Protein AF-0000000075287606 (afdb_homodimer)

Nearest PDB structures (foldseek):
  5o5e-assembly1_A-2  TM=9.034E-01  e=3.791E-23  Homo sapiens
  6bw5-assembly1_B  TM=8.833E-01  e=3.038E-23  Homo sapiens
  6fwz-assembly1_A-2  TM=8.707E-01  e=6.166E-23  Homo sapiens
  6bw6-assembly1_A  TM=8.838E-01  e=1.146E-22  Homo sapiens
  6bw5-assembly2_D  TM=8.641E-01  e=2.128E-22  Homo sapiens

Organism: Plasmodium knowlesi (strain H) (NCBI:txid5851)

Sequence (806 aa):
MKSKYTTAPKHNKGYIYRESIPEQFLFFFLIFYLLIVLYVLRNTPYKNIILLYIVPCVLLFKVSFICLPRFIHFLHEKGLYGIDLNKISKDKVAQPIGLFPSILYLIFTLFYQLLYYDDHKILLEYNAGLLSIIFITFLGFIDDILELKWRYKVVLPFFASLPLLLSYSGNTNIRIPSFLNFIFKERIIDIGFFYYLYIILLCVFCTNAINIYAGINGLEIGQSLIIAFFISIHNLIEIILNIGTGQSKGITEGAQILKQHFLSIIFILPFVSINLVTFSFNFYPSKGFVGNTLTYFCGIFLAVLSIFGHFSKTLILFLIPQFLNFFLSLPQLLNFVPCPRHRLPVVNPKTNKLTYSHNYTLINFILYLFGPLSEFHLVVLLLAFQFGTCSLGLFLRYFIDTTMKSKYTTAPKHNKGYIYRESIPEQFLFFFLIFYLLIVLYVLRNTPYKNIILLYIVPCVLLFKVSFICLPRFIHFLHEKGLYGIDLNKISKDKVAQPIGLFPSILYLIFTLFYQLLYYDDHKILLEYNAGLLSIIFITFLGFIDDILELKWRYKVVLPFFASLPLLLSYSGNTNIRIPSFLNFIFKERIIDIGFFYYLYIILLCVFCTNAINIYAGINGLEIGQSLIIAFFISIHNLIEIILNIGTGQSKGITEGAQILKQHFLSIIFILPFVSINLVTFSFNFYPSKGFVGNTLTYFCGIFLAVLSIFGHFSKTLILFLIPQFLNFFLSLPQLLNFVPCPRHRLPVVNPKTNKLTYSHNYTLINFILYLFGPLSEFHLVVLLLAFQFGTCSLGLFLRYFIDTT

InterPro domains:
  IPR000715 Glycosyl transferase, family 4 [PF00953] (130-309)
  IPR033895 UDP-GlcNAc-dolichyl-phosphate GlcNAc phosphotransferase [PTHR10571] (33-401)
  IPR033895 UDP-GlcNAc-dolichyl-phosphate GlcNAc phosphotransferase [cd06855] (68-357)

Structure (mmCIF, N/CA/C/O backbone):
data_AF-0000000075287606-model_v1
#
loop_
_entity.id
_entity.type
_entity.pdbx_description
1 polymer 'UDP-N-acetylglucosamine--dolichyl-phosphate N-acetylglucosaminephosphotransferase'
#
loop_
_atom_site.group_PDB
_atom_site.id
_atom_site.type_symbol
_atom_site.label_atom_id
_atom_site.label_alt_id
_atom_site.label_comp_id
_atom_site.label_asym_id
_atom_site.label_entity_id
_atom_site.label_seq_id
_atom_site.pdbx_PDB_ins_code
_atom_site.Cartn_x
_atom_site.Cartn_y
_atom_site.Cartn_z
_atom_site.occupancy
_atom_site.B_iso_or_equiv
_atom_site.auth_seq_id
_atom_site.auth_comp_id
_atom_site.auth_asym_id
_atom_site.auth_atom_id
_atom_site.pdbx_PDB_model_num
ATOM 1 N N . MET A 1 1 ? -19.188 5.883 16.219 1 22.8 1 MET A N 1
ATOM 2 C CA . MET A 1 1 ? -20.141 5.816 15.117 1 22.8 1 MET A CA 1
ATOM 3 C C . MET A 1 1 ? -20.297 4.383 14.625 1 22.8 1 MET A C 1
ATOM 5 O O . MET A 1 1 ? -19.328 3.74 14.227 1 22.8 1 MET A O 1
ATOM 9 N N . LYS A 1 2 ? -21.297 3.699 15.07 1 30.67 2 LYS A N 1
ATOM 10 C CA . LYS A 1 2 ? -21.547 2.277 14.852 1 30.67 2 LYS A CA 1
ATOM 11 C C . LYS A 1 2 ? -21.797 1.981 13.375 1 30.67 2 LYS A C 1
ATOM 13 O O . LYS A 1 2 ? -22.688 2.574 12.758 1 30.67 2 LYS A O 1
ATOM 18 N N . SER A 1 3 ? -20.812 1.678 12.688 1 29.94 3 SER A N 1
ATOM 19 C CA . SER A 1 3 ? -20.953 1.261 11.297 1 29.94 3 SER A CA 1
ATOM 20 C C . SER A 1 3 ? -21.938 0.114 11.148 1 29.94 3 SER A C 1
ATOM 22 O O . SER A 1 3 ? -22.078 -0.707 12.062 1 29.94 3 SER A O 1
ATOM 24 N N . LYS A 1 4 ? -22.938 0.392 10.352 1 37.66 4 LYS A N 1
ATOM 25 C CA . LYS A 1 4 ? -24.078 -0.458 10.008 1 37.66 4 LYS A CA 1
ATOM 26 C C . LYS A 1 4 ? -23.625 -1.876 9.68 1 37.66 4 LYS A C 1
ATOM 28 O O . LYS A 1 4 ? -24.453 -2.746 9.391 1 37.66 4 LYS A O 1
ATOM 33 N N . TYR A 1 5 ? -22.406 -2.055 9.406 1 35.88 5 TYR A N 1
ATOM 34 C CA . TYR A 1 5 ? -22.188 -3.41 8.914 1 35.88 5 TYR A CA 1
ATOM 35 C C . TYR A 1 5 ? -22.422 -4.438 10.008 1 35.88 5 TYR A C 1
ATOM 37 O O . TYR A 1 5 ? -22.188 -5.629 9.82 1 35.88 5 TYR A O 1
ATOM 45 N N . THR A 1 6 ? -22.734 -3.941 11.188 1 35.38 6 THR A N 1
ATOM 46 C CA . THR A 1 6 ? -22.641 -4.941 12.25 1 35.38 6 THR A CA 1
ATOM 47 C C . THR A 1 6 ? -23.938 -5.73 12.352 1 35.38 6 THR A C 1
ATOM 49 O O . THR A 1 6 ? -24.156 -6.453 13.336 1 35.38 6 THR A O 1
ATOM 52 N N . THR A 1 7 ? -24.875 -5.426 11.555 1 36.25 7 THR A N 1
ATOM 53 C CA . THR A 1 7 ? -25.922 -6.352 11.945 1 36.25 7 THR A CA 1
ATOM 54 C C . THR A 1 7 ? -25.609 -7.77 11.477 1 36.25 7 THR A C 1
ATOM 56 O O . THR A 1 7 ? -26.172 -8.242 10.484 1 36.25 7 THR A O 1
ATOM 59 N N . ALA A 1 8 ? -24.375 -8.18 11.445 1 40.16 8 ALA A N 1
ATOM 60 C CA . ALA A 1 8 ? -24.125 -9.547 10.977 1 40.16 8 ALA A CA 1
ATOM 61 C C . ALA A 1 8 ? -24.844 -10.562 11.859 1 40.16 8 ALA A C 1
ATOM 63 O O . ALA A 1 8 ? -24.875 -10.422 13.086 1 40.16 8 ALA A O 1
ATOM 64 N N . PRO A 1 9 ? -25.719 -11.398 11.289 1 40.88 9 PRO A N 1
ATOM 65 C CA . PRO A 1 9 ? -26.234 -12.492 12.117 1 40.88 9 PRO A CA 1
ATOM 66 C C . PRO A 1 9 ? -25.156 -13.133 13 1 40.88 9 PRO A C 1
ATOM 68 O O . PRO A 1 9 ? -23.969 -13.109 12.648 1 40.88 9 PRO A O 1
ATOM 71 N N . LYS A 1 10 ? -25.391 -13.367 14.242 1 43.69 10 LYS A N 1
ATOM 72 C CA . LYS A 1 10 ? -24.547 -13.969 15.273 1 43.69 10 LYS A CA 1
ATOM 73 C C . LYS A 1 10 ? -23.875 -15.242 14.758 1 43.69 10 LYS A C 1
ATOM 75 O O . LYS A 1 10 ? -24.531 -16.266 14.586 1 43.69 10 LYS A O 1
ATOM 80 N N . HIS A 1 11 ? -22.984 -15.195 13.758 1 48.78 11 HIS A N 1
ATOM 81 C CA . HIS A 1 11 ? -22.156 -16.375 13.484 1 48.78 11 HIS A CA 1
ATOM 82 C C . HIS A 1 11 ? -21.625 -16.984 14.773 1 48.78 11 HIS A C 1
ATOM 84 O O . HIS A 1 11 ? -21.266 -16.266 15.711 1 48.78 11 HIS A O 1
ATOM 90 N N . ASN A 1 12 ? -21.922 -18.188 15.016 1 49.56 12 ASN A N 1
ATOM 91 C CA . ASN A 1 12 ? -21.531 -18.938 16.203 1 49.56 12 ASN A CA 1
ATOM 92 C C . ASN A 1 12 ? -20.062 -18.703 16.547 1 49.56 12 ASN A C 1
ATOM 94 O O . ASN A 1 12 ? -19.188 -19.031 15.75 1 49.56 12 ASN A O 1
ATOM 98 N N . LYS A 1 13 ? -19.703 -17.828 17.406 1 56.41 13 LYS A N 1
ATOM 99 C CA . LYS A 1 13 ? -18.406 -17.438 17.969 1 56.41 13 LYS A CA 1
ATOM 100 C C . LYS A 1 13 ? -17.484 -18.641 18.141 1 56.41 13 LYS A C 1
ATOM 102 O O . LYS A 1 13 ? -16.266 -18.516 18.062 1 56.41 13 LYS A O 1
ATOM 107 N N . GLY A 1 14 ? -18.031 -19.828 18.109 1 56.47 14 GLY A N 1
ATOM 108 C CA . GLY A 1 14 ? -17.219 -20.969 18.453 1 56.47 14 GLY A CA 1
ATOM 109 C C . GLY A 1 14 ? -16.797 -21.797 17.266 1 56.47 14 GLY A C 1
ATOM 110 O O . GLY A 1 14 ? -16.094 -22.812 17.406 1 56.47 14 GLY A O 1
ATOM 111 N N . TYR A 1 15 ? -17.125 -21.438 16.062 1 66.06 15 TYR A N 1
ATOM 112 C CA . TYR A 1 15 ? -16.797 -22.312 14.938 1 66.06 15 TYR A CA 1
ATOM 113 C C . TYR A 1 15 ? -15.344 -22.188 14.531 1 66.06 15 TYR A C 1
ATOM 115 O O . TYR A 1 15 ? -14.844 -21.062 14.336 1 66.06 15 TYR A O 1
ATOM 123 N N . ILE A 1 16 ? -14.617 -23.25 14.695 1 72.75 16 ILE A N 1
ATOM 124 C CA . ILE A 1 16 ? -13.219 -23.297 14.281 1 72.75 16 ILE A CA 1
ATOM 125 C C . ILE A 1 16 ? -13.117 -23.797 12.836 1 72.75 16 ILE A C 1
ATOM 127 O O . ILE A 1 16 ? -13.5 -24.922 12.539 1 72.75 16 ILE A O 1
ATOM 131 N N . TYR A 1 17 ? -12.727 -22.953 11.992 1 82.31 17 TYR A N 1
ATOM 132 C CA . TYR A 1 17 ? -12.516 -23.359 10.602 1 82.31 17 TYR A CA 1
ATOM 133 C C . TYR A 1 17 ? -11.328 -24.312 10.492 1 82.31 17 TYR A C 1
ATOM 135 O O . TYR A 1 17 ? -10.234 -24.016 10.984 1 82.31 17 TYR A O 1
ATOM 143 N N . ARG A 1 18 ? -11.617 -25.453 9.867 1 84.25 18 ARG A N 1
ATOM 144 C CA . ARG A 1 18 ? -10.562 -26.438 9.664 1 84.25 18 ARG A CA 1
ATOM 145 C C . ARG A 1 18 ? -10.031 -26.391 8.234 1 84.25 18 ARG A C 1
ATOM 147 O O . ARG A 1 18 ? -10.797 -26.172 7.293 1 84.25 18 ARG A O 1
ATOM 154 N N . GLU A 1 19 ? -8.797 -26.578 8.156 1 88.69 19 GLU A N 1
ATOM 155 C CA . GLU A 1 19 ? -8.133 -26.562 6.855 1 88.69 19 GLU A CA 1
ATOM 156 C C . GLU A 1 19 ? -8.617 -27.703 5.977 1 88.69 19 GLU A C 1
ATOM 158 O O . GLU A 1 19 ? -8.984 -28.766 6.484 1 88.69 19 GLU A O 1
ATOM 163 N N . SER A 1 20 ? -8.609 -27.516 4.668 1 88.56 20 SER A N 1
ATOM 164 C CA . SER A 1 20 ? -8.992 -28.531 3.703 1 88.56 20 SER A CA 1
ATOM 165 C C . SER A 1 20 ? -7.828 -29.484 3.41 1 88.5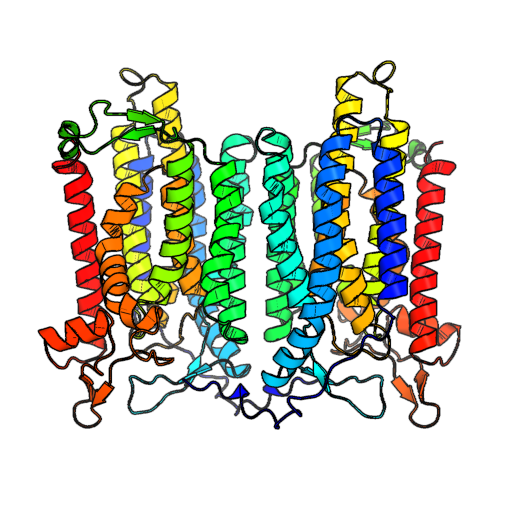6 20 SER A C 1
ATOM 167 O O . SER A 1 20 ? -8.039 -30.625 2.977 1 88.56 20 SER A O 1
ATOM 169 N N . ILE A 1 21 ? -6.578 -29.016 3.586 1 92.12 21 ILE A N 1
ATOM 170 C CA . ILE A 1 21 ? -5.359 -29.797 3.5 1 92.12 21 ILE A CA 1
ATOM 171 C C . ILE A 1 21 ? -4.656 -29.812 4.855 1 92.12 21 ILE A C 1
ATOM 173 O O . ILE A 1 21 ? -4.352 -28.766 5.418 1 92.12 21 ILE A O 1
ATOM 177 N N . PRO A 1 22 ? -4.301 -31 5.34 1 93.06 22 PRO A N 1
ATOM 178 C CA . PRO A 1 22 ? -3.748 -31.094 6.691 1 93.06 22 PRO A CA 1
ATOM 179 C C . PRO A 1 22 ? -2.404 -30.391 6.836 1 93.06 22 PRO A C 1
ATOM 181 O O . PRO A 1 22 ? -1.574 -30.438 5.926 1 93.06 22 PRO A O 1
ATOM 184 N N . GLU A 1 23 ? -2.227 -29.766 7.953 1 94.88 23 GLU A N 1
ATOM 185 C CA . GLU A 1 23 ? -1.037 -28.984 8.273 1 94.88 23 GLU A CA 1
ATOM 186 C C . GLU A 1 23 ? 0.229 -29.828 8.141 1 94.88 23 GLU A C 1
ATOM 188 O O . GLU A 1 23 ? 1.247 -29.359 7.637 1 94.88 23 GLU A O 1
ATOM 193 N N . GLN A 1 24 ? 0.199 -31.078 8.555 1 95.38 24 GLN A N 1
ATOM 194 C CA . GLN A 1 24 ? 1.373 -31.938 8.609 1 95.38 24 GLN A CA 1
ATOM 195 C C . GLN A 1 24 ? 1.958 -32.156 7.215 1 95.38 24 GLN A C 1
ATOM 197 O O . GLN A 1 24 ? 3.176 -32.125 7.035 1 95.38 24 GLN A O 1
ATOM 202 N N . PHE A 1 25 ? 1.144 -32.375 6.238 1 95.62 25 PHE A N 1
ATOM 203 C CA . PHE A 1 25 ? 1.602 -32.594 4.875 1 95.62 25 PHE A CA 1
ATOM 204 C C . PHE A 1 25 ? 2.285 -31.359 4.316 1 95.62 25 PHE A C 1
ATOM 206 O O . PHE A 1 25 ? 3.352 -31.453 3.705 1 95.62 25 PHE A O 1
ATOM 213 N N . LEU A 1 26 ? 1.697 -30.25 4.559 1 97.25 26 LEU A N 1
ATOM 214 C CA . LEU A 1 26 ? 2.246 -28.984 4.062 1 97.25 26 LEU A CA 1
ATOM 215 C C . LEU A 1 26 ? 3.543 -28.641 4.785 1 97.25 26 LEU A C 1
ATOM 217 O O . LEU A 1 26 ? 4.469 -28.094 4.18 1 97.25 26 LEU A O 1
ATOM 221 N N . PHE A 1 27 ? 3.531 -28.953 6.086 1 97.44 27 PHE A N 1
ATOM 222 C CA . PHE A 1 27 ? 4.734 -28.703 6.871 1 97.44 27 PHE A CA 1
ATOM 223 C C . PHE A 1 27 ? 5.902 -29.531 6.344 1 97.44 27 PHE A C 1
ATOM 225 O O . PHE A 1 27 ? 7.008 -29.016 6.164 1 97.44 27 PHE A O 1
ATOM 232 N N . PHE A 1 28 ? 5.656 -30.781 6.066 1 97.56 28 PHE A N 1
ATOM 233 C CA . PHE A 1 28 ? 6.695 -31.672 5.531 1 97.56 28 PHE A CA 1
ATOM 234 C C . PHE A 1 28 ? 7.172 -31.172 4.172 1 97.56 28 PHE A C 1
ATOM 236 O O . PHE A 1 28 ? 8.375 -31.156 3.898 1 97.56 28 PHE A O 1
ATOM 243 N N . PHE A 1 29 ? 6.266 -30.781 3.375 1 97.69 29 PHE A N 1
ATOM 244 C CA . PHE A 1 29 ? 6.613 -30.234 2.066 1 97.69 29 PHE A CA 1
ATOM 245 C C . PHE A 1 29 ? 7.5 -29 2.209 1 97.69 29 PHE A C 1
ATOM 247 O O . PHE A 1 29 ? 8.523 -28.891 1.532 1 97.69 29 PHE A O 1
ATOM 254 N N . LEU A 1 30 ? 7.121 -28.109 3.094 1 98.31 30 LEU A N 1
ATOM 255 C CA . LEU A 1 30 ? 7.867 -26.875 3.297 1 98.31 30 LEU A CA 1
ATOM 256 C C . LEU A 1 30 ? 9.281 -27.156 3.793 1 98.31 30 LEU A C 1
ATOM 258 O O . LEU A 1 30 ? 10.25 -26.609 3.271 1 98.31 30 LEU A O 1
ATOM 262 N N . ILE A 1 31 ? 9.414 -28.062 4.805 1 98.06 31 ILE A N 1
ATOM 263 C CA . ILE A 1 31 ? 10.711 -28.375 5.383 1 98.06 31 ILE A CA 1
ATOM 264 C C . ILE A 1 31 ? 11.609 -29 4.324 1 98.06 31 ILE A C 1
ATOM 266 O O . ILE A 1 31 ? 12.789 -28.656 4.207 1 98.06 31 ILE A O 1
ATOM 270 N N . PHE A 1 32 ? 11.055 -29.922 3.557 1 98.06 32 PHE A N 1
ATOM 271 C CA . PHE A 1 32 ? 11.812 -30.562 2.484 1 98.06 32 PHE A CA 1
ATOM 272 C C . PHE A 1 32 ? 12.312 -29.516 1.486 1 98.06 32 PHE A C 1
ATOM 274 O O . PHE A 1 32 ? 13.477 -29.531 1.095 1 98.06 32 PHE A O 1
ATOM 281 N N . TYR A 1 33 ? 11.422 -28.641 1.078 1 98.12 33 TYR A N 1
ATOM 282 C CA . TYR A 1 33 ? 11.742 -27.562 0.147 1 98.12 33 TYR A CA 1
ATOM 283 C C . TYR A 1 33 ? 12.844 -26.672 0.71 1 98.12 33 TYR A C 1
ATOM 285 O O . TYR A 1 33 ? 13.828 -26.375 0.025 1 98.12 33 TYR A O 1
ATOM 293 N N . LEU A 1 34 ? 12.734 -26.234 1.976 1 98.06 34 LEU A N 1
ATOM 294 C CA . LEU A 1 34 ? 13.711 -25.359 2.613 1 98.06 34 LEU A CA 1
ATOM 295 C C . LEU A 1 34 ? 15.062 -26.062 2.746 1 98.06 34 LEU A C 1
ATOM 297 O O . LEU A 1 34 ? 16.109 -25.422 2.613 1 98.06 34 LEU A O 1
ATOM 301 N N . LEU A 1 35 ? 15.055 -27.391 2.975 1 97.38 35 LEU A N 1
ATOM 302 C CA . LEU A 1 35 ? 16.297 -28.156 3.076 1 97.38 35 LEU A CA 1
ATOM 303 C C . LEU A 1 35 ? 17.016 -28.219 1.729 1 97.38 35 LEU A C 1
ATOM 305 O O . LEU A 1 35 ? 18.234 -28.156 1.67 1 97.38 35 LEU A O 1
ATOM 309 N N . ILE A 1 36 ? 16.266 -28.328 0.654 1 97.69 36 ILE A N 1
ATOM 310 C CA . ILE A 1 36 ? 16.844 -28.312 -0.68 1 97.69 36 ILE A CA 1
ATOM 311 C C . ILE A 1 36 ? 17.516 -26.953 -0.94 1 97.69 36 ILE A C 1
ATOM 313 O O . ILE A 1 36 ? 18.641 -26.906 -1.448 1 97.69 36 ILE A O 1
ATOM 317 N N . VAL A 1 37 ? 16.812 -25.891 -0.587 1 97.88 37 VAL A N 1
ATOM 318 C CA . VAL A 1 37 ? 17.359 -24.547 -0.769 1 97.88 37 VAL A CA 1
ATOM 319 C C . VAL A 1 37 ? 18.656 -24.406 0.027 1 97.88 37 VAL A C 1
ATOM 321 O O . VAL A 1 37 ? 19.656 -23.906 -0.492 1 97.88 37 VAL A O 1
ATOM 324 N N . LEU A 1 38 ? 18.672 -24.891 1.257 1 96.44 38 LEU A N 1
ATOM 325 C CA . LEU A 1 38 ? 19.859 -24.844 2.111 1 96.44 38 LEU A CA 1
ATOM 326 C C . LEU A 1 38 ? 21.016 -25.641 1.506 1 96.44 38 LEU A C 1
ATOM 328 O O . LEU A 1 38 ? 22.156 -25.188 1.497 1 96.44 38 LEU A O 1
ATOM 332 N N . TYR A 1 39 ? 20.641 -26.766 1.02 1 96.56 39 TYR A N 1
ATOM 333 C CA . TYR A 1 39 ? 21.656 -27.641 0.436 1 96.56 39 TYR A CA 1
ATOM 334 C C . TYR A 1 39 ? 22.312 -26.984 -0.775 1 96.56 39 TYR A C 1
ATOM 336 O O . TYR A 1 39 ? 23.531 -27 -0.919 1 96.56 39 TYR A O 1
ATOM 344 N N . VAL A 1 40 ? 21.531 -26.406 -1.649 1 96.19 40 VAL A N 1
ATOM 345 C CA . VAL A 1 40 ? 22.047 -25.797 -2.877 1 96.19 40 VAL A CA 1
ATOM 346 C C . VAL A 1 40 ? 22.906 -24.578 -2.537 1 96.19 40 VAL A C 1
ATOM 348 O O . VAL A 1 40 ? 23.922 -24.344 -3.178 1 96.19 40 VAL A O 1
ATOM 351 N N . LEU A 1 41 ? 22.531 -23.812 -1.501 1 95.69 41 LEU A N 1
ATOM 352 C CA . LEU A 1 41 ? 23.203 -22.562 -1.201 1 95.69 41 LEU A CA 1
ATOM 353 C C . LEU A 1 41 ? 24.344 -22.781 -0.215 1 95.69 41 LEU A C 1
ATOM 355 O O . LEU A 1 41 ? 25.047 -21.828 0.154 1 95.69 41 LEU A O 1
ATOM 359 N N . ARG A 1 42 ? 24.641 -23.984 0.194 1 93.25 42 ARG A N 1
ATOM 360 C CA . ARG A 1 42 ? 25.594 -24.312 1.254 1 93.25 42 ARG A CA 1
ATOM 361 C C . ARG A 1 42 ? 27.016 -23.875 0.867 1 93.25 42 ARG A C 1
ATOM 363 O O . ARG A 1 42 ? 27.828 -23.531 1.732 1 93.25 42 ARG A O 1
ATOM 370 N N . ASN A 1 43 ? 27.344 -23.844 -0.427 1 90.44 43 ASN A N 1
ATOM 371 C CA . ASN A 1 43 ? 28.688 -23.5 -0.87 1 90.44 43 ASN A CA 1
ATOM 372 C C . ASN A 1 43 ? 28.734 -22.109 -1.497 1 90.44 43 ASN A C 1
ATOM 374 O O . ASN A 1 43 ? 29.641 -21.797 -2.285 1 90.44 43 ASN A O 1
ATOM 378 N N . THR A 1 44 ? 27.734 -21.328 -1.261 1 91.25 44 THR A N 1
ATOM 379 C CA . THR A 1 44 ? 27.703 -19.953 -1.749 1 91.25 44 THR A CA 1
ATOM 380 C C . THR A 1 44 ? 27.969 -18.969 -0.616 1 91.25 44 THR A C 1
ATOM 382 O O . THR A 1 44 ? 27.938 -19.344 0.559 1 91.25 44 THR A O 1
ATOM 385 N N . PRO A 1 45 ? 28.391 -17.75 -0.938 1 88 45 PRO A N 1
ATOM 386 C CA . PRO A 1 45 ? 28.609 -16.75 0.099 1 88 45 PRO A CA 1
ATOM 387 C C . PRO A 1 45 ? 27.328 -16.422 0.881 1 88 45 PRO A C 1
ATOM 389 O O . PRO A 1 45 ? 27.375 -15.734 1.898 1 88 45 PRO A O 1
ATOM 392 N N . TYR A 1 46 ? 26.188 -17 0.493 1 91.88 46 TYR A N 1
ATOM 393 C CA . TYR A 1 46 ? 24.906 -16.672 1.088 1 91.88 46 TYR A CA 1
ATOM 394 C C . TYR A 1 46 ? 24.484 -17.734 2.104 1 91.88 46 TYR A C 1
ATOM 396 O O . TYR A 1 46 ? 23.359 -17.688 2.623 1 91.88 46 TYR A O 1
ATOM 404 N N . LYS A 1 47 ? 25.312 -18.641 2.379 1 92 47 LYS A N 1
ATOM 405 C CA . LYS A 1 47 ? 25.016 -19.766 3.266 1 92 47 LYS A CA 1
ATOM 406 C C . LYS A 1 47 ? 24.531 -19.266 4.621 1 92 47 LYS A C 1
ATOM 408 O O . LYS A 1 47 ? 23.469 -19.703 5.098 1 92 47 LYS A O 1
ATOM 413 N N . ASN A 1 48 ? 25.172 -18.312 5.266 1 90.81 48 ASN A N 1
ATOM 414 C CA . ASN A 1 48 ? 24.828 -17.828 6.594 1 90.81 48 ASN A CA 1
ATOM 415 C C . ASN A 1 48 ? 23.5 -17.062 6.57 1 90.81 48 ASN A C 1
ATOM 417 O O . ASN A 1 48 ? 22.688 -17.188 7.496 1 90.81 48 ASN A O 1
ATOM 421 N N . ILE A 1 49 ? 23.25 -16.391 5.504 1 92.44 49 ILE A N 1
ATOM 422 C CA . ILE A 1 49 ? 22.016 -15.617 5.367 1 92.44 49 ILE A CA 1
ATOM 423 C C . ILE A 1 49 ? 20.828 -16.562 5.277 1 92.44 49 ILE A C 1
ATOM 425 O O . ILE A 1 49 ? 19.828 -16.375 5.973 1 92.44 49 ILE A O 1
ATOM 429 N N . ILE A 1 50 ? 20.984 -17.547 4.504 1 93.88 50 ILE A N 1
ATOM 430 C CA . ILE A 1 50 ? 19.859 -18.453 4.266 1 93.88 50 ILE A CA 1
ATOM 431 C C . ILE A 1 50 ? 19.594 -19.281 5.523 1 93.88 50 ILE A C 1
ATOM 433 O O . ILE A 1 50 ? 18.438 -19.594 5.828 1 93.88 50 ILE A O 1
ATOM 437 N N . LEU A 1 51 ? 20.625 -19.641 6.27 1 91.19 51 LEU A N 1
ATOM 438 C CA . LEU A 1 51 ? 20.469 -20.391 7.512 1 91.19 51 LEU A CA 1
ATOM 439 C C . LEU A 1 51 ? 19.641 -19.594 8.516 1 91.19 51 LEU A C 1
ATOM 441 O O . LEU A 1 51 ? 18.766 -20.141 9.188 1 91.19 51 LEU A O 1
ATOM 445 N N . LEU A 1 52 ? 19.844 -18.312 8.539 1 91.25 52 LEU A N 1
ATOM 446 C CA . LEU A 1 52 ? 19.141 -17.438 9.469 1 91.25 52 LEU A CA 1
ATOM 447 C C . LEU A 1 52 ? 17.75 -17.094 8.938 1 91.25 52 LEU A C 1
ATOM 449 O O . LEU A 1 52 ? 16.844 -16.781 9.711 1 91.25 52 LEU A O 1
ATOM 453 N N . TYR A 1 53 ? 17.594 -17.219 7.668 1 94.75 53 TYR A N 1
ATOM 454 C CA . TYR A 1 53 ? 16.375 -16.781 7.004 1 94.75 53 TYR A CA 1
ATOM 455 C C . TYR A 1 53 ? 15.336 -17.906 6.992 1 94.75 53 TYR A C 1
ATOM 457 O O . TYR A 1 53 ? 14.133 -17.641 6.973 1 94.75 53 TYR A O 1
ATOM 465 N N . ILE A 1 54 ? 15.734 -19.141 7.082 1 95.06 54 ILE A N 1
ATOM 466 C CA . ILE A 1 54 ? 14.852 -20.297 6.969 1 95.06 54 ILE A CA 1
ATOM 467 C C . ILE A 1 54 ? 14.008 -20.422 8.234 1 95.06 54 ILE A C 1
ATOM 469 O O . ILE A 1 54 ? 12.812 -20.734 8.164 1 95.06 54 ILE A O 1
ATOM 473 N N . VAL A 1 55 ? 14.547 -20.141 9.406 1 95.06 55 VAL A N 1
ATOM 474 C CA . VAL A 1 55 ? 13.844 -20.281 10.68 1 95.06 55 VAL A CA 1
ATOM 475 C C . VAL A 1 55 ? 12.641 -19.344 10.719 1 95.06 55 VAL A C 1
ATOM 477 O O . VAL A 1 55 ? 11.516 -19.781 10.969 1 95.06 55 VAL A O 1
ATOM 480 N N . PRO A 1 56 ? 12.82 -18.109 10.414 1 97.19 56 PRO A N 1
ATOM 481 C CA . PRO A 1 56 ? 11.656 -17.219 10.391 1 97.19 56 PRO A CA 1
ATOM 482 C C . PRO A 1 56 ? 10.633 -17.625 9.336 1 97.19 56 PRO A C 1
ATOM 484 O O . PRO A 1 56 ? 9.43 -17.406 9.516 1 97.19 56 PRO A O 1
ATOM 487 N N . CYS A 1 57 ? 11.008 -18.203 8.242 1 98.12 57 CYS A N 1
ATOM 488 C CA . CYS A 1 57 ? 10.062 -18.688 7.242 1 98.12 57 CYS A CA 1
ATOM 489 C C . CYS A 1 57 ? 9.195 -19.797 7.797 1 98.12 57 CYS A C 1
ATOM 491 O O . CYS A 1 57 ? 7.992 -19.859 7.531 1 98.12 57 CYS A O 1
ATOM 493 N N . VAL A 1 58 ? 9.812 -20.688 8.578 1 98.19 58 VAL A N 1
ATOM 494 C CA . VAL A 1 58 ? 9.055 -21.75 9.227 1 98.19 58 VAL A CA 1
ATOM 495 C C . VAL A 1 58 ? 8.078 -21.141 10.242 1 98.19 58 VAL A C 1
ATOM 497 O O . VAL A 1 58 ? 6.938 -21.578 10.352 1 98.19 58 VAL A O 1
ATOM 500 N N . LEU A 1 59 ? 8.516 -20.141 10.922 1 98.19 59 LEU A N 1
ATOM 501 C CA . LEU A 1 59 ? 7.656 -19.469 11.883 1 98.19 59 LEU A CA 1
ATOM 502 C C . LEU A 1 59 ? 6.48 -18.797 11.188 1 98.19 59 LEU A C 1
ATOM 504 O O . LEU A 1 59 ? 5.371 -18.75 11.727 1 98.19 59 LEU A O 1
ATOM 508 N N . LEU A 1 60 ? 6.715 -18.25 10.023 1 98.62 60 LEU A N 1
ATOM 509 C CA . LEU A 1 60 ? 5.641 -17.656 9.242 1 98.62 60 LEU A CA 1
ATOM 510 C C . LEU A 1 60 ? 4.555 -18.672 8.93 1 98.62 60 LEU A C 1
ATOM 512 O O . LEU A 1 60 ? 3.365 -18.344 8.953 1 98.62 60 LEU A O 1
ATOM 516 N N . PHE A 1 61 ? 5.008 -19.875 8.578 1 98.69 61 PHE A N 1
ATOM 517 C CA . PHE A 1 61 ? 4.078 -20.969 8.312 1 98.69 61 PHE A CA 1
ATOM 518 C C . PHE A 1 61 ? 3.197 -21.234 9.531 1 98.69 61 PHE A C 1
ATOM 520 O O . PHE A 1 61 ? 1.971 -21.281 9.414 1 98.69 61 PHE A O 1
ATOM 527 N N . LYS A 1 62 ? 3.775 -21.281 10.641 1 98.25 62 LYS A N 1
ATOM 528 C CA . LYS A 1 62 ? 3.049 -21.578 11.867 1 98.25 62 LYS A CA 1
ATOM 529 C C . LYS A 1 62 ? 2.121 -20.438 12.25 1 98.25 62 LYS A C 1
ATOM 531 O O . LYS A 1 62 ? 0.961 -20.656 12.602 1 98.25 62 LYS A O 1
ATOM 536 N N . VAL A 1 63 ? 2.604 -19.234 12.141 1 98.12 63 VAL A N 1
ATOM 537 C CA . VAL A 1 63 ? 1.805 -18.047 12.453 1 98.12 63 VAL A CA 1
ATOM 538 C C . VAL A 1 63 ? 0.597 -17.984 11.516 1 98.12 63 VAL A C 1
ATOM 540 O O . VAL A 1 63 ? -0.508 -17.641 11.945 1 98.12 63 VAL A O 1
ATOM 543 N N . SER A 1 64 ? 0.796 -18.297 10.273 1 98.38 64 SER A N 1
ATOM 544 C CA . SER A 1 64 ? -0.292 -18.281 9.305 1 98.38 64 SER A CA 1
ATOM 545 C C . SER A 1 64 ? -1.366 -19.297 9.648 1 98.38 64 SER A C 1
ATOM 547 O O . SER A 1 64 ? -2.561 -19.016 9.547 1 98.38 64 SER A O 1
ATOM 549 N N . PHE A 1 65 ? -0.966 -20.516 10.109 1 97.06 65 PHE A N 1
ATOM 550 C CA . PHE A 1 65 ? -1.928 -21.562 10.453 1 97.06 65 PHE A CA 1
ATOM 551 C C . PHE A 1 65 ? -2.748 -21.156 11.672 1 97.06 65 PHE A C 1
ATOM 553 O O . PHE A 1 65 ? -3.926 -21.5 11.781 1 97.06 65 PHE A O 1
ATOM 560 N N . ILE A 1 66 ? -2.129 -20.438 12.516 1 96.81 66 ILE A N 1
ATOM 561 C CA . ILE A 1 66 ? -2.791 -20.062 13.758 1 96.81 66 ILE A CA 1
ATOM 562 C C . ILE A 1 66 ? -3.717 -18.859 13.5 1 96.81 66 ILE A C 1
ATOM 564 O O . ILE A 1 66 ? -4.852 -18.844 13.984 1 96.81 66 ILE A O 1
ATOM 568 N N . CYS A 1 67 ? -3.328 -17.938 12.688 1 97.06 67 CYS A N 1
ATOM 569 C CA . CYS A 1 67 ? -4.012 -16.656 12.602 1 97.06 67 CYS A CA 1
ATOM 570 C C . CYS A 1 67 ? -5.043 -16.656 11.484 1 97.06 67 CYS A C 1
ATOM 572 O O . CYS A 1 67 ? -6.039 -15.945 11.547 1 97.06 67 CYS A O 1
ATOM 574 N N . LEU A 1 68 ? -4.836 -17.453 10.461 1 97.75 68 LEU A N 1
ATOM 575 C CA . LEU A 1 68 ? -5.703 -17.359 9.289 1 97.75 68 LEU A CA 1
ATOM 576 C C . LEU A 1 68 ? -7.129 -17.781 9.641 1 97.75 68 LEU A C 1
ATOM 578 O O . LEU A 1 68 ? -8.086 -17.109 9.273 1 97.75 68 LEU A O 1
ATOM 582 N N . PRO A 1 69 ? -7.332 -18.906 10.359 1 97.06 69 PRO A N 1
ATOM 583 C CA . PRO A 1 69 ? -8.703 -19.266 10.734 1 97.06 69 PRO A CA 1
ATOM 584 C C . PRO A 1 69 ? -9.375 -18.188 11.594 1 97.06 69 PRO A C 1
ATOM 586 O O . PRO A 1 69 ? -10.578 -17.969 11.469 1 97.06 69 PRO A O 1
ATOM 589 N N . ARG A 1 70 ? -8.664 -17.562 12.414 1 96.06 70 ARG A N 1
ATOM 590 C CA . ARG A 1 70 ? -9.188 -16.469 13.219 1 96.06 70 ARG A CA 1
ATOM 591 C C . ARG A 1 70 ? -9.562 -15.273 12.344 1 96.06 70 ARG A C 1
ATOM 593 O O . ARG A 1 70 ? -10.562 -14.602 12.602 1 96.06 70 ARG A O 1
ATOM 600 N N . PHE A 1 71 ? -8.781 -15.055 11.398 1 96.81 71 PHE A N 1
ATOM 601 C CA . PHE A 1 71 ? -9.047 -13.953 10.484 1 96.81 71 PHE A CA 1
ATOM 602 C C . PHE A 1 71 ? -10.297 -14.227 9.648 1 96.81 71 PHE A C 1
ATOM 604 O O . PHE A 1 71 ? -11.078 -13.312 9.383 1 96.81 71 PHE A O 1
ATOM 611 N N . ILE A 1 72 ? -10.445 -15.453 9.242 1 97.12 72 ILE A N 1
ATOM 612 C CA . ILE A 1 72 ? -11.641 -15.852 8.508 1 97.12 72 ILE A CA 1
ATOM 613 C C . ILE A 1 72 ? -12.883 -15.57 9.344 1 97.12 72 ILE A C 1
ATOM 615 O O . ILE A 1 72 ? -13.852 -14.977 8.852 1 97.12 72 ILE A O 1
ATOM 619 N N . HIS A 1 73 ? -12.844 -15.938 10.547 1 95.75 73 HIS A N 1
ATOM 620 C CA . HIS A 1 73 ? -13.938 -15.656 11.469 1 95.75 73 HIS A CA 1
ATOM 621 C C . HIS A 1 73 ? -14.172 -14.156 11.609 1 95.75 73 HIS A C 1
ATOM 623 O O . HIS A 1 73 ? -15.32 -13.695 11.602 1 95.75 73 HIS A O 1
ATOM 629 N N . PHE A 1 74 ? -13.133 -13.477 11.711 1 95.12 74 PHE A N 1
ATOM 630 C CA . PHE A 1 74 ? -13.18 -12.023 11.867 1 95.12 74 PHE A CA 1
ATOM 631 C C . PHE A 1 74 ? -13.867 -11.375 10.672 1 95.12 74 PHE A C 1
ATOM 633 O O . PHE A 1 74 ? -14.727 -10.5 10.836 1 95.12 74 PHE A O 1
ATOM 640 N N . LEU A 1 75 ? -13.539 -11.789 9.5 1 95.81 75 LEU A N 1
ATOM 641 C CA . LEU A 1 75 ? -14.156 -11.25 8.297 1 95.81 75 LEU A CA 1
ATOM 642 C C . LEU A 1 75 ? -15.648 -11.547 8.273 1 95.81 75 LEU A C 1
ATOM 644 O O . LEU A 1 75 ? -16.453 -10.68 7.902 1 95.81 75 LEU A O 1
ATOM 648 N N . HIS A 1 76 ? -15.961 -12.711 8.672 1 93.12 76 HIS A N 1
ATOM 649 C CA . HIS A 1 76 ? -17.375 -13.078 8.734 1 93.12 76 HIS A CA 1
ATOM 650 C C . HIS A 1 76 ? -18.141 -12.172 9.695 1 93.12 76 HIS A C 1
ATOM 652 O O . HIS A 1 76 ? -19.25 -11.734 9.391 1 93.12 76 HIS A O 1
ATOM 658 N N . GLU A 1 77 ? -17.531 -11.891 10.734 1 92.44 77 GLU A N 1
ATOM 659 C CA . GLU A 1 77 ? -18.141 -11.031 11.742 1 92.44 77 GLU A CA 1
ATOM 660 C C . GLU A 1 77 ? -18.344 -9.617 11.211 1 92.44 77 GLU A C 1
ATOM 662 O O . GLU A 1 77 ? -19.297 -8.93 11.594 1 92.44 77 GLU A O 1
ATOM 667 N N . LYS A 1 78 ? -17.484 -9.25 10.312 1 92.31 78 LYS A N 1
ATOM 668 C CA . LYS A 1 78 ? -17.547 -7.898 9.758 1 92.31 78 LYS A CA 1
ATOM 669 C C . LYS A 1 78 ? -18.484 -7.848 8.547 1 92.31 78 LYS A C 1
ATOM 671 O O . LYS A 1 78 ? -18.641 -6.793 7.93 1 92.31 78 LYS A O 1
ATOM 676 N N . GLY A 1 79 ? -18.984 -9.016 8.234 1 91.94 79 GLY A N 1
ATOM 677 C CA . GLY A 1 79 ? -19.922 -9.07 7.125 1 91.94 79 GLY A CA 1
ATOM 678 C C . GLY A 1 79 ? -19.25 -9.117 5.773 1 91.94 79 GLY A C 1
ATOM 679 O O . GLY A 1 79 ? -19.859 -8.812 4.75 1 91.94 79 GLY A O 1
ATOM 680 N N . LEU A 1 80 ? -18.047 -9.398 5.801 1 94.19 80 LEU A N 1
ATOM 681 C CA . LEU A 1 80 ? -17.297 -9.492 4.555 1 94.19 80 LEU A CA 1
ATOM 682 C C . LEU A 1 80 ? -17.25 -10.938 4.059 1 94.19 80 LEU A C 1
ATOM 684 O O . LEU A 1 80 ? -16.375 -11.703 4.469 1 94.19 80 LEU A O 1
ATOM 688 N N . TYR A 1 81 ? -18.109 -11.266 3.219 1 93.5 81 TYR A N 1
ATOM 689 C CA . TYR A 1 81 ? -18.188 -12.609 2.648 1 93.5 81 TYR A CA 1
ATOM 690 C C . TYR A 1 81 ? -18.844 -12.578 1.273 1 93.5 81 TYR A C 1
ATOM 692 O O . TYR A 1 81 ? -19.453 -11.57 0.895 1 93.5 81 TYR A O 1
ATOM 700 N N . GLY A 1 82 ? -18.578 -13.578 0.506 1 90.19 82 GLY A N 1
ATOM 701 C CA . GLY A 1 82 ? -19.25 -13.836 -0.758 1 90.19 82 GLY A CA 1
ATOM 702 C C . GLY A 1 82 ? -20.016 -15.141 -0.775 1 90.19 82 GLY A C 1
ATOM 703 O O . GLY A 1 82 ? -19.953 -15.922 0.18 1 90.19 82 GLY A O 1
ATOM 704 N N . ILE A 1 83 ? -20.734 -15.297 -1.828 1 90 83 ILE A N 1
ATOM 705 C CA . ILE A 1 83 ? -21.5 -16.531 -1.999 1 90 83 ILE A CA 1
ATOM 706 C C . ILE A 1 83 ? -20.75 -17.469 -2.939 1 90 83 ILE A C 1
ATOM 708 O O . ILE A 1 83 ? -20.266 -17.047 -3.998 1 90 83 ILE A O 1
ATOM 712 N N . ASP A 1 84 ? -20.609 -18.703 -2.48 1 90.06 84 ASP A N 1
ATOM 713 C CA . ASP A 1 84 ? -20 -19.703 -3.352 1 90.06 84 ASP A CA 1
ATOM 714 C C . ASP A 1 84 ? -20.984 -20.156 -4.422 1 90.06 84 ASP A C 1
ATOM 716 O O . ASP A 1 84 ? -21.797 -21.062 -4.176 1 90.06 84 ASP A O 1
ATOM 720 N N . LEU A 1 85 ? -20.812 -19.734 -5.605 1 85.94 85 LEU A N 1
ATOM 721 C CA . LEU A 1 85 ? -21.781 -19.906 -6.68 1 85.94 85 LEU A CA 1
ATOM 722 C C . LEU A 1 85 ? -21.656 -21.297 -7.301 1 85.94 85 LEU A C 1
ATOM 724 O O . LEU A 1 85 ? -22.547 -21.734 -8.031 1 85.94 85 LEU A O 1
ATOM 728 N N . ASN A 1 86 ? -20.547 -21.953 -7.02 1 88.56 86 ASN A N 1
ATOM 729 C CA . ASN A 1 86 ? -20.312 -23.266 -7.59 1 88.56 86 ASN A CA 1
ATOM 730 C C . ASN A 1 86 ? -20.906 -24.375 -6.719 1 88.56 86 ASN A C 1
ATOM 732 O O . ASN A 1 86 ? -20.703 -25.562 -6.973 1 88.56 86 ASN A O 1
ATOM 736 N N . LYS A 1 87 ? -21.562 -23.938 -5.668 1 87.44 87 LYS A N 1
ATOM 737 C CA . LYS A 1 87 ? -22.234 -24.891 -4.777 1 87.44 87 LYS A CA 1
ATOM 738 C C . LYS A 1 87 ? -23.75 -24.703 -4.801 1 87.44 87 LYS A C 1
ATOM 740 O O . LYS A 1 87 ? -24.234 -23.578 -4.945 1 87.44 87 LYS A O 1
ATOM 745 N N . ILE A 1 88 ? -24.406 -25.75 -4.559 1 83.69 88 ILE A N 1
ATOM 746 C CA . ILE A 1 88 ? -25.859 -25.719 -4.512 1 83.69 88 ILE A CA 1
ATOM 747 C C . ILE A 1 88 ? -26.328 -25.016 -3.242 1 83.69 88 ILE A C 1
ATOM 749 O O . ILE A 1 88 ? -27.297 -24.266 -3.262 1 83.69 88 ILE A O 1
ATOM 753 N N . SER A 1 89 ? -25.641 -25.125 -2.184 1 83.25 89 SER A N 1
ATOM 754 C CA . SER A 1 89 ? -26 -24.594 -0.875 1 83.25 89 SER A CA 1
ATOM 755 C C . SER A 1 89 ? -25.828 -23.094 -0.818 1 83.25 89 SER A C 1
ATOM 757 O O . SER A 1 89 ? -26.391 -22.422 0.057 1 83.25 89 SER A O 1
ATOM 759 N N . LYS A 1 90 ? -25.203 -22.516 -1.699 1 83 90 LYS A N 1
ATOM 760 C CA . LYS A 1 90 ? -24.938 -21.078 -1.745 1 83 90 LYS A CA 1
ATOM 761 C C . LYS A 1 90 ? -24.406 -20.578 -0.407 1 83 90 LYS A C 1
ATOM 763 O O . LYS A 1 90 ? -24.922 -19.594 0.145 1 83 90 LYS A O 1
ATOM 768 N N . ASP A 1 91 ? -23.406 -21.172 0.061 1 85.88 91 ASP A N 1
ATOM 769 C CA . ASP A 1 91 ? -22.781 -20.859 1.347 1 85.88 91 ASP A CA 1
ATOM 770 C C . ASP A 1 91 ? -22.078 -19.516 1.313 1 85.88 91 ASP A C 1
ATOM 772 O O . ASP A 1 91 ? -21.484 -19.141 0.297 1 85.88 91 ASP A O 1
ATOM 776 N N . LYS A 1 92 ? -22.172 -18.844 2.465 1 90.75 92 LYS A N 1
ATOM 777 C CA . LYS A 1 92 ? -21.406 -17.609 2.646 1 90.75 92 LYS A CA 1
ATOM 778 C C . LYS A 1 92 ? -19.953 -17.938 3.016 1 90.75 92 LYS A C 1
ATOM 780 O O . LYS A 1 92 ? -19.703 -18.656 3.982 1 90.75 92 LYS A O 1
ATOM 785 N N . VAL A 1 93 ? -19.094 -17.453 2.201 1 94.62 93 VAL A N 1
ATOM 786 C CA . VAL A 1 93 ? -17.672 -17.719 2.4 1 94.62 93 VAL A CA 1
ATOM 787 C C . VAL A 1 93 ? -16.922 -16.391 2.607 1 94.62 93 VAL A C 1
ATOM 789 O O . VAL A 1 93 ? -17.078 -15.453 1.818 1 94.62 93 VAL A O 1
ATOM 792 N N . ALA A 1 94 ? -16.156 -16.312 3.678 1 96.38 94 ALA A N 1
ATOM 793 C CA . ALA A 1 94 ? -15.438 -15.094 4.035 1 96.38 94 ALA A CA 1
ATOM 794 C C . ALA A 1 94 ? -14.562 -14.617 2.881 1 96.38 94 ALA A C 1
ATOM 796 O O . ALA A 1 94 ? -13.922 -15.422 2.203 1 96.38 94 ALA A O 1
ATOM 797 N N . GLN A 1 95 ? -14.438 -13.398 2.615 1 96.38 95 GLN A N 1
ATOM 798 C CA . GLN A 1 95 ? -13.664 -12.758 1.556 1 96.38 95 GLN A CA 1
ATOM 799 C C . GLN A 1 95 ? -13.359 -11.305 1.894 1 96.38 95 GLN A C 1
ATOM 801 O O . GLN A 1 95 ? -14.242 -10.57 2.344 1 96.38 95 GLN A O 1
ATOM 806 N N . PRO A 1 96 ? -12.18 -10.758 1.689 1 97.94 96 PRO A N 1
ATOM 807 C CA . PRO A 1 96 ? -11.016 -11.445 1.116 1 97.94 96 PRO A CA 1
ATOM 808 C C . PRO A 1 96 ? -10.055 -11.969 2.182 1 97.94 96 PRO A C 1
ATOM 810 O O . PRO A 1 96 ? -9.344 -11.188 2.814 1 97.94 96 PRO A O 1
ATOM 813 N N . ILE A 1 97 ? -9.859 -13.242 2.271 1 98.31 97 ILE A N 1
ATOM 814 C CA . ILE A 1 97 ? -8.969 -13.773 3.301 1 98.31 97 ILE A CA 1
ATOM 815 C C . ILE A 1 97 ? -7.516 -13.531 2.904 1 98.31 97 ILE A C 1
ATOM 817 O O . ILE A 1 97 ? -6.613 -13.641 3.736 1 98.31 97 ILE A O 1
ATOM 821 N N . GLY A 1 98 ? -7.258 -13.203 1.605 1 98.69 98 GLY A N 1
ATOM 822 C CA . GLY A 1 98 ? -5.926 -12.953 1.081 1 98.69 98 GLY A CA 1
ATOM 823 C C . GLY A 1 98 ? -5.262 -11.734 1.696 1 98.69 98 GLY A C 1
ATOM 824 O O . GLY A 1 98 ? -4.051 -11.547 1.569 1 98.69 98 GLY A O 1
ATOM 825 N N . LEU A 1 99 ? -6.043 -10.898 2.381 1 98.56 99 LEU A N 1
ATOM 826 C CA . LEU A 1 99 ? -5.504 -9.703 3.02 1 98.56 99 LEU A CA 1
ATOM 827 C C . LEU A 1 99 ? -4.469 -10.07 4.078 1 98.56 99 LEU A C 1
ATOM 829 O O . LEU A 1 99 ? -3.387 -9.484 4.125 1 98.56 99 LEU A O 1
ATOM 833 N N . PHE A 1 100 ? -4.754 -11.062 4.848 1 98.25 100 PHE A N 1
ATOM 834 C CA . PHE A 1 100 ? -3.893 -11.43 5.965 1 98.25 100 PHE A CA 1
ATOM 835 C C . PHE A 1 100 ? -2.535 -11.914 5.465 1 98.25 100 PHE A C 1
ATOM 837 O O . PHE A 1 100 ? -1.498 -11.367 5.844 1 98.25 100 PHE A O 1
ATOM 844 N N . PRO A 1 101 ? -2.504 -12.953 4.586 1 98.75 101 PRO A N 1
ATOM 845 C CA . PRO A 1 101 ? -1.194 -13.391 4.105 1 98.75 101 PRO A CA 1
ATOM 846 C C . PRO A 1 101 ? -0.419 -12.281 3.396 1 98.75 101 PRO A C 1
ATOM 848 O O . PRO A 1 101 ? 0.813 -12.258 3.449 1 98.75 101 PRO A O 1
ATOM 851 N N . SER A 1 102 ? -1.111 -11.398 2.721 1 98.75 102 SER A N 1
ATOM 852 C CA . SER A 1 102 ? -0.446 -10.297 2.033 1 98.75 102 SER A CA 1
ATOM 853 C C . SER A 1 102 ? 0.239 -9.359 3.021 1 98.75 102 SER A C 1
ATOM 855 O O . SER A 1 102 ? 1.406 -9.008 2.844 1 98.75 102 SER A O 1
ATOM 857 N N . ILE A 1 103 ? -0.444 -8.977 4.086 1 98.25 103 ILE A N 1
ATOM 858 C CA . ILE A 1 103 ? 0.108 -8.062 5.078 1 98.25 103 ILE A CA 1
ATOM 859 C C . ILE A 1 103 ? 1.261 -8.734 5.82 1 98.25 103 ILE A C 1
ATOM 861 O O . ILE A 1 103 ? 2.295 -8.117 6.07 1 98.25 103 ILE A O 1
ATOM 865 N N . LEU A 1 104 ? 1.079 -9.984 6.156 1 98.38 104 LEU A N 1
ATOM 866 C CA . LEU A 1 104 ? 2.133 -10.727 6.84 1 98.38 104 LEU A CA 1
ATOM 867 C C . LEU A 1 104 ? 3.402 -10.766 5.996 1 98.38 104 LEU A C 1
ATOM 869 O O . LEU A 1 104 ? 4.504 -10.57 6.516 1 98.38 104 LEU A O 1
ATOM 873 N N . TYR A 1 105 ? 3.23 -11.031 4.723 1 98.75 105 TYR A N 1
ATOM 874 C CA . TYR A 1 105 ? 4.352 -11.047 3.791 1 98.75 105 TYR A CA 1
ATOM 875 C C . TYR A 1 105 ? 5.047 -9.688 3.756 1 98.75 105 TYR A C 1
ATOM 877 O O . TYR A 1 105 ? 6.277 -9.617 3.799 1 98.75 105 TYR A O 1
ATOM 885 N N . LEU A 1 106 ? 4.254 -8.625 3.693 1 98.5 106 LEU A N 1
ATOM 886 C CA . LEU A 1 106 ? 4.801 -7.277 3.598 1 98.5 106 LEU A CA 1
ATOM 887 C C . LEU A 1 106 ? 5.57 -6.914 4.863 1 98.5 106 LEU A C 1
ATOM 889 O O . LEU A 1 106 ? 6.668 -6.359 4.785 1 98.5 106 LEU A O 1
ATOM 893 N N . ILE A 1 107 ? 5.035 -7.234 6.016 1 97.88 107 ILE A N 1
ATOM 894 C CA . ILE A 1 107 ? 5.703 -6.973 7.285 1 97.88 107 ILE A CA 1
ATOM 895 C C . ILE A 1 107 ? 7.043 -7.703 7.324 1 97.88 107 ILE A C 1
ATOM 897 O O . ILE A 1 107 ? 8.062 -7.117 7.691 1 97.88 107 ILE A O 1
ATOM 901 N N . PHE A 1 108 ? 7.023 -8.922 6.883 1 98.06 108 PHE A N 1
ATOM 902 C CA . PHE A 1 108 ? 8.219 -9.758 6.906 1 98.06 108 PHE A CA 1
ATOM 903 C C . PHE A 1 108 ? 9.289 -9.188 5.984 1 98.06 108 PHE A C 1
ATOM 905 O O . PHE A 1 108 ? 10.445 -9.047 6.391 1 98.06 108 PHE A O 1
ATOM 912 N N . THR A 1 109 ? 8.922 -8.867 4.785 1 97.69 109 THR A N 1
ATOM 913 C CA . THR A 1 109 ? 9.898 -8.414 3.797 1 97.69 109 THR A CA 1
ATOM 914 C C . THR A 1 109 ? 10.391 -7.004 4.129 1 97.69 109 THR A C 1
ATOM 916 O O . THR A 1 109 ? 11.547 -6.664 3.857 1 97.69 109 THR A O 1
ATOM 919 N N . LEU A 1 110 ? 9.531 -6.172 4.711 1 97 110 LEU A N 1
ATOM 920 C CA . LEU A 1 110 ? 9.984 -4.867 5.176 1 97 110 LEU A CA 1
ATOM 921 C C . LEU A 1 110 ? 11.047 -5.02 6.262 1 97 110 LEU A C 1
ATOM 923 O O . LEU A 1 110 ? 12.031 -4.277 6.281 1 97 110 LEU A O 1
ATOM 927 N N . PHE A 1 111 ? 10.875 -5.969 7.074 1 94.88 111 PHE A N 1
ATOM 928 C CA . PHE A 1 111 ? 11.812 -6.191 8.164 1 94.88 111 PHE A CA 1
ATOM 929 C C . PHE A 1 111 ? 13.141 -6.727 7.645 1 94.88 111 PHE A C 1
ATOM 931 O O . PHE A 1 111 ? 14.203 -6.234 8.023 1 94.88 111 PHE A O 1
ATOM 938 N N . TYR A 1 112 ? 13.109 -7.66 6.746 1 93.62 112 TYR A N 1
ATOM 939 C CA . TYR A 1 112 ? 14.312 -8.398 6.375 1 93.62 112 TYR A CA 1
ATOM 940 C C . TYR A 1 112 ? 15.07 -7.684 5.262 1 93.62 112 TYR A C 1
ATOM 942 O O . TYR A 1 112 ? 16.078 -8.188 4.758 1 93.62 112 TYR A O 1
ATOM 950 N N . GLN A 1 113 ? 14.578 -6.508 4.871 1 92.88 113 GLN A N 1
ATOM 951 C CA . GLN A 1 113 ? 15.43 -5.695 4.008 1 92.88 113 GLN A CA 1
ATOM 952 C C . GLN A 1 113 ? 16.75 -5.348 4.699 1 92.88 113 GLN A C 1
ATOM 954 O O . GLN A 1 113 ? 17.719 -4.957 4.043 1 92.88 113 GLN A O 1
ATOM 959 N N . LEU A 1 114 ? 16.797 -5.551 6.031 1 89.06 114 LEU A N 1
ATOM 960 C CA . LEU A 1 114 ? 18 -5.328 6.84 1 89.06 114 LEU A CA 1
ATOM 961 C C . LEU A 1 114 ? 19.156 -6.191 6.352 1 89.06 114 LEU A C 1
ATOM 963 O O . LEU A 1 114 ? 20.328 -5.863 6.582 1 89.06 114 LEU A O 1
ATOM 967 N N . LEU A 1 115 ? 18.844 -7.297 5.648 1 87.56 115 LEU A N 1
ATOM 968 C CA . LEU A 1 115 ? 19.859 -8.188 5.098 1 87.56 115 LEU A CA 1
ATOM 969 C C . LEU A 1 115 ? 20.75 -7.441 4.109 1 87.56 115 LEU A C 1
ATOM 971 O O . LEU A 1 115 ? 21.906 -7.832 3.893 1 87.56 115 LEU A O 1
ATOM 975 N N . TYR A 1 116 ? 20.234 -6.324 3.559 1 86.38 116 TYR A N 1
ATOM 976 C CA . TYR A 1 116 ? 20.953 -5.633 2.492 1 86.38 116 TYR A CA 1
ATOM 977 C C . TYR A 1 116 ? 21.344 -4.223 2.92 1 86.38 116 TYR A C 1
ATOM 979 O O . TYR A 1 116 ? 21.438 -3.32 2.086 1 86.38 116 TYR A O 1
ATOM 987 N N . TYR A 1 117 ? 21.578 -4.035 4.188 1 81.69 117 TYR A N 1
ATOM 988 C CA . TYR A 1 117 ? 21.828 -2.715 4.766 1 81.69 117 TYR A CA 1
ATOM 989 C C . TYR A 1 117 ? 23.047 -2.064 4.137 1 81.69 117 TYR A C 1
ATOM 991 O O . TYR A 1 117 ? 23.156 -0.836 4.074 1 81.69 117 TYR A O 1
ATOM 999 N N . ASP A 1 118 ? 24.031 -2.822 3.588 1 82.31 118 ASP A N 1
ATOM 1000 C CA . ASP A 1 118 ? 25.281 -2.27 3.102 1 82.31 118 ASP A CA 1
ATOM 1001 C C . ASP A 1 118 ? 25.359 -2.344 1.578 1 82.31 118 ASP A C 1
ATOM 1003 O O . ASP A 1 118 ? 26.422 -2.109 0.994 1 82.31 118 ASP A O 1
ATOM 1007 N N . ASP A 1 119 ? 24.328 -2.771 0.892 1 87.44 119 ASP A N 1
ATOM 1008 C CA . ASP A 1 119 ? 24.297 -2.877 -0.563 1 87.44 119 ASP A CA 1
ATOM 1009 C C . ASP A 1 119 ? 23.203 -2.004 -1.155 1 87.44 119 ASP A C 1
ATOM 1011 O O . ASP A 1 119 ? 22.094 -2.488 -1.436 1 87.44 119 ASP A O 1
ATOM 1015 N N . HIS A 1 120 ? 23.531 -0.76 -1.438 1 87 120 HIS A N 1
ATOM 1016 C CA . HIS A 1 120 ? 22.547 0.232 -1.867 1 87 120 HIS A CA 1
ATOM 1017 C C . HIS A 1 120 ? 21.969 -0.128 -3.227 1 87 120 HIS A C 1
ATOM 1019 O O . HIS A 1 120 ? 20.797 0.188 -3.51 1 87 120 HIS A O 1
ATOM 1025 N N . LYS A 1 121 ? 22.781 -0.778 -3.977 1 88.12 121 LYS A N 1
ATOM 1026 C CA . LYS A 1 121 ? 22.297 -1.133 -5.309 1 88.12 121 LYS A CA 1
ATOM 1027 C C . LYS A 1 121 ? 21.188 -2.182 -5.23 1 88.12 121 LYS A C 1
ATOM 1029 O O . LYS A 1 121 ? 20.125 -2.016 -5.832 1 88.12 121 LYS A O 1
ATOM 1034 N N . ILE A 1 122 ? 21.391 -3.238 -4.426 1 92.25 122 ILE A N 1
ATOM 1035 C CA . ILE A 1 122 ? 20.391 -4.293 -4.293 1 92.25 122 ILE A CA 1
ATOM 1036 C C . ILE A 1 122 ? 19.188 -3.77 -3.512 1 92.25 122 ILE A C 1
ATOM 1038 O O . ILE A 1 122 ? 18.047 -4.141 -3.795 1 92.25 122 ILE A O 1
ATOM 1042 N N . LEU A 1 123 ? 19.469 -2.846 -2.602 1 93.19 123 LEU A N 1
ATOM 1043 C CA . LEU A 1 123 ? 18.391 -2.271 -1.806 1 93.19 123 LEU A CA 1
ATOM 1044 C C . LEU A 1 123 ? 17.438 -1.461 -2.682 1 93.19 123 LEU A C 1
ATOM 1046 O O . LEU A 1 123 ? 16.234 -1.44 -2.441 1 93.19 123 LEU A O 1
ATOM 1050 N N . LEU A 1 124 ? 18 -0.799 -3.633 1 94.19 124 LEU A N 1
ATOM 1051 C CA . LEU A 1 124 ? 17.188 -0.055 -4.578 1 94.19 124 LEU A CA 1
ATOM 1052 C C . LEU A 1 124 ? 16.234 -0.99 -5.332 1 94.19 124 LEU A C 1
ATOM 1054 O O . LEU A 1 124 ? 15.047 -0.711 -5.457 1 94.19 124 LEU A O 1
ATOM 1058 N N . GLU A 1 125 ? 16.719 -2.113 -5.816 1 95.25 125 GLU A N 1
ATOM 1059 C CA . GLU A 1 125 ? 15.906 -3.111 -6.5 1 95.25 125 GLU A CA 1
ATOM 1060 C C . GLU A 1 125 ? 14.883 -3.73 -5.551 1 95.25 125 GLU A C 1
ATOM 1062 O O . GLU A 1 125 ? 13.711 -3.889 -5.91 1 95.25 125 GLU A O 1
ATOM 1067 N N . TYR A 1 126 ? 15.375 -4.043 -4.367 1 96.75 126 TYR A N 1
ATOM 1068 C CA . TYR A 1 126 ? 14.539 -4.613 -3.322 1 96.75 126 TYR A CA 1
ATOM 1069 C C . TYR A 1 126 ? 13.328 -3.723 -3.045 1 96.75 126 TYR A C 1
ATOM 1071 O O . TYR A 1 126 ? 12.188 -4.188 -3.082 1 96.75 126 TYR A O 1
ATOM 1079 N N . ASN A 1 127 ? 13.586 -2.439 -2.871 1 96.5 127 ASN A N 1
ATOM 1080 C CA . ASN A 1 127 ? 12.531 -1.488 -2.547 1 96.5 127 ASN A CA 1
ATOM 1081 C C . ASN A 1 127 ? 11.609 -1.249 -3.74 1 96.5 127 ASN A C 1
ATOM 1083 O O . ASN A 1 127 ? 10.406 -1.031 -3.568 1 96.5 127 ASN A O 1
ATOM 1087 N N . ALA A 1 128 ? 12.195 -1.245 -4.898 1 96.69 128 ALA A N 1
ATOM 1088 C CA . ALA A 1 128 ? 11.375 -1.092 -6.098 1 96.69 128 ALA A CA 1
ATOM 1089 C C . ALA A 1 128 ? 10.383 -2.24 -6.23 1 96.69 128 ALA A C 1
ATOM 1091 O O . ALA A 1 128 ? 9.203 -2.018 -6.531 1 96.69 128 ALA A O 1
ATOM 1092 N N . GLY A 1 129 ? 10.859 -3.451 -6.023 1 97.81 129 GLY A N 1
ATOM 1093 C CA . GLY A 1 129 ? 9.969 -4.602 -6.051 1 97.81 129 GLY A CA 1
ATOM 1094 C C . GLY A 1 129 ? 8.883 -4.539 -5 1 97.81 129 GLY A C 1
ATOM 1095 O O . GLY A 1 129 ? 7.711 -4.781 -5.297 1 97.81 129 GLY A O 1
ATOM 1096 N N . LEU A 1 130 ? 9.289 -4.195 -3.785 1 98.19 130 LEU A N 1
ATOM 1097 C CA . LEU A 1 130 ? 8.328 -4.117 -2.688 1 98.19 130 LEU A CA 1
ATOM 1098 C C . LEU A 1 130 ? 7.301 -3.018 -2.938 1 98.19 130 LEU A C 1
ATOM 1100 O O . LEU A 1 130 ? 6.121 -3.182 -2.623 1 98.19 130 LEU A O 1
ATOM 1104 N N . LEU A 1 131 ? 7.73 -1.905 -3.5 1 97.94 131 LEU A N 1
ATOM 1105 C CA . LEU A 1 131 ? 6.836 -0.805 -3.842 1 97.94 131 LEU A CA 1
ATOM 1106 C C . LEU A 1 131 ? 5.762 -1.264 -4.824 1 97.94 131 LEU A C 1
ATOM 1108 O O . LEU A 1 131 ? 4.578 -0.959 -4.645 1 97.94 131 LEU A O 1
ATOM 1112 N N . SER A 1 132 ? 6.184 -1.989 -5.812 1 98.31 132 SER A N 1
ATOM 1113 C CA . SER A 1 132 ? 5.246 -2.506 -6.801 1 98.31 132 SER A CA 1
ATOM 1114 C C . SER A 1 132 ? 4.25 -3.473 -6.168 1 98.31 132 SER A C 1
ATOM 1116 O O . SER A 1 132 ? 3.045 -3.379 -6.414 1 98.31 132 SER A O 1
ATOM 1118 N N . ILE A 1 133 ? 4.758 -4.309 -5.316 1 98.75 133 ILE A N 1
ATOM 1119 C CA . ILE A 1 133 ? 3.924 -5.332 -4.699 1 98.75 133 ILE A CA 1
ATOM 1120 C C . ILE A 1 133 ? 2.91 -4.672 -3.764 1 98.75 133 ILE A C 1
ATOM 1122 O O . ILE A 1 133 ? 1.719 -4.984 -3.812 1 98.75 133 ILE A O 1
ATOM 1126 N N . ILE A 1 134 ? 3.328 -3.748 -2.961 1 98.62 134 ILE A N 1
ATOM 1127 C CA . ILE A 1 134 ? 2.43 -3.145 -1.984 1 98.62 134 ILE A CA 1
ATOM 1128 C C . ILE A 1 134 ? 1.387 -2.289 -2.701 1 98.62 134 ILE A C 1
ATOM 1130 O O . ILE A 1 134 ? 0.212 -2.285 -2.326 1 98.62 134 ILE A O 1
ATOM 1134 N N . PHE A 1 135 ? 1.786 -1.562 -3.732 1 98.5 135 PHE A N 1
ATOM 1135 C CA . PHE A 1 135 ? 0.855 -0.708 -4.457 1 98.5 135 PHE A CA 1
ATOM 1136 C C . PHE A 1 135 ? -0.248 -1.537 -5.105 1 98.5 135 PHE A C 1
ATOM 1138 O O . PHE A 1 135 ? -1.43 -1.202 -4.996 1 98.5 135 PHE A O 1
ATOM 1145 N N . ILE A 1 136 ? 0.132 -2.59 -5.727 1 98.44 136 ILE A N 1
ATOM 1146 C CA . ILE A 1 136 ? -0.836 -3.424 -6.43 1 98.44 136 ILE A CA 1
ATOM 1147 C C . ILE A 1 136 ? -1.688 -4.191 -5.422 1 98.44 136 ILE A C 1
ATOM 1149 O O . ILE A 1 136 ? -2.881 -4.41 -5.645 1 98.44 136 ILE A O 1
ATOM 1153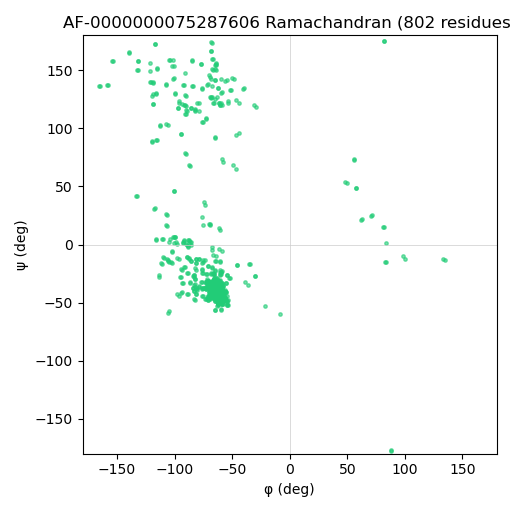 N N . THR A 1 137 ? -1.07 -4.637 -4.297 1 98.62 137 THR A N 1
ATOM 1154 C CA . THR A 1 137 ? -1.847 -5.27 -3.238 1 98.62 137 THR A CA 1
ATOM 1155 C C . THR A 1 137 ? -2.904 -4.309 -2.695 1 98.62 137 THR A C 1
ATOM 1157 O O . THR A 1 137 ? -4.051 -4.703 -2.477 1 98.62 137 THR A O 1
ATOM 1160 N N . PHE A 1 138 ? -2.486 -3.066 -2.531 1 98.56 138 PHE A N 1
ATOM 1161 C CA . PHE A 1 138 ? -3.4 -2.018 -2.09 1 98.56 138 PHE A CA 1
ATOM 1162 C C . PHE A 1 138 ? -4.551 -1.852 -3.076 1 98.56 138 PHE A C 1
ATOM 1164 O O . PHE A 1 138 ? -5.715 -1.817 -2.678 1 98.56 138 PHE A O 1
ATOM 1171 N N . LEU A 1 139 ? -4.227 -1.844 -4.312 1 96.56 139 LEU A N 1
ATOM 1172 C CA . LEU A 1 139 ? -5.246 -1.742 -5.352 1 96.56 139 LEU A CA 1
ATOM 1173 C C . LEU A 1 139 ? -6.191 -2.938 -5.305 1 96.56 139 LEU A C 1
ATOM 1175 O O . LEU A 1 139 ? -7.402 -2.785 -5.484 1 96.56 139 LEU A O 1
ATOM 1179 N N . GLY A 1 140 ? -5.641 -4.113 -5.098 1 97.88 140 GLY A N 1
ATOM 1180 C CA . GLY A 1 140 ? -6.465 -5.309 -4.98 1 97.88 140 GLY A CA 1
ATOM 1181 C C . GLY A 1 140 ? -7.473 -5.223 -3.85 1 97.88 140 GLY A C 1
ATOM 1182 O O . GLY A 1 140 ? -8.633 -5.613 -4.016 1 97.88 140 GLY A O 1
ATOM 1183 N N . PHE A 1 141 ? -7.066 -4.68 -2.762 1 98.31 141 PHE A N 1
ATOM 1184 C CA . PHE A 1 141 ? -7.973 -4.547 -1.628 1 98.31 141 PHE A CA 1
ATOM 1185 C C . PHE A 1 141 ? -9.062 -3.523 -1.922 1 98.31 141 PHE A C 1
ATOM 1187 O O . PHE A 1 141 ? -10.227 -3.732 -1.581 1 98.31 141 PHE A O 1
ATOM 1194 N N . ILE A 1 142 ? -8.672 -2.406 -2.514 1 97.81 142 ILE A N 1
ATOM 1195 C CA . ILE A 1 142 ? -9.664 -1.417 -2.932 1 97.81 142 ILE A CA 1
ATOM 1196 C C . ILE A 1 142 ? -10.688 -2.07 -3.855 1 97.81 142 ILE A C 1
ATOM 1198 O O . ILE A 1 142 ? -11.891 -1.85 -3.711 1 97.81 142 ILE A O 1
ATOM 1202 N N . ASP A 1 143 ? -10.242 -2.904 -4.734 1 95.69 143 ASP A N 1
ATOM 1203 C CA . ASP A 1 143 ? -11.109 -3.59 -5.688 1 95.69 143 ASP A CA 1
ATOM 1204 C C . ASP A 1 143 ? -12.055 -4.559 -4.973 1 95.69 143 ASP A C 1
ATOM 1206 O O . ASP A 1 143 ? -13.211 -4.703 -5.363 1 95.69 143 ASP A O 1
ATOM 1210 N N . ASP A 1 144 ? -11.578 -5.223 -3.963 1 96.56 144 ASP A N 1
ATOM 1211 C CA . ASP A 1 144 ? -12.406 -6.133 -3.182 1 96.56 144 ASP A CA 1
ATOM 1212 C C . ASP A 1 144 ? -13.555 -5.387 -2.508 1 96.56 144 ASP A C 1
ATOM 1214 O O . ASP A 1 144 ? -14.656 -5.926 -2.361 1 96.56 144 ASP A O 1
ATOM 1218 N N . ILE A 1 145 ? -13.289 -4.141 -2.141 1 95.81 145 ILE A N 1
ATOM 1219 C CA . ILE A 1 145 ? -14.25 -3.396 -1.336 1 95.81 145 ILE A CA 1
ATOM 1220 C C . ILE A 1 145 ? -15.156 -2.57 -2.246 1 95.81 145 ILE A C 1
ATOM 1222 O O . ILE A 1 145 ? -16.375 -2.523 -2.045 1 95.81 145 ILE A O 1
ATOM 1226 N N . LEU A 1 146 ? -14.562 -1.949 -3.299 1 94.75 146 LEU A N 1
ATOM 1227 C CA . LEU A 1 146 ? -15.297 -0.938 -4.055 1 94.75 146 LEU A CA 1
ATOM 1228 C C . LEU A 1 146 ? -15.641 -1.449 -5.449 1 94.75 146 LEU A C 1
ATOM 1230 O O . LEU A 1 146 ? -16.391 -0.796 -6.184 1 94.75 146 LEU A O 1
ATOM 1234 N N . GLU A 1 147 ? -15.086 -2.564 -5.855 1 90.88 147 GLU A N 1
ATOM 1235 C CA . GLU A 1 147 ? -15.344 -3.111 -7.184 1 90.88 147 GLU A CA 1
ATOM 1236 C C . GLU A 1 147 ? -15.016 -2.092 -8.273 1 90.88 147 GLU A C 1
ATOM 1238 O O . GLU A 1 147 ? -15.898 -1.654 -9.008 1 90.88 147 GLU A O 1
ATOM 1243 N N . LEU A 1 148 ? -13.805 -1.894 -8.445 1 87.88 148 LEU A N 1
ATOM 1244 C CA . LEU A 1 148 ? -13.312 -0.903 -9.398 1 87.88 148 LEU A CA 1
ATOM 1245 C C . LEU A 1 148 ? -13.648 -1.311 -10.828 1 87.88 148 LEU A C 1
ATOM 1247 O O . LEU A 1 148 ? -13.711 -2.502 -11.141 1 87.88 148 LEU A O 1
ATOM 1251 N N . LYS A 1 149 ? -13.82 -0.27 -11.633 1 85.06 149 LYS A N 1
ATOM 1252 C CA . LYS A 1 149 ? -14 -0.521 -13.062 1 85.06 149 LYS A CA 1
ATOM 1253 C C . LYS A 1 149 ? -12.734 -1.096 -13.688 1 85.06 149 LYS A C 1
ATOM 1255 O O . LYS A 1 149 ? -11.625 -0.853 -13.195 1 85.06 149 LYS A O 1
ATOM 1260 N N . TRP A 1 150 ? -12.836 -1.73 -14.797 1 80.44 150 TRP A N 1
ATOM 1261 C CA . TRP A 1 150 ? -11.758 -2.473 -15.445 1 80.44 150 TRP A CA 1
ATOM 1262 C C . TRP A 1 150 ? -10.648 -1.534 -15.906 1 80.44 150 TRP A C 1
ATOM 1264 O O . TRP A 1 150 ? -9.469 -1.902 -15.891 1 80.44 150 TRP A O 1
ATOM 1274 N N . ARG A 1 151 ? -10.969 -0.335 -16.25 1 84.25 151 ARG A N 1
ATOM 1275 C CA . ARG A 1 151 ? -9.977 0.586 -16.781 1 84.25 151 ARG A CA 1
ATOM 1276 C C . ARG A 1 151 ? -8.914 0.919 -15.742 1 84.25 151 ARG A C 1
ATOM 1278 O O . ARG A 1 151 ? -7.738 1.062 -16.078 1 84.25 151 ARG A O 1
ATOM 1285 N N . TYR A 1 152 ? -9.32 0.982 -14.531 1 86.06 152 TYR A N 1
ATOM 1286 C CA . TYR A 1 152 ? -8.375 1.291 -13.469 1 86.06 152 TYR A CA 1
ATOM 1287 C C . TYR A 1 152 ? -7.449 0.108 -13.203 1 86.06 152 TYR A C 1
ATOM 1289 O O . TYR A 1 152 ? -6.293 0.289 -12.812 1 86.06 152 TYR A O 1
ATOM 1297 N N . LYS A 1 153 ? -7.922 -1.073 -13.523 1 86.88 153 LYS A N 1
ATOM 1298 C CA . LYS A 1 153 ? -7.172 -2.301 -13.273 1 86.88 153 LYS A CA 1
ATOM 1299 C C . LYS A 1 153 ? -6.055 -2.482 -14.297 1 86.88 153 LYS A C 1
ATOM 1301 O O . LYS A 1 153 ? -5.086 -3.203 -14.047 1 86.88 153 LYS A O 1
ATOM 1306 N N . VAL A 1 154 ? -6.238 -1.817 -15.375 1 87.75 154 VAL A N 1
ATOM 1307 C CA . VAL A 1 154 ? -5.23 -1.906 -16.422 1 87.75 154 VAL A CA 1
ATOM 1308 C C . VAL A 1 154 ? -4.223 -0.769 -16.266 1 87.75 154 VAL A C 1
ATOM 1310 O O . VAL A 1 154 ? -3.018 -0.969 -16.453 1 87.75 154 VAL A O 1
ATOM 1313 N N . VAL A 1 155 ? -4.613 0.359 -15.812 1 91.38 155 VAL A N 1
ATOM 1314 C CA . VAL A 1 155 ? -3.781 1.559 -15.797 1 91.38 155 VAL A CA 1
ATOM 1315 C C . VAL A 1 155 ? -2.885 1.555 -14.562 1 91.38 155 VAL A C 1
ATOM 1317 O O . VAL A 1 155 ? -1.711 1.927 -14.641 1 91.38 155 VAL A O 1
ATOM 1320 N N . LEU A 1 156 ? -3.354 1.111 -13.508 1 91.62 156 LEU A N 1
ATOM 1321 C CA . LEU A 1 156 ? -2.66 1.275 -12.234 1 91.62 156 LEU A CA 1
ATOM 1322 C C . LEU A 1 156 ? -1.412 0.4 -12.18 1 91.62 156 LEU A C 1
ATOM 1324 O O . LEU A 1 156 ? -0.367 0.833 -11.688 1 91.62 156 LEU A O 1
ATOM 1328 N N . PRO A 1 157 ? -1.454 -0.8 -12.812 1 94.12 157 PRO A N 1
ATOM 1329 C CA . PRO A 1 157 ? -0.228 -1.601 -12.859 1 94.12 157 PRO A CA 1
ATOM 1330 C C . PRO A 1 157 ? 0.874 -0.95 -13.695 1 94.12 157 PRO A C 1
ATOM 1332 O O . PRO A 1 157 ? 2.057 -1.231 -13.484 1 94.12 157 PRO A O 1
ATOM 1335 N N . PHE A 1 158 ? 0.491 -0.153 -14.586 1 95.31 158 PHE A N 1
ATOM 1336 C CA . PHE A 1 158 ? 1.473 0.623 -15.336 1 95.31 158 PHE A CA 1
ATOM 1337 C C . PHE A 1 158 ? 2.34 1.451 -14.391 1 95.31 158 PHE A C 1
ATOM 1339 O O . PHE A 1 158 ? 3.568 1.411 -14.477 1 95.31 158 PHE A O 1
ATOM 1346 N N . PHE A 1 159 ? 1.759 2.131 -13.477 1 95.56 159 PHE A N 1
ATOM 1347 C CA . PHE A 1 159 ? 2.494 2.988 -12.555 1 95.56 159 PHE A CA 1
ATOM 1348 C C . PHE A 1 159 ? 3.316 2.152 -11.578 1 95.56 159 PHE A C 1
ATOM 1350 O O . PHE A 1 159 ? 4.398 2.564 -11.164 1 95.56 159 PHE A O 1
ATOM 1357 N N . ALA A 1 160 ? 2.801 0.969 -11.25 1 96.5 160 ALA A N 1
ATOM 1358 C CA . ALA A 1 160 ? 3.5 0.071 -10.336 1 96.5 160 ALA A CA 1
ATOM 1359 C C . ALA A 1 160 ? 4.785 -0.458 -10.961 1 96.5 160 ALA A C 1
ATOM 1361 O O . ALA A 1 160 ? 5.695 -0.897 -10.25 1 96.5 160 ALA A O 1
ATOM 1362 N N . SER A 1 161 ? 4.918 -0.403 -12.297 1 96.19 161 SER A N 1
ATOM 1363 C CA . SER A 1 161 ? 6.074 -0.961 -12.992 1 96.19 161 SER A CA 1
ATOM 1364 C C . SER A 1 161 ? 7.219 0.043 -13.055 1 96.19 161 SER A C 1
ATOM 1366 O O . SER A 1 161 ? 8.367 -0.333 -13.305 1 96.19 161 SER A O 1
ATOM 1368 N N . LEU A 1 162 ? 6.953 1.255 -12.773 1 94.44 162 LEU A N 1
ATOM 1369 C CA . LEU A 1 162 ? 7.918 2.32 -13.031 1 94.44 162 LEU A CA 1
ATOM 1370 C C . LEU A 1 162 ? 9.102 2.217 -12.07 1 94.44 162 LEU A C 1
ATOM 1372 O O . LEU A 1 162 ? 10.258 2.322 -12.5 1 94.44 162 LEU A O 1
ATOM 1376 N N . PRO A 1 163 ? 8.867 1.965 -10.758 1 94.88 163 PRO A N 1
ATOM 1377 C CA . PRO A 1 163 ? 10.031 1.773 -9.891 1 94.88 163 PRO A CA 1
ATOM 1378 C C . PRO A 1 163 ? 10.93 0.63 -10.352 1 94.88 163 PRO A C 1
ATOM 1380 O O . PRO A 1 163 ? 12.156 0.718 -10.234 1 94.88 163 PRO A O 1
ATOM 1383 N N . LEU A 1 164 ? 10.328 -0.42 -10.891 1 95 164 LEU A N 1
ATOM 1384 C CA . LEU A 1 164 ? 11.086 -1.572 -11.367 1 95 164 LEU A CA 1
ATOM 1385 C C . LEU A 1 164 ? 11.938 -1.203 -12.578 1 95 164 LEU A C 1
ATOM 1387 O O . LEU A 1 164 ? 13.086 -1.639 -12.688 1 95 164 LEU A O 1
ATOM 1391 N N . LEU A 1 165 ? 11.406 -0.357 -13.414 1 91.94 165 LEU A N 1
ATOM 1392 C CA . LEU A 1 165 ? 12.125 0.08 -14.609 1 91.94 165 LEU A CA 1
ATOM 1393 C C . LEU A 1 165 ? 13.336 0.923 -14.227 1 91.94 165 LEU A C 1
ATOM 1395 O O . LEU A 1 165 ? 14.43 0.743 -14.781 1 91.94 165 LEU A O 1
ATOM 1399 N N . LEU A 1 166 ? 13.172 1.77 -13.25 1 89.5 166 LEU A N 1
ATOM 1400 C CA . LEU A 1 166 ? 14.211 2.719 -12.875 1 89.5 166 LEU A CA 1
ATOM 1401 C C . LEU A 1 166 ? 15.32 2.021 -12.094 1 89.5 166 LEU A C 1
ATOM 1403 O O . LEU A 1 166 ? 16.453 2.504 -12.055 1 89.5 166 LEU A O 1
ATOM 1407 N N . SER A 1 167 ? 14.953 0.919 -11.477 1 88.56 167 SER A N 1
ATOM 1408 C CA . SER A 1 167 ? 15.953 0.208 -10.68 1 88.56 167 SER A CA 1
ATOM 1409 C C . SER A 1 167 ? 16.547 -0.958 -11.461 1 88.56 167 SER A C 1
ATOM 1411 O O . SER A 1 167 ? 17.406 -1.681 -10.945 1 88.56 167 SER A O 1
ATOM 1413 N N . TYR A 1 168 ? 16.109 -1.104 -12.688 1 83.06 168 TYR A N 1
ATOM 1414 C CA . TYR A 1 168 ? 16.516 -2.268 -13.461 1 83.06 168 TYR A CA 1
ATOM 1415 C C . TYR A 1 168 ? 18.016 -2.225 -13.773 1 83.06 168 TYR A C 1
ATOM 1417 O O . TYR A 1 168 ? 18.5 -1.242 -14.336 1 83.06 168 TYR A O 1
ATOM 1425 N N . SER A 1 169 ? 18.781 -3.168 -13.406 1 69.94 169 SER A N 1
ATOM 1426 C CA . SER A 1 169 ? 20.219 -3.207 -13.555 1 69.94 169 SER A CA 1
ATOM 1427 C C . SER A 1 169 ? 20.641 -4.098 -14.719 1 69.94 169 SER A C 1
ATOM 1429 O O . SER A 1 169 ? 21.828 -4.211 -15.031 1 69.94 169 SER A O 1
ATOM 1431 N N . GLY A 1 170 ? 19.641 -4.801 -15.352 1 65.75 170 GLY A N 1
ATOM 1432 C CA . GLY A 1 170 ? 20.016 -5.734 -16.406 1 65.75 170 GLY A CA 1
ATOM 1433 C C . GLY A 1 170 ? 20.344 -5.051 -17.719 1 65.75 170 GLY A C 1
ATOM 1434 O O . GLY A 1 170 ? 20.219 -3.83 -17.844 1 65.75 170 GLY A O 1
ATOM 1435 N N . ASN A 1 171 ? 21.109 -5.719 -18.453 1 61.03 171 ASN A N 1
ATOM 1436 C CA . ASN A 1 171 ? 21.375 -5.262 -19.812 1 61.03 171 ASN A CA 1
ATOM 1437 C C . ASN A 1 171 ? 20.094 -5.207 -20.641 1 61.03 171 ASN A C 1
ATOM 1439 O O . ASN A 1 171 ? 19.188 -6 -20.422 1 61.03 171 ASN A O 1
ATOM 1443 N N . THR A 1 172 ? 19.797 -4.043 -21.141 1 53.62 172 THR A N 1
ATOM 1444 C CA . THR A 1 172 ? 18.609 -3.916 -21.969 1 53.62 172 THR A CA 1
ATOM 1445 C C . THR A 1 172 ? 18.797 -4.645 -23.297 1 53.62 172 THR A C 1
ATOM 1447 O O . THR A 1 172 ? 18.062 -4.395 -24.25 1 53.62 172 THR A O 1
ATOM 1450 N N . ASN A 1 173 ? 19.797 -5.523 -23.297 1 51.25 173 ASN A N 1
ATOM 1451 C CA . ASN A 1 173 ? 20 -6.344 -24.484 1 51.25 173 ASN A CA 1
ATOM 1452 C C . ASN A 1 173 ? 19.141 -7.598 -24.453 1 51.25 173 ASN A C 1
ATOM 1454 O O . ASN A 1 173 ? 18.984 -8.227 -23.406 1 51.25 173 ASN A O 1
ATOM 1458 N N . ILE A 1 174 ? 18.281 -7.691 -25.391 1 48.25 174 ILE A N 1
ATOM 1459 C CA . ILE A 1 174 ? 17.484 -8.906 -25.484 1 48.25 174 ILE A CA 1
ATOM 1460 C C . ILE A 1 174 ? 18.188 -9.922 -26.375 1 48.25 174 ILE A C 1
ATOM 1462 O O . ILE A 1 174 ? 18.656 -9.578 -27.469 1 48.25 174 ILE A O 1
ATOM 1466 N N . ARG A 1 175 ? 18.578 -11.125 -25.969 1 48.28 175 ARG A N 1
ATOM 1467 C CA . ARG A 1 175 ? 19.062 -12.203 -26.812 1 48.28 175 ARG A CA 1
ATOM 1468 C C . ARG A 1 175 ? 17.922 -12.828 -27.625 1 48.28 175 ARG A C 1
ATOM 1470 O O . ARG A 1 175 ? 16.953 -13.328 -27.047 1 48.28 175 ARG A O 1
ATOM 1477 N N . ILE A 1 176 ? 17.906 -12.586 -28.875 1 46.97 176 ILE A N 1
ATOM 1478 C CA . ILE A 1 176 ? 16.953 -13.172 -29.812 1 46.97 176 ILE A CA 1
ATOM 1479 C C . ILE A 1 176 ? 17.141 -14.688 -29.859 1 46.97 176 ILE A C 1
ATOM 1481 O O . ILE A 1 176 ? 18.281 -15.172 -29.906 1 46.97 176 ILE A O 1
ATOM 1485 N N . PRO A 1 177 ? 16.031 -15.305 -29.641 1 47.97 177 PRO A N 1
ATOM 1486 C CA . PRO A 1 177 ? 16.203 -16.75 -29.766 1 47.97 177 PRO A CA 1
ATOM 1487 C C . PRO A 1 177 ? 16.906 -17.141 -31.062 1 47.97 177 PRO A C 1
ATOM 1489 O O . PRO A 1 177 ? 16.75 -16.484 -32.094 1 47.97 177 PRO A O 1
ATOM 1492 N N . SER A 1 178 ? 17.766 -18.188 -30.953 1 50.16 178 SER A N 1
ATOM 1493 C CA . SER A 1 178 ? 18.609 -18.625 -32.062 1 50.16 178 SER A CA 1
ATOM 1494 C C . SER A 1 178 ? 17.781 -18.922 -33.312 1 50.16 178 SER A C 1
ATOM 1496 O O . SER A 1 178 ? 18.234 -18.703 -34.438 1 50.16 178 SER A O 1
ATOM 1498 N N . PHE A 1 179 ? 16.609 -19.25 -33 1 46.53 179 PHE A N 1
ATOM 1499 C CA . PHE A 1 179 ? 15.852 -19.656 -34.188 1 46.53 179 PHE A CA 1
ATOM 1500 C C . PHE A 1 179 ? 15.383 -18.438 -34.969 1 46.53 179 PHE A C 1
ATOM 1502 O O . PHE A 1 179 ? 14.984 -18.562 -36.125 1 46.53 179 PHE A O 1
ATOM 1509 N N . LEU A 1 180 ? 15.516 -17.328 -34.312 1 45.19 180 LEU A N 1
ATOM 1510 C CA . LEU A 1 180 ? 15.164 -16.109 -35.062 1 45.19 180 LEU A CA 1
ATOM 1511 C C . LEU A 1 180 ? 16.422 -15.422 -35.594 1 45.19 180 LEU A C 1
ATOM 1513 O O . LEU A 1 180 ? 16.359 -14.266 -36 1 45.19 180 LEU A O 1
ATOM 1517 N N . ASN A 1 181 ? 17.438 -16.016 -35.438 1 50.66 181 ASN A N 1
ATOM 1518 C CA . ASN A 1 181 ? 18.703 -15.484 -35.938 1 50.66 181 ASN A CA 1
ATOM 1519 C C . ASN A 1 181 ? 18.625 -15.109 -37.406 1 50.66 181 ASN A C 1
ATOM 1521 O O . ASN A 1 181 ? 19.375 -14.258 -37.875 1 50.66 181 ASN A O 1
ATOM 1525 N N . PHE A 1 182 ? 17.797 -15.805 -38 1 49.72 182 PHE A N 1
ATOM 1526 C CA . PHE A 1 182 ? 17.719 -15.562 -39.438 1 49.72 182 PHE A CA 1
ATOM 1527 C C . PHE A 1 182 ? 17.141 -14.18 -39.719 1 49.72 182 PHE A C 1
ATOM 1529 O O . PHE A 1 182 ? 17.438 -13.578 -40.75 1 49.72 182 PHE A O 1
ATOM 1536 N N . ILE A 1 183 ? 16.375 -13.617 -38.844 1 48.84 183 ILE A N 1
ATOM 1537 C CA . ILE A 1 183 ? 15.758 -12.312 -39.062 1 48.84 183 ILE A CA 1
ATOM 1538 C C . ILE A 1 183 ? 16.609 -11.219 -38.406 1 48.84 183 ILE A C 1
ATOM 1540 O O . ILE A 1 183 ? 16.734 -10.117 -38.969 1 48.84 183 ILE A O 1
ATOM 1544 N N . PHE A 1 184 ? 16.984 -11.531 -37.281 1 46.06 184 PHE A N 1
ATOM 1545 C CA . PHE A 1 184 ? 17.797 -10.555 -36.594 1 46.06 184 PHE A CA 1
ATOM 1546 C C . PHE A 1 184 ? 19.266 -10.977 -36.562 1 46.06 184 PHE A C 1
ATOM 1548 O O . PHE A 1 184 ? 19.594 -12.078 -36.125 1 46.06 184 PHE A O 1
ATOM 1555 N N . LYS A 1 185 ? 20.078 -10.398 -37.375 1 47.25 185 LYS A N 1
ATOM 1556 C CA . LYS A 1 185 ? 21.5 -10.703 -37.531 1 47.25 185 LYS A CA 1
ATOM 1557 C C . LYS A 1 185 ? 22.234 -10.625 -36.188 1 47.25 185 LYS A C 1
ATOM 1559 O O . LYS A 1 185 ? 23.188 -11.375 -35.938 1 47.25 185 LYS A O 1
ATOM 1564 N N . GLU A 1 186 ? 21.906 -9.555 -35.469 1 50.62 186 GLU A N 1
ATOM 1565 C CA . GLU A 1 186 ? 22.656 -9.391 -34.219 1 50.62 186 GLU A CA 1
ATOM 1566 C C . GLU A 1 186 ? 21.906 -10.016 -33.031 1 50.62 186 GLU A C 1
ATOM 1568 O O . GLU A 1 186 ? 20.688 -9.844 -32.906 1 50.62 186 GLU A O 1
ATOM 1573 N N . ARG A 1 187 ? 22.562 -10.969 -32.375 1 49.66 187 ARG A N 1
ATOM 1574 C CA . ARG A 1 187 ? 22.016 -11.805 -31.312 1 49.66 187 ARG A CA 1
ATOM 1575 C C . ARG A 1 187 ? 21.562 -10.961 -30.125 1 49.66 187 ARG A C 1
ATOM 1577 O O . ARG A 1 187 ? 20.781 -11.422 -29.297 1 49.66 187 ARG A O 1
ATOM 1584 N N . ILE A 1 188 ? 22.328 -9.945 -29.969 1 48.38 188 ILE A N 1
ATOM 1585 C CA . ILE A 1 188 ? 22.078 -9.055 -28.844 1 48.38 188 ILE A CA 1
ATOM 1586 C C . ILE A 1 188 ? 21.672 -7.676 -29.359 1 48.38 188 ILE A C 1
ATOM 1588 O O . ILE A 1 188 ? 22.406 -7.039 -30.109 1 48.38 188 ILE A O 1
ATOM 1592 N N . ILE A 1 189 ? 20.438 -7.301 -29.609 1 49.66 189 ILE A N 1
ATOM 1593 C CA . ILE A 1 189 ? 19.984 -5.973 -30.016 1 49.66 189 ILE A CA 1
ATOM 1594 C C . ILE A 1 189 ? 19.672 -5.129 -28.781 1 49.66 189 ILE A C 1
ATOM 1596 O O . ILE A 1 189 ? 18.984 -5.59 -27.875 1 49.66 189 ILE A O 1
ATOM 1600 N N . ASP A 1 190 ? 20.422 -3.994 -28.484 1 54.81 190 ASP A N 1
ATOM 1601 C CA . ASP A 1 190 ? 20.094 -3.004 -27.469 1 54.81 190 ASP A CA 1
ATOM 1602 C C . ASP A 1 190 ? 18.734 -2.387 -27.719 1 54.81 190 ASP A C 1
ATOM 1604 O O . ASP A 1 190 ? 18.578 -1.506 -28.562 1 54.81 190 ASP A O 1
ATOM 1608 N N . ILE A 1 191 ? 17.641 -3.047 -27.547 1 57.22 191 ILE A N 1
ATOM 1609 C CA . ILE A 1 191 ? 16.281 -2.611 -27.844 1 57.22 191 ILE A CA 1
ATOM 1610 C C . ILE A 1 191 ? 15.805 -1.632 -26.766 1 57.22 191 ILE A C 1
ATOM 1612 O O . ILE A 1 191 ? 14.656 -1.177 -26.812 1 57.22 191 ILE A O 1
ATOM 1616 N N . GLY A 1 192 ? 16.719 -0.948 -26.047 1 63.75 192 GLY A N 1
ATOM 1617 C CA . GLY A 1 192 ? 16.641 -0.24 -24.781 1 63.75 192 GLY A CA 1
ATOM 1618 C C . GLY A 1 192 ? 15.234 0.172 -24.406 1 63.75 192 GLY A C 1
ATOM 1619 O O . GLY A 1 192 ? 14.68 -0.314 -23.422 1 63.75 192 GLY A O 1
ATOM 1620 N N . PHE A 1 193 ? 14.539 0.89 -25.375 1 76.31 193 PHE A N 1
ATOM 1621 C CA . PHE A 1 193 ? 13.211 1.423 -25.094 1 76.31 193 PHE A CA 1
ATOM 1622 C C . PHE A 1 193 ? 12.164 0.313 -25.125 1 76.31 193 PHE A C 1
ATOM 1624 O O . PHE A 1 193 ? 11.273 0.27 -24.266 1 76.31 193 PHE A O 1
ATOM 1631 N N . PHE A 1 194 ? 12.242 -0.697 -26.031 1 82.06 194 PHE A N 1
ATOM 1632 C CA . PHE A 1 194 ? 11.25 -1.751 -26.203 1 82.06 194 PHE A CA 1
ATOM 1633 C C . PHE A 1 194 ? 11.297 -2.723 -25.016 1 82.06 194 PHE A C 1
ATOM 1635 O O . PHE A 1 194 ? 10.281 -3.326 -24.672 1 82.06 194 PHE A O 1
ATOM 1642 N N . TYR A 1 195 ? 12.414 -2.854 -24.5 1 83.75 195 TYR A N 1
ATOM 1643 C CA . TYR A 1 195 ? 12.516 -3.727 -23.328 1 83.75 195 TYR A CA 1
ATOM 1644 C C . TYR A 1 195 ? 11.75 -3.145 -22.156 1 83.75 195 TYR A C 1
ATOM 1646 O O . TYR A 1 195 ? 11.102 -3.877 -21.406 1 83.75 195 TYR A O 1
ATOM 1654 N N . TYR A 1 196 ? 11.836 -1.854 -22.109 1 86.44 196 TYR A N 1
ATOM 1655 C CA . TYR A 1 196 ? 11.086 -1.191 -21.047 1 86.44 196 TYR A CA 1
ATOM 1656 C C . TYR A 1 196 ? 9.586 -1.343 -21.25 1 86.44 196 TYR A C 1
ATOM 1658 O O . TYR A 1 196 ? 8.844 -1.59 -20.312 1 86.44 196 TYR A O 1
ATOM 1666 N N . LEU A 1 197 ? 9.219 -1.235 -22.469 1 90.81 197 LEU A N 1
ATOM 1667 C CA . LEU A 1 197 ? 7.812 -1.457 -22.797 1 90.81 197 LEU A CA 1
ATOM 1668 C C . LEU A 1 197 ? 7.398 -2.887 -22.453 1 90.81 197 LEU A C 1
ATOM 1670 O O . LEU A 1 197 ? 6.312 -3.113 -21.922 1 90.81 197 LEU A O 1
ATOM 1674 N N . TYR A 1 198 ? 8.273 -3.783 -22.812 1 91.75 198 TYR A N 1
ATOM 1675 C CA . TYR A 1 198 ? 8.031 -5.191 -22.516 1 91.75 198 TYR A CA 1
ATOM 1676 C C . TYR A 1 198 ? 7.852 -5.422 -21.031 1 91.75 198 TYR A C 1
ATOM 1678 O O . TYR A 1 198 ? 6.934 -6.133 -20.609 1 91.75 198 TYR A O 1
ATOM 1686 N N . ILE A 1 199 ? 8.68 -4.812 -20.219 1 92.06 199 ILE A N 1
ATOM 1687 C CA . ILE A 1 199 ? 8.594 -4.977 -18.766 1 92.06 199 ILE A CA 1
ATOM 1688 C C . ILE A 1 199 ? 7.281 -4.402 -18.25 1 92.06 199 ILE A C 1
ATOM 1690 O O . ILE A 1 199 ? 6.629 -4.996 -17.391 1 92.06 199 ILE A O 1
ATOM 1694 N N . ILE A 1 200 ? 6.902 -3.275 -18.828 1 94.94 200 ILE A N 1
ATOM 1695 C CA . ILE A 1 200 ? 5.641 -2.652 -18.438 1 94.94 200 ILE A CA 1
ATOM 1696 C C . ILE A 1 200 ? 4.48 -3.592 -18.766 1 94.94 200 ILE A C 1
ATOM 1698 O O . ILE A 1 200 ? 3.627 -3.852 -17.906 1 94.94 200 ILE A O 1
ATOM 1702 N N . LEU A 1 201 ? 4.465 -4.121 -19.938 1 95.5 201 LEU A N 1
ATOM 1703 C CA . LEU A 1 201 ? 3.395 -5.008 -20.375 1 95.5 201 LEU A CA 1
ATOM 1704 C C . LEU A 1 201 ? 3.367 -6.285 -19.531 1 95.5 201 LEU A C 1
ATOM 1706 O O . LEU A 1 201 ? 2.293 -6.801 -19.219 1 95.5 201 LEU A O 1
ATOM 1710 N N . LEU A 1 202 ? 4.562 -6.777 -19.25 1 95.94 202 LEU A N 1
ATOM 1711 C CA . LEU A 1 202 ? 4.656 -7.969 -18.406 1 95.94 202 LEU A CA 1
ATOM 1712 C C . LEU A 1 202 ? 4.02 -7.723 -17.047 1 95.94 202 LEU A C 1
ATOM 1714 O O . LEU A 1 202 ? 3.26 -8.562 -16.562 1 95.94 202 LEU A O 1
ATOM 1718 N N . CYS A 1 203 ? 4.309 -6.559 -16.438 1 96.94 203 CYS A N 1
ATOM 1719 C CA . CYS A 1 203 ? 3.752 -6.215 -15.141 1 96.94 203 CYS A CA 1
ATOM 1720 C C . CYS A 1 203 ? 2.234 -6.094 -15.211 1 96.94 203 CYS A C 1
ATOM 1722 O O . CYS A 1 203 ? 1.525 -6.625 -14.352 1 96.94 203 CYS A O 1
ATOM 1724 N N . VAL A 1 204 ? 1.761 -5.457 -16.219 1 96.31 204 VAL A N 1
ATOM 1725 C CA . VAL A 1 204 ? 0.323 -5.273 -16.391 1 96.31 204 VAL A CA 1
ATOM 1726 C C . VAL A 1 204 ? -0.348 -6.625 -16.609 1 96.31 204 VAL A C 1
ATOM 1728 O O . VAL A 1 204 ? -1.365 -6.934 -15.984 1 96.31 204 VAL A O 1
ATOM 1731 N N . PHE A 1 205 ? 0.242 -7.422 -17.469 1 96.25 205 PHE A N 1
ATOM 1732 C CA . PHE A 1 205 ? -0.31 -8.734 -17.781 1 96.25 205 PHE A CA 1
ATOM 1733 C C . PHE A 1 205 ? -0.347 -9.625 -16.547 1 96.25 205 PHE A C 1
ATOM 1735 O O . PHE A 1 205 ? -1.39 -10.188 -16.203 1 96.25 205 PHE A O 1
ATOM 1742 N N . CYS A 1 206 ? 0.783 -9.727 -15.875 1 97.44 206 CYS A N 1
ATOM 1743 C CA . CYS A 1 206 ? 0.878 -10.625 -14.734 1 97.44 206 CYS A CA 1
ATOM 1744 C C . CYS A 1 206 ? -0.092 -10.211 -13.633 1 97.44 206 CYS A C 1
ATOM 1746 O O . CYS A 1 206 ? -0.734 -11.062 -13.016 1 97.44 206 CYS A O 1
ATOM 1748 N N . THR A 1 207 ? -0.198 -8.922 -13.391 1 96.69 207 THR A N 1
ATOM 1749 C CA . THR A 1 207 ? -1.083 -8.422 -12.344 1 96.69 207 THR A CA 1
ATOM 1750 C C . THR A 1 207 ? -2.512 -8.914 -12.555 1 96.69 207 THR A C 1
ATOM 1752 O O . THR A 1 207 ? -3.215 -9.234 -11.602 1 96.69 207 THR A O 1
ATOM 1755 N N . ASN A 1 208 ? -2.887 -9.07 -13.797 1 94.38 208 ASN A N 1
ATOM 1756 C CA . ASN A 1 208 ? -4.273 -9.414 -14.094 1 94.38 208 ASN A CA 1
ATOM 1757 C C . ASN A 1 208 ? -4.418 -10.898 -14.445 1 94.38 208 ASN A C 1
ATOM 1759 O O . ASN A 1 208 ? -5.527 -11.43 -14.453 1 94.38 208 ASN A O 1
ATOM 1763 N N . ALA A 1 209 ? -3.344 -11.531 -14.727 1 96.44 209 ALA A N 1
ATOM 1764 C CA . ALA A 1 209 ? -3.375 -12.891 -15.258 1 96.44 209 ALA A CA 1
ATOM 1765 C C . ALA A 1 209 ? -3.961 -13.867 -14.242 1 96.44 209 ALA A C 1
ATOM 1767 O O . ALA A 1 209 ? -4.82 -14.68 -14.578 1 96.44 209 ALA A O 1
ATOM 1768 N N . ILE A 1 210 ? -3.508 -13.742 -12.992 1 96.94 210 ILE A N 1
ATOM 1769 C CA . ILE A 1 210 ? -3.984 -14.633 -11.938 1 96.94 210 ILE A CA 1
ATOM 1770 C C . ILE A 1 210 ? -5.438 -14.297 -11.594 1 96.94 210 ILE A C 1
ATOM 1772 O O . ILE A 1 210 ? -6.242 -15.203 -11.352 1 96.94 210 ILE A O 1
ATOM 1776 N N . ASN A 1 211 ? -5.805 -13.047 -11.656 1 93.88 211 ASN A N 1
ATOM 1777 C CA . ASN A 1 211 ? -7.125 -12.555 -11.281 1 93.88 211 ASN A CA 1
ATOM 1778 C C . ASN A 1 211 ? -8.195 -13 -12.266 1 93.88 211 ASN A C 1
ATOM 1780 O O . ASN A 1 211 ? -9.32 -13.312 -11.875 1 93.88 211 ASN A O 1
ATOM 1784 N N . ILE A 1 212 ? -7.867 -13.016 -13.523 1 93.38 212 ILE A N 1
ATOM 1785 C CA . ILE A 1 212 ? -8.875 -13.344 -14.523 1 93.38 212 ILE A CA 1
ATOM 1786 C C . ILE A 1 212 ? -9.008 -14.859 -14.656 1 93.38 212 ILE A C 1
ATOM 1788 O O . ILE A 1 212 ? -10.023 -15.359 -15.156 1 93.38 212 ILE A O 1
ATOM 1792 N N . TYR A 1 213 ? -7.945 -15.594 -14.375 1 96.19 213 TYR A N 1
ATOM 1793 C CA . TYR A 1 213 ? -7.984 -17.047 -14.352 1 96.19 213 TYR A CA 1
ATOM 1794 C C . TYR A 1 213 ? -8.414 -17.562 -12.977 1 96.19 213 TYR A C 1
ATOM 1796 O O . TYR A 1 213 ? -7.613 -18.156 -12.25 1 96.19 213 TYR A O 1
ATOM 1804 N N . ALA A 1 214 ? -9.719 -17.281 -12.656 1 93.06 214 ALA A N 1
ATOM 1805 C CA . ALA A 1 214 ? -10.297 -17.5 -11.336 1 93.06 214 ALA A CA 1
ATOM 1806 C C . ALA A 1 214 ? -11.711 -18.062 -11.438 1 93.06 214 ALA A C 1
ATOM 1808 O O . ALA A 1 214 ? -12.305 -18.078 -12.516 1 93.06 214 ALA A O 1
ATOM 1809 N N . GLY A 1 215 ? -12.195 -18.578 -10.25 1 90.12 215 GLY A N 1
ATOM 1810 C CA . GLY A 1 215 ? -13.586 -19 -10.219 1 90.12 215 GLY A CA 1
ATOM 1811 C C . GLY A 1 215 ? -13.789 -20.359 -9.586 1 90.12 215 GLY A C 1
ATOM 1812 O O . GLY A 1 215 ? -14.922 -20.797 -9.367 1 90.12 215 GLY A O 1
ATOM 1813 N N . ILE A 1 216 ? -12.695 -20.984 -9.422 1 94.62 216 ILE A N 1
ATOM 1814 C CA . ILE A 1 216 ? -12.734 -22.312 -8.789 1 94.62 216 ILE A CA 1
ATOM 1815 C C . ILE A 1 216 ? -11.922 -22.281 -7.492 1 94.62 216 ILE A C 1
ATOM 1817 O O . ILE A 1 216 ? -10.836 -21.688 -7.441 1 94.62 216 ILE A O 1
ATOM 1821 N N . ASN A 1 217 ? -12.469 -22.969 -6.414 1 95.88 217 ASN A N 1
ATOM 1822 C CA . ASN A 1 217 ? -11.805 -22.953 -5.117 1 95.88 217 ASN A CA 1
ATOM 1823 C C . ASN A 1 217 ? -10.398 -23.547 -5.207 1 95.88 217 ASN A C 1
ATOM 1825 O O . ASN A 1 217 ? -10.219 -24.688 -5.645 1 95.88 217 ASN A O 1
ATOM 1829 N N . GLY A 1 218 ? -9.414 -22.734 -4.867 1 97.69 218 GLY A N 1
ATOM 1830 C CA . GLY A 1 218 ? -8.047 -23.234 -4.773 1 97.69 218 GLY A CA 1
ATOM 1831 C C . GLY A 1 218 ? -7.215 -22.906 -5.996 1 97.69 218 GLY A C 1
ATOM 1832 O O . GLY A 1 218 ? -5.988 -23.016 -5.965 1 97.69 218 GLY A O 1
ATOM 1833 N N . LEU A 1 219 ? -7.809 -22.469 -7.031 1 98.12 219 LEU A N 1
ATOM 1834 C CA . LEU A 1 219 ? -7.113 -22.328 -8.305 1 98.12 219 LEU A CA 1
ATOM 1835 C C . LEU A 1 219 ? -6.148 -21.141 -8.266 1 98.12 219 LEU A C 1
ATOM 1837 O O . LEU A 1 219 ? -4.988 -21.281 -8.664 1 98.12 219 LEU A O 1
ATOM 1841 N N . GLU A 1 220 ? -6.594 -19.984 -7.777 1 97.94 220 GLU A N 1
ATOM 1842 C CA . GLU A 1 220 ? -5.816 -18.75 -7.852 1 97.94 220 GLU A CA 1
ATOM 1843 C C . GLU A 1 220 ? -4.512 -18.875 -7.07 1 97.94 220 GLU A C 1
ATOM 1845 O O . GLU A 1 220 ? -3.432 -18.656 -7.617 1 97.94 220 GLU A O 1
ATOM 1850 N N . ILE A 1 221 ? -4.594 -19.281 -5.848 1 98.44 221 ILE A N 1
ATOM 1851 C CA . ILE A 1 221 ? -3.391 -19.375 -5.027 1 98.44 221 ILE A CA 1
ATOM 1852 C C . ILE A 1 221 ? -2.611 -20.641 -5.414 1 98.44 221 ILE A C 1
ATOM 1854 O O . ILE A 1 221 ? -1.378 -20.641 -5.383 1 98.44 221 ILE A O 1
ATOM 1858 N N . GLY A 1 222 ? -3.352 -21.719 -5.828 1 98.62 222 GLY A N 1
ATOM 1859 C CA . GLY A 1 222 ? -2.684 -22.938 -6.266 1 98.62 222 GLY A CA 1
ATOM 1860 C C . GLY A 1 222 ? -1.781 -22.719 -7.465 1 98.62 222 GLY A C 1
ATOM 1861 O O . GLY A 1 222 ? -0.622 -23.141 -7.461 1 98.62 222 GLY A O 1
ATOM 1862 N N . GLN A 1 223 ? -2.295 -22.094 -8.492 1 98.69 223 GLN A N 1
ATOM 1863 C CA . GLN A 1 223 ? -1.489 -21.828 -9.68 1 98.69 223 GLN A CA 1
ATOM 1864 C C . GLN A 1 223 ? -0.286 -20.953 -9.344 1 98.69 223 GLN A C 1
ATOM 1866 O O . GLN A 1 223 ? 0.81 -21.172 -9.867 1 98.69 223 GLN A O 1
ATOM 1871 N N . SER A 1 224 ? -0.459 -19.969 -8.484 1 98.81 224 SER A N 1
ATOM 1872 C CA . SER A 1 224 ? 0.615 -19.062 -8.102 1 98.81 224 SER A CA 1
ATOM 1873 C C . SER A 1 224 ? 1.723 -19.797 -7.355 1 98.81 224 SER A C 1
ATOM 1875 O O . SER A 1 224 ? 2.906 -19.547 -7.582 1 98.81 224 SER A O 1
ATOM 1877 N N . LEU A 1 225 ? 1.331 -20.703 -6.461 1 98.81 225 LEU A N 1
ATOM 1878 C CA . LEU A 1 225 ? 2.299 -21.484 -5.703 1 98.81 225 LEU A CA 1
ATOM 1879 C C . LEU A 1 225 ? 3.107 -22.391 -6.629 1 98.81 225 LEU A C 1
ATOM 1881 O O . LEU A 1 225 ? 4.328 -22.5 -6.484 1 98.81 225 LEU A O 1
ATOM 1885 N N . ILE A 1 226 ? 2.436 -23 -7.539 1 98.81 226 ILE A N 1
ATOM 1886 C CA . ILE A 1 226 ? 3.125 -23.875 -8.484 1 98.81 226 ILE A CA 1
ATOM 1887 C C . ILE A 1 226 ? 4.145 -23.062 -9.281 1 98.81 226 ILE A C 1
ATOM 1889 O O . ILE A 1 226 ? 5.309 -23.453 -9.391 1 98.81 226 ILE A O 1
ATOM 1893 N N . ILE A 1 227 ? 3.74 -21.938 -9.805 1 98.88 227 ILE A N 1
ATOM 1894 C CA . ILE A 1 227 ? 4.633 -21.109 -10.594 1 98.88 227 ILE A CA 1
ATOM 1895 C C . ILE A 1 227 ? 5.801 -20.641 -9.734 1 98.88 227 ILE A C 1
ATOM 1897 O O . ILE A 1 227 ? 6.957 -20.688 -10.156 1 98.88 227 ILE A O 1
ATOM 1901 N N . ALA A 1 228 ? 5.512 -20.219 -8.531 1 98.75 228 ALA A N 1
ATOM 1902 C CA . ALA A 1 228 ? 6.559 -19.75 -7.621 1 98.75 228 ALA A CA 1
ATOM 1903 C C . ALA A 1 228 ? 7.57 -20.859 -7.34 1 98.75 228 ALA A C 1
ATOM 1905 O O . ALA A 1 228 ? 8.773 -20.609 -7.262 1 98.75 228 ALA A O 1
ATOM 1906 N N . PHE A 1 229 ? 7.09 -22.016 -7.18 1 98.25 229 PHE A N 1
ATOM 1907 C CA . PHE A 1 229 ? 7.969 -23.156 -6.941 1 98.25 229 PHE A CA 1
ATOM 1908 C C . PHE A 1 229 ? 8.891 -23.391 -8.133 1 98.25 229 PHE A C 1
ATOM 1910 O O . PHE A 1 229 ? 10.086 -23.609 -7.961 1 98.25 229 PHE A O 1
ATOM 1917 N N . PHE A 1 230 ? 8.367 -23.359 -9.266 1 98.62 230 PHE A N 1
ATOM 1918 C CA . PHE A 1 230 ? 9.18 -23.594 -10.461 1 98.62 230 PHE A CA 1
ATOM 1919 C C . PHE A 1 230 ? 10.156 -22.438 -10.672 1 98.62 230 PHE A C 1
ATOM 1921 O O . PHE A 1 230 ? 11.266 -22.656 -11.164 1 98.62 230 PHE A O 1
ATOM 1928 N N . ILE A 1 231 ? 9.734 -21.219 -10.328 1 98.69 231 ILE A N 1
ATOM 1929 C CA . ILE A 1 231 ? 10.672 -20.094 -10.352 1 98.69 231 ILE A CA 1
ATOM 1930 C C . ILE A 1 231 ? 11.82 -20.359 -9.375 1 98.69 231 ILE A C 1
ATOM 1932 O O . ILE A 1 231 ? 12.984 -20.109 -9.688 1 98.69 231 ILE A O 1
ATOM 1936 N N . SER A 1 232 ? 11.477 -20.875 -8.234 1 98.56 232 SER A N 1
ATOM 1937 C CA . SER A 1 232 ? 12.508 -21.219 -7.258 1 98.56 232 SER A CA 1
ATOM 1938 C C . SER A 1 232 ? 13.484 -22.25 -7.816 1 98.56 232 SER A C 1
ATOM 1940 O O . SER A 1 232 ? 14.695 -22.094 -7.664 1 98.56 232 SER A O 1
ATOM 1942 N N . ILE A 1 233 ? 12.969 -23.25 -8.469 1 98.25 233 ILE A N 1
ATOM 1943 C CA . ILE A 1 233 ? 13.812 -24.281 -9.078 1 98.25 233 ILE A CA 1
ATOM 1944 C C . ILE A 1 233 ? 14.727 -23.641 -10.125 1 98.25 233 ILE A C 1
ATOM 1946 O O . ILE A 1 233 ? 15.93 -23.891 -10.148 1 98.25 233 ILE A O 1
ATOM 1950 N N . HIS A 1 234 ? 14.18 -22.797 -10.953 1 98.25 234 HIS A N 1
ATOM 1951 C CA . HIS A 1 234 ? 14.969 -22.094 -11.961 1 98.25 234 HIS A CA 1
ATOM 1952 C C . HIS A 1 234 ? 16.094 -21.297 -11.312 1 98.25 234 HIS A C 1
ATOM 1954 O O . HIS A 1 234 ? 17.234 -21.344 -11.773 1 98.25 234 HIS A O 1
ATOM 1960 N N . ASN A 1 235 ? 15.766 -20.562 -10.258 1 98.12 235 ASN A N 1
ATOM 1961 C CA . ASN A 1 235 ? 16.766 -19.766 -9.547 1 98.12 235 ASN A CA 1
ATOM 1962 C C . ASN A 1 235 ? 17.875 -20.656 -8.984 1 98.12 235 ASN A C 1
ATOM 1964 O O . ASN A 1 235 ? 19.062 -20.297 -9.086 1 98.12 235 ASN A O 1
ATOM 1968 N N . LEU A 1 236 ? 17.516 -21.766 -8.414 1 97.62 236 LEU A N 1
ATOM 1969 C CA . LEU A 1 236 ? 18.5 -22.672 -7.816 1 97.62 236 LEU A CA 1
ATOM 1970 C C . LEU A 1 236 ? 19.406 -23.281 -8.883 1 97.62 236 LEU A C 1
ATOM 1972 O O . LEU A 1 236 ? 20.609 -23.406 -8.68 1 97.62 236 LEU A O 1
ATOM 1976 N N . ILE A 1 237 ? 18.844 -23.656 -10.031 1 96.88 237 ILE A N 1
ATOM 1977 C CA . ILE A 1 237 ? 19.625 -24.172 -11.133 1 96.88 237 ILE A CA 1
ATOM 1978 C C . ILE A 1 237 ? 20.641 -23.125 -11.594 1 96.88 237 ILE A C 1
ATOM 1980 O O . ILE A 1 237 ? 21.828 -23.422 -11.773 1 96.88 237 ILE A O 1
ATOM 1984 N N . GLU A 1 238 ? 20.219 -21.875 -11.742 1 95.69 238 GLU A N 1
ATOM 1985 C CA . GLU A 1 238 ? 21.094 -20.797 -12.188 1 95.69 238 GLU A CA 1
ATOM 1986 C C . GLU A 1 238 ? 22.203 -20.547 -11.172 1 95.69 238 GLU A C 1
ATOM 1988 O O . GLU A 1 238 ? 23.344 -20.266 -11.555 1 95.69 238 GLU A O 1
ATOM 1993 N N . ILE A 1 239 ? 21.875 -20.641 -9.945 1 95.25 239 ILE A N 1
ATOM 1994 C CA . ILE A 1 239 ? 22.875 -20.453 -8.898 1 95.25 239 ILE A CA 1
ATOM 1995 C C . ILE A 1 239 ? 23.906 -21.578 -8.984 1 95.25 239 ILE A C 1
ATOM 1997 O O . ILE A 1 239 ? 25.109 -21.312 -8.953 1 95.25 239 ILE A O 1
ATOM 2001 N N . ILE A 1 240 ? 23.5 -22.844 -9.148 1 94.44 240 ILE A N 1
ATOM 2002 C CA . ILE A 1 240 ? 24.391 -23.984 -9.258 1 94.44 240 ILE A CA 1
ATOM 2003 C C . ILE A 1 240 ? 25.312 -23.812 -10.461 1 94.44 240 ILE A C 1
ATOM 2005 O O . ILE A 1 240 ? 26.516 -24.047 -10.367 1 94.44 240 ILE A O 1
ATOM 2009 N N . LEU A 1 241 ? 24.75 -23.328 -11.555 1 91.44 241 LEU A N 1
ATOM 2010 C CA . LEU A 1 241 ? 25.484 -23.203 -12.805 1 91.44 241 LEU A CA 1
ATOM 2011 C C . LEU A 1 241 ? 26.516 -22.078 -12.711 1 91.44 241 LEU A C 1
ATOM 2013 O O . LEU A 1 241 ? 27.484 -22.062 -13.469 1 91.44 241 LEU A O 1
ATOM 2017 N N . ASN A 1 242 ? 26.359 -21.203 -11.773 1 89.5 242 ASN A N 1
ATOM 2018 C CA . ASN A 1 242 ? 27.219 -20.031 -11.727 1 89.5 242 ASN A CA 1
ATOM 2019 C C . ASN A 1 242 ? 28.078 -20.016 -10.469 1 89.5 242 ASN A C 1
ATOM 2021 O O . ASN A 1 242 ? 28.75 -19.031 -10.18 1 89.5 242 ASN A O 1
ATOM 2025 N N . ILE A 1 243 ? 27.938 -21.141 -9.719 1 82.19 243 ILE A N 1
ATOM 2026 C CA . ILE A 1 243 ? 28.844 -21.297 -8.586 1 82.19 243 ILE A CA 1
ATOM 2027 C C . ILE A 1 243 ? 30.266 -21.547 -9.094 1 82.19 243 ILE A C 1
ATOM 2029 O O . ILE A 1 243 ? 30.484 -22.391 -9.945 1 82.19 243 ILE A O 1
ATOM 2033 N N . GLY A 1 244 ? 31.25 -20.859 -8.727 1 68.25 244 GLY A N 1
ATOM 2034 C CA . GLY A 1 244 ? 32.656 -21.109 -9.055 1 68.25 244 GLY A CA 1
ATOM 2035 C C . GLY A 1 244 ? 33.062 -20.562 -10.406 1 68.25 244 GLY A C 1
ATOM 2036 O O . GLY A 1 244 ? 34.188 -20.766 -10.859 1 68.25 244 GLY A O 1
ATOM 2037 N N . THR A 1 245 ? 32.094 -20.188 -11.32 1 59.62 245 THR A N 1
ATOM 2038 C CA . THR A 1 245 ? 32.469 -19.719 -12.656 1 59.62 245 THR A CA 1
ATOM 2039 C C . THR A 1 245 ? 33.312 -18.453 -12.586 1 59.62 245 THR A C 1
ATOM 2041 O O . THR A 1 245 ? 33.469 -17.75 -13.578 1 59.62 245 THR A O 1
ATOM 2044 N N . GLY A 1 246 ? 33.844 -18.062 -11.523 1 48.41 246 GLY A N 1
ATOM 2045 C CA . GLY A 1 246 ? 34.812 -17.016 -11.5 1 48.41 246 GLY A CA 1
ATOM 2046 C C . GLY A 1 246 ? 35.781 -17.062 -12.68 1 48.41 246 GLY A C 1
ATOM 2047 O O . GLY A 1 246 ? 36.281 -16.031 -13.125 1 48.41 246 GLY A O 1
ATOM 2048 N N . GLN A 1 247 ? 36.156 -18.188 -13.234 1 47.38 247 GLN A N 1
ATOM 2049 C CA . GLN A 1 247 ? 37.25 -18.25 -14.219 1 47.38 247 GLN A CA 1
ATOM 2050 C C . GLN A 1 247 ? 36.75 -17.906 -15.609 1 47.38 247 GLN A C 1
ATOM 2052 O O . GLN A 1 247 ? 37.469 -17.266 -16.391 1 47.38 247 GLN A O 1
ATOM 2057 N N . SER A 1 248 ? 35.688 -18.375 -16.188 1 45.44 248 SER A N 1
ATOM 2058 C CA . SER A 1 248 ? 35.312 -18.125 -17.594 1 45.44 248 SER A CA 1
ATOM 2059 C C . SER A 1 248 ? 34.469 -16.859 -17.734 1 45.44 248 SER A C 1
ATOM 2061 O O . SER A 1 248 ? 34.438 -16.25 -18.797 1 45.44 248 SER A O 1
ATOM 2063 N N . LYS A 1 249 ? 33.562 -16.719 -16.844 1 53.19 249 LYS A N 1
ATOM 2064 C CA . LYS A 1 249 ? 32.906 -15.414 -16.859 1 53.19 249 LYS A CA 1
ATOM 2065 C C . LYS A 1 249 ? 33.531 -14.469 -15.836 1 53.19 249 LYS A C 1
ATOM 2067 O O . LYS A 1 249 ? 34.094 -14.914 -14.836 1 53.19 249 LYS A O 1
ATOM 2072 N N . GLY A 1 250 ? 33.969 -13.359 -16.344 1 54.88 250 GLY A N 1
ATOM 2073 C CA . GLY A 1 250 ? 34.594 -12.414 -15.422 1 54.88 250 GLY A CA 1
ATOM 2074 C C . GLY A 1 250 ? 34 -12.484 -14.023 1 54.88 250 GLY A C 1
ATOM 2075 O O . GLY A 1 250 ? 32.812 -12.797 -13.852 1 54.88 250 GLY A O 1
ATOM 2076 N N . ILE A 1 251 ? 34.75 -12.797 -12.953 1 59.78 251 ILE A N 1
ATOM 2077 C CA . ILE A 1 251 ? 34.469 -12.914 -11.523 1 59.78 251 ILE A CA 1
ATOM 2078 C C . ILE A 1 251 ? 33.344 -11.945 -11.133 1 59.78 251 ILE A C 1
ATOM 2080 O O . ILE A 1 251 ? 32.438 -12.32 -10.398 1 59.78 251 ILE A O 1
ATOM 2084 N N . THR A 1 252 ? 33.188 -10.898 -11.828 1 72.75 252 THR A N 1
ATOM 2085 C CA . THR A 1 252 ? 32.25 -9.844 -11.453 1 72.75 252 THR A CA 1
ATOM 2086 C C . THR A 1 252 ? 30.859 -10.141 -12 1 72.75 252 THR A C 1
ATOM 2088 O O . THR A 1 252 ? 29.859 -9.914 -11.312 1 72.75 252 THR A O 1
ATOM 2091 N N . GLU A 1 253 ? 30.781 -10.797 -13.156 1 77.88 253 GLU A N 1
ATOM 2092 C CA . GLU A 1 253 ? 29.484 -11.094 -13.773 1 77.88 253 GLU A CA 1
ATOM 2093 C C . GLU A 1 253 ? 28.797 -12.25 -13.062 1 77.88 253 GLU A C 1
ATOM 2095 O O . GLU A 1 253 ? 27.594 -12.195 -12.812 1 77.88 253 GLU A O 1
ATOM 2100 N N . GLY A 1 254 ? 29.547 -13.273 -12.781 1 80.94 254 GLY A N 1
ATOM 2101 C CA . GLY A 1 254 ? 29.016 -14.414 -12.055 1 80.94 254 GLY A CA 1
ATOM 2102 C C . GLY A 1 254 ? 28.469 -14.047 -10.688 1 80.94 254 GLY A C 1
ATOM 2103 O O . GLY A 1 254 ? 27.391 -14.508 -10.297 1 80.94 254 GLY A O 1
ATOM 2104 N N . ALA A 1 255 ? 29.172 -13.148 -10.094 1 85.5 255 ALA A N 1
ATOM 2105 C CA . ALA A 1 255 ? 28.75 -12.703 -8.766 1 85.5 255 ALA A CA 1
ATOM 2106 C C . ALA A 1 255 ? 27.438 -11.914 -8.836 1 85.5 255 ALA A C 1
ATOM 2108 O O . ALA A 1 255 ? 26.594 -12.039 -7.957 1 85.5 255 ALA A O 1
ATOM 2109 N N . GLN A 1 256 ? 27.328 -11.195 -9.898 1 87.38 256 GLN A N 1
ATOM 2110 C CA . GLN A 1 256 ? 26.109 -10.406 -10.078 1 87.38 256 GLN A CA 1
ATOM 2111 C C . GLN A 1 256 ? 24.906 -11.305 -10.352 1 87.38 256 GLN A C 1
ATOM 2113 O O . GLN A 1 256 ? 23.812 -11.07 -9.828 1 87.38 256 GLN A O 1
ATOM 2118 N N . ILE A 1 257 ? 25.109 -12.312 -11.148 1 91.19 257 ILE A N 1
ATOM 2119 C CA . ILE A 1 257 ? 24.062 -13.273 -11.461 1 91.19 257 ILE A CA 1
ATOM 2120 C C . ILE A 1 257 ? 23.609 -13.984 -10.188 1 91.19 257 ILE A C 1
ATOM 2122 O O . ILE A 1 257 ? 22.406 -14.117 -9.93 1 91.19 257 ILE A O 1
ATOM 2126 N N . LEU A 1 258 ? 24.562 -14.359 -9.391 1 92.81 258 LEU A N 1
ATOM 2127 C CA . LEU A 1 258 ? 24.266 -15.023 -8.125 1 92.81 258 LEU A CA 1
ATOM 2128 C C . LEU A 1 258 ? 23.469 -14.109 -7.211 1 92.81 258 LEU A C 1
ATOM 2130 O O . LEU A 1 258 ? 22.484 -14.547 -6.602 1 92.81 258 LEU A O 1
ATOM 2134 N N . LYS A 1 259 ? 23.828 -12.867 -7.207 1 92.44 259 LYS A N 1
ATOM 2135 C CA . LYS A 1 259 ? 23.156 -11.891 -6.359 1 92.44 259 LYS A CA 1
ATOM 2136 C C . LYS A 1 259 ? 21.703 -11.703 -6.789 1 92.44 259 LYS A C 1
ATOM 2138 O O . LYS A 1 259 ? 20.812 -11.641 -5.949 1 92.44 259 LYS A O 1
ATOM 2143 N N . GLN A 1 260 ? 21.516 -11.688 -8.031 1 94.69 260 GLN A N 1
ATOM 2144 C CA . GLN A 1 260 ? 20.188 -11.438 -8.578 1 94.69 260 GLN A CA 1
ATOM 2145 C C . GLN A 1 260 ? 19.25 -12.625 -8.336 1 94.69 260 GLN A C 1
ATOM 2147 O O . GLN A 1 260 ? 18.109 -12.445 -7.914 1 94.69 260 GLN A O 1
ATOM 2152 N N . HIS A 1 261 ? 19.703 -13.758 -8.617 1 96.5 261 HIS A N 1
ATOM 2153 C CA . HIS A 1 261 ? 18.891 -14.945 -8.391 1 96.5 261 HIS A CA 1
ATOM 2154 C C . HIS A 1 261 ? 18.656 -15.18 -6.898 1 96.5 261 HIS A C 1
ATOM 2156 O O . HIS A 1 261 ? 17.594 -15.648 -6.496 1 96.5 261 HIS A O 1
ATOM 2162 N N . PHE A 1 262 ? 19.656 -14.852 -6.102 1 96.31 262 PHE A N 1
ATOM 2163 C CA . PHE A 1 262 ? 19.5 -14.977 -4.656 1 96.31 262 PHE A CA 1
ATOM 2164 C C . PHE A 1 262 ? 18.422 -14.016 -4.148 1 96.31 262 PHE A C 1
ATOM 2166 O O . PHE A 1 262 ? 17.641 -14.375 -3.271 1 96.31 262 PHE A O 1
ATOM 2173 N N . LEU A 1 263 ? 18.375 -12.828 -4.691 1 96.94 263 LEU A N 1
ATOM 2174 C CA . LEU A 1 263 ? 17.328 -11.875 -4.328 1 96.94 263 LEU A CA 1
ATOM 2175 C C . LEU A 1 263 ? 15.945 -12.453 -4.602 1 96.94 263 LEU A C 1
ATOM 2177 O O . LEU A 1 263 ? 15.047 -12.344 -3.764 1 96.94 263 LEU A O 1
ATOM 2181 N N . SER A 1 264 ? 15.789 -13.055 -5.723 1 98 264 SER A N 1
ATOM 2182 C CA . SER A 1 264 ? 14.531 -13.711 -6.07 1 98 264 SER A CA 1
ATOM 2183 C C . SER A 1 264 ? 14.18 -14.797 -5.062 1 98 264 SER A C 1
ATOM 2185 O O . SER A 1 264 ? 13.031 -14.883 -4.613 1 98 264 SER A O 1
ATOM 2187 N N . ILE A 1 265 ? 15.133 -15.57 -4.633 1 98 265 ILE A N 1
ATOM 2188 C CA . ILE A 1 265 ? 14.914 -16.656 -3.676 1 98 265 ILE A CA 1
ATOM 2189 C C . ILE A 1 265 ? 14.461 -16.078 -2.338 1 98 265 ILE A C 1
ATOM 2191 O O . ILE A 1 265 ? 13.531 -16.594 -1.715 1 98 265 ILE A O 1
ATOM 2195 N N . ILE A 1 266 ? 15.055 -14.977 -1.886 1 97.56 266 ILE A N 1
ATOM 2196 C CA . ILE A 1 266 ? 14.75 -14.336 -0.612 1 97.56 266 ILE A CA 1
ATOM 2197 C C . ILE A 1 266 ? 13.289 -13.875 -0.601 1 97.56 266 ILE A C 1
ATOM 2199 O O . ILE A 1 266 ? 12.625 -13.914 0.439 1 97.56 266 ILE A O 1
ATOM 2203 N N . PHE A 1 267 ? 12.766 -13.523 -1.735 1 98.62 267 PHE A N 1
ATOM 2204 C CA . PHE A 1 267 ? 11.383 -13.078 -1.832 1 98.62 267 PHE A CA 1
ATOM 2205 C C . PHE A 1 267 ? 10.43 -14.266 -1.893 1 98.62 267 PHE A C 1
ATOM 2207 O O . PHE A 1 267 ? 9.297 -14.188 -1.402 1 98.62 267 PHE A O 1
ATOM 2214 N N . ILE A 1 268 ? 10.852 -15.391 -2.439 1 98.69 268 ILE A N 1
ATOM 2215 C CA . ILE A 1 268 ? 9.969 -16.516 -2.701 1 98.69 268 ILE A CA 1
ATOM 2216 C C . ILE A 1 268 ? 9.719 -17.297 -1.408 1 98.69 268 ILE A C 1
ATOM 2218 O O . ILE A 1 268 ? 8.617 -17.781 -1.171 1 98.69 268 ILE A O 1
ATOM 2222 N N . LEU A 1 269 ? 10.688 -17.406 -0.574 1 98.62 269 LEU A N 1
ATOM 2223 C CA . LEU A 1 269 ? 10.633 -18.312 0.572 1 98.62 269 LEU A CA 1
ATOM 2224 C C . LEU A 1 269 ? 9.492 -17.922 1.512 1 98.62 269 LEU A C 1
ATOM 2226 O O . LEU A 1 269 ? 8.648 -18.75 1.845 1 98.62 269 LEU A O 1
ATOM 2230 N N . PRO A 1 270 ? 9.406 -16.641 1.9 1 98.75 270 PRO A N 1
ATOM 2231 C CA . PRO A 1 270 ? 8.281 -16.297 2.762 1 98.75 270 PRO A CA 1
ATOM 2232 C C . PRO A 1 270 ? 6.934 -16.406 2.045 1 98.75 270 PRO A C 1
ATOM 2234 O O . PRO A 1 270 ? 5.922 -16.734 2.672 1 98.75 270 PRO A O 1
ATOM 2237 N N . PHE A 1 271 ? 6.918 -16.156 0.785 1 98.88 271 PHE A N 1
ATOM 2238 C CA . PHE A 1 271 ? 5.691 -16.281 0.009 1 98.88 271 PHE A CA 1
ATOM 2239 C C . PHE A 1 271 ? 5.168 -17.719 0.078 1 98.88 271 PHE A C 1
ATOM 2241 O O . PHE A 1 271 ? 3.986 -17.938 0.356 1 98.88 271 PHE A O 1
ATOM 2248 N N . VAL A 1 272 ? 6.07 -18.656 -0.174 1 98.81 272 VAL A N 1
ATOM 2249 C CA . VAL A 1 272 ? 5.688 -20.062 -0.153 1 98.81 272 VAL A CA 1
ATOM 2250 C C . VAL A 1 272 ? 5.273 -20.469 1.26 1 98.81 272 VAL A C 1
ATOM 2252 O O . VAL A 1 272 ? 4.242 -21.125 1.449 1 98.81 272 VAL A O 1
ATOM 2255 N N . SER A 1 273 ? 6 -20.062 2.246 1 98.81 273 SER A N 1
ATOM 2256 C CA . SER A 1 273 ? 5.73 -20.406 3.637 1 98.81 273 SER A CA 1
ATOM 2257 C C . SER A 1 273 ? 4.336 -19.953 4.062 1 98.81 273 SER A C 1
ATOM 2259 O O . SER A 1 273 ? 3.59 -20.719 4.68 1 98.81 273 SER A O 1
ATOM 2261 N N . ILE A 1 274 ? 3.955 -18.812 3.674 1 98.88 274 ILE A N 1
ATOM 2262 C CA . ILE A 1 274 ? 2.695 -18.219 4.098 1 98.88 274 ILE A CA 1
ATOM 2263 C C . ILE A 1 274 ? 1.549 -18.766 3.258 1 98.88 274 ILE A C 1
ATOM 2265 O O . ILE A 1 274 ? 0.518 -19.188 3.797 1 98.88 274 ILE A O 1
ATOM 2269 N N . ASN A 1 275 ? 1.742 -18.891 1.98 1 98.81 275 ASN A N 1
ATOM 2270 C CA . ASN A 1 275 ? 0.614 -19.141 1.09 1 98.81 275 ASN A CA 1
ATOM 2271 C C . ASN A 1 275 ? 0.354 -20.641 0.921 1 98.81 275 ASN A C 1
ATOM 2273 O O . ASN A 1 275 ? -0.709 -21.047 0.441 1 98.81 275 ASN A O 1
ATOM 2277 N N . LEU A 1 276 ? 1.261 -21.5 1.388 1 98.75 276 LEU A N 1
ATOM 2278 C CA . LEU A 1 276 ? 0.883 -22.891 1.559 1 98.75 276 LEU A CA 1
ATOM 2279 C C . LEU A 1 276 ? -0.297 -23.031 2.516 1 98.75 276 LEU A C 1
ATOM 2281 O O . LEU A 1 276 ? -1.21 -23.828 2.277 1 98.75 276 LEU A O 1
ATOM 2285 N N . VAL A 1 277 ? -0.287 -22.25 3.516 1 98.75 277 VAL A N 1
ATOM 2286 C CA . VAL A 1 277 ? -1.367 -22.266 4.496 1 98.75 277 VAL A CA 1
ATOM 2287 C C . VAL A 1 277 ? -2.631 -21.656 3.883 1 98.75 277 VAL A C 1
ATOM 2289 O O . VAL A 1 277 ? -3.725 -22.203 4.039 1 98.75 277 VAL A O 1
ATOM 2292 N N . THR A 1 278 ? -2.473 -20.531 3.217 1 98.75 278 THR A N 1
ATOM 2293 C CA . THR A 1 278 ? -3.619 -19.922 2.557 1 98.75 278 THR A CA 1
ATOM 2294 C C . THR A 1 278 ? -4.285 -20.906 1.599 1 98.75 278 THR A C 1
ATOM 2296 O O . THR A 1 278 ? -5.512 -20.984 1.535 1 98.75 278 THR A O 1
ATOM 2299 N N . PHE A 1 279 ? -3.447 -21.641 0.906 1 98.69 279 PHE A N 1
ATOM 2300 C CA . PHE A 1 279 ? -3.934 -22.656 -0.021 1 98.69 279 PHE A CA 1
ATOM 2301 C C . PHE A 1 279 ? -4.746 -23.719 0.714 1 98.69 279 PHE A C 1
ATOM 2303 O O . PHE A 1 279 ? -5.785 -24.156 0.224 1 98.69 279 PHE A O 1
ATOM 2310 N N . SER A 1 280 ? -4.332 -24.109 1.857 1 98.25 280 SER A N 1
ATOM 2311 C CA . SER A 1 280 ? -5 -25.156 2.629 1 98.25 280 SER A CA 1
ATOM 2312 C C . SER A 1 280 ? -6.418 -24.734 3.004 1 98.25 280 SER A C 1
ATOM 2314 O O . SER A 1 280 ? -7.316 -25.578 3.088 1 98.25 280 SER A O 1
ATOM 2316 N N . PHE A 1 281 ? -6.66 -23.469 3.203 1 98 281 PHE A N 1
ATOM 2317 C CA . PHE A 1 281 ? -7.973 -23 3.621 1 98 281 PHE A CA 1
ATOM 2318 C C . PHE A 1 281 ? -8.805 -22.578 2.414 1 98 281 PHE A C 1
ATOM 2320 O O . PHE A 1 281 ? -10.039 -22.516 2.5 1 98 281 PHE A O 1
ATOM 2327 N N . ASN A 1 282 ? -8.133 -22.297 1.323 1 98.06 282 ASN A N 1
ATOM 2328 C CA . ASN A 1 282 ? -8.82 -21.875 0.113 1 98.06 282 ASN A CA 1
ATOM 2329 C C . ASN A 1 282 ? -9.156 -23.047 -0.796 1 98.06 282 ASN A C 1
ATOM 2331 O O . ASN A 1 282 ? -10.047 -22.953 -1.64 1 98.06 282 ASN A O 1
ATOM 2335 N N . PHE A 1 283 ? -8.484 -24.172 -0.625 1 97.31 283 PHE A N 1
ATOM 2336 C CA . PHE A 1 283 ? -8.703 -25.344 -1.461 1 97.31 283 PHE A CA 1
ATOM 2337 C C . PHE A 1 283 ? -10.117 -25.875 -1.284 1 97.31 283 PHE A C 1
ATOM 2339 O O . PHE A 1 283 ? -10.758 -25.641 -0.257 1 97.31 283 PHE A O 1
ATOM 2346 N N . TYR A 1 284 ? -10.617 -26.547 -2.225 1 93.88 284 TYR A N 1
ATOM 2347 C CA . TYR A 1 284 ? -11.977 -27.094 -2.229 1 93.88 284 TYR A CA 1
ATOM 2348 C C . TYR A 1 284 ? -12.188 -28.031 -1.051 1 93.88 284 TYR A C 1
ATOM 2350 O O . TYR A 1 284 ? -11.414 -28.969 -0.849 1 93.88 284 TYR A O 1
ATOM 2358 N N . PRO A 1 285 ? -13.289 -27.859 -0.299 1 93.75 285 PRO A N 1
ATOM 2359 C CA . PRO A 1 285 ? -14.195 -26.719 -0.28 1 93.75 285 PRO A CA 1
ATOM 2360 C C . PRO A 1 285 ? -13.609 -25.516 0.469 1 93.75 285 PRO A C 1
ATOM 2362 O O . PRO A 1 285 ? -13.094 -25.672 1.578 1 93.75 285 PRO A O 1
ATOM 2365 N N . SER A 1 286 ? -13.727 -24.391 -0.097 1 95.38 286 SER A N 1
ATOM 2366 C CA . SER A 1 286 ? -13.031 -23.203 0.402 1 95.38 286 SER A CA 1
ATOM 2367 C C . SER A 1 286 ? -13.648 -22.719 1.711 1 95.38 286 SER A C 1
ATOM 2369 O O . SER A 1 286 ? -14.867 -22.672 1.849 1 95.38 286 SER A O 1
ATOM 2371 N N . LYS A 1 287 ? -12.797 -22.375 2.609 1 96.06 287 LYS A N 1
ATOM 2372 C CA . LYS A 1 287 ? -13.219 -21.75 3.859 1 96.06 287 LYS A CA 1
ATOM 2373 C C . LYS A 1 287 ? -13.125 -20.219 3.775 1 96.06 287 LYS A C 1
ATOM 2375 O O . LYS A 1 287 ? -13.664 -19.516 4.629 1 96.06 287 LYS A O 1
ATOM 2380 N N . GLY A 1 288 ? -12.477 -19.797 2.773 1 96.94 288 GLY A N 1
ATOM 2381 C CA . GLY A 1 288 ? -12.305 -18.375 2.512 1 96.94 288 GLY A CA 1
ATOM 2382 C C . GLY A 1 288 ? -11.828 -18.078 1.103 1 96.94 288 GLY A C 1
ATOM 2383 O O . GLY A 1 288 ? -10.953 -18.781 0.581 1 96.94 288 GLY A O 1
ATOM 2384 N N . PHE A 1 289 ? -12.422 -17.094 0.485 1 97.38 289 PHE A N 1
ATOM 2385 C CA . PHE A 1 289 ? -11.977 -16.656 -0.832 1 97.38 289 PHE A CA 1
ATOM 2386 C C . PHE A 1 289 ? -10.828 -15.664 -0.71 1 97.38 289 PHE A C 1
ATOM 2388 O O . PHE A 1 289 ? -10.859 -14.758 0.128 1 97.38 289 PHE A O 1
ATOM 2395 N N . VAL A 1 290 ? -9.836 -15.805 -1.5 1 98.06 290 VAL A N 1
ATOM 2396 C CA . VAL A 1 290 ? -8.609 -15.039 -1.361 1 98.06 290 VAL A CA 1
ATOM 2397 C C . VAL A 1 290 ? -8.852 -13.586 -1.775 1 98.06 290 VAL A C 1
ATOM 2399 O O . VAL A 1 290 ? -8.195 -12.672 -1.27 1 98.06 290 VAL A O 1
ATOM 2402 N N . GLY A 1 291 ? -9.758 -13.328 -2.723 1 97.25 291 GLY A N 1
ATOM 2403 C CA . GLY A 1 291 ? -10.078 -11.984 -3.17 1 97.25 291 GLY A CA 1
ATOM 2404 C C . GLY A 1 291 ? -9.094 -11.445 -4.191 1 97.25 291 GLY A C 1
ATOM 2405 O O . GLY A 1 291 ? -8.07 -12.07 -4.465 1 97.25 291 GLY A O 1
ATOM 2406 N N . ASN A 1 292 ? -9.414 -10.258 -4.695 1 96.94 292 ASN A N 1
ATOM 2407 C CA . ASN A 1 292 ? -8.523 -9.57 -5.621 1 96.94 292 ASN A CA 1
ATOM 2408 C C . ASN A 1 292 ? -7.223 -9.156 -4.945 1 96.94 292 ASN A C 1
ATOM 2410 O O . ASN A 1 292 ? -6.188 -9.039 -5.605 1 96.94 292 ASN A O 1
ATOM 2414 N N . THR A 1 293 ? -7.281 -9 -3.656 1 98.31 293 THR A N 1
ATOM 2415 C CA . THR A 1 293 ? -6.113 -8.609 -2.877 1 98.31 293 THR A CA 1
ATOM 2416 C C . THR A 1 293 ? -4.949 -9.562 -3.123 1 98.31 293 THR A C 1
ATOM 2418 O O . THR A 1 293 ? -3.871 -9.141 -3.547 1 98.31 293 THR A O 1
ATOM 2421 N N . LEU A 1 294 ? -5.203 -10.797 -2.977 1 98.69 294 LEU A N 1
ATOM 2422 C CA . LEU A 1 294 ? -4.113 -11.766 -3.082 1 98.69 294 LEU A CA 1
ATOM 2423 C C . LEU A 1 294 ? -3.834 -12.109 -4.543 1 98.69 294 LEU A C 1
ATOM 2425 O O . LEU A 1 294 ? -2.684 -12.344 -4.918 1 98.69 294 LEU A O 1
ATOM 2429 N N . THR A 1 295 ? -4.871 -12.148 -5.395 1 98.25 295 THR A N 1
ATOM 2430 C CA . THR A 1 295 ? -4.641 -12.5 -6.789 1 98.25 295 THR A CA 1
ATOM 2431 C C . THR A 1 295 ? -3.807 -11.438 -7.492 1 98.25 295 THR A C 1
ATOM 2433 O O . THR A 1 295 ? -2.906 -11.758 -8.273 1 98.25 295 THR A O 1
ATOM 2436 N N . TYR A 1 296 ? -4.105 -10.141 -7.176 1 98.31 296 TYR A N 1
ATOM 2437 C CA . TYR A 1 296 ? -3.268 -9.07 -7.703 1 98.31 296 TYR A CA 1
ATOM 2438 C C . TYR A 1 296 ? -1.853 -9.156 -7.141 1 98.31 296 TYR A C 1
ATOM 2440 O O . TYR A 1 296 ? -0.876 -9 -7.879 1 98.31 296 TYR A O 1
ATOM 2448 N N . PHE A 1 297 ? -1.756 -9.406 -5.852 1 98.69 297 PHE A N 1
ATOM 2449 C CA . PHE A 1 297 ? -0.463 -9.586 -5.203 1 98.69 297 PHE A CA 1
ATOM 2450 C C . PHE A 1 297 ? 0.348 -10.672 -5.91 1 98.69 297 PHE A C 1
ATOM 2452 O O . PHE A 1 297 ? 1.5 -10.438 -6.285 1 98.69 297 PHE A O 1
ATOM 2459 N N . CYS A 1 298 ? -0.233 -11.812 -6.121 1 98.81 298 CYS A N 1
ATOM 2460 C CA . CYS A 1 298 ? 0.462 -12.945 -6.723 1 98.81 298 CYS A CA 1
ATOM 2461 C C . CYS A 1 298 ? 0.951 -12.602 -8.125 1 98.81 298 CYS A C 1
ATOM 2463 O O . CYS A 1 298 ? 2.088 -12.914 -8.484 1 98.81 298 CYS A O 1
ATOM 2465 N N . GLY A 1 299 ? 0.107 -11.977 -8.844 1 98.56 299 GLY A N 1
ATOM 2466 C CA . GLY A 1 299 ? 0.483 -11.625 -10.203 1 98.56 299 GLY A CA 1
ATOM 2467 C C . GLY A 1 299 ? 1.704 -10.727 -10.266 1 98.56 299 GLY A C 1
ATOM 2468 O O . GLY A 1 299 ? 2.703 -11.078 -10.906 1 98.56 299 GLY A O 1
ATOM 2469 N N . ILE A 1 300 ? 1.665 -9.562 -9.578 1 98.69 300 ILE A N 1
ATOM 2470 C CA . ILE A 1 300 ? 2.773 -8.617 -9.625 1 98.69 300 ILE A CA 1
ATOM 2471 C C . ILE A 1 300 ? 4.008 -9.227 -8.977 1 98.69 300 ILE A C 1
ATOM 2473 O O . ILE A 1 300 ? 5.137 -8.977 -9.406 1 98.69 300 ILE A O 1
ATOM 2477 N N . PHE A 1 301 ? 3.768 -10.039 -7.953 1 98.81 301 PHE A N 1
ATOM 2478 C CA . PHE A 1 301 ? 4.84 -10.742 -7.258 1 98.81 301 PHE A CA 1
ATOM 2479 C C . PHE A 1 301 ? 5.656 -11.586 -8.234 1 98.81 301 PHE A C 1
ATOM 2481 O O . PHE A 1 301 ? 6.891 -11.523 -8.227 1 98.81 301 PHE A O 1
ATOM 2488 N N . LEU A 1 302 ? 5.016 -12.32 -9.086 1 98.81 302 LEU A N 1
ATOM 2489 C CA . LEU A 1 302 ? 5.695 -13.164 -10.062 1 98.81 302 LEU A CA 1
ATOM 2490 C C . LEU A 1 302 ? 6.492 -12.312 -11.055 1 98.81 302 LEU A C 1
ATOM 2492 O O . LEU A 1 302 ? 7.629 -12.656 -11.398 1 98.81 302 LEU A O 1
ATOM 2496 N N . ALA A 1 303 ? 5.918 -11.242 -11.461 1 98.44 303 ALA A N 1
ATOM 2497 C CA . ALA A 1 303 ? 6.629 -10.336 -12.359 1 98.44 303 ALA A CA 1
ATOM 2498 C C . ALA A 1 303 ? 7.883 -9.773 -11.695 1 98.44 303 ALA A C 1
ATOM 2500 O O . ALA A 1 303 ? 8.961 -9.758 -12.297 1 98.44 303 ALA A O 1
ATOM 2501 N N . VAL A 1 304 ? 7.758 -9.352 -10.492 1 98.44 304 VAL A N 1
ATOM 2502 C CA . VAL A 1 304 ? 8.859 -8.758 -9.742 1 98.44 304 VAL A CA 1
ATOM 2503 C C . VAL A 1 304 ? 10.008 -9.766 -9.625 1 98.44 304 VAL A C 1
ATOM 2505 O O . VAL A 1 304 ? 11.172 -9.422 -9.844 1 98.44 304 VAL A O 1
ATOM 2508 N N . LEU A 1 305 ? 9.68 -11.047 -9.32 1 98.38 305 LEU A N 1
ATOM 2509 C CA . LEU A 1 305 ? 10.703 -12.078 -9.188 1 98.38 305 LEU A CA 1
ATOM 2510 C C . LEU A 1 305 ? 11.492 -12.227 -10.484 1 98.38 305 LEU A C 1
ATOM 2512 O O . LEU A 1 305 ? 12.719 -12.32 -10.469 1 98.38 305 LEU A O 1
ATOM 2516 N N . SER A 1 306 ? 10.773 -12.234 -11.57 1 97.31 306 SER A N 1
ATOM 2517 C CA . SER A 1 306 ? 11.422 -12.461 -12.859 1 97.31 306 SER A CA 1
ATOM 2518 C C . SER A 1 306 ? 12.297 -11.281 -13.258 1 97.31 306 SER A C 1
ATOM 2520 O O . SER A 1 306 ? 13.32 -11.453 -13.914 1 97.31 306 SER A O 1
ATOM 2522 N N . ILE A 1 307 ? 11.891 -10.102 -12.859 1 95.12 307 ILE A N 1
ATOM 2523 C CA . ILE A 1 307 ? 12.648 -8.898 -13.156 1 95.12 307 ILE A CA 1
ATOM 2524 C C . ILE A 1 307 ? 13.914 -8.859 -12.297 1 95.12 307 ILE A C 1
ATOM 2526 O O . ILE A 1 307 ? 14.992 -8.523 -12.789 1 95.12 307 ILE A O 1
ATOM 2530 N N . PHE A 1 308 ? 13.812 -9.305 -11.023 1 93.88 308 PHE A N 1
ATOM 2531 C CA . PHE A 1 308 ? 14.961 -9.406 -10.125 1 93.88 308 PHE A CA 1
ATOM 2532 C C . PHE A 1 308 ? 16.047 -10.297 -10.727 1 93.88 308 PHE A C 1
ATOM 2534 O O . PHE A 1 308 ? 17.219 -9.914 -10.781 1 93.88 308 PHE A O 1
ATOM 2541 N N . GLY A 1 309 ? 15.633 -11.445 -11.188 1 93.44 309 GLY A N 1
ATOM 2542 C CA . GLY A 1 309 ? 16.578 -12.438 -11.664 1 93.44 309 GLY A CA 1
ATOM 2543 C C . GLY A 1 309 ? 16.844 -12.344 -13.156 1 93.44 309 GLY A C 1
ATOM 2544 O O . GLY A 1 309 ? 17.594 -13.148 -13.711 1 93.44 309 GLY A O 1
ATOM 2545 N N . HIS A 1 310 ? 16.25 -11.398 -13.852 1 92.06 310 HIS A N 1
ATOM 2546 C CA . HIS A 1 310 ? 16.406 -11.18 -15.289 1 92.06 310 HIS A CA 1
ATOM 2547 C C . HIS A 1 310 ? 16.016 -12.422 -16.078 1 92.06 310 HIS A C 1
ATOM 2549 O O . HIS A 1 310 ? 16.766 -12.867 -16.953 1 92.06 310 HIS A O 1
ATOM 2555 N N . PHE A 1 311 ? 14.898 -12.984 -15.781 1 94.81 311 PHE A N 1
ATOM 2556 C CA . PHE A 1 311 ? 14.445 -14.18 -16.484 1 94.81 311 PHE A CA 1
ATOM 2557 C C . PHE A 1 311 ? 12.984 -14.047 -16.906 1 94.81 311 PHE A C 1
ATOM 2559 O O . PHE A 1 311 ? 12.203 -14.992 -16.766 1 94.81 311 PHE A O 1
ATOM 2566 N N . SER A 1 312 ? 12.586 -12.906 -17.391 1 93.44 312 SER A N 1
ATOM 2567 C CA . SER A 1 312 ? 11.211 -12.633 -17.797 1 93.44 312 SER A CA 1
ATOM 2568 C C . SER A 1 312 ? 10.758 -13.57 -18.906 1 93.44 312 SER A C 1
ATOM 2570 O O . SER A 1 312 ? 9.578 -13.945 -18.969 1 93.44 312 SER A O 1
ATOM 2572 N N . LYS A 1 313 ? 11.617 -14.023 -19.781 1 91.94 313 LYS A N 1
ATOM 2573 C CA . LYS A 1 313 ? 11.266 -14.977 -20.828 1 91.94 313 LYS A CA 1
ATOM 2574 C C . LYS A 1 313 ? 10.883 -16.328 -20.234 1 91.94 313 LYS A C 1
ATOM 2576 O O . LYS A 1 313 ? 9.922 -16.969 -20.672 1 91.94 313 LYS A O 1
ATOM 2581 N N . THR A 1 314 ? 11.703 -16.75 -19.266 1 95.88 314 THR A N 1
ATOM 2582 C CA . THR A 1 314 ? 11.406 -18.016 -18.594 1 95.88 314 THR A CA 1
ATOM 2583 C C . THR A 1 314 ? 10.055 -17.938 -17.875 1 95.88 314 THR A C 1
ATOM 2585 O O . THR A 1 314 ? 9.289 -18.906 -17.891 1 95.88 314 THR A O 1
ATOM 2588 N N . LEU A 1 315 ? 9.758 -16.766 -17.297 1 97.81 315 LEU A N 1
ATOM 2589 C CA . LEU A 1 315 ? 8.469 -16.594 -16.625 1 97.81 315 LEU A CA 1
ATOM 2590 C C . LEU A 1 315 ? 7.324 -16.797 -17.609 1 97.81 315 LEU A C 1
ATOM 2592 O O . LEU A 1 315 ? 6.316 -17.422 -17.281 1 97.81 315 LEU A O 1
ATOM 2596 N N . ILE A 1 316 ? 7.496 -16.281 -18.797 1 96.75 316 ILE A N 1
ATOM 2597 C CA . ILE A 1 316 ? 6.461 -16.406 -19.812 1 96.75 316 ILE A CA 1
ATOM 2598 C C . ILE A 1 316 ? 6.164 -17.891 -20.078 1 96.75 316 ILE A C 1
ATOM 2600 O O . ILE A 1 316 ? 5.004 -18.281 -20.234 1 96.75 316 ILE A O 1
ATOM 2604 N N . LEU A 1 317 ? 7.191 -18.734 -20.047 1 96.94 317 LEU A N 1
ATOM 2605 C CA . LEU A 1 317 ? 7.027 -20.172 -20.25 1 96.94 317 LEU A CA 1
ATOM 2606 C C . LEU A 1 317 ? 6.242 -20.781 -19.109 1 96.94 317 LEU A C 1
ATOM 2608 O O . LEU A 1 317 ? 5.512 -21.766 -19.297 1 96.94 317 LEU A O 1
ATOM 2612 N N . PHE A 1 318 ? 6.375 -20.203 -17.938 1 98.56 318 PHE A N 1
ATOM 2613 C CA . PHE A 1 318 ? 5.684 -20.734 -16.766 1 98.56 318 PHE A CA 1
ATOM 2614 C C . PHE A 1 318 ? 4.238 -20.25 -16.734 1 98.56 318 PHE A C 1
ATOM 2616 O O . PHE A 1 318 ? 3.42 -20.766 -15.969 1 98.56 318 PHE A O 1
ATOM 2623 N N . LEU A 1 319 ? 3.898 -19.25 -17.578 1 98.62 319 LEU A N 1
ATOM 2624 C CA . LEU A 1 319 ? 2.582 -18.625 -17.547 1 98.62 319 LEU A CA 1
ATOM 2625 C C . LEU A 1 319 ? 1.745 -19.062 -18.75 1 98.62 319 LEU A C 1
ATOM 2627 O O . LEU A 1 319 ? 0.805 -18.359 -19.141 1 98.62 319 LEU A O 1
ATOM 2631 N N . ILE A 1 320 ? 1.986 -20.156 -19.312 1 98.12 320 ILE A N 1
ATOM 2632 C CA . ILE A 1 320 ? 1.324 -20.625 -20.531 1 98.12 320 ILE A CA 1
ATOM 2633 C C . ILE A 1 320 ? -0.178 -20.75 -20.281 1 98.12 320 ILE A C 1
ATOM 2635 O O . ILE A 1 320 ? -0.986 -20.219 -21.047 1 98.12 320 ILE A O 1
ATOM 2639 N N . PRO A 1 321 ? -0.636 -21.406 -19.172 1 98.56 321 PRO A N 1
ATOM 2640 C CA . PRO A 1 321 ? -2.084 -21.469 -18.953 1 98.56 321 PRO A CA 1
ATOM 2641 C C . PRO A 1 321 ? -2.717 -20.078 -18.828 1 98.56 321 PRO A C 1
ATOM 2643 O O . PRO A 1 321 ? -3.832 -19.859 -19.312 1 98.56 321 PRO A O 1
ATOM 2646 N N . GLN A 1 322 ? -2.072 -19.156 -18.172 1 98.5 322 GLN A N 1
ATOM 2647 C CA . GLN A 1 322 ? -2.58 -17.797 -18 1 98.5 322 GLN A CA 1
ATOM 2648 C C . GLN A 1 322 ? -2.697 -17.078 -19.344 1 98.5 322 GLN A C 1
ATOM 2650 O O . GLN A 1 322 ? -3.656 -16.344 -19.578 1 98.5 322 GLN A O 1
ATOM 2655 N N . PHE A 1 323 ? -1.75 -17.297 -20.203 1 97.5 323 PHE A N 1
ATOM 2656 C CA . PHE A 1 323 ? -1.818 -16.734 -21.547 1 97.5 323 PHE A CA 1
ATOM 2657 C C . PHE A 1 323 ? -2.982 -17.328 -22.328 1 97.5 323 PHE A C 1
ATOM 2659 O O . PHE A 1 323 ? -3.713 -16.609 -23 1 97.5 323 PHE A O 1
ATOM 2666 N N . LEU A 1 324 ? -3.119 -18.609 -22.219 1 97.62 324 LEU A N 1
ATOM 2667 C CA . LEU A 1 324 ? -4.23 -19.281 -22.891 1 97.62 324 LEU A CA 1
ATOM 2668 C C . LEU A 1 324 ? -5.566 -18.719 -22.406 1 97.62 324 LEU A C 1
ATOM 2670 O O . LEU A 1 324 ? -6.441 -18.406 -23.203 1 97.62 324 LEU A O 1
ATOM 2674 N N . ASN A 1 325 ? -5.695 -18.641 -21.109 1 97.69 325 ASN A N 1
ATOM 2675 C CA . ASN A 1 325 ? -6.926 -18.094 -20.547 1 97.69 325 ASN A CA 1
ATOM 2676 C C . ASN A 1 325 ? -7.164 -16.656 -21.031 1 97.69 325 ASN A C 1
ATOM 2678 O O . ASN A 1 325 ? -8.297 -16.281 -21.344 1 97.69 325 ASN A O 1
ATOM 2682 N N . PHE A 1 326 ? -6.109 -15.898 -21.078 1 95.69 326 PHE A N 1
ATOM 2683 C CA . PHE A 1 326 ? -6.199 -14.508 -21.5 1 95.69 326 PHE A CA 1
ATOM 2684 C C . PHE A 1 326 ? -6.695 -14.414 -22.938 1 95.69 326 PHE A C 1
ATOM 2686 O O . PHE A 1 326 ? -7.625 -13.656 -23.234 1 95.69 326 PHE A O 1
ATOM 2693 N N . PHE A 1 327 ? -6.113 -15.141 -23.812 1 95.25 327 PHE A N 1
ATOM 2694 C CA . PHE A 1 327 ? -6.473 -15.086 -25.219 1 95.25 327 PHE A CA 1
ATOM 2695 C C . PHE A 1 327 ? -7.891 -15.586 -25.438 1 95.25 327 PHE A C 1
ATOM 2697 O O . PHE A 1 327 ? -8.641 -15.016 -26.234 1 95.25 327 PHE A O 1
ATOM 2704 N N . LEU A 1 328 ? -8.25 -16.578 -24.719 1 94.56 328 LEU A N 1
ATOM 2705 C CA . LEU A 1 328 ? -9.617 -17.094 -24.797 1 94.56 328 LEU A CA 1
ATOM 2706 C C . LEU A 1 328 ? -10.609 -16.031 -24.312 1 94.56 328 LEU A C 1
ATOM 2708 O O . LEU A 1 328 ? -11.734 -15.961 -24.828 1 94.56 328 LEU A O 1
ATOM 2712 N N . SER A 1 329 ? -10.18 -15.242 -23.375 1 93.88 329 SER A N 1
ATOM 2713 C CA . SER A 1 329 ? -11.078 -14.297 -22.703 1 93.88 329 SER A CA 1
ATOM 2714 C C . SER A 1 329 ? -11.148 -12.977 -23.469 1 93.88 329 SER A C 1
ATOM 2716 O O . SER A 1 329 ? -12.023 -12.141 -23.188 1 93.88 329 SER A O 1
ATOM 2718 N N . LEU A 1 330 ? -10.32 -12.703 -24.391 1 90.69 330 LEU A N 1
ATOM 2719 C CA . LEU A 1 330 ? -10.141 -11.414 -25.047 1 90.69 330 LEU A CA 1
ATOM 2720 C C . LEU A 1 330 ? -11.445 -10.922 -25.656 1 90.69 330 LEU A C 1
ATOM 2722 O O . LEU A 1 330 ? -11.812 -9.758 -25.484 1 90.69 330 LEU A O 1
ATOM 2726 N N . PRO A 1 331 ? -12.188 -11.758 -26.344 1 89.94 331 PRO A N 1
ATOM 2727 C CA . PRO A 1 331 ? -13.43 -11.273 -26.953 1 89.94 331 PRO A CA 1
ATOM 2728 C C . PRO A 1 331 ? -14.406 -10.719 -25.906 1 89.94 331 PRO A C 1
ATOM 2730 O O . PRO A 1 331 ? -15.125 -9.75 -26.188 1 89.94 331 PRO A O 1
ATOM 2733 N N . GLN A 1 332 ? -14.43 -11.289 -24.766 1 88.69 332 GLN A N 1
ATOM 2734 C CA . GLN A 1 332 ? -15.328 -10.836 -23.703 1 88.69 332 GLN A CA 1
ATOM 2735 C C . GLN A 1 332 ? -14.75 -9.625 -22.984 1 88.69 332 GLN A C 1
ATOM 2737 O O . GLN A 1 332 ? -15.477 -8.68 -22.656 1 88.69 332 GLN A O 1
ATOM 2742 N N . LEU A 1 333 ? -13.531 -9.641 -22.828 1 82.31 333 LEU A N 1
ATOM 2743 C CA . LEU A 1 333 ? -12.883 -8.547 -22.125 1 82.31 333 LEU A CA 1
ATOM 2744 C C . LEU A 1 333 ? -12.93 -7.258 -22.938 1 82.31 333 LEU A C 1
ATOM 2746 O O . LEU A 1 333 ? -13 -6.164 -22.375 1 82.31 333 LEU A O 1
ATOM 2750 N N . LEU A 1 334 ? -12.883 -7.375 -24.234 1 82.56 334 LEU A N 1
ATOM 2751 C CA . LEU A 1 334 ? -12.93 -6.223 -25.125 1 82.56 334 LEU A CA 1
ATOM 2752 C C . LEU A 1 334 ? -14.375 -5.887 -25.5 1 82.56 334 LEU A C 1
ATOM 2754 O O . LEU A 1 334 ? -14.617 -5.016 -26.344 1 82.56 334 LEU A O 1
ATOM 2758 N N . ASN A 1 335 ? -15.305 -6.641 -24.984 1 80.94 335 ASN A N 1
ATOM 2759 C CA . ASN A 1 335 ? -16.734 -6.418 -25.109 1 80.94 335 ASN A CA 1
ATOM 2760 C C . ASN A 1 335 ? -17.219 -6.695 -26.531 1 80.94 335 ASN A C 1
ATOM 2762 O O . ASN A 1 335 ? -18.188 -6.074 -27 1 80.94 335 ASN A O 1
ATOM 2766 N N . PHE A 1 336 ? -16.516 -7.488 -27.203 1 85.56 336 PHE A N 1
ATOM 2767 C CA . PHE A 1 336 ? -17.062 -8 -28.469 1 85.56 336 PHE A CA 1
ATOM 2768 C C . PHE A 1 336 ? -18.203 -8.969 -28.203 1 85.56 336 PHE A C 1
ATOM 2770 O O . PHE A 1 336 ? -19.141 -9.055 -29 1 85.56 336 PHE A O 1
ATOM 2777 N N . VAL A 1 337 ? -18.062 -9.648 -27.125 1 85.56 337 VAL A N 1
ATOM 2778 C CA . VAL A 1 337 ? -19.094 -10.508 -26.547 1 85.56 337 VAL A CA 1
ATOM 2779 C C . VAL A 1 337 ? -19.422 -10.031 -25.125 1 85.56 337 VAL A C 1
ATOM 2781 O O . VAL A 1 337 ? -18.547 -9.555 -24.406 1 85.56 337 VAL A O 1
ATOM 2784 N N . PRO A 1 338 ? -20.703 -10.07 -24.844 1 83.38 338 PRO A N 1
ATOM 2785 C CA . PRO A 1 338 ? -21.062 -9.633 -23.484 1 83.38 338 PRO A CA 1
ATOM 2786 C C . PRO A 1 338 ? -20.25 -10.336 -22.406 1 83.38 338 PRO A C 1
ATOM 2788 O O . PRO A 1 338 ? -20 -11.547 -22.5 1 83.38 338 PRO A O 1
ATOM 2791 N N . CYS A 1 339 ? -19.766 -9.57 -21.516 1 82.12 339 CYS A N 1
ATOM 2792 C CA . CYS A 1 339 ? -18.938 -10.078 -20.422 1 82.12 339 CYS A CA 1
ATOM 2793 C C . CYS A 1 339 ? -19.641 -9.945 -19.094 1 82.12 339 CYS A C 1
ATOM 2795 O O . CYS A 1 339 ? -19.719 -8.852 -18.516 1 82.12 339 CYS A O 1
ATOM 2797 N N . PRO A 1 340 ? -20.172 -11.07 -18.625 1 77.88 340 PRO A N 1
ATOM 2798 C CA . PRO A 1 340 ? -20.797 -10.992 -17.297 1 77.88 340 PRO A CA 1
ATOM 2799 C C . PRO A 1 340 ? -19.781 -10.758 -16.172 1 77.88 340 PRO A C 1
ATOM 2801 O O . PRO A 1 340 ? -18.562 -10.875 -16.406 1 77.88 340 PRO A O 1
ATOM 2804 N N . ARG A 1 341 ? -20.25 -10.414 -15.023 1 72.88 341 ARG A N 1
ATOM 2805 C CA . ARG A 1 341 ? -19.406 -10.148 -13.867 1 72.88 341 ARG A CA 1
ATOM 2806 C C . ARG A 1 341 ? -18.609 -11.398 -13.469 1 72.88 341 ARG A C 1
ATOM 2808 O O . ARG A 1 341 ? -17.438 -11.312 -13.109 1 72.88 341 ARG A O 1
ATOM 2815 N N . HIS A 1 342 ? -19.406 -12.492 -13.547 1 77.5 342 HIS A N 1
ATOM 2816 C CA . HIS A 1 342 ? -18.781 -13.766 -13.211 1 77.5 342 HIS A CA 1
ATOM 2817 C C . HIS A 1 342 ? -18.812 -14.719 -14.398 1 77.5 342 HIS A C 1
ATOM 2819 O O . HIS A 1 342 ? -19.891 -15.062 -14.898 1 77.5 342 HIS A O 1
ATOM 2825 N N . ARG A 1 343 ? -17.734 -15.133 -14.812 1 86.38 343 ARG A N 1
ATOM 2826 C CA . ARG A 1 343 ? -17.609 -16.031 -15.953 1 86.38 343 ARG A CA 1
ATOM 2827 C C . ARG A 1 343 ? -17.391 -17.469 -15.492 1 86.38 343 ARG A C 1
ATOM 2829 O O . ARG A 1 343 ? -16.547 -18.188 -16.031 1 86.38 343 ARG A O 1
ATOM 2836 N N . LEU A 1 344 ? -18.172 -17.859 -14.555 1 88.06 344 LEU A N 1
ATOM 2837 C CA . LEU A 1 344 ? -18.047 -19.156 -13.898 1 88.06 344 LEU A CA 1
ATOM 2838 C C . LEU A 1 344 ? -18.766 -20.234 -14.68 1 88.06 344 LEU A C 1
ATOM 2840 O O . LEU A 1 344 ? -19.656 -19.938 -15.492 1 88.06 344 LEU A O 1
ATOM 2844 N N . PRO A 1 345 ? -18.375 -21.516 -14.469 1 93 345 PRO A N 1
ATOM 2845 C CA . PRO A 1 345 ? -19.203 -22.609 -14.961 1 93 345 PRO A CA 1
ATOM 2846 C C . PRO A 1 345 ? -20.547 -22.719 -14.227 1 93 345 PRO A C 1
ATOM 2848 O O . PRO A 1 345 ? -20.797 -21.938 -13.305 1 93 345 PRO A O 1
ATOM 2851 N N . VAL A 1 346 ? -21.359 -23.609 -14.734 1 91.19 346 VAL A N 1
ATOM 2852 C CA . VAL A 1 346 ? -22.672 -23.781 -14.133 1 91.19 346 VAL A CA 1
ATOM 2853 C C . VAL A 1 346 ? -22.719 -25.094 -13.352 1 91.19 346 VAL A C 1
ATOM 2855 O O . VAL A 1 346 ? -22.203 -26.125 -13.812 1 91.19 346 VAL A O 1
ATOM 2858 N N . VAL A 1 347 ? -23.312 -25.016 -12.18 1 92.31 347 VAL A N 1
ATOM 2859 C CA . VAL A 1 347 ? -23.438 -26.203 -11.344 1 92.31 347 VAL A CA 1
ATOM 2860 C C . VAL A 1 347 ? -24.734 -26.922 -11.664 1 92.31 347 VAL A C 1
ATOM 2862 O O . VAL A 1 347 ? -25.797 -26.297 -11.734 1 92.31 347 VAL A O 1
ATOM 2865 N N . ASN A 1 348 ? -24.656 -28.172 -11.938 1 92.25 348 ASN A N 1
ATOM 2866 C CA . ASN A 1 348 ? -25.828 -29.016 -12.086 1 92.25 348 ASN A CA 1
ATOM 2867 C C . ASN A 1 348 ? -26.359 -29.484 -10.734 1 92.25 348 ASN A C 1
ATOM 2869 O O . ASN A 1 348 ? -25.719 -30.266 -10.047 1 92.25 348 ASN A O 1
ATOM 2873 N N . PRO A 1 349 ? -27.5 -29.062 -10.445 1 90.25 349 PRO A N 1
ATOM 2874 C CA . PRO A 1 349 ? -28.031 -29.391 -9.117 1 90.25 349 PRO A CA 1
ATOM 2875 C C . PRO A 1 349 ? -28.266 -30.891 -8.93 1 90.25 349 PRO A C 1
ATOM 2877 O O . PRO A 1 349 ? -28.266 -31.375 -7.797 1 90.25 349 PRO A O 1
ATOM 2880 N N . LYS A 1 350 ? -28.422 -31.641 -9.93 1 91.38 350 LYS A N 1
ATOM 2881 C CA . LYS A 1 350 ? -28.703 -33.062 -9.836 1 91.38 350 LYS A CA 1
ATOM 2882 C C . LYS A 1 350 ? -27.438 -33.875 -9.633 1 91.38 350 LYS A C 1
ATOM 2884 O O . LYS A 1 350 ? -27.406 -34.812 -8.82 1 91.38 350 LYS A O 1
ATOM 2889 N N . THR A 1 351 ? -26.406 -33.5 -10.305 1 92.44 351 THR A N 1
ATOM 2890 C CA . THR A 1 351 ? -25.203 -34.312 -10.289 1 92.44 351 THR A CA 1
ATOM 2891 C C . THR A 1 351 ? -24.125 -33.656 -9.414 1 92.44 351 THR A C 1
ATOM 2893 O O . THR A 1 351 ? -23.125 -34.281 -9.07 1 92.44 351 THR A O 1
ATOM 2896 N N . ASN A 1 352 ? -24.281 -32.406 -9.062 1 91.44 352 ASN A N 1
ATOM 2897 C CA . ASN A 1 352 ? -23.312 -31.594 -8.32 1 91.44 352 ASN A CA 1
ATOM 2898 C C . ASN A 1 352 ? -22.016 -31.438 -9.094 1 91.44 352 ASN A C 1
ATOM 2900 O O . ASN A 1 352 ? -20.938 -31.344 -8.492 1 91.44 352 ASN A O 1
ATOM 2904 N N . LYS A 1 353 ? -22.109 -31.641 -10.375 1 95.12 353 LYS A N 1
ATOM 2905 C CA . LYS A 1 353 ? -20.969 -31.438 -11.258 1 95.12 353 LYS A CA 1
ATOM 2906 C C . LYS A 1 353 ? -21.062 -30.094 -11.984 1 95.12 353 LYS A C 1
ATOM 2908 O O . LYS A 1 353 ? -22.156 -29.531 -12.117 1 95.12 353 LYS A O 1
ATOM 2913 N N . LEU A 1 354 ? -19.906 -29.609 -12.336 1 95.44 354 LEU A N 1
ATOM 2914 C CA . LEU A 1 354 ? -19.844 -28.344 -13.078 1 95.44 354 LEU A CA 1
ATOM 2915 C C . LEU A 1 354 ? -19.828 -28.609 -14.578 1 95.44 354 LEU A C 1
ATOM 2917 O O . LEU A 1 354 ? -19.188 -29.547 -15.055 1 95.44 354 LEU A O 1
ATOM 2921 N N . THR A 1 355 ? -20.578 -27.828 -15.258 1 94.44 355 THR A N 1
ATOM 2922 C CA . THR A 1 355 ? -20.641 -27.875 -16.719 1 94.44 355 THR A CA 1
ATOM 2923 C C . THR A 1 355 ? -20.25 -26.516 -17.312 1 94.44 355 THR A C 1
ATOM 2925 O O . THR A 1 355 ? -20.281 -25.5 -16.625 1 94.44 355 THR A O 1
ATOM 2928 N N . TYR A 1 356 ? -19.641 -26.641 -18.547 1 92.25 356 TYR A N 1
ATOM 2929 C CA . TYR A 1 356 ? -19.172 -25.391 -19.156 1 92.25 356 TYR A CA 1
ATOM 2930 C C . TYR A 1 356 ? -20.328 -24.422 -19.375 1 92.25 356 TYR A C 1
ATOM 2932 O O . TYR A 1 356 ? -21.453 -24.828 -19.656 1 92.25 356 TYR A O 1
ATOM 2940 N N . SER A 1 357 ? -19.844 -23.25 -19.109 1 88.44 357 SER A N 1
ATOM 2941 C CA . SER A 1 357 ? -20.719 -22.141 -19.484 1 88.44 357 SER A CA 1
ATOM 2942 C C . SER A 1 357 ? -20.266 -21.5 -20.781 1 88.44 357 SER A C 1
ATOM 2944 O O . SER A 1 357 ? -19.234 -21.875 -21.359 1 88.44 357 SER A O 1
ATOM 2946 N N . HIS A 1 358 ? -21.047 -20.766 -21.562 1 87.12 358 HIS A N 1
ATOM 2947 C CA . HIS A 1 358 ? -20.734 -20.125 -22.828 1 87.12 358 HIS A CA 1
ATOM 2948 C C . HIS A 1 358 ? -19.781 -18.953 -22.625 1 87.12 358 HIS A C 1
ATOM 2950 O O . HIS A 1 358 ? -19.625 -18.109 -23.516 1 87.12 358 HIS A O 1
ATOM 2956 N N . ASN A 1 359 ? -19.109 -19 -21.375 1 91.06 359 ASN A N 1
ATOM 2957 C CA . ASN A 1 359 ? -18.109 -17.969 -21.141 1 91.06 359 ASN A CA 1
ATOM 2958 C C . ASN A 1 359 ? -16.719 -18.422 -21.609 1 91.06 359 ASN A C 1
ATOM 2960 O O . ASN A 1 359 ? -16.391 -19.594 -21.531 1 91.06 359 ASN A O 1
ATOM 2964 N N . TYR A 1 360 ? -15.984 -17.5 -22.047 1 92.62 360 TYR A N 1
ATOM 2965 C CA . TYR A 1 360 ? -14.703 -17.766 -22.688 1 92.62 360 TYR A CA 1
ATOM 2966 C C . TYR A 1 360 ? -13.562 -17.75 -21.672 1 92.62 360 TYR A C 1
ATOM 2968 O O . TYR A 1 360 ? -12.789 -16.781 -21.625 1 92.62 360 TYR A O 1
ATOM 2976 N N . THR A 1 361 ? -13.406 -18.781 -20.953 1 94.88 361 THR A N 1
ATOM 2977 C CA . THR A 1 361 ? -12.32 -18.984 -20 1 94.88 361 THR A CA 1
ATOM 2978 C C . THR A 1 361 ? -11.688 -20.359 -20.188 1 94.88 361 THR A C 1
ATOM 2980 O O . THR A 1 361 ? -12.297 -21.25 -20.781 1 94.88 361 THR A O 1
ATOM 2983 N N . LEU A 1 362 ? -10.508 -20.484 -19.75 1 96.81 362 LEU A N 1
ATOM 2984 C CA . LEU A 1 362 ? -9.828 -21.781 -19.797 1 96.81 362 LEU A CA 1
ATOM 2985 C C . LEU A 1 362 ? -10.586 -22.828 -18.984 1 96.81 362 LEU A C 1
ATOM 2987 O O . LEU A 1 362 ? -10.633 -24 -19.359 1 96.81 362 LEU A O 1
ATOM 2991 N N . ILE A 1 363 ? -11.211 -22.453 -17.875 1 96.75 363 ILE A N 1
ATOM 2992 C CA . ILE A 1 363 ? -12.008 -23.328 -17.016 1 96.75 363 ILE A CA 1
ATOM 2993 C C . ILE A 1 363 ? -13.156 -23.938 -17.828 1 96.75 363 ILE A C 1
ATOM 2995 O O . ILE A 1 363 ? -13.328 -25.156 -17.859 1 96.75 363 ILE A O 1
ATOM 2999 N N . ASN A 1 364 ? -13.898 -23.078 -18.516 1 95.81 364 ASN A N 1
ATOM 3000 C CA . ASN A 1 364 ? -15.016 -23.531 -19.344 1 95.81 364 ASN A CA 1
ATOM 3001 C C . ASN A 1 364 ? -14.547 -24.359 -20.531 1 95.81 364 ASN A C 1
ATOM 3003 O O . ASN A 1 364 ? -15.219 -25.297 -20.938 1 95.81 364 ASN A O 1
ATOM 3007 N N . PHE A 1 365 ? -13.414 -23.984 -21.078 1 96.5 365 PHE A N 1
ATOM 3008 C CA . PHE A 1 365 ? -12.859 -24.719 -22.203 1 96.5 365 PHE A CA 1
ATOM 3009 C C . PHE A 1 365 ? -12.516 -26.141 -21.797 1 96.5 365 PHE A C 1
ATOM 3011 O O . PHE A 1 365 ? -12.789 -27.094 -22.547 1 96.5 365 PHE A O 1
ATOM 3018 N N . ILE A 1 366 ? -11.93 -26.328 -20.656 1 96.75 366 ILE A N 1
ATOM 3019 C CA . ILE A 1 366 ? -11.57 -27.656 -20.141 1 96.75 366 ILE A CA 1
ATOM 3020 C C . ILE A 1 366 ? -12.836 -28.484 -19.906 1 96.75 366 ILE A C 1
ATOM 3022 O O . ILE A 1 366 ? -12.867 -29.672 -20.234 1 96.75 366 ILE A O 1
ATOM 3026 N N . LEU A 1 367 ? -13.859 -27.875 -19.344 1 96.44 367 LEU A N 1
ATOM 3027 C CA . LEU A 1 367 ? -15.133 -28.547 -19.141 1 96.44 367 LEU A CA 1
ATOM 3028 C C . LEU A 1 367 ? -15.773 -28.938 -20.469 1 96.44 367 LEU A C 1
ATOM 3030 O O . LEU A 1 367 ? -16.438 -29.969 -20.562 1 96.44 367 LEU A O 1
ATOM 3034 N N . TYR A 1 368 ? -15.578 -28.109 -21.422 1 95.75 368 TYR A N 1
ATOM 3035 C CA . TYR A 1 368 ? -16.078 -28.406 -22.766 1 95.75 368 TYR A CA 1
ATOM 3036 C C . TYR A 1 368 ? -15.375 -29.625 -23.359 1 95.75 368 TYR A C 1
ATOM 3038 O O . TYR A 1 368 ? -16.016 -30.484 -23.984 1 95.75 368 TYR A O 1
ATOM 3046 N N . LEU A 1 369 ? -14.117 -29.734 -23.188 1 96.31 369 LEU A N 1
ATOM 3047 C CA . LEU A 1 369 ? -13.305 -30.797 -23.766 1 96.31 369 LEU A CA 1
ATOM 3048 C C . LEU A 1 369 ? -13.5 -32.094 -23 1 96.31 369 LEU A C 1
ATOM 3050 O O . LEU A 1 369 ? -13.555 -33.188 -23.609 1 96.31 369 LEU A O 1
ATOM 3054 N N . PHE A 1 370 ? -13.641 -32.094 -21.641 1 96.88 370 PHE A N 1
ATOM 3055 C CA . PHE A 1 370 ? -13.602 -33.281 -20.812 1 96.88 370 PHE A CA 1
ATOM 3056 C C . PHE A 1 370 ? -14.992 -33.656 -20.328 1 96.88 370 PHE A C 1
ATOM 3058 O O . PHE A 1 370 ? -15.203 -34.75 -19.781 1 96.88 370 PHE A O 1
ATOM 3065 N N . GLY A 1 371 ? -15.922 -32.75 -20.484 1 95.62 371 GLY A N 1
ATOM 3066 C CA . GLY A 1 371 ? -17.266 -32.969 -19.953 1 95.62 371 GLY A CA 1
ATOM 3067 C C . GLY A 1 371 ? -17.406 -32.5 -18.516 1 95.62 371 GLY A C 1
ATOM 3068 O O . GLY A 1 371 ? -16.484 -31.922 -17.938 1 95.62 371 GLY A O 1
ATOM 3069 N N . PRO A 1 372 ? -18.594 -32.719 -17.953 1 96.69 372 PRO A N 1
ATOM 3070 C CA . PRO A 1 372 ? -18.875 -32.25 -16.578 1 96.69 372 PRO A CA 1
ATOM 3071 C C . PRO A 1 372 ? -17.953 -32.906 -15.547 1 96.69 372 PRO A C 1
ATOM 3073 O O . PRO A 1 372 ? -17.688 -34.094 -15.609 1 96.69 372 PRO A O 1
ATOM 3076 N N . LEU A 1 373 ? -17.438 -32.125 -14.688 1 97.38 373 LEU A N 1
ATOM 3077 C CA . LEU A 1 373 ? -16.562 -32.562 -13.617 1 97.38 373 LEU A CA 1
ATOM 3078 C C . LEU A 1 373 ? -16.984 -31.969 -12.273 1 97.38 373 LEU A C 1
ATOM 3080 O O . LEU A 1 373 ? -17.609 -30.922 -12.227 1 97.38 373 LEU A O 1
ATOM 3084 N N . SER A 1 374 ? -16.688 -32.75 -11.188 1 96.19 374 SER A N 1
ATOM 3085 C CA . SER A 1 374 ? -16.812 -32.125 -9.875 1 96.19 374 SER A CA 1
ATOM 3086 C C . SER A 1 374 ? -15.82 -30.984 -9.703 1 96.19 374 SER A C 1
ATOM 3088 O O . SER A 1 374 ? -14.781 -30.953 -10.367 1 96.19 374 SER A O 1
ATOM 3090 N N . GLU A 1 375 ? -16.141 -30.094 -8.891 1 95.56 375 GLU A N 1
ATOM 3091 C CA . GLU A 1 375 ? -15.25 -28.953 -8.664 1 95.56 375 GLU A CA 1
ATOM 3092 C C . GLU A 1 375 ? -13.867 -29.422 -8.211 1 95.56 375 GLU A C 1
ATOM 3094 O O . GLU A 1 375 ? -12.852 -28.875 -8.633 1 95.56 375 GLU A O 1
ATOM 3099 N N . PHE A 1 376 ? -13.812 -30.422 -7.328 1 95.94 376 PHE A N 1
ATOM 3100 C CA . PHE A 1 376 ? -12.555 -30.984 -6.848 1 95.94 376 PHE A CA 1
ATOM 3101 C C . PHE A 1 376 ? -11.711 -31.5 -8.008 1 95.94 376 PHE A C 1
ATOM 3103 O O . PHE A 1 376 ? -10.539 -31.156 -8.133 1 95.94 376 PHE A O 1
ATOM 3110 N N . HIS A 1 377 ? -12.258 -32.281 -8.844 1 97.31 377 HIS A N 1
ATOM 3111 C CA . HIS A 1 377 ? -11.531 -32.875 -9.961 1 97.31 377 HIS A CA 1
ATOM 3112 C C . HIS A 1 377 ? -11.109 -31.828 -10.969 1 97.31 377 HIS A C 1
ATOM 3114 O O . HIS A 1 377 ? -10.031 -31.922 -11.562 1 97.31 377 HIS A O 1
ATOM 3120 N N . LEU A 1 378 ? -11.969 -30.891 -11.141 1 97.5 378 LEU A N 1
ATOM 3121 C CA . LEU A 1 378 ? -11.656 -29.797 -12.07 1 97.5 378 LEU A CA 1
ATOM 3122 C C . LEU A 1 378 ? -10.43 -29.016 -11.602 1 97.5 378 LEU A C 1
ATOM 3124 O O . LEU A 1 378 ? -9.5 -28.781 -12.375 1 97.5 378 LEU A O 1
ATOM 3128 N N . VAL A 1 379 ? -10.422 -28.641 -10.32 1 97.75 379 VAL A N 1
ATOM 3129 C CA . VAL A 1 379 ? -9.312 -27.844 -9.812 1 97.75 379 VAL A CA 1
ATOM 3130 C C . VAL A 1 379 ? -8.023 -28.656 -9.852 1 97.75 379 VAL A C 1
ATOM 3132 O O . VAL A 1 379 ? -6.953 -28.141 -10.188 1 97.75 379 VAL A O 1
ATOM 3135 N N . VAL A 1 380 ? -8.078 -29.891 -9.508 1 98 380 VAL A N 1
ATOM 3136 C CA . VAL A 1 380 ? -6.91 -30.766 -9.539 1 98 380 VAL A CA 1
ATOM 3137 C C . VAL A 1 380 ? -6.375 -30.859 -10.969 1 98 380 VAL A C 1
ATOM 3139 O O . VAL A 1 380 ? -5.164 -30.797 -11.188 1 98 380 VAL A O 1
ATOM 3142 N N . LEU A 1 381 ? -7.27 -31 -11.891 1 98.12 381 LEU A N 1
ATOM 3143 C CA . LEU A 1 381 ? -6.887 -31.094 -13.297 1 98.12 381 LEU A CA 1
ATOM 3144 C C . LEU A 1 381 ? -6.215 -29.812 -13.758 1 98.12 381 LEU A C 1
ATOM 3146 O O . LEU A 1 381 ? -5.191 -29.844 -14.445 1 98.12 381 LEU A O 1
ATOM 3150 N N . LEU A 1 382 ? -6.758 -28.719 -13.438 1 98.44 382 LEU A N 1
ATOM 3151 C CA . LEU A 1 382 ? -6.219 -27.422 -13.836 1 98.44 382 LEU A CA 1
ATOM 3152 C C . LEU A 1 382 ? -4.848 -27.188 -13.211 1 98.44 382 LEU A C 1
ATOM 3154 O O . LEU A 1 382 ? -3.941 -26.672 -13.867 1 98.44 382 LEU A O 1
ATOM 3158 N N . LEU A 1 383 ? -4.672 -27.531 -11.938 1 98.62 383 LEU A N 1
ATOM 3159 C CA . LEU A 1 383 ? -3.389 -27.391 -11.266 1 98.62 383 LEU A CA 1
ATOM 3160 C C . LEU A 1 383 ? -2.354 -28.344 -11.859 1 98.62 383 LEU A C 1
ATOM 3162 O O . LEU A 1 383 ? -1.177 -27.984 -11.977 1 98.62 383 LEU A O 1
ATOM 3166 N N . ALA A 1 384 ? -2.84 -29.547 -12.219 1 98.56 384 ALA A N 1
ATOM 3167 C CA . ALA A 1 384 ? -1.955 -30.484 -12.898 1 98.56 384 ALA A CA 1
ATOM 3168 C C . ALA A 1 384 ? -1.489 -29.938 -14.242 1 98.56 384 ALA A C 1
ATOM 3170 O O . ALA A 1 384 ? -0.33 -30.109 -14.625 1 98.56 384 ALA A O 1
ATOM 3171 N N . PHE A 1 385 ? -2.42 -29.328 -14.906 1 98.5 385 PHE A N 1
ATOM 3172 C CA . PHE A 1 385 ? -2.076 -28.688 -16.172 1 98.5 385 PHE A CA 1
ATOM 3173 C C . PHE A 1 385 ? -1.023 -27.594 -15.961 1 98.5 385 PHE A C 1
ATOM 3175 O O . PHE A 1 385 ? -0.058 -27.516 -16.719 1 98.5 385 PHE A O 1
ATOM 3182 N N . GLN A 1 386 ? -1.142 -26.75 -14.945 1 98.75 386 GLN A N 1
ATOM 3183 C CA . GLN A 1 386 ? -0.158 -25.734 -14.586 1 98.75 386 GLN A CA 1
ATOM 3184 C C . GLN A 1 386 ? 1.201 -26.375 -14.289 1 98.75 386 GLN A C 1
ATOM 3186 O O . GLN A 1 386 ? 2.23 -25.891 -14.773 1 98.75 386 GLN A O 1
ATOM 3191 N N . PHE A 1 387 ? 1.185 -27.438 -13.508 1 98.69 387 PHE A N 1
ATOM 3192 C CA . PHE A 1 387 ? 2.412 -28.156 -13.172 1 98.69 387 PHE A CA 1
ATOM 3193 C C . PHE A 1 387 ? 3.092 -28.688 -14.422 1 98.69 387 PHE A C 1
ATOM 3195 O O . PHE A 1 387 ? 4.309 -28.562 -14.578 1 98.69 387 PHE A O 1
ATOM 3202 N N . GLY A 1 388 ? 2.299 -29.297 -15.297 1 98.69 388 GLY A N 1
ATOM 3203 C CA . GLY A 1 388 ? 2.822 -29.844 -16.531 1 98.69 388 GLY A CA 1
ATOM 3204 C C . GLY A 1 388 ? 3.443 -28.781 -17.438 1 98.69 388 GLY A C 1
ATOM 3205 O O . GLY A 1 388 ? 4.535 -28.984 -17.969 1 98.69 388 GLY A O 1
ATOM 3206 N N . THR A 1 389 ? 2.789 -27.703 -17.609 1 98.38 389 THR A N 1
ATOM 3207 C CA . THR A 1 389 ? 3.295 -26.641 -18.484 1 98.38 389 THR A CA 1
ATOM 3208 C C . THR A 1 389 ? 4.547 -26.016 -17.891 1 98.38 389 THR A C 1
ATOM 3210 O O . THR A 1 389 ? 5.469 -25.641 -18.625 1 98.38 389 THR A O 1
ATOM 3213 N N . CYS A 1 390 ? 4.602 -25.812 -16.594 1 98.56 390 CYS A N 1
ATOM 3214 C CA . CYS A 1 390 ? 5.812 -25.297 -15.961 1 98.56 390 CYS A CA 1
ATOM 3215 C C . CYS A 1 390 ? 6.977 -26.25 -16.156 1 98.56 390 CYS A C 1
ATOM 3217 O O . CYS A 1 390 ? 8.109 -25.828 -16.375 1 98.56 390 CYS A O 1
ATOM 3219 N N . SER A 1 391 ? 6.684 -27.578 -16.031 1 98.25 391 SER A N 1
ATOM 3220 C CA . SER A 1 391 ? 7.711 -28.578 -16.297 1 98.25 391 SER A CA 1
ATOM 3221 C C . SER A 1 391 ? 8.227 -28.5 -17.719 1 98.25 391 SER A C 1
ATOM 3223 O O . SER A 1 391 ? 9.43 -28.547 -17.969 1 98.25 391 SER A O 1
ATOM 3225 N N . LEU A 1 392 ? 7.355 -28.375 -18.625 1 97.44 392 LEU A N 1
ATOM 3226 C CA . LEU A 1 392 ? 7.727 -28.203 -20.016 1 97.44 392 LEU A CA 1
ATOM 3227 C C . LEU A 1 392 ? 8.547 -26.938 -20.219 1 97.44 392 LEU A C 1
ATOM 3229 O O . LEU A 1 392 ? 9.516 -26.922 -20.984 1 97.44 392 LEU A O 1
ATOM 3233 N N . GLY A 1 393 ? 8.094 -25.875 -19.516 1 96.94 393 GLY A N 1
ATOM 3234 C CA . GLY A 1 393 ? 8.844 -24.625 -19.594 1 96.94 393 GLY A CA 1
ATOM 3235 C C . GLY A 1 393 ? 10.273 -24.766 -19.125 1 96.94 393 GLY A C 1
ATOM 3236 O O . GLY A 1 393 ? 11.195 -24.25 -19.766 1 96.94 393 GLY A O 1
ATOM 3237 N N . LEU A 1 394 ? 10.484 -25.438 -18.047 1 96.25 394 LEU A N 1
ATOM 3238 C CA . LEU A 1 394 ? 11.828 -25.672 -17.531 1 96.25 394 LEU A CA 1
ATOM 3239 C C . LEU A 1 394 ? 12.648 -26.5 -18.516 1 96.25 394 LEU A C 1
ATOM 3241 O O . LEU A 1 394 ? 13.836 -26.234 -18.719 1 96.25 394 LEU A O 1
ATOM 3245 N N . PHE A 1 395 ? 11.992 -27.5 -19.078 1 95.75 395 PHE A N 1
ATOM 3246 C CA . PHE A 1 395 ? 12.648 -28.359 -20.062 1 95.75 395 PHE A CA 1
ATOM 3247 C C . PHE A 1 395 ? 13.094 -27.547 -21.281 1 95.75 395 PHE A C 1
ATOM 3249 O O . PHE A 1 395 ? 14.234 -27.672 -21.734 1 95.75 395 PHE A O 1
ATOM 3256 N N . LEU A 1 396 ? 12.266 -26.719 -21.797 1 94.38 396 LEU A N 1
ATOM 3257 C CA . LEU A 1 396 ? 12.578 -25.891 -22.953 1 94.38 396 LEU A CA 1
ATOM 3258 C C . LEU A 1 396 ? 13.727 -24.922 -22.625 1 94.38 396 LEU A C 1
ATOM 3260 O O . LEU A 1 396 ? 14.594 -24.703 -23.469 1 94.38 396 LEU A O 1
ATOM 3264 N N . ARG A 1 397 ? 13.742 -24.391 -21.422 1 93.12 397 ARG A N 1
ATOM 3265 C CA . ARG A 1 397 ? 14.75 -23.422 -21 1 93.12 397 ARG A CA 1
ATOM 3266 C C . ARG A 1 397 ? 16.141 -24.062 -20.953 1 93.12 397 ARG A C 1
ATOM 3268 O O . ARG A 1 397 ? 17.125 -23.453 -21.375 1 93.12 397 ARG A O 1
ATOM 3275 N N . TYR A 1 398 ? 16.281 -25.25 -20.547 1 92.06 398 TYR A N 1
ATOM 3276 C CA . TYR A 1 398 ? 17.609 -25.797 -20.25 1 92.06 398 TYR A CA 1
ATOM 3277 C C . TYR A 1 398 ? 17.984 -26.875 -21.266 1 92.06 398 TYR A C 1
ATOM 3279 O O . TYR A 1 398 ? 19.172 -27.203 -21.406 1 92.06 398 TYR A O 1
ATOM 3287 N N . PHE A 1 399 ? 17.062 -27.391 -22 1 89 399 PHE A N 1
ATOM 3288 C CA . PHE A 1 399 ? 17.438 -28.469 -22.922 1 89 399 PHE A CA 1
ATOM 3289 C C . PHE A 1 399 ? 17.281 -28.031 -24.359 1 89 399 PHE A C 1
ATOM 3291 O O . PHE A 1 399 ? 17.938 -28.562 -25.25 1 89 399 PHE A O 1
ATOM 3298 N N . ILE A 1 400 ? 16.391 -27.062 -24.688 1 74.06 400 ILE A N 1
ATOM 3299 C CA . ILE A 1 400 ? 16.203 -26.641 -26.078 1 74.06 400 ILE A CA 1
ATOM 3300 C C . ILE A 1 400 ? 16.859 -25.266 -26.281 1 74.06 400 ILE A C 1
ATOM 3302 O O . ILE A 1 400 ? 17.547 -25.047 -27.266 1 74.06 400 ILE A O 1
ATOM 3306 N N . ASP A 1 401 ? 16.5 -24.172 -25.562 1 63.91 401 ASP A N 1
ATOM 3307 C CA . ASP A 1 401 ? 17.016 -22.812 -25.719 1 63.91 401 ASP A CA 1
ATOM 3308 C C . ASP A 1 401 ? 18.516 -22.766 -25.484 1 63.91 401 ASP A C 1
ATOM 3310 O O . ASP A 1 401 ? 19.172 -21.797 -25.875 1 63.91 401 ASP A O 1
ATOM 3314 N N . THR A 1 402 ? 19.234 -23.719 -24.719 1 45.94 402 THR A N 1
ATOM 3315 C CA . THR A 1 402 ? 20.672 -23.734 -24.578 1 45.94 402 THR A CA 1
ATOM 3316 C C . THR A 1 402 ? 21.344 -24.047 -25.906 1 45.94 402 THR A C 1
ATOM 3318 O O . THR A 1 402 ? 22.578 -24.078 -26 1 45.94 402 THR A O 1
ATOM 3321 N N . THR A 1 403 ? 20.578 -24.422 -26.906 1 34.19 403 THR A N 1
ATOM 3322 C CA . THR A 1 403 ? 21.297 -24.5 -28.172 1 34.19 403 THR A CA 1
ATOM 3323 C C . THR A 1 403 ? 21.344 -23.141 -28.859 1 34.19 403 THR A C 1
ATOM 3325 O O . THR A 1 403 ? 20.344 -22.422 -28.891 1 34.19 403 THR A O 1
ATOM 3328 N N . MET B 1 1 ? -21.406 -12.383 -8.273 1 22.75 1 MET B N 1
ATOM 3329 C CA . MET B 1 1 ? -21.844 -12.523 -6.887 1 22.75 1 MET B CA 1
ATOM 3330 C C . MET B 1 1 ? -22.203 -11.164 -6.289 1 22.75 1 MET B C 1
ATOM 3332 O O . MET B 1 1 ? -21.375 -10.258 -6.27 1 22.75 1 MET B O 1
ATOM 3336 N N . 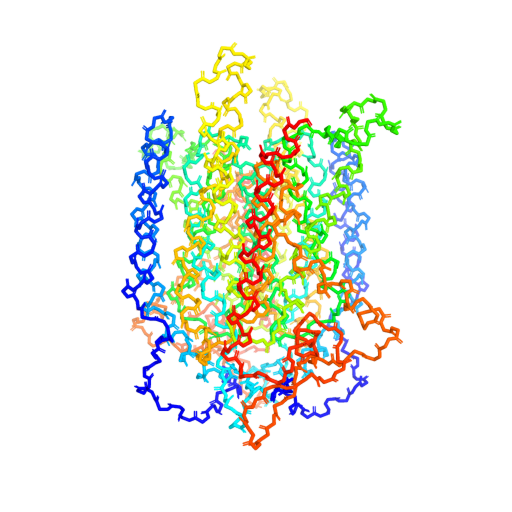LYS B 1 2 ? -23.438 -10.82 -6.285 1 30.48 2 LYS B N 1
ATOM 3337 C CA . LYS B 1 2 ? -23.953 -9.516 -5.887 1 30.48 2 LYS B CA 1
ATOM 3338 C C . LYS B 1 2 ? -23.688 -9.25 -4.41 1 30.48 2 LYS B C 1
ATOM 3340 O O . LYS B 1 2 ? -24.062 -10.047 -3.549 1 30.48 2 LYS B O 1
ATOM 3345 N N . SER B 1 3 ? -22.656 -8.656 -4.125 1 29.62 3 SER B N 1
ATOM 3346 C CA . SER B 1 3 ? -22.375 -8.242 -2.754 1 29.62 3 SER B CA 1
ATOM 3347 C C . SER B 1 3 ? -23.531 -7.418 -2.18 1 29.62 3 SER B C 1
ATOM 3349 O O . SER B 1 3 ? -24.234 -6.73 -2.916 1 29.62 3 SER B O 1
ATOM 3351 N N . LYS B 1 4 ? -24.016 -7.934 -1.069 1 37.5 4 LYS B N 1
ATOM 3352 C CA . LYS B 1 4 ? -25.125 -7.414 -0.273 1 37.5 4 LYS B CA 1
ATOM 3353 C C . LYS B 1 4 ? -24.984 -5.91 -0.067 1 37.5 4 LYS B C 1
ATOM 3355 O O . LYS B 1 4 ? -25.859 -5.285 0.547 1 37.5 4 LYS B O 1
ATOM 3360 N N . TYR B 1 5 ? -23.875 -5.379 -0.259 1 35.88 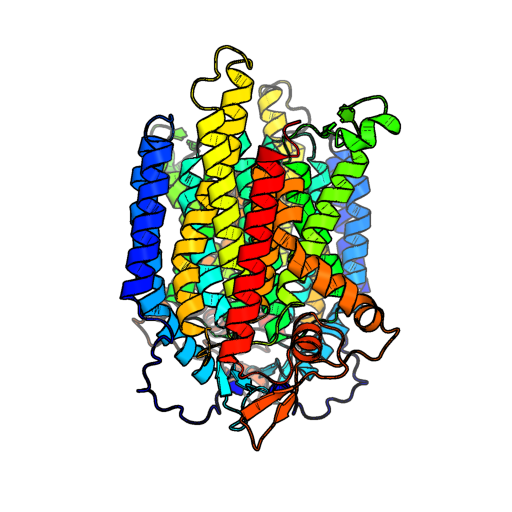5 TYR B N 1
ATOM 3361 C CA . TYR B 1 5 ? -23.875 -3.984 0.161 1 35.88 5 TYR B CA 1
ATOM 3362 C C . TYR B 1 5 ? -24.781 -3.145 -0.738 1 35.88 5 TYR B C 1
ATOM 3364 O O . TYR B 1 5 ? -24.828 -1.919 -0.602 1 35.88 5 TYR B O 1
ATOM 3372 N N . THR B 1 6 ? -25.312 -3.764 -1.754 1 35.38 6 THR B N 1
ATOM 3373 C CA . THR B 1 6 ? -25.906 -2.84 -2.713 1 35.38 6 THR B CA 1
ATOM 3374 C C . THR B 1 6 ? -27.328 -2.49 -2.309 1 35.38 6 THR B C 1
ATOM 3376 O O . THR B 1 6 ? -28.094 -1.928 -3.105 1 35.38 6 THR B O 1
ATOM 3379 N N . THR B 1 7 ? -27.797 -2.98 -1.224 1 36.38 7 THR B N 1
ATOM 3380 C CA . THR B 1 7 ? -29.141 -2.422 -1.141 1 36.38 7 THR B CA 1
ATOM 3381 C C . THR B 1 7 ? -29.094 -0.95 -0.742 1 36.38 7 THR B C 1
ATOM 3383 O O . THR B 1 7 ? -29.312 -0.609 0.422 1 36.38 7 THR B O 1
ATOM 3386 N N . ALA B 1 8 ? -28.156 -0.156 -1.162 1 39.69 8 ALA B N 1
ATOM 3387 C CA . ALA B 1 8 ? -28.156 1.243 -0.746 1 39.69 8 ALA B CA 1
ATOM 3388 C C . ALA B 1 8 ? -29.438 1.95 -1.204 1 39.69 8 ALA B C 1
ATOM 3390 O O . ALA B 1 8 ? -29.891 1.75 -2.332 1 39.69 8 ALA B O 1
ATOM 3391 N N . PRO B 1 9 ? -30.25 2.492 -0.256 1 41.38 9 PRO B N 1
ATOM 3392 C CA . PRO B 1 9 ? -31.344 3.34 -0.75 1 41.38 9 PRO B CA 1
ATOM 3393 C C . PRO B 1 9 ? -30.906 4.223 -1.921 1 41.38 9 PRO B C 1
ATOM 3395 O O . PRO B 1 9 ? -29.734 4.586 -2.029 1 41.38 9 PRO B O 1
ATOM 3398 N N . LYS B 1 10 ? -31.641 4.348 -2.965 1 42.91 10 LYS B N 1
ATOM 3399 C CA . LYS B 1 10 ? -31.453 5.125 -4.188 1 42.91 10 LYS B CA 1
ATOM 3400 C C . LYS B 1 10 ? -31.078 6.57 -3.871 1 42.91 10 LYS B C 1
ATOM 3402 O O . LYS B 1 10 ? -31.906 7.355 -3.426 1 42.91 10 LYS B O 1
ATOM 3407 N N . HIS B 1 11 ? -29.891 6.848 -3.334 1 48.34 11 HIS B N 1
ATOM 3408 C CA . HIS B 1 11 ? -29.438 8.234 -3.291 1 48.34 11 HIS B CA 1
ATOM 3409 C C . HIS B 1 11 ? -29.641 8.914 -4.641 1 48.34 11 HIS B C 1
ATOM 3411 O O . HIS B 1 11 ? -29.484 8.289 -5.688 1 48.34 11 HIS B O 1
ATOM 3417 N N . ASN B 1 12 ? -30.328 9.977 -4.648 1 48.66 12 ASN B N 1
ATOM 3418 C CA . ASN B 1 12 ? -30.672 10.727 -5.852 1 48.66 12 ASN B CA 1
ATOM 3419 C C . ASN B 1 12 ? -29.453 10.93 -6.75 1 48.66 12 ASN B C 1
ATOM 3421 O O . ASN B 1 12 ? -28.484 11.57 -6.352 1 48.66 12 ASN B O 1
ATOM 3425 N N . LYS B 1 13 ? -29.188 10.133 -7.707 1 56.66 13 LYS B N 1
ATOM 3426 C CA . LYS B 1 13 ? -28.156 10.094 -8.742 1 56.66 13 LYS B CA 1
ATOM 3427 C C . LYS B 1 13 ? -27.781 11.508 -9.188 1 56.66 13 LYS B C 1
ATOM 3429 O O . LYS B 1 13 ? -26.641 11.75 -9.594 1 56.66 13 LYS B O 1
ATOM 3434 N N . GLY B 1 14 ? -28.578 12.469 -8.898 1 58.12 14 GLY B N 1
ATOM 3435 C CA . GLY B 1 14 ? -28.328 13.781 -9.469 1 58.12 14 GLY B CA 1
ATOM 3436 C C . GLY B 1 14 ? -27.734 14.758 -8.477 1 58.12 14 GLY B C 1
ATOM 3437 O O . GLY B 1 14 ? -27.5 15.922 -8.812 1 58.12 14 GLY B O 1
ATOM 3438 N N . TYR B 1 15 ? -27.406 14.383 -7.273 1 65.75 15 TYR B N 1
ATOM 3439 C CA . TYR B 1 15 ? -26.953 15.375 -6.312 1 65.75 15 TYR B CA 1
ATOM 3440 C C . TYR B 1 15 ? -25.484 15.688 -6.508 1 65.75 15 TYR B C 1
ATOM 3442 O O . TYR B 1 15 ? -24.656 14.773 -6.574 1 65.75 15 TYR B O 1
ATOM 3450 N N . ILE B 1 16 ? -25.234 16.922 -6.859 1 72.75 16 ILE B N 1
ATOM 3451 C CA . ILE B 1 16 ? -23.859 17.391 -7.012 1 72.75 16 ILE B CA 1
ATOM 3452 C C . ILE B 1 16 ? -23.359 17.969 -5.695 1 72.75 16 ILE B C 1
ATOM 3454 O O . ILE B 1 16 ? -23.906 18.969 -5.207 1 72.75 16 ILE B O 1
ATOM 3458 N N . TYR B 1 17 ? -22.438 17.312 -5.133 1 82.06 17 TYR B N 1
ATOM 3459 C CA . TYR B 1 17 ? -21.844 17.844 -3.918 1 82.06 17 TYR B CA 1
ATOM 3460 C C . TYR B 1 17 ? -21.031 19.109 -4.215 1 82.06 17 TYR B C 1
ATOM 3462 O O . TYR B 1 17 ? -20.188 19.109 -5.109 1 82.06 17 TYR B O 1
ATOM 3470 N N . ARG B 1 18 ? -21.375 20.156 -3.459 1 84.06 18 ARG B N 1
ATOM 3471 C CA . ARG B 1 18 ? -20.656 21.422 -3.619 1 84.06 18 ARG B CA 1
ATOM 3472 C C . ARG B 1 18 ? -19.625 21.594 -2.518 1 84.06 18 ARG B C 1
ATOM 3474 O O . ARG B 1 18 ? -19.859 21.219 -1.367 1 84.06 18 ARG B O 1
ATOM 3481 N N . GLU B 1 19 ? -18.578 22.141 -2.916 1 88.5 19 GLU B N 1
ATOM 3482 C CA . GLU B 1 19 ? -17.484 22.391 -1.976 1 88.5 19 GLU B CA 1
ATOM 3483 C C . GLU B 1 19 ? -17.906 23.406 -0.91 1 88.5 19 GLU B C 1
ATOM 3485 O O . GLU B 1 19 ? -18.734 24.281 -1.17 1 88.5 19 GLU B O 1
ATOM 3490 N N . SER B 1 20 ? -17.328 23.297 0.272 1 88.31 20 SER B N 1
ATOM 3491 C CA . SER B 1 20 ? -17.578 24.219 1.372 1 88.31 20 SER B CA 1
ATOM 3492 C C . SER B 1 20 ? -16.719 25.484 1.252 1 88.31 20 SER B C 1
ATOM 3494 O O . SER B 1 20 ? -17.062 26.531 1.804 1 88.31 20 SER B O 1
ATOM 3496 N N . ILE B 1 21 ? -15.562 25.359 0.577 1 91.75 21 ILE B N 1
ATOM 3497 C CA . ILE B 1 21 ? -14.688 26.484 0.232 1 91.75 21 ILE B CA 1
ATOM 3498 C C . ILE B 1 21 ? -14.602 26.625 -1.286 1 91.75 21 ILE B C 1
ATOM 3500 O O . ILE B 1 21 ? -14.25 25.672 -1.986 1 91.75 21 ILE B O 1
ATOM 3504 N N . PRO B 1 22 ? -14.812 27.828 -1.789 1 92.81 22 PRO B N 1
ATOM 3505 C CA . PRO B 1 22 ? -14.883 28.016 -3.242 1 92.81 22 PRO B CA 1
ATOM 3506 C C . PRO B 1 22 ? -13.555 27.703 -3.939 1 92.81 22 PRO B C 1
ATOM 3508 O O . PRO B 1 22 ? -12.492 28.047 -3.422 1 92.81 22 PRO B O 1
ATOM 3511 N N . GLU B 1 23 ? -13.664 27.094 -5.082 1 94.69 23 GLU B N 1
ATOM 3512 C CA . GLU B 1 23 ? -12.516 26.672 -5.887 1 94.69 23 GLU B CA 1
ATOM 3513 C C . GLU B 1 23 ? -11.602 27.844 -6.211 1 94.69 23 GLU B C 1
ATOM 3515 O O . GLU B 1 23 ? -10.383 27.719 -6.176 1 94.69 23 GLU B O 1
ATOM 3520 N N . GLN B 1 24 ? -12.156 29.016 -6.508 1 95.25 24 GLN B N 1
ATOM 3521 C CA . GLN B 1 24 ? -11.391 30.172 -6.957 1 95.25 24 GLN B CA 1
ATOM 3522 C C . GLN B 1 24 ? -10.398 30.625 -5.891 1 95.25 24 GLN B C 1
ATOM 3524 O O . GLN B 1 24 ? -9.25 30.953 -6.203 1 95.25 24 GLN B O 1
ATOM 3529 N N . PHE B 1 25 ? -10.797 30.641 -4.668 1 95.62 25 PHE B N 1
ATOM 3530 C CA . PHE B 1 25 ? -9.938 31.078 -3.576 1 95.62 25 PHE B CA 1
ATOM 3531 C C . PHE B 1 25 ? -8.758 30.109 -3.404 1 95.62 25 PHE B C 1
ATOM 3533 O O . PHE B 1 25 ? -7.617 30.547 -3.25 1 95.62 25 PHE B O 1
ATOM 3540 N N . LEU B 1 26 ? -9.047 28.875 -3.459 1 97.25 26 LEU B N 1
ATOM 3541 C CA . LEU B 1 26 ? -8.016 27.859 -3.291 1 97.25 26 LEU B CA 1
ATOM 3542 C C . LEU B 1 26 ? -7.059 27.859 -4.477 1 97.25 26 LEU B C 1
ATOM 3544 O O . LEU B 1 26 ? -5.855 27.641 -4.309 1 97.25 26 LEU B O 1
ATOM 3548 N N . PHE B 1 27 ? -7.664 28.062 -5.656 1 97.38 27 PHE B N 1
ATOM 3549 C CA . PHE B 1 27 ? -6.844 28.141 -6.859 1 97.38 27 PHE B CA 1
ATOM 3550 C C . PHE B 1 27 ? -5.855 29.297 -6.777 1 97.38 27 PHE B C 1
ATOM 3552 O O . PHE B 1 27 ? -4.672 29.141 -7.078 1 97.38 27 PHE B O 1
ATOM 3559 N N . PHE B 1 28 ? -6.32 30.438 -6.355 1 97.5 28 PHE B N 1
ATOM 3560 C CA . PHE B 1 28 ? -5.457 31.609 -6.215 1 97.5 28 PHE B CA 1
ATOM 3561 C C . PHE B 1 28 ? -4.367 31.359 -5.18 1 97.5 28 PHE B C 1
ATOM 3563 O O . PHE B 1 28 ? -3.209 31.719 -5.391 1 97.5 28 PHE B O 1
ATOM 3570 N N . PHE B 1 29 ? -4.738 30.781 -4.109 1 97.69 29 PHE B N 1
ATOM 3571 C CA . PHE B 1 29 ? -3.771 30.438 -3.074 1 97.69 29 PHE B CA 1
ATOM 3572 C C . PHE B 1 29 ? -2.695 29.5 -3.621 1 97.69 29 PHE B C 1
ATOM 3574 O O . PHE B 1 29 ? -1.504 29.719 -3.396 1 97.69 29 PHE B O 1
ATOM 3581 N N . LEU B 1 30 ? -3.121 28.484 -4.332 1 98.25 30 LEU B N 1
ATOM 3582 C CA . LEU B 1 30 ? -2.191 27.5 -4.883 1 98.25 30 LEU B CA 1
ATOM 3583 C C . LEU B 1 30 ? -1.229 28.156 -5.867 1 98.25 30 LEU B C 1
ATOM 3585 O O . LEU B 1 30 ? -0.018 27.938 -5.797 1 98.25 30 LEU B O 1
ATOM 3589 N N . ILE B 1 31 ? -1.763 29 -6.801 1 98.12 31 ILE B N 1
ATOM 3590 C CA . ILE B 1 31 ? -0.938 29.641 -7.82 1 98.12 31 ILE B CA 1
ATOM 3591 C C . ILE B 1 31 ? 0.077 30.562 -7.156 1 98.12 31 ILE B C 1
ATOM 3593 O O . ILE B 1 31 ? 1.254 30.578 -7.523 1 98.12 31 ILE B O 1
ATOM 3597 N N . PHE B 1 32 ? -0.372 31.312 -6.172 1 98.06 32 PHE B N 1
ATOM 3598 C CA . PHE B 1 32 ? 0.525 32.219 -5.441 1 98.06 32 PHE B CA 1
ATOM 3599 C C . PHE B 1 32 ? 1.645 31.406 -4.777 1 98.06 32 PHE B C 1
ATOM 3601 O O . PHE B 1 32 ? 2.816 31.781 -4.867 1 98.06 32 PHE B O 1
ATOM 3608 N N . TYR B 1 33 ? 1.276 30.344 -4.117 1 98.12 33 TYR B N 1
ATOM 3609 C CA . TYR B 1 33 ? 2.23 29.469 -3.451 1 98.12 33 TYR B CA 1
ATOM 3610 C C . TYR B 1 33 ? 3.232 28.891 -4.445 1 98.12 33 TYR B C 1
ATOM 3612 O O . TYR B 1 33 ? 4.441 28.938 -4.215 1 98.12 33 TYR B O 1
ATOM 3620 N N . LEU B 1 34 ? 2.77 28.375 -5.598 1 98.06 34 LEU B N 1
ATOM 3621 C CA . LEU B 1 34 ? 3.629 27.781 -6.613 1 98.06 34 LEU B CA 1
ATOM 3622 C C . LEU B 1 34 ? 4.559 28.828 -7.223 1 98.06 34 LEU B C 1
ATOM 3624 O O . LEU B 1 34 ? 5.711 28.531 -7.543 1 98.06 34 LEU B O 1
ATOM 3628 N N . LEU B 1 35 ? 4.082 30.094 -7.352 1 97.38 35 LEU B N 1
ATOM 3629 C CA . LEU B 1 35 ? 4.91 31.172 -7.883 1 97.38 35 LEU B CA 1
ATOM 3630 C C . LEU B 1 35 ? 6.039 31.516 -6.918 1 97.38 35 LEU B C 1
ATOM 3632 O O . LEU B 1 35 ? 7.156 31.812 -7.344 1 97.38 35 LEU B O 1
ATOM 3636 N N . ILE B 1 36 ? 5.773 31.469 -5.633 1 97.69 36 ILE B N 1
ATOM 3637 C CA . ILE B 1 36 ? 6.809 31.703 -4.637 1 97.69 36 ILE B CA 1
ATOM 3638 C C . ILE B 1 36 ? 7.879 30.609 -4.73 1 97.69 36 ILE B C 1
ATOM 3640 O O . ILE B 1 36 ? 9.078 30.906 -4.703 1 97.69 36 ILE B O 1
ATOM 3644 N N . VAL B 1 37 ? 7.441 29.375 -4.852 1 97.94 37 VAL B N 1
ATOM 3645 C CA . VAL B 1 37 ? 8.375 28.25 -4.977 1 97.94 37 VAL B CA 1
ATOM 3646 C C . VAL B 1 37 ? 9.242 28.438 -6.219 1 97.94 37 VAL B C 1
ATOM 3648 O O . VAL B 1 37 ? 10.461 28.281 -6.16 1 97.94 37 VAL B O 1
ATOM 3651 N N . LEU B 1 38 ? 8.633 28.844 -7.328 1 96.5 38 LEU B N 1
ATOM 3652 C CA . LEU B 1 38 ? 9.352 29.094 -8.578 1 96.5 38 LEU B CA 1
ATOM 3653 C C . LEU B 1 38 ? 10.359 30.219 -8.414 1 96.5 38 LEU B C 1
ATOM 3655 O O . LEU B 1 38 ? 11.5 30.109 -8.883 1 96.5 38 LEU B O 1
ATOM 3659 N N . TYR B 1 39 ? 9.906 31.219 -7.758 1 96.62 39 TYR B N 1
ATOM 3660 C CA . TYR B 1 39 ? 10.773 32.375 -7.566 1 96.62 39 TYR B CA 1
ATOM 3661 C C . TYR B 1 39 ? 12 32 -6.742 1 96.62 39 TYR B C 1
ATOM 3663 O O . TYR B 1 39 ? 13.125 32.406 -7.078 1 96.62 39 TYR B O 1
ATOM 3671 N N . VAL B 1 40 ? 11.828 31.266 -5.676 1 96.19 40 VAL B N 1
ATOM 3672 C CA . VAL B 1 40 ? 12.922 30.906 -4.777 1 96.19 40 VAL B CA 1
ATOM 3673 C C . VAL B 1 40 ? 13.891 29.969 -5.496 1 96.19 40 VAL B C 1
ATOM 3675 O O . VAL B 1 40 ? 15.109 30.078 -5.316 1 96.19 40 VAL B O 1
ATOM 3678 N N . LEU B 1 41 ? 13.391 29.078 -6.352 1 95.69 41 LEU B N 1
ATOM 3679 C CA . LEU B 1 41 ? 14.227 28.062 -6.969 1 95.69 41 LEU B CA 1
ATOM 3680 C C . LEU B 1 41 ? 14.781 28.547 -8.305 1 95.69 41 LEU B C 1
ATOM 3682 O O . LEU B 1 41 ? 15.523 27.812 -8.969 1 95.69 41 LEU B O 1
ATOM 3686 N N . ARG B 1 42 ? 14.547 29.766 -8.727 1 93.31 42 ARG B N 1
ATOM 3687 C CA . ARG B 1 42 ? 14.883 30.266 -10.047 1 93.31 42 ARG B CA 1
ATOM 3688 C C . ARG B 1 42 ? 16.391 30.297 -10.266 1 93.31 42 ARG B C 1
ATOM 3690 O O . ARG B 1 42 ? 16.859 30.141 -11.391 1 93.31 42 ARG B O 1
ATOM 3697 N N . ASN B 1 43 ? 17.188 30.438 -9.211 1 90.44 43 ASN B N 1
ATOM 3698 C CA . ASN B 1 43 ? 18.641 30.516 -9.344 1 90.44 43 ASN B CA 1
ATOM 3699 C C . ASN B 1 43 ? 19.312 29.234 -8.867 1 90.44 43 ASN B C 1
ATOM 3701 O O . ASN B 1 43 ? 20.484 29.25 -8.5 1 90.44 43 ASN B O 1
ATOM 3705 N N . THR B 1 44 ? 18.562 28.172 -8.734 1 91.25 44 THR B N 1
ATOM 3706 C CA . THR B 1 44 ? 19.125 26.875 -8.359 1 91.25 44 THR B CA 1
ATOM 3707 C C . THR B 1 44 ? 19.203 25.953 -9.562 1 91.25 44 THR B C 1
ATOM 3709 O O . THR B 1 44 ? 18.609 26.234 -10.609 1 91.25 44 THR B O 1
ATOM 3712 N N . PRO B 1 45 ? 20.047 24.938 -9.516 1 88.06 45 PRO B N 1
ATOM 3713 C CA . PRO B 1 45 ? 20.109 23.969 -10.609 1 88.06 45 PRO B CA 1
ATOM 3714 C C . PRO B 1 45 ? 18.781 23.266 -10.852 1 88.06 45 PRO B C 1
ATOM 3716 O O . PRO B 1 45 ? 18.625 22.547 -11.844 1 88.06 45 PRO B O 1
ATOM 3719 N N . TYR B 1 46 ? 17.781 23.516 -10.008 1 92.12 46 TYR B N 1
ATOM 3720 C CA . TYR B 1 46 ? 16.516 22.797 -10.078 1 92.12 46 TYR B CA 1
ATOM 3721 C C . TYR B 1 46 ? 15.445 23.625 -10.789 1 92.12 46 TYR B C 1
ATOM 3723 O O . TYR B 1 46 ? 14.273 23.234 -10.836 1 92.12 46 TYR B O 1
ATOM 3731 N N . LYS B 1 47 ? 15.812 24.719 -11.312 1 92.12 47 LYS B N 1
ATOM 3732 C CA . LYS B 1 47 ? 14.891 25.641 -11.953 1 92.12 47 LYS B CA 1
ATOM 3733 C C . LYS B 1 47 ? 14.062 24.953 -13.031 1 92.12 47 LYS B C 1
ATOM 3735 O O . LYS B 1 47 ? 12.836 25.031 -13.031 1 92.12 47 LYS B O 1
ATOM 3740 N N . ASN B 1 48 ? 14.664 24.188 -13.922 1 90.88 48 ASN B N 1
ATOM 3741 C CA . ASN B 1 48 ? 13.977 23.547 -15.031 1 90.88 48 ASN B CA 1
ATOM 3742 C C . ASN B 1 48 ? 13.047 22.438 -14.547 1 90.88 48 ASN B C 1
ATOM 3744 O O . ASN B 1 48 ? 11.945 22.266 -15.078 1 90.88 48 ASN B O 1
ATOM 3748 N N . ILE B 1 49 ? 13.438 21.781 -13.508 1 92.56 49 ILE B N 1
ATOM 3749 C CA . ILE B 1 49 ? 12.633 20.703 -12.953 1 92.56 49 ILE B CA 1
ATOM 3750 C C . ILE B 1 49 ? 11.352 21.266 -12.352 1 92.56 49 ILE B C 1
ATOM 3752 O O . ILE B 1 49 ? 10.258 20.766 -12.617 1 92.56 49 ILE B O 1
ATOM 3756 N N . ILE B 1 50 ? 11.516 22.297 -11.648 1 94 50 ILE B N 1
ATOM 3757 C CA . ILE B 1 50 ? 10.359 22.859 -10.945 1 94 50 ILE B CA 1
ATOM 3758 C C . ILE B 1 50 ? 9.398 23.484 -11.945 1 94 50 ILE B C 1
ATOM 3760 O O . ILE B 1 50 ? 8.18 23.438 -11.758 1 94 50 ILE B O 1
ATOM 3764 N N . LEU B 1 51 ? 9.914 24.094 -13.016 1 91.25 51 LEU B N 1
ATOM 3765 C CA . LEU B 1 51 ? 9.078 24.688 -14.055 1 91.25 51 LEU B CA 1
ATOM 3766 C C . LEU B 1 51 ? 8.188 23.625 -14.703 1 91.25 51 LEU B C 1
ATOM 3768 O O . LEU B 1 51 ? 7.012 23.875 -14.961 1 91.25 51 LEU B O 1
ATOM 3772 N N . LEU B 1 52 ? 8.727 22.453 -14.875 1 91.5 52 LEU B N 1
ATOM 3773 C CA . LEU B 1 52 ? 7.996 21.359 -15.508 1 91.5 52 LEU B CA 1
ATOM 3774 C C . LEU B 1 52 ? 7.09 20.656 -14.5 1 91.5 52 LEU B C 1
ATOM 3776 O O . LEU B 1 52 ? 6.09 20.047 -14.875 1 91.5 52 LEU B O 1
ATOM 3780 N N . TYR B 1 53 ? 7.406 20.828 -13.266 1 94.88 53 TYR B N 1
ATOM 3781 C CA . TYR B 1 53 ? 6.719 20.094 -12.203 1 94.88 53 TYR B CA 1
ATOM 3782 C C . TYR B 1 53 ? 5.492 20.859 -11.719 1 94.88 53 TYR B C 1
ATOM 3784 O O . TYR B 1 53 ? 4.523 20.266 -11.25 1 94.88 53 TYR B O 1
ATOM 3792 N N . ILE B 1 54 ? 5.457 22.156 -11.875 1 95.06 54 ILE B N 1
ATOM 3793 C CA . ILE B 1 54 ? 4.398 23.016 -11.359 1 95.06 54 ILE B CA 1
ATOM 3794 C C . ILE B 1 54 ? 3.129 22.828 -12.188 1 95.06 54 ILE B C 1
ATOM 3796 O O . ILE B 1 54 ? 2.023 22.781 -11.641 1 95.06 54 ILE B O 1
ATOM 3800 N N . VAL B 1 55 ? 3.225 22.641 -13.5 1 95.12 55 VAL B N 1
ATOM 3801 C CA . VAL B 1 55 ? 2.074 22.5 -14.383 1 95.12 55 VAL B CA 1
ATOM 3802 C C . VAL B 1 55 ? 1.275 21.266 -14.016 1 95.12 55 VAL B C 1
ATOM 3804 O O . VAL B 1 55 ? 0.066 21.328 -13.781 1 95.12 55 VAL B O 1
ATOM 3807 N N . PRO B 1 56 ? 1.912 20.141 -13.875 1 97.19 56 PRO B N 1
ATOM 3808 C CA . PRO B 1 56 ? 1.158 18.969 -13.453 1 97.19 56 PRO B CA 1
ATOM 3809 C C . PRO B 1 56 ? 0.55 19.109 -12.062 1 97.19 56 PRO B C 1
ATOM 3811 O O . PRO B 1 56 ? -0.509 18.547 -11.781 1 97.19 56 PRO B O 1
ATOM 3814 N N . CYS B 1 57 ? 1.142 19.844 -11.18 1 98.12 57 CYS B N 1
ATOM 3815 C CA . CYS B 1 57 ? 0.567 20.078 -9.859 1 98.12 57 CYS B CA 1
ATOM 3816 C C . CYS B 1 57 ? -0.734 20.859 -9.961 1 98.12 57 CYS B C 1
ATOM 3818 O O . CYS B 1 57 ? -1.695 20.578 -9.25 1 98.12 57 CYS B O 1
ATOM 3820 N N . VAL B 1 58 ? -0.747 21.844 -10.859 1 98.19 58 VAL B N 1
ATOM 3821 C CA . VAL B 1 58 ? -1.972 22.594 -11.094 1 98.19 58 VAL B CA 1
ATOM 3822 C C . VAL B 1 58 ? -3.041 21.688 -11.688 1 98.19 58 VAL B C 1
ATOM 3824 O O . VAL B 1 58 ? -4.215 21.766 -11.32 1 98.19 58 VAL B O 1
ATOM 3827 N N . LEU B 1 59 ? -2.643 20.812 -12.547 1 98.25 59 LEU B N 1
ATOM 3828 C CA . LEU B 1 59 ? -3.57 19.859 -13.141 1 98.25 59 LEU B CA 1
ATOM 3829 C C . LEU B 1 59 ? -4.137 18.922 -12.086 1 98.25 59 LEU B C 1
ATOM 3831 O O . LEU B 1 59 ? -5.301 18.531 -12.156 1 98.25 59 LEU B O 1
ATOM 3835 N N . LEU B 1 60 ? -3.324 18.531 -11.133 1 98.62 60 LEU B N 1
ATOM 3836 C CA . LEU B 1 60 ? -3.785 17.688 -10.031 1 98.62 60 LEU B CA 1
ATOM 3837 C C . LEU B 1 60 ? -4.91 18.375 -9.266 1 98.62 60 LEU B C 1
ATOM 3839 O O . LEU B 1 60 ? -5.867 17.719 -8.844 1 98.62 60 LEU B O 1
ATOM 3843 N N . PHE B 1 61 ? -4.719 19.672 -9.047 1 98.69 61 PHE B N 1
ATOM 3844 C CA . PHE B 1 61 ? -5.746 20.469 -8.375 1 98.69 61 PHE B CA 1
ATOM 3845 C C . PHE B 1 61 ? -7.066 20.391 -9.141 1 98.69 61 PHE B C 1
ATOM 3847 O O . PHE B 1 61 ? -8.109 20.109 -8.555 1 98.69 61 PHE B O 1
ATOM 3854 N N . LYS B 1 62 ? -7.008 20.562 -10.383 1 98.25 62 LYS B N 1
ATOM 3855 C CA . LYS B 1 62 ? -8.211 20.562 -11.219 1 98.25 62 LYS B CA 1
ATOM 3856 C C . LYS B 1 62 ? -8.836 19.172 -11.273 1 98.25 62 LYS B C 1
ATOM 3858 O O . LYS B 1 62 ? -10.055 19.031 -11.133 1 98.25 62 LYS B O 1
ATOM 3863 N N . VAL B 1 63 ? -8.023 18.172 -11.43 1 98.12 63 VAL B N 1
ATOM 3864 C CA . VAL B 1 63 ? -8.508 16.781 -11.477 1 98.12 63 VAL B CA 1
ATOM 3865 C C . VAL B 1 63 ? -9.18 16.438 -10.156 1 98.12 63 VAL B C 1
ATOM 3867 O O . VAL B 1 63 ? -10.219 15.766 -10.141 1 98.12 63 VAL B O 1
ATOM 3870 N N . SER B 1 64 ? -8.617 16.859 -9.07 1 98.38 64 SER B N 1
ATOM 3871 C CA . SER B 1 64 ? -9.18 16.578 -7.758 1 98.38 64 SER B CA 1
ATOM 3872 C C . SER B 1 64 ? -10.555 17.234 -7.598 1 98.38 64 SER B C 1
ATOM 3874 O O . SER B 1 64 ? -11.477 16.625 -7.055 1 98.38 64 SER B O 1
ATOM 3876 N N . PHE B 1 65 ? -10.727 18.484 -8.094 1 97 65 PHE B N 1
ATOM 3877 C CA . PHE B 1 65 ? -12 19.188 -7.98 1 97 65 PHE B CA 1
ATOM 3878 C C . PHE B 1 65 ? -13.078 18.484 -8.805 1 97 65 PHE B C 1
ATOM 3880 O O . PHE B 1 65 ? -14.25 18.484 -8.422 1 97 65 PHE B O 1
ATOM 3887 N N . ILE B 1 66 ? -12.664 17.938 -9.859 1 96.75 66 ILE B N 1
ATOM 3888 C CA . ILE B 1 66 ? -13.617 17.312 -10.773 1 96.75 66 ILE B CA 1
ATOM 3889 C C . ILE B 1 66 ? -13.984 15.93 -10.25 1 96.75 66 ILE B C 1
ATOM 3891 O O . ILE B 1 66 ? -15.156 15.547 -10.258 1 96.75 66 ILE B O 1
ATOM 3895 N N . CYS B 1 67 ? -13.055 15.195 -9.711 1 97.06 67 CYS B N 1
ATOM 3896 C CA . CYS B 1 67 ? -13.25 13.773 -9.445 1 97.06 67 CYS B CA 1
ATOM 3897 C C . CYS B 1 67 ? -13.727 13.547 -8.016 1 97.06 67 CYS B C 1
ATOM 3899 O O . CYS B 1 67 ? -14.414 12.57 -7.73 1 97.06 67 CYS B O 1
ATOM 3901 N N . LEU B 1 68 ? -13.375 14.422 -7.109 1 97.75 68 LEU B N 1
ATOM 3902 C CA . LEU B 1 68 ? -13.656 14.156 -5.703 1 97.75 68 LEU B CA 1
ATOM 3903 C C . LEU B 1 68 ? -15.156 14.125 -5.449 1 97.75 68 LEU B C 1
ATOM 3905 O O . LEU B 1 68 ? -15.664 13.227 -4.777 1 97.75 68 LEU B O 1
ATOM 3909 N N . PRO B 1 69 ? -15.938 15.102 -5.961 1 97 69 PRO B N 1
ATOM 3910 C CA . PRO B 1 69 ? -17.391 15.023 -5.75 1 97 69 PRO B CA 1
ATOM 3911 C C . PRO B 1 69 ? -18 13.758 -6.344 1 97 69 PRO B C 1
ATOM 3913 O O . PRO B 1 69 ? -18.938 13.195 -5.777 1 97 69 PRO B O 1
ATOM 3916 N N . ARG B 1 70 ? -17.516 13.305 -7.422 1 96.06 70 ARG B N 1
ATOM 3917 C CA . ARG B 1 70 ? -17.969 12.062 -8.023 1 96.06 70 ARG B CA 1
ATOM 3918 C C . ARG B 1 70 ? -17.625 10.867 -7.145 1 96.06 70 ARG B C 1
ATOM 3920 O O . ARG B 1 70 ? -18.391 9.914 -7.031 1 96.06 70 ARG B O 1
ATOM 3927 N N . PHE B 1 71 ? -16.516 10.938 -6.586 1 96.81 71 PHE B N 1
ATOM 3928 C CA . PHE B 1 71 ? -16.062 9.867 -5.707 1 96.81 71 PHE B CA 1
ATOM 3929 C C . PHE B 1 71 ? -16.922 9.812 -4.441 1 96.81 71 PHE B C 1
ATOM 3931 O O . PHE B 1 71 ? -17.234 8.734 -3.947 1 96.81 71 PHE B O 1
ATOM 3938 N N . ILE B 1 72 ? -17.234 10.969 -3.938 1 97.12 72 ILE B N 1
ATOM 3939 C CA . ILE B 1 72 ? -18.109 11.055 -2.773 1 97.12 72 ILE B CA 1
ATOM 3940 C C . ILE B 1 72 ? -19.438 10.375 -3.078 1 97.12 72 ILE B C 1
ATOM 3942 O O . ILE B 1 72 ? -19.922 9.562 -2.287 1 97.12 72 ILE B O 1
ATOM 3946 N N . HIS B 1 73 ? -19.984 10.656 -4.184 1 95.75 73 HIS B N 1
ATOM 3947 C CA . HIS B 1 73 ? -21.219 10.023 -4.625 1 95.75 73 HIS B CA 1
ATOM 3948 C C . HIS B 1 73 ? -21.047 8.516 -4.75 1 95.75 73 HIS B C 1
ATOM 3950 O O . HIS B 1 73 ? -21.906 7.746 -4.324 1 95.75 73 HIS B O 1
ATOM 3956 N N . PHE B 1 74 ? -19.969 8.164 -5.285 1 94.94 74 PHE B N 1
ATOM 3957 C CA . PHE B 1 74 ? -19.656 6.758 -5.488 1 94.94 74 PHE B CA 1
ATOM 3958 C C . PHE B 1 74 ? -19.609 6.016 -4.16 1 94.94 74 PHE B C 1
ATOM 3960 O O . PHE B 1 74 ? -20.156 4.922 -4.031 1 94.94 74 PHE B O 1
ATOM 3967 N N . LEU B 1 75 ? -19 6.562 -3.191 1 95.81 75 LEU B N 1
ATOM 3968 C CA . LEU B 1 75 ? -18.906 5.941 -1.873 1 95.81 75 LEU B CA 1
ATOM 3969 C C . LEU B 1 75 ? -20.297 5.789 -1.253 1 95.81 75 LEU B C 1
ATOM 3971 O O . LEU B 1 75 ? -20.594 4.758 -0.654 1 95.81 75 LEU B O 1
ATOM 3975 N N . HIS B 1 76 ? -21.062 6.801 -1.435 1 93.12 76 HIS B N 1
ATOM 3976 C CA . HIS B 1 76 ? -22.422 6.738 -0.924 1 93.12 76 HIS B CA 1
ATOM 3977 C C . HIS B 1 76 ? -23.203 5.598 -1.566 1 93.12 76 HIS B C 1
ATOM 3979 O O . HIS B 1 76 ? -23.938 4.879 -0.883 1 93.12 76 HIS B O 1
ATOM 3985 N N . GLU B 1 77 ? -22.984 5.449 -2.779 1 92.44 77 GLU B N 1
ATOM 3986 C CA . GLU B 1 77 ? -23.672 4.391 -3.518 1 92.44 77 GLU B CA 1
ATOM 3987 C C . GLU B 1 77 ? -23.234 3.012 -3.037 1 92.44 77 GLU B C 1
ATOM 3989 O O . GLU B 1 77 ? -24.016 2.062 -3.055 1 92.44 77 GLU B O 1
ATOM 3994 N N . LYS B 1 78 ? -22.031 2.947 -2.561 1 92.25 78 LYS B N 1
ATOM 3995 C CA . LYS B 1 78 ? -21.484 1.672 -2.104 1 92.25 78 LYS B CA 1
ATOM 3996 C C . LYS B 1 78 ? -21.812 1.428 -0.634 1 92.25 78 LYS B C 1
ATOM 3998 O O . LYS B 1 78 ? -21.422 0.412 -0.062 1 92.25 78 LYS B O 1
ATOM 4003 N N . GLY B 1 79 ? -22.484 2.426 -0.079 1 92 79 GLY B N 1
ATOM 4004 C CA . GLY B 1 79 ? -22.891 2.279 1.31 1 92 79 GLY B CA 1
ATOM 4005 C C . GLY B 1 79 ? -21.781 2.6 2.293 1 92 79 GLY B C 1
ATOM 4006 O O . GLY B 1 79 ? -21.828 2.189 3.453 1 92 79 GLY B O 1
ATOM 4007 N N . LEU B 1 80 ? -20.812 3.213 1.812 1 94.19 80 LEU B N 1
ATOM 4008 C CA . LEU B 1 80 ? -19.703 3.592 2.67 1 94.19 80 LEU B CA 1
ATOM 4009 C C . LEU B 1 80 ? -19.875 5.016 3.189 1 94.19 80 LEU B C 1
ATOM 4011 O O . LEU B 1 80 ? -19.484 5.977 2.521 1 94.19 80 LEU B O 1
ATOM 4015 N N . TYR B 1 81 ? -20.406 5.125 4.324 1 93.5 81 TYR B N 1
ATOM 4016 C CA . TYR B 1 81 ? -20.641 6.414 4.961 1 93.5 81 TYR B CA 1
ATOM 4017 C C . TYR B 1 81 ? -20.672 6.277 6.477 1 93.5 81 TYR B C 1
ATOM 4019 O O . TYR B 1 81 ? -20.766 5.164 7.004 1 93.5 81 TYR B O 1
ATOM 4027 N N . GLY B 1 82 ? -20.422 7.367 7.137 1 90.31 82 GLY B N 1
ATOM 4028 C CA . GLY B 1 82 ? -20.594 7.488 8.578 1 90.31 82 GLY B CA 1
ATOM 4029 C C . GLY B 1 82 ? -21.641 8.516 8.969 1 90.31 82 GLY B C 1
ATOM 4030 O O . GLY B 1 82 ? -22.188 9.219 8.109 1 90.31 82 GLY B O 1
ATOM 4031 N N . ILE B 1 83 ? -21.906 8.523 10.219 1 90 83 ILE B N 1
ATOM 4032 C CA . ILE B 1 83 ? -22.859 9.492 10.75 1 90 83 ILE B CA 1
ATOM 4033 C C . ILE B 1 83 ? -22.109 10.664 11.383 1 90 83 ILE B C 1
ATOM 4035 O O . ILE B 1 83 ? -21.172 10.469 12.148 1 90 83 ILE B O 1
ATOM 4039 N N . ASP B 1 84 ? -22.516 11.836 10.977 1 90.06 84 ASP B N 1
ATOM 4040 C CA . ASP B 1 84 ? -21.938 13.023 11.609 1 90.06 84 ASP B CA 1
ATOM 4041 C C . ASP B 1 84 ? -22.531 13.242 13 1 90.06 84 ASP B C 1
ATOM 4043 O O . ASP B 1 84 ? -23.594 13.844 13.141 1 90.06 84 ASP B O 1
ATOM 4047 N N . LEU B 1 85 ? -21.797 12.953 13.992 1 85.94 85 LEU B N 1
ATOM 4048 C CA . LEU B 1 85 ? -22.281 12.914 15.367 1 85.94 85 LEU B CA 1
ATOM 4049 C C . LEU B 1 85 ? -22.328 14.312 15.977 1 85.94 85 LEU B C 1
ATOM 4051 O O . LEU B 1 85 ? -22.953 14.516 17.016 1 85.94 85 LEU B O 1
ATOM 4055 N N . ASN B 1 86 ? -21.641 15.227 15.32 1 88.5 86 ASN B N 1
ATOM 4056 C CA . ASN B 1 86 ? -21.594 16.594 15.836 1 88.5 86 ASN B CA 1
ATOM 4057 C C . ASN B 1 86 ? -22.781 17.422 15.336 1 88.5 86 ASN B C 1
ATOM 4059 O O . ASN B 1 86 ? -22.828 18.625 15.57 1 88.5 86 ASN B O 1
ATOM 4063 N N . LYS B 1 87 ? -23.625 16.766 14.602 1 87.5 87 LYS B N 1
ATOM 4064 C CA . LYS B 1 87 ? -24.828 17.438 14.094 1 87.5 87 LYS B CA 1
ATOM 4065 C C . LYS B 1 87 ? -26.094 16.812 14.688 1 87.5 87 LYS B C 1
ATOM 4067 O O . LYS B 1 87 ? -26.141 15.617 14.945 1 87.5 87 LYS B O 1
ATOM 4072 N N . ILE B 1 88 ? -27.062 17.625 14.773 1 83.69 88 ILE B N 1
ATOM 4073 C CA . ILE B 1 88 ? -28.344 17.172 15.305 1 83.69 88 ILE B CA 1
ATOM 4074 C C . ILE B 1 88 ? -29.047 16.281 14.273 1 83.69 88 ILE B C 1
ATOM 4076 O O . ILE B 1 88 ? -29.672 15.289 14.633 1 83.69 88 ILE B O 1
ATOM 4080 N N . SER B 1 89 ? -28.875 16.516 13.039 1 83.38 89 SER B N 1
ATOM 4081 C CA . SER B 1 89 ? -29.562 15.828 11.953 1 83.38 89 SER B CA 1
ATOM 4082 C C . SER B 1 89 ? -28.984 14.43 11.742 1 83.38 89 SER B C 1
ATOM 4084 O O . SER B 1 89 ? -29.625 13.586 11.109 1 83.38 89 SER B O 1
ATOM 4086 N N . LYS B 1 90 ? -27.922 14.133 12.273 1 83 90 LYS B N 1
ATOM 4087 C CA . LYS B 1 90 ? -27.266 12.836 12.133 1 83 90 LYS B CA 1
ATOM 4088 C C . LYS B 1 90 ? -27.172 12.422 10.664 1 83 90 LYS B C 1
ATOM 4090 O O . LYS B 1 90 ? -27.547 11.312 10.305 1 83 90 LYS B O 1
ATOM 4095 N N . ASP B 1 91 ? -26.656 13.258 9.867 1 85.81 91 ASP B N 1
ATOM 4096 C CA . ASP B 1 91 ? -26.516 13.07 8.43 1 85.81 91 ASP B CA 1
ATOM 4097 C C . ASP B 1 91 ? -25.5 11.984 8.102 1 85.81 91 ASP B C 1
ATOM 4099 O O . ASP B 1 91 ? -24.484 11.859 8.789 1 85.81 91 ASP B O 1
ATOM 4103 N N . LYS B 1 92 ? -25.859 11.234 7.051 1 90.69 92 LYS B N 1
ATOM 4104 C CA . LYS B 1 92 ? -24.891 10.281 6.512 1 90.69 92 LYS B CA 1
ATOM 4105 C C . LYS B 1 92 ? -23.859 10.977 5.629 1 90.69 92 LYS B C 1
ATOM 4107 O O . LYS B 1 92 ? -24.219 11.68 4.684 1 90.69 92 LYS B O 1
ATOM 4112 N N . VAL B 1 93 ? -22.641 10.82 6.016 1 94.62 93 VAL B N 1
ATOM 4113 C CA . VAL B 1 93 ? -21.547 11.461 5.293 1 94.62 93 VAL B CA 1
ATOM 4114 C C . VAL B 1 93 ? -20.609 10.398 4.734 1 94.62 93 VAL B C 1
ATOM 4116 O O . VAL B 1 93 ? -20.172 9.508 5.465 1 94.62 93 VAL B O 1
ATOM 4119 N N . ALA B 1 94 ? -20.312 10.5 3.447 1 96.38 94 ALA B N 1
ATOM 4120 C CA . ALA B 1 94 ? -19.484 9.516 2.77 1 96.38 94 ALA B CA 1
ATOM 4121 C C . ALA B 1 94 ? -18.125 9.375 3.461 1 96.38 94 ALA B C 1
ATOM 4123 O O . ALA B 1 94 ? -17.531 10.367 3.887 1 96.38 94 ALA B O 1
ATOM 4124 N N . GLN B 1 95 ? -17.578 8.258 3.592 1 96.31 95 GLN B N 1
ATOM 4125 C CA . GLN B 1 95 ? -16.297 7.938 4.227 1 96.31 95 GLN B CA 1
ATOM 4126 C C . GLN B 1 95 ? -15.742 6.613 3.709 1 96.31 95 GLN B C 1
ATOM 4128 O O . GLN B 1 95 ? -16.484 5.633 3.59 1 96.31 95 GLN B O 1
ATOM 4133 N N . PRO B 1 96 ? -14.477 6.434 3.402 1 97.94 96 PRO B N 1
ATOM 4134 C CA . PRO B 1 96 ? -13.438 7.457 3.521 1 97.94 96 PRO B CA 1
ATOM 4135 C C . PRO B 1 96 ? -13.156 8.172 2.203 1 97.94 96 PRO B C 1
ATOM 4137 O O . PRO B 1 96 ? -12.555 7.594 1.296 1 97.94 96 PRO B O 1
ATOM 4140 N N . ILE B 1 97 ? -13.383 9.445 2.111 1 98.31 97 ILE B N 1
ATOM 4141 C CA . ILE B 1 97 ? -13.156 10.148 0.854 1 98.31 97 ILE B CA 1
ATOM 4142 C C . ILE B 1 97 ? -11.664 10.359 0.638 1 98.31 97 ILE B C 1
ATOM 4144 O O . ILE B 1 97 ? -11.227 10.672 -0.472 1 98.31 97 ILE B O 1
ATOM 4148 N N . GLY B 1 98 ? -10.836 10.188 1.716 1 98.69 98 GLY B N 1
ATOM 4149 C CA . GLY B 1 98 ? -9.391 10.359 1.664 1 98.69 98 GLY B CA 1
ATOM 4150 C C . GLY B 1 98 ? -8.703 9.352 0.767 1 98.69 98 GLY B C 1
ATOM 4151 O O . GLY B 1 98 ? -7.539 9.523 0.401 1 98.69 98 GLY B O 1
ATOM 4152 N N . LEU B 1 99 ? -9.414 8.289 0.384 1 98.56 99 LEU B N 1
ATOM 4153 C CA . LEU B 1 99 ? -8.844 7.266 -0.483 1 98.56 99 LEU B CA 1
ATOM 4154 C C . LEU B 1 99 ? -8.453 7.852 -1.836 1 98.56 99 LEU B C 1
ATOM 4156 O O . LEU B 1 99 ? -7.352 7.598 -2.334 1 98.56 99 LEU B O 1
ATOM 4160 N N . PHE B 1 100 ? -9.289 8.672 -2.375 1 98.19 100 PHE B N 1
ATOM 4161 C CA . PHE B 1 100 ? -9.07 9.203 -3.713 1 98.19 100 PHE B CA 1
ATOM 4162 C C . PHE B 1 100 ? -7.828 10.086 -3.75 1 98.19 100 PHE B C 1
ATOM 4164 O O . PHE B 1 100 ? -6.906 9.836 -4.531 1 98.19 100 PHE B O 1
ATOM 4171 N N . PRO B 1 101 ? -7.758 11.141 -2.889 1 98.75 101 PRO B N 1
ATOM 4172 C CA . PRO B 1 101 ? -6.551 11.969 -2.928 1 98.75 101 PRO B CA 1
ATOM 4173 C C . PRO B 1 101 ? -5.277 11.172 -2.643 1 98.75 101 PRO B C 1
ATOM 4175 O O . PRO B 1 101 ? -4.211 11.5 -3.17 1 98.75 101 PRO B O 1
ATOM 4178 N N . SER B 1 102 ? -5.367 10.172 -1.81 1 98.75 102 SER B N 1
ATOM 4179 C CA . SER B 1 102 ? -4.199 9.352 -1.499 1 98.75 102 SER B CA 1
ATOM 4180 C C . SER B 1 102 ? -3.713 8.594 -2.73 1 98.75 102 SER B C 1
ATOM 4182 O O . SER B 1 102 ? -2.52 8.602 -3.039 1 98.75 102 SER B O 1
ATOM 4184 N N . ILE B 1 103 ? -4.609 7.961 -3.461 1 98.25 103 ILE B N 1
ATOM 4185 C CA . ILE B 1 103 ? -4.25 7.188 -4.641 1 98.25 103 ILE B CA 1
ATOM 4186 C C . ILE B 1 103 ? -3.719 8.117 -5.73 1 98.25 103 ILE B C 1
ATOM 4188 O O . ILE B 1 103 ? -2.732 7.805 -6.398 1 98.25 103 ILE B O 1
ATOM 4192 N N . LEU B 1 104 ? -4.375 9.242 -5.902 1 98.38 104 LEU B N 1
ATOM 4193 C CA . LEU B 1 104 ? -3.93 10.211 -6.895 1 98.38 104 LEU B CA 1
ATOM 4194 C C . LEU B 1 104 ? -2.502 10.664 -6.609 1 98.38 104 LEU B C 1
ATOM 4196 O O . LEU B 1 104 ? -1.684 10.766 -7.527 1 98.38 104 LEU B O 1
ATOM 4200 N N . TYR B 1 105 ? -2.234 10.945 -5.352 1 98.75 105 TYR B N 1
ATOM 4201 C CA . TYR B 1 105 ? -0.894 11.336 -4.93 1 98.75 105 TYR B CA 1
ATOM 4202 C C . TYR B 1 105 ? 0.12 10.242 -5.246 1 98.75 105 TYR B C 1
ATOM 4204 O O . TYR B 1 105 ? 1.202 10.523 -5.766 1 98.75 105 TYR B O 1
ATOM 4212 N N . LEU B 1 106 ? -0.244 9.008 -4.941 1 98.5 106 LEU B N 1
ATOM 4213 C CA . LEU B 1 106 ? 0.659 7.879 -5.145 1 98.5 106 LEU B CA 1
ATOM 4214 C C . LEU B 1 106 ? 0.948 7.672 -6.625 1 98.5 106 LEU B C 1
ATOM 4216 O O . LEU B 1 106 ? 2.1 7.469 -7.016 1 98.5 106 LEU B O 1
ATOM 4220 N N . ILE B 1 107 ? -0.059 7.758 -7.461 1 97.88 107 ILE B N 1
ATOM 4221 C CA . ILE B 1 107 ? 0.108 7.625 -8.906 1 97.88 107 ILE B CA 1
ATOM 4222 C C . ILE B 1 107 ? 1.059 8.703 -9.414 1 97.88 107 ILE B C 1
ATOM 4224 O O . ILE B 1 107 ? 1.979 8.422 -10.18 1 97.88 107 ILE B O 1
ATOM 4228 N N . PHE B 1 108 ? 0.857 9.891 -8.93 1 98.06 108 PHE B N 1
ATOM 4229 C CA . PHE B 1 108 ? 1.651 11.031 -9.367 1 98.06 108 PHE B CA 1
ATOM 4230 C C . PHE B 1 108 ? 3.113 10.859 -8.977 1 98.06 108 PHE B C 1
ATOM 4232 O O . PHE B 1 108 ? 4.012 11.039 -9.797 1 98.06 108 PHE B O 1
ATOM 4239 N N . THR B 1 109 ? 3.355 10.516 -7.746 1 97.75 109 THR B N 1
ATOM 4240 C CA . THR B 1 109 ? 4.723 10.422 -7.242 1 97.75 109 THR B CA 1
ATOM 4241 C C . THR B 1 109 ? 5.43 9.203 -7.82 1 97.75 109 THR B C 1
ATOM 4243 O O . THR B 1 109 ? 6.645 9.227 -8.039 1 97.75 109 THR B O 1
ATOM 4246 N N . LEU B 1 110 ? 4.691 8.109 -8.07 1 97.06 110 LEU B N 1
ATOM 4247 C CA . LEU B 1 110 ? 5.285 6.969 -8.75 1 97.06 110 LEU B CA 1
ATOM 4248 C C . LEU B 1 110 ? 5.75 7.355 -10.156 1 97.06 110 LEU B C 1
ATOM 4250 O O . LEU B 1 110 ? 6.816 6.93 -10.602 1 97.06 110 LEU B O 1
ATOM 4254 N N . PHE B 1 111 ? 5.004 8.172 -10.773 1 94.94 111 PHE B N 1
ATOM 4255 C CA . PHE B 1 111 ? 5.336 8.594 -12.133 1 94.94 111 PHE B CA 1
ATOM 4256 C C . PHE B 1 111 ? 6.547 9.516 -12.133 1 94.94 111 PHE B C 1
ATOM 4258 O O . PHE B 1 111 ? 7.473 9.328 -12.93 1 94.94 111 PHE B O 1
ATOM 4265 N N . TYR B 1 112 ? 6.605 10.445 -11.242 1 93.81 112 TYR B N 1
ATOM 4266 C CA . TYR B 1 112 ? 7.594 11.523 -11.32 1 93.81 112 TYR B CA 1
ATOM 4267 C C . TYR B 1 112 ? 8.891 11.117 -10.633 1 93.81 112 TYR B C 1
ATOM 4269 O O . TYR B 1 112 ? 9.82 11.914 -10.531 1 93.81 112 TYR B O 1
ATOM 4277 N N . GLN B 1 113 ? 8.953 9.867 -10.164 1 92.94 113 GLN B N 1
ATOM 4278 C CA . GLN B 1 113 ? 10.258 9.383 -9.75 1 92.94 113 GLN B CA 1
ATOM 4279 C C . GLN B 1 113 ? 11.242 9.391 -10.914 1 92.94 113 GLN B C 1
ATOM 4281 O O . GLN B 1 113 ? 12.461 9.336 -10.711 1 92.94 113 GLN B O 1
ATOM 4286 N N . LEU B 1 114 ? 10.727 9.539 -12.148 1 89.19 114 LEU B N 1
ATOM 4287 C CA . LEU B 1 114 ? 11.516 9.625 -13.367 1 89.19 114 LEU B CA 1
ATOM 4288 C C . LEU B 1 114 ? 12.477 10.812 -13.312 1 89.19 114 LEU B C 1
ATOM 4290 O O . LEU B 1 114 ? 13.5 10.82 -14 1 89.19 114 LEU B O 1
ATOM 4294 N N . LEU B 1 115 ? 12.148 11.812 -12.484 1 87.88 115 LEU B N 1
ATOM 4295 C CA . LEU B 1 115 ? 13 12.992 -12.312 1 87.88 115 LEU B CA 1
ATOM 4296 C C . LEU B 1 115 ? 14.375 12.594 -11.805 1 87.88 115 LEU B C 1
ATOM 4298 O O . LEU B 1 115 ? 15.359 13.305 -12.023 1 87.88 115 LEU B O 1
ATOM 4302 N N . TYR B 1 116 ? 14.461 11.414 -11.148 1 86.56 116 TYR B N 1
ATOM 4303 C CA . TYR B 1 116 ? 15.703 11.016 -10.492 1 86.56 116 TYR B CA 1
ATOM 4304 C C . TYR B 1 116 ? 16.281 9.758 -11.117 1 86.56 116 TYR B C 1
ATOM 4306 O O . TYR B 1 116 ? 16.953 8.969 -10.445 1 86.56 116 TYR B O 1
ATOM 4314 N N . TYR B 1 117 ? 16.062 9.578 -12.391 1 81.62 117 TYR B N 1
ATOM 4315 C CA . TYR B 1 117 ? 16.422 8.352 -13.102 1 81.62 117 TYR B CA 1
ATOM 4316 C C . TYR B 1 117 ? 17.922 8.109 -13.039 1 81.62 117 TYR B C 1
ATOM 4318 O O . TYR B 1 117 ? 18.375 6.969 -13.094 1 81.62 117 TYR B O 1
ATOM 4326 N N . ASP B 1 118 ? 18.781 9.141 -12.859 1 82.31 118 ASP B N 1
ATOM 4327 C CA . ASP B 1 118 ? 20.219 9 -12.938 1 82.31 118 ASP B CA 1
ATOM 4328 C C . ASP B 1 118 ? 20.875 9.18 -11.562 1 82.31 118 ASP B C 1
ATOM 4330 O O . ASP B 1 118 ? 22.094 9.297 -11.453 1 82.31 118 ASP B O 1
ATOM 4334 N N . ASP B 1 119 ? 20.109 9.336 -10.508 1 87.44 119 ASP B N 1
ATOM 4335 C CA . ASP B 1 119 ? 20.625 9.508 -9.148 1 87.44 119 ASP B CA 1
ATOM 4336 C C . ASP B 1 119 ? 20.141 8.391 -8.227 1 87.44 119 ASP B C 1
ATOM 4338 O O . ASP B 1 119 ? 19.141 8.555 -7.52 1 87.44 119 ASP B O 1
ATOM 4342 N N . HIS B 1 120 ? 20.906 7.316 -8.172 1 87.19 120 HIS B N 1
ATOM 4343 C CA . HIS B 1 120 ? 20.5 6.113 -7.449 1 87.19 120 HIS B CA 1
ATOM 4344 C C . HIS B 1 120 ? 20.406 6.375 -5.953 1 87.19 120 HIS B C 1
ATOM 4346 O O . HIS B 1 120 ? 19.594 5.762 -5.262 1 87.19 120 HIS B O 1
ATOM 4352 N N . LYS B 1 121 ? 21.219 7.273 -5.539 1 88.25 121 LYS B N 1
ATOM 4353 C CA . LYS B 1 121 ? 21.219 7.555 -4.105 1 88.25 121 LYS B CA 1
ATOM 4354 C C . LYS B 1 121 ? 19.922 8.242 -3.688 1 88.25 121 LYS B C 1
ATOM 4356 O O . LYS B 1 121 ? 19.266 7.812 -2.732 1 88.25 121 LYS B O 1
ATOM 4361 N N . ILE B 1 122 ? 19.484 9.266 -4.445 1 92.31 122 ILE B N 1
ATOM 4362 C CA . ILE B 1 122 ? 18.25 9.984 -4.117 1 92.31 122 ILE B CA 1
ATOM 4363 C C . ILE B 1 122 ? 17.047 9.094 -4.402 1 92.31 122 ILE B C 1
ATOM 4365 O O . ILE B 1 122 ? 16.047 9.148 -3.682 1 92.31 122 ILE B O 1
ATOM 4369 N N . LEU B 1 123 ? 17.188 8.234 -5.398 1 93.31 123 LEU B N 1
ATOM 4370 C CA . LEU B 1 123 ? 16.109 7.328 -5.746 1 93.31 123 LEU B CA 1
ATOM 4371 C C . LEU B 1 123 ? 15.844 6.332 -4.621 1 93.31 123 LEU B C 1
ATOM 4373 O O . LEU B 1 123 ? 14.695 5.953 -4.375 1 93.31 123 LEU B O 1
ATOM 4377 N N . LEU B 1 124 ? 16.906 5.918 -4.008 1 94.25 124 LEU B N 1
ATOM 4378 C CA . LEU B 1 124 ? 16.766 5.027 -2.861 1 94.25 124 LEU B CA 1
ATOM 4379 C C . LEU B 1 124 ? 15.961 5.695 -1.747 1 94.25 124 LEU B C 1
ATOM 4381 O O . LEU B 1 124 ? 15.047 5.094 -1.186 1 94.25 124 LEU B O 1
ATOM 4385 N N . GLU B 1 125 ? 16.25 6.934 -1.423 1 95.31 125 GLU B N 1
ATOM 4386 C CA . GLU B 1 125 ? 15.508 7.695 -0.418 1 95.31 125 GLU B CA 1
ATOM 4387 C C . GLU B 1 125 ? 14.062 7.938 -0.857 1 95.31 125 GLU B C 1
ATOM 4389 O O . GLU B 1 125 ? 13.133 7.777 -0.065 1 95.31 125 GLU B O 1
ATOM 4394 N N . TYR B 1 126 ? 13.953 8.312 -2.125 1 96.81 126 TYR B N 1
ATOM 4395 C CA . TYR B 1 126 ? 12.648 8.555 -2.727 1 96.81 126 TYR B CA 1
ATOM 4396 C C . TYR B 1 126 ? 11.734 7.34 -2.564 1 96.81 126 TYR B C 1
ATOM 4398 O O . TYR B 1 126 ? 10.617 7.457 -2.059 1 96.81 126 TYR B O 1
ATOM 4406 N N . ASN B 1 127 ? 12.258 6.172 -2.895 1 96.56 127 ASN B N 1
ATOM 4407 C CA . ASN B 1 127 ? 11.477 4.941 -2.838 1 96.56 127 ASN B CA 1
ATOM 4408 C C . ASN B 1 127 ? 11.203 4.516 -1.398 1 96.56 127 ASN B C 1
ATOM 4410 O O . ASN B 1 127 ? 10.148 3.951 -1.103 1 96.56 127 ASN B O 1
ATOM 4414 N N . ALA B 1 128 ? 12.172 4.746 -0.567 1 96.69 128 ALA B N 1
ATOM 4415 C CA . ALA B 1 128 ? 11.961 4.438 0.844 1 96.69 128 ALA B CA 1
ATOM 4416 C C . ALA B 1 128 ? 10.812 5.254 1.42 1 96.69 128 ALA B C 1
ATOM 4418 O O . ALA B 1 128 ? 9.961 4.719 2.135 1 96.69 128 ALA B O 1
ATOM 4419 N N . GLY B 1 129 ? 10.805 6.531 1.117 1 97.81 129 GLY B N 1
ATOM 4420 C CA . GLY B 1 129 ? 9.703 7.379 1.557 1 97.81 129 GLY B CA 1
ATOM 4421 C C . GLY B 1 129 ? 8.359 6.941 1.008 1 97.81 129 GLY B C 1
ATOM 4422 O O . GLY B 1 129 ? 7.379 6.859 1.749 1 97.81 129 GLY B O 1
ATOM 4423 N N . LEU B 1 130 ? 8.344 6.66 -0.286 1 98.19 130 LEU B N 1
ATOM 4424 C CA . LEU B 1 130 ? 7.102 6.246 -0.928 1 98.19 130 LEU B CA 1
ATOM 4425 C C . LEU B 1 130 ? 6.617 4.914 -0.364 1 98.19 130 LEU B C 1
ATOM 4427 O O . LEU B 1 130 ? 5.414 4.715 -0.181 1 98.19 130 LEU B O 1
ATOM 4431 N N . LEU B 1 131 ? 7.523 4.008 -0.086 1 98 131 LEU B N 1
ATOM 4432 C CA . LEU B 1 131 ? 7.191 2.719 0.512 1 98 131 LEU B CA 1
ATOM 4433 C C . LEU B 1 131 ? 6.5 2.906 1.858 1 98 131 LEU B C 1
ATOM 4435 O O . LEU B 1 131 ? 5.48 2.268 2.135 1 98 131 LEU B O 1
ATOM 4439 N N . SER B 1 132 ? 7.043 3.779 2.65 1 98.31 132 SER B N 1
ATOM 4440 C CA . SER B 1 132 ? 6.457 4.062 3.957 1 98.31 132 SER B CA 1
ATOM 4441 C C . SER B 1 132 ? 5.062 4.664 3.816 1 98.31 132 SER B C 1
ATOM 4443 O O . SER B 1 132 ? 4.125 4.242 4.5 1 98.31 132 SER B O 1
ATOM 4445 N N . ILE B 1 133 ? 4.941 5.562 2.889 1 98.75 133 ILE B N 1
ATOM 4446 C CA . ILE B 1 133 ? 3.674 6.262 2.703 1 98.75 133 ILE B CA 1
ATOM 4447 C C . ILE B 1 133 ? 2.615 5.285 2.197 1 98.75 133 ILE B C 1
ATOM 4449 O O . ILE B 1 133 ? 1.5 5.242 2.723 1 98.75 133 ILE B O 1
ATOM 4453 N N . ILE B 1 134 ? 2.938 4.477 1.241 1 98.62 134 ILE B N 1
ATOM 4454 C CA . ILE B 1 134 ? 1.944 3.58 0.658 1 98.62 134 ILE B CA 1
ATOM 4455 C C . ILE B 1 134 ? 1.555 2.508 1.675 1 98.62 134 ILE B C 1
ATOM 4457 O O . ILE B 1 134 ? 0.381 2.146 1.787 1 98.62 134 ILE B O 1
ATOM 4461 N N . PHE B 1 135 ? 2.518 1.989 2.412 1 98.5 135 PHE B N 1
ATOM 4462 C CA . PHE B 1 135 ? 2.23 0.949 3.391 1 98.5 135 PHE B CA 1
ATOM 4463 C C . PHE B 1 135 ? 1.275 1.462 4.461 1 98.5 135 PHE B C 1
ATOM 4465 O O . PHE B 1 135 ? 0.295 0.795 4.801 1 98.5 135 PHE B O 1
ATOM 4472 N N . ILE B 1 136 ? 1.538 2.609 4.949 1 98.5 136 ILE B N 1
ATOM 4473 C CA . ILE B 1 136 ? 0.724 3.168 6.023 1 98.5 136 ILE B CA 1
ATOM 4474 C C . ILE B 1 136 ? -0.633 3.598 5.473 1 98.5 136 ILE B C 1
ATOM 4476 O O . ILE B 1 136 ? -1.653 3.477 6.152 1 98.5 136 ILE B O 1
ATOM 4480 N N . THR B 1 137 ? -0.655 4.133 4.23 1 98.62 137 THR B N 1
ATOM 4481 C CA . THR B 1 137 ? -1.929 4.453 3.594 1 98.62 137 THR B CA 1
ATOM 4482 C C . THR B 1 137 ? -2.787 3.199 3.447 1 98.62 137 THR B C 1
ATOM 4484 O O . THR B 1 137 ? -3.99 3.23 3.713 1 98.62 137 THR B O 1
ATOM 4487 N N . PHE B 1 138 ? -2.127 2.117 3.061 1 98.56 138 PHE B N 1
ATOM 4488 C CA . PHE B 1 138 ? -2.797 0.826 2.947 1 98.56 138 PHE B CA 1
ATOM 4489 C C . PHE B 1 138 ? -3.373 0.396 4.293 1 98.56 138 PHE B C 1
ATOM 4491 O O . PHE B 1 138 ? -4.539 0.001 4.375 1 98.56 138 PHE B O 1
ATOM 4498 N N . LEU B 1 139 ? -2.604 0.556 5.301 1 96.62 139 LEU B N 1
ATOM 4499 C CA . LEU B 1 139 ? -3.064 0.23 6.648 1 96.62 139 LEU B CA 1
ATOM 4500 C C . LEU B 1 139 ? -4.258 1.098 7.035 1 96.62 139 LEU B C 1
ATOM 4502 O O . LEU B 1 139 ? -5.203 0.614 7.66 1 96.62 139 LEU B O 1
ATOM 4506 N N . GLY B 1 140 ? -4.191 2.371 6.707 1 97.88 140 GLY B N 1
ATOM 4507 C CA . GLY B 1 140 ? -5.305 3.268 6.984 1 97.88 140 GLY B CA 1
ATOM 4508 C C . GLY B 1 140 ? -6.602 2.83 6.336 1 97.88 140 GLY B C 1
ATOM 4509 O O . GLY B 1 140 ? -7.664 2.881 6.961 1 97.88 140 GLY B O 1
ATOM 4510 N N . PHE B 1 141 ? -6.52 2.363 5.145 1 98.31 141 PHE B N 1
ATOM 4511 C CA . PHE B 1 141 ? -7.719 1.91 4.445 1 98.31 141 PHE B CA 1
ATOM 4512 C C . PHE B 1 141 ? -8.258 0.634 5.078 1 98.31 141 PHE B C 1
ATOM 4514 O O . PHE B 1 141 ? -9.477 0.478 5.227 1 98.31 141 PHE B O 1
ATOM 4521 N N . ILE B 1 142 ? -7.367 -0.293 5.402 1 97.81 142 ILE B N 1
ATOM 4522 C CA . ILE B 1 142 ? -7.785 -1.498 6.109 1 97.81 142 ILE B CA 1
ATOM 4523 C C . ILE B 1 142 ? -8.516 -1.115 7.398 1 97.81 142 ILE B C 1
ATOM 4525 O O . ILE B 1 142 ? -9.562 -1.68 7.715 1 97.81 142 ILE B O 1
ATOM 4529 N N . ASP B 1 143 ? -8.016 -0.137 8.078 1 95.81 143 ASP B N 1
ATOM 4530 C CA . ASP B 1 143 ? -8.609 0.323 9.328 1 95.81 143 ASP B CA 1
ATOM 4531 C C . ASP B 1 143 ? -9.984 0.936 9.094 1 95.81 143 ASP B C 1
ATOM 4533 O O . ASP B 1 143 ? -10.891 0.769 9.914 1 95.81 143 ASP B O 1
ATOM 4537 N N . ASP B 1 144 ? -10.156 1.651 8.023 1 96.62 144 ASP B N 1
ATOM 4538 C CA . ASP B 1 144 ? -11.445 2.238 7.684 1 96.62 144 ASP B CA 1
ATOM 4539 C C . ASP B 1 144 ? -12.5 1.154 7.465 1 96.62 144 ASP B C 1
ATOM 4541 O O . ASP B 1 144 ? -13.68 1.349 7.793 1 96.62 144 ASP B O 1
ATOM 4545 N N . ILE B 1 145 ? -12.055 0.019 6.957 1 95.88 145 ILE B N 1
ATOM 4546 C CA . ILE B 1 145 ? -12.992 -1.017 6.547 1 95.88 145 ILE B CA 1
ATOM 4547 C C . ILE B 1 145 ? -13.195 -2.012 7.688 1 95.88 145 ILE B C 1
ATOM 4549 O O . ILE B 1 145 ? -14.328 -2.418 7.973 1 95.88 145 ILE B O 1
ATOM 4553 N N . LEU B 1 146 ? -12.094 -2.379 8.367 1 94.81 146 LEU B N 1
ATOM 4554 C CA . LEU B 1 146 ? -12.148 -3.512 9.289 1 94.81 146 LEU B CA 1
ATOM 4555 C C . LEU B 1 146 ? -12.062 -3.041 10.734 1 94.81 146 LEU B C 1
ATOM 4557 O O . LEU B 1 146 ? -12.25 -3.834 11.664 1 94.81 146 LEU B O 1
ATOM 4561 N N . GLU B 1 147 ? -11.727 -1.789 10.969 1 91 147 GLU B N 1
ATOM 4562 C CA . GLU B 1 147 ? -11.586 -1.265 12.328 1 91 147 GLU B CA 1
ATOM 4563 C C . GLU B 1 147 ? -10.586 -2.088 13.133 1 91 147 GLU B C 1
ATOM 4565 O O . GLU B 1 147 ? -10.953 -2.732 14.117 1 91 147 GLU B O 1
ATOM 4570 N N . LEU B 1 148 ? -9.406 -1.91 12.828 1 88.19 148 LEU B N 1
ATOM 4571 C CA . LEU B 1 148 ? -8.32 -2.66 13.453 1 88.19 148 LEU B CA 1
ATOM 4572 C C . LEU B 1 148 ? -8.172 -2.283 14.922 1 88.19 148 LEU B C 1
ATOM 4574 O O . LEU B 1 148 ? -8.453 -1.146 15.305 1 88.19 148 LEU B O 1
ATOM 4578 N N . LYS B 1 149 ? -7.695 -3.264 15.672 1 85.19 149 LYS B N 1
ATOM 4579 C CA . LYS B 1 149 ? -7.371 -2.992 17.078 1 85.19 149 LYS B CA 1
ATOM 4580 C C . LYS B 1 149 ? -6.184 -2.039 17.188 1 85.19 149 LYS B C 1
ATOM 4582 O O . LYS B 1 149 ? -5.344 -1.978 16.281 1 85.19 149 LYS B O 1
ATOM 4587 N N . TRP B 1 150 ? -6.027 -1.4 18.281 1 80.62 150 TRP B N 1
ATOM 4588 C CA . TRP B 1 150 ? -5.047 -0.343 18.516 1 80.62 150 TRP B CA 1
ATOM 4589 C C . TRP B 1 150 ? -3.625 -0.893 18.438 1 80.62 150 TRP B C 1
ATOM 4591 O O . TRP B 1 150 ? -2.709 -0.204 17.984 1 80.62 150 TRP B O 1
ATOM 4601 N N . ARG B 1 151 ? -3.43 -2.105 18.797 1 84.25 151 ARG B N 1
ATOM 4602 C CA . ARG B 1 151 ? -2.082 -2.668 18.859 1 84.25 151 ARG B CA 1
ATOM 4603 C C . ARG B 1 151 ? -1.467 -2.744 17.469 1 84.25 151 ARG B C 1
ATOM 4605 O O . ARG B 1 151 ? -0.265 -2.521 17.297 1 84.25 151 ARG B O 1
ATOM 4612 N N . TYR B 1 152 ? -2.268 -3.008 16.5 1 86.12 152 TYR B N 1
ATOM 4613 C CA . TYR B 1 152 ? -1.764 -3.092 15.141 1 86.12 152 TYR B CA 1
ATOM 4614 C C . TYR B 1 152 ? -1.4 -1.711 14.602 1 86.12 152 TYR B C 1
ATOM 4616 O O . TYR B 1 152 ? -0.485 -1.574 13.789 1 86.12 152 TYR B O 1
ATOM 4624 N N . LYS B 1 153 ? -2.045 -0.698 15.156 1 87.12 153 LYS B N 1
ATOM 4625 C CA . LYS B 1 153 ? -1.841 0.675 14.703 1 87.12 153 LYS B CA 1
ATOM 4626 C C . LYS B 1 153 ? -0.517 1.233 15.219 1 87.12 153 LYS B C 1
ATOM 4628 O O . LYS B 1 153 ? 0.026 2.182 14.648 1 87.12 153 LYS B O 1
ATOM 4633 N N . VAL B 1 154 ? -0.069 0.621 16.25 1 88.06 154 VAL B N 1
ATOM 4634 C CA . VAL B 1 154 ? 1.196 1.062 16.828 1 88.06 154 VAL B CA 1
ATOM 4635 C C . VAL B 1 154 ? 2.346 0.254 16.219 1 88.06 154 VAL B C 1
ATOM 4637 O O . VAL B 1 154 ? 3.414 0.8 15.938 1 88.06 154 VAL B O 1
ATOM 4640 N N . VAL B 1 155 ? 2.158 -0.972 15.883 1 91.56 155 VAL B N 1
ATOM 4641 C CA . VAL B 1 155 ? 3.225 -1.882 15.477 1 91.56 155 VAL B CA 1
ATOM 4642 C C . VAL B 1 155 ? 3.533 -1.688 13.992 1 91.56 155 VAL B C 1
ATOM 4644 O O . VAL B 1 155 ? 4.695 -1.703 13.586 1 91.56 155 VAL B O 1
ATOM 4647 N N . LEU B 1 156 ? 2.582 -1.461 13.219 1 91.88 156 LEU B N 1
ATOM 4648 C CA . LEU B 1 156 ? 2.746 -1.491 11.773 1 91.88 156 LEU B CA 1
ATOM 4649 C C . LEU B 1 156 ? 3.568 -0.301 11.297 1 91.88 156 LEU B C 1
ATOM 4651 O O . LEU B 1 156 ? 4.418 -0.443 10.414 1 91.88 156 LEU B O 1
ATOM 4655 N N . PRO B 1 157 ? 3.434 0.87 11.977 1 94.38 157 PRO B N 1
ATOM 4656 C CA . PRO B 1 157 ? 4.297 1.987 11.586 1 94.38 157 PRO B CA 1
ATOM 4657 C C . PRO B 1 157 ? 5.77 1.729 11.891 1 94.38 157 PRO B C 1
ATOM 4659 O O . PRO B 1 157 ? 6.648 2.326 11.258 1 94.38 157 PRO B O 1
ATOM 4662 N N . PHE B 1 158 ? 6.008 0.915 12.812 1 95.25 158 PHE B N 1
ATOM 4663 C CA . PHE B 1 158 ? 7.383 0.497 13.078 1 95.25 158 PHE B CA 1
ATOM 4664 C C . PHE B 1 158 ? 8.016 -0.103 11.828 1 95.25 158 PHE B C 1
ATOM 4666 O O . PHE B 1 158 ? 9.117 0.29 11.43 1 95.25 158 PHE B O 1
ATOM 4673 N N . PHE B 1 159 ? 7.344 -0.973 11.164 1 95.62 159 PHE B N 1
ATOM 4674 C CA . PHE B 1 159 ? 7.875 -1.634 9.984 1 95.62 159 PHE B CA 1
ATOM 4675 C C . PHE B 1 159 ? 7.973 -0.657 8.812 1 95.62 159 PHE B C 1
ATOM 4677 O O . PHE B 1 159 ? 8.875 -0.764 7.984 1 95.62 159 PHE B O 1
ATOM 4684 N N . ALA B 1 160 ? 7.055 0.302 8.781 1 96.56 160 ALA B N 1
ATOM 4685 C CA . ALA B 1 160 ? 7.055 1.31 7.723 1 96.56 160 ALA B CA 1
ATOM 4686 C C . ALA B 1 160 ? 8.273 2.221 7.832 1 96.56 160 ALA B C 1
ATOM 4688 O O . ALA B 1 160 ? 8.672 2.857 6.855 1 96.56 160 ALA B O 1
ATOM 4689 N N . SER B 1 161 ? 8.914 2.291 9.008 1 96.31 161 SER B N 1
ATOM 4690 C CA . SER B 1 161 ? 10.031 3.199 9.234 1 96.31 161 SER B CA 1
ATOM 4691 C C . SER B 1 161 ? 11.352 2.574 8.789 1 96.31 161 SER B C 1
ATOM 4693 O O . SER B 1 161 ? 12.344 3.281 8.594 1 96.31 161 SER B O 1
ATOM 4695 N N . LEU B 1 162 ? 11.367 1.317 8.555 1 94.44 162 LEU B N 1
ATOM 4696 C CA . LEU B 1 162 ? 12.617 0.593 8.352 1 94.44 162 LEU B CA 1
ATOM 4697 C C . LEU B 1 162 ? 13.25 0.976 7.02 1 94.44 162 LEU B C 1
ATOM 4699 O O . LEU B 1 162 ? 14.461 1.233 6.953 1 94.44 162 LEU B O 1
ATOM 4703 N N . PRO B 1 163 ? 12.469 1.067 5.922 1 94.94 163 PRO B N 1
ATOM 4704 C CA . PRO B 1 163 ? 13.094 1.533 4.68 1 94.94 163 PRO B CA 1
ATOM 4705 C C . PRO B 1 163 ? 13.734 2.914 4.824 1 94.94 163 PRO B C 1
ATOM 4707 O O . PRO B 1 163 ? 14.781 3.176 4.238 1 94.94 163 PRO B O 1
ATOM 4710 N N . LEU B 1 164 ? 13.109 3.777 5.617 1 95.06 164 LEU B N 1
ATOM 4711 C CA . LEU B 1 164 ? 13.625 5.129 5.832 1 95.06 164 LEU B CA 1
ATOM 4712 C C . LEU B 1 164 ? 14.945 5.094 6.594 1 95.06 164 LEU B C 1
ATOM 4714 O O . LEU B 1 164 ? 15.867 5.848 6.277 1 95.06 164 LEU B O 1
ATOM 4718 N N . LEU B 1 165 ? 15.055 4.184 7.52 1 91.94 165 LEU B N 1
ATOM 4719 C CA . LEU B 1 165 ? 16.266 4.043 8.305 1 91.94 165 LEU B CA 1
ATOM 4720 C C . LEU B 1 165 ? 17.422 3.562 7.434 1 91.94 165 LEU B C 1
ATOM 4722 O O . LEU B 1 165 ? 18.547 4.082 7.531 1 91.94 165 LEU B O 1
ATOM 4726 N N . LEU B 1 166 ? 17.141 2.645 6.555 1 89.56 166 LEU B N 1
ATOM 4727 C CA . LEU B 1 166 ? 18.188 2.016 5.742 1 89.56 166 LEU B CA 1
ATOM 4728 C C . LEU B 1 166 ? 18.656 2.955 4.637 1 89.56 166 LEU B C 1
ATOM 4730 O O . LEU B 1 166 ? 19.766 2.818 4.137 1 89.56 166 LEU B O 1
ATOM 4734 N N . SER B 1 167 ? 17.766 3.865 4.277 1 88.69 167 SER B N 1
ATOM 4735 C CA . SER B 1 167 ? 18.125 4.785 3.203 1 88.69 167 SER B CA 1
ATOM 4736 C C . SER B 1 167 ? 18.625 6.117 3.758 1 88.69 167 SER B C 1
ATOM 4738 O O . SER B 1 167 ? 18.953 7.027 2.996 1 88.69 167 SER B O 1
ATOM 4740 N N . TYR B 1 168 ? 18.656 6.215 5.059 1 83.44 168 TYR B N 1
ATOM 4741 C CA . TYR B 1 168 ? 18.984 7.488 5.691 1 83.44 168 TYR B CA 1
ATOM 4742 C C . TYR B 1 168 ? 20.422 7.895 5.402 1 83.44 168 TYR B C 1
ATOM 4744 O O . TYR B 1 168 ? 21.344 7.137 5.672 1 83.44 168 TYR B O 1
ATOM 4752 N N . SER B 1 169 ? 20.672 9 4.824 1 70.12 169 SER B N 1
ATOM 4753 C CA . SER B 1 169 ? 22 9.469 4.398 1 70.12 169 SER B CA 1
ATOM 4754 C C . SER B 1 169 ? 22.547 10.508 5.363 1 70.12 169 SER B C 1
ATOM 4756 O O . SER B 1 169 ? 23.672 10.977 5.195 1 70.12 169 SER B O 1
ATOM 4758 N N . GLY B 1 170 ? 21.703 10.93 6.363 1 66.12 170 GLY B N 1
ATOM 4759 C CA . GLY B 1 170 ? 22.172 11.992 7.246 1 66.12 170 GLY B CA 1
ATOM 4760 C C . GLY B 1 170 ? 23.156 11.516 8.289 1 66.12 170 GLY B C 1
ATOM 4761 O O . GLY B 1 170 ? 23.453 10.32 8.375 1 66.12 170 GLY B O 1
ATOM 4762 N N . ASN B 1 171 ? 23.906 12.422 8.711 1 61.34 171 ASN B N 1
ATOM 4763 C CA . ASN B 1 171 ? 24.797 12.141 9.836 1 61.34 171 ASN B CA 1
ATOM 4764 C C . ASN B 1 171 ? 24.016 11.766 11.094 1 61.34 171 ASN B C 1
ATOM 4766 O O . ASN B 1 171 ? 22.891 12.234 11.297 1 61.34 171 ASN B O 1
ATOM 4770 N N . THR B 1 172 ? 24.297 10.609 11.594 1 54.03 172 THR B N 1
ATOM 4771 C CA . THR B 1 172 ? 23.609 10.195 12.812 1 54.03 172 THR B CA 1
ATOM 4772 C C . THR B 1 172 ? 24.078 11.031 14.008 1 54.03 172 THR B C 1
ATOM 4774 O O . THR B 1 172 ? 23.875 10.641 15.156 1 54.03 172 THR B O 1
ATOM 4777 N N . ASN B 1 173 ? 24.703 12.156 13.664 1 51.69 173 ASN B N 1
ATOM 4778 C CA . ASN B 1 173 ? 25.109 13.078 14.719 1 51.69 173 ASN B CA 1
ATOM 4779 C C . ASN B 1 173 ? 23.969 14.031 15.094 1 51.69 173 ASN B C 1
ATOM 4781 O O . ASN B 1 173 ? 23.25 14.508 14.219 1 51.69 173 ASN B O 1
ATOM 4785 N N . ILE B 1 174 ? 23.547 13.945 16.297 1 48.78 174 ILE B N 1
ATOM 4786 C CA . ILE B 1 174 ? 22.531 14.883 16.75 1 48.78 174 ILE B CA 1
ATOM 4787 C C . ILE B 1 174 ? 23.188 16.109 17.359 1 48.78 174 ILE B C 1
ATOM 4789 O O . ILE B 1 174 ? 24.141 16 18.141 1 48.78 174 ILE B O 1
ATOM 4793 N N . ARG B 1 175 ? 23.016 17.344 16.906 1 48.19 175 ARG B N 1
ATOM 4794 C CA . ARG B 1 175 ? 23.453 18.578 17.547 1 48.19 175 ARG B CA 1
ATOM 4795 C C . ARG B 1 175 ? 22.594 18.891 18.766 1 48.19 175 ARG B C 1
ATOM 4797 O O . ARG B 1 175 ? 21.375 19.047 18.641 1 48.19 175 ARG B O 1
ATOM 4804 N N . ILE B 1 176 ? 23.141 18.75 19.922 1 47.22 176 ILE B N 1
ATOM 4805 C CA . ILE B 1 176 ? 22.484 19.094 21.188 1 47.22 176 ILE B CA 1
ATOM 4806 C C . ILE B 1 176 ? 22.234 20.594 21.25 1 47.22 176 ILE B C 1
ATOM 4808 O O . ILE B 1 176 ? 23.109 21.391 20.891 1 47.22 176 ILE B O 1
ATOM 4812 N N . PRO B 1 177 ? 20.984 20.859 21.484 1 48.44 177 PRO B N 1
ATOM 4813 C CA . PRO B 1 177 ? 20.766 22.312 21.625 1 48.44 177 PRO B CA 1
ATOM 4814 C C . PRO B 1 177 ? 21.766 22.969 22.562 1 48.44 177 PRO B C 1
ATOM 4816 O O . PRO B 1 177 ? 22.219 22.344 23.531 1 48.44 177 PRO B O 1
ATOM 4819 N N . SER B 1 178 ? 22.172 24.203 22.188 1 50.44 178 SER B N 1
ATOM 4820 C CA . SER B 1 178 ? 23.203 24.938 22.906 1 50.44 178 SER B CA 1
ATOM 4821 C C . SER B 1 178 ? 22.875 25.062 24.391 1 50.44 178 SER B C 1
ATOM 4823 O O . SER B 1 178 ? 23.766 25.047 25.234 1 50.44 178 SER B O 1
ATOM 4825 N N . PHE B 1 179 ? 21.625 25 24.594 1 47.5 179 PHE B N 1
ATOM 4826 C CA . PHE B 1 179 ? 21.297 25.25 25.984 1 47.5 179 PHE B CA 1
ATOM 4827 C C . PHE B 1 179 ? 21.547 24 26.828 1 47.5 179 PHE B C 1
ATOM 4829 O O . PHE B 1 179 ? 21.609 24.062 28.062 1 47.5 179 PHE B O 1
ATOM 4836 N N . LEU B 1 180 ? 21.734 22.938 26.109 1 45.91 180 LEU B N 1
ATOM 4837 C CA . LEU B 1 180 ? 22.078 21.719 26.844 1 45.91 180 LEU B CA 1
ATOM 4838 C C . LEU B 1 180 ? 23.578 21.453 26.812 1 45.91 180 LEU B C 1
ATOM 4840 O O . LEU B 1 180 ? 24.031 20.375 27.156 1 45.91 180 LEU B O 1
ATOM 4844 N N . ASN B 1 181 ? 24.25 22.328 26.312 1 50.59 181 ASN B N 1
ATOM 4845 C CA . ASN B 1 181 ? 25.703 22.219 26.25 1 50.59 181 ASN B CA 1
ATOM 4846 C C . ASN B 1 181 ? 26.297 21.922 27.625 1 50.59 181 ASN B C 1
ATOM 4848 O O . ASN B 1 181 ? 27.391 21.375 27.734 1 50.59 181 ASN B O 1
ATOM 4852 N N . PHE B 1 182 ? 25.594 22.375 28.547 1 50.06 182 PHE B N 1
ATOM 4853 C CA . PHE B 1 182 ? 26.141 22.203 29.891 1 50.06 182 PHE B CA 1
ATOM 4854 C C . PHE B 1 182 ? 26.156 20.734 30.297 1 50.06 182 PHE B C 1
ATOM 4856 O O . PHE B 1 182 ? 27 20.312 31.094 1 50.06 182 PHE B O 1
ATOM 4863 N N . ILE B 1 183 ? 25.328 19.906 29.734 1 49.12 183 ILE B N 1
ATOM 4864 C CA . ILE B 1 183 ? 25.25 18.5 30.094 1 49.12 183 ILE B CA 1
ATOM 4865 C C . ILE B 1 183 ? 26.062 17.656 29.109 1 49.12 183 ILE B C 1
ATOM 4867 O O . ILE B 1 183 ? 26.719 16.703 29.484 1 49.12 183 ILE B O 1
ATOM 4871 N N . PHE B 1 184 ? 25.875 18.031 27.953 1 46.22 184 PHE B N 1
ATOM 4872 C CA . PHE B 1 184 ? 26.594 17.281 26.922 1 46.22 184 PHE B CA 1
ATOM 4873 C C . PHE B 1 184 ? 27.734 18.109 26.359 1 46.22 184 PHE B C 1
ATOM 4875 O O . PHE B 1 184 ? 27.531 19.234 25.875 1 46.22 184 PHE B O 1
ATOM 4882 N N . LYS B 1 185 ? 28.938 17.844 26.719 1 47.69 185 LYS B N 1
ATOM 4883 C CA . LYS B 1 185 ? 30.141 18.578 26.312 1 47.69 185 LYS B CA 1
ATOM 4884 C C . LYS B 1 185 ? 30.266 18.609 24.797 1 47.69 185 LYS B C 1
ATOM 4886 O O . LYS B 1 185 ? 30.766 19.594 24.234 1 47.69 185 LYS B O 1
ATOM 4891 N N . GLU B 1 186 ? 30.031 17.453 24.219 1 50.94 186 GLU B N 1
ATOM 4892 C CA . GLU B 1 186 ? 30.234 17.422 22.781 1 50.94 186 GLU B CA 1
ATOM 4893 C C . GLU B 1 186 ? 28.938 17.734 22.031 1 50.94 186 GLU B C 1
ATOM 4895 O O . GLU B 1 186 ? 27.875 17.219 22.375 1 50.94 186 GLU B O 1
ATOM 4900 N N . ARG B 1 187 ? 29 18.812 21.234 1 50.06 187 ARG B N 1
ATOM 4901 C CA . ARG B 1 187 ? 27.875 19.391 20.516 1 50.06 187 ARG B CA 1
ATOM 4902 C C . ARG B 1 187 ? 27.266 18.375 19.547 1 50.06 187 ARG B C 1
ATOM 4904 O O . ARG B 1 187 ? 26.125 18.531 19.109 1 50.06 187 ARG B O 1
ATOM 4911 N N . ILE B 1 188 ? 28.188 17.578 19.047 1 48.78 188 ILE B N 1
ATOM 4912 C CA . ILE B 1 188 ? 27.797 16.594 18.062 1 48.78 188 ILE B CA 1
ATOM 4913 C C . ILE B 1 188 ? 28.031 15.188 18.609 1 48.78 188 ILE B C 1
ATOM 4915 O O . ILE B 1 188 ? 29.156 14.836 18.953 1 48.78 188 ILE B O 1
ATOM 4919 N N . ILE B 1 189 ? 27.141 14.5 19.281 1 49.91 189 ILE B N 1
ATOM 4920 C CA . ILE B 1 189 ? 27.297 13.125 19.75 1 49.91 189 ILE B CA 1
ATOM 4921 C C . ILE B 1 189 ? 26.797 12.148 18.703 1 49.91 189 ILE B C 1
ATOM 4923 O O . ILE B 1 189 ? 25.703 12.328 18.141 1 49.91 189 ILE B O 1
ATOM 4927 N N . ASP B 1 190 ? 27.672 11.25 18.078 1 55.41 190 ASP B N 1
ATOM 4928 C CA . ASP B 1 190 ? 27.266 10.133 17.219 1 55.41 190 ASP B CA 1
ATOM 4929 C C . ASP B 1 190 ? 26.359 9.164 17.969 1 55.41 190 ASP B C 1
ATOM 4931 O O . ASP B 1 190 ? 26.844 8.344 18.75 1 55.41 190 ASP B O 1
ATOM 4935 N N . ILE B 1 191 ? 25.125 9.477 18.234 1 57.38 191 ILE B N 1
ATOM 4936 C CA . ILE B 1 191 ? 24.203 8.688 19.031 1 57.38 191 ILE B CA 1
ATOM 4937 C C . ILE B 1 191 ? 23.719 7.492 18.219 1 57.38 191 ILE B C 1
ATOM 4939 O O . ILE B 1 191 ? 22.969 6.645 18.734 1 57.38 191 ILE B O 1
ATOM 4943 N N . GLY B 1 192 ? 24.406 7.113 17.109 1 64.19 192 GLY B N 1
ATOM 4944 C CA . GLY B 1 192 ? 24.141 6.234 15.984 1 64.19 192 GLY B CA 1
ATOM 4945 C C . GLY B 1 192 ? 22.875 5.43 16.141 1 64.19 192 GLY B C 1
ATOM 4946 O O . GLY B 1 192 ? 21.875 5.707 15.477 1 64.19 192 GLY B O 1
ATOM 4947 N N . PHE B 1 193 ? 22.812 4.582 17.25 1 76.25 193 PHE B N 1
ATOM 4948 C CA . PHE B 1 193 ? 21.688 3.678 17.469 1 76.25 193 PHE B CA 1
ATOM 4949 C C . PHE B 1 193 ? 20.469 4.438 17.953 1 76.25 193 PHE B C 1
ATOM 4951 O O . PHE B 1 193 ? 19.344 4.172 17.516 1 76.25 193 PHE B O 1
ATOM 4958 N N . PHE B 1 194 ? 20.594 5.492 18.812 1 81.94 194 PHE B N 1
ATOM 4959 C CA . PHE B 1 194 ? 19.484 6.219 19.406 1 81.94 194 PHE B CA 1
ATOM 4960 C C . PHE B 1 194 ? 18.781 7.094 18.375 1 81.94 194 PHE B C 1
ATOM 4962 O O . PHE B 1 194 ? 17.578 7.359 18.469 1 81.94 194 PHE B O 1
ATOM 4969 N N . TYR B 1 195 ? 19.516 7.516 17.453 1 83.62 195 TYR B N 1
ATOM 4970 C CA . TYR B 1 195 ? 18.891 8.305 16.406 1 83.62 195 TYR B CA 1
ATOM 4971 C C . TYR B 1 195 ? 17.938 7.457 15.578 1 83.62 195 TYR B C 1
ATOM 4973 O O . TYR B 1 195 ? 16.859 7.926 15.18 1 83.62 195 TYR B O 1
ATOM 4981 N N . TYR B 1 196 ? 18.359 6.254 15.43 1 86.44 196 TYR B N 1
ATOM 4982 C CA . TYR B 1 196 ? 17.484 5.344 14.703 1 86.44 196 TYR B CA 1
ATOM 4983 C C . TYR B 1 196 ? 16.219 5.062 15.492 1 86.44 196 TYR B C 1
ATOM 4985 O O . TYR B 1 196 ? 15.117 5.027 14.922 1 86.44 196 TYR B O 1
ATOM 4993 N N . LEU B 1 197 ? 16.406 4.922 16.75 1 90.75 197 LEU B N 1
ATOM 4994 C CA . LEU B 1 197 ? 15.227 4.746 17.594 1 90.75 197 LEU B CA 1
ATOM 4995 C C . LEU B 1 197 ? 14.32 5.973 17.531 1 90.75 197 LEU B C 1
ATOM 4997 O O . LEU B 1 197 ? 13.102 5.844 17.469 1 90.75 197 LEU B O 1
ATOM 5001 N N . TYR B 1 198 ? 14.961 7.109 17.562 1 91.62 198 TYR B N 1
ATOM 5002 C CA . TYR B 1 198 ? 14.227 8.367 17.484 1 91.62 198 TYR B CA 1
ATOM 5003 C C . TYR B 1 198 ? 13.422 8.445 16.188 1 91.62 198 TYR B C 1
ATOM 5005 O O . TYR B 1 198 ? 12.25 8.836 16.203 1 91.62 198 TYR B O 1
ATOM 5013 N N . ILE B 1 199 ? 14.008 8.055 15.094 1 92.12 199 ILE B N 1
ATOM 5014 C CA . ILE B 1 199 ? 13.328 8.102 13.805 1 92.12 199 ILE B CA 1
ATOM 5015 C C . ILE B 1 199 ? 12.141 7.145 13.812 1 92.12 199 ILE B C 1
ATOM 5017 O O . ILE B 1 199 ? 11.062 7.473 13.305 1 92.12 199 ILE B O 1
ATOM 5021 N N . ILE B 1 200 ? 12.352 5.988 14.414 1 94.94 200 ILE B N 1
ATOM 5022 C CA . ILE B 1 200 ? 11.281 5.008 14.516 1 94.94 200 ILE B CA 1
ATOM 5023 C C . ILE B 1 200 ? 10.125 5.59 15.32 1 94.94 200 ILE B C 1
ATOM 5025 O O . ILE B 1 200 ? 8.969 5.539 14.883 1 94.94 200 ILE B O 1
ATOM 5029 N N . LEU B 1 201 ? 10.414 6.172 16.422 1 95.56 201 LEU B N 1
ATOM 5030 C CA . LEU B 1 201 ? 9.391 6.734 17.297 1 95.56 201 LEU B CA 1
ATOM 5031 C C . LEU B 1 201 ? 8.672 7.895 16.625 1 95.56 201 LEU B C 1
ATOM 5033 O O . LEU B 1 201 ? 7.461 8.062 16.781 1 95.56 201 LEU B O 1
ATOM 5037 N N . LEU B 1 202 ? 9.461 8.688 15.914 1 95.94 202 LEU B N 1
ATOM 5038 C CA . LEU B 1 202 ? 8.875 9.797 15.18 1 95.94 202 LEU B CA 1
ATOM 5039 C C . LEU B 1 202 ? 7.859 9.305 14.156 1 95.94 202 LEU B C 1
ATOM 5041 O O . LEU B 1 202 ? 6.762 9.852 14.047 1 95.94 202 LEU B O 1
ATOM 5045 N N . CYS B 1 203 ? 8.219 8.242 13.422 1 97 203 CYS B N 1
ATOM 5046 C CA . CYS B 1 203 ? 7.32 7.672 12.422 1 97 203 CYS B CA 1
ATOM 5047 C C . CYS B 1 203 ? 6.055 7.125 13.07 1 97 203 CYS B C 1
ATOM 5049 O O . CYS B 1 203 ? 4.949 7.375 12.594 1 97 203 CYS B O 1
ATOM 5051 N N . VAL B 1 204 ? 6.223 6.438 14.148 1 96.38 204 VAL B N 1
ATOM 5052 C CA . VAL B 1 204 ? 5.082 5.859 14.852 1 96.38 204 VAL B CA 1
ATOM 5053 C C . VAL B 1 204 ? 4.191 6.973 15.398 1 96.38 204 VAL B C 1
ATOM 5055 O O . VAL B 1 204 ? 2.971 6.938 15.234 1 96.38 204 VAL B O 1
ATOM 5058 N N . PHE B 1 205 ? 4.801 7.961 16 1 96.31 205 PHE B N 1
ATOM 5059 C CA . PHE B 1 205 ? 4.062 9.07 16.578 1 96.31 205 PHE B CA 1
ATOM 5060 C C . PHE B 1 205 ? 3.291 9.836 15.516 1 96.31 205 PHE B C 1
ATOM 5062 O O . PHE B 1 205 ? 2.088 10.055 15.648 1 96.31 205 PHE B O 1
ATOM 5069 N N . CYS B 1 206 ? 3.986 10.219 14.461 1 97.5 206 CYS B N 1
ATOM 5070 C CA . CYS B 1 206 ? 3.365 11.039 13.43 1 97.5 206 CYS B CA 1
ATOM 5071 C C . CYS B 1 206 ? 2.207 10.297 12.773 1 97.5 206 CYS B C 1
ATOM 5073 O O . CYS B 1 206 ? 1.158 10.891 12.508 1 97.5 206 CYS B O 1
ATOM 5075 N N . THR B 1 207 ? 2.402 9.016 12.508 1 96.75 207 THR B N 1
ATOM 5076 C CA . THR B 1 207 ? 1.366 8.219 11.859 1 96.75 207 THR B CA 1
ATOM 5077 C C . THR B 1 207 ? 0.059 8.297 12.648 1 96.75 207 THR B C 1
ATOM 5079 O O . THR B 1 207 ? -1.022 8.344 12.055 1 96.75 207 THR B O 1
ATOM 5082 N N . ASN B 1 208 ? 0.163 8.406 13.938 1 94.44 208 ASN B N 1
ATOM 5083 C CA . ASN B 1 208 ? -1.03 8.359 14.773 1 94.44 208 ASN B CA 1
ATOM 5084 C C . ASN B 1 208 ? -1.45 9.75 15.234 1 94.44 208 ASN B C 1
ATOM 5086 O O . ASN B 1 208 ? -2.572 9.938 15.711 1 94.44 208 ASN B O 1
ATOM 5090 N N . ALA B 1 209 ? -0.584 10.68 15.125 1 96.44 209 ALA B N 1
ATOM 5091 C CA . ALA B 1 209 ? -0.796 12.008 15.703 1 96.44 209 ALA B CA 1
ATOM 5092 C C . ALA B 1 209 ? -1.983 12.711 15.055 1 96.44 209 ALA B C 1
ATOM 5094 O O . ALA B 1 209 ? -2.844 13.258 15.742 1 96.44 209 ALA B O 1
ATOM 5095 N N . ILE B 1 210 ? -2.041 12.641 13.719 1 96.94 210 ILE B N 1
ATOM 5096 C CA . ILE B 1 210 ? -3.123 13.297 12.992 1 96.94 210 ILE B CA 1
ATOM 5097 C C . ILE B 1 210 ? -4.43 12.539 13.227 1 96.94 210 ILE B C 1
ATOM 5099 O O . ILE B 1 210 ? -5.492 13.156 13.367 1 96.94 210 ILE B O 1
ATOM 5103 N N . ASN B 1 211 ? -4.359 11.242 13.344 1 93.81 211 ASN B N 1
ATOM 5104 C CA . ASN B 1 211 ? -5.52 10.367 13.477 1 93.81 211 ASN B CA 1
ATOM 5105 C C . ASN B 1 211 ? -6.203 10.547 14.828 1 93.81 211 ASN B C 1
ATOM 5107 O O . ASN B 1 211 ? -7.43 10.484 14.922 1 93.81 211 ASN B O 1
ATOM 5111 N N . ILE B 1 212 ? -5.43 10.734 15.859 1 93.31 212 ILE B N 1
ATOM 5112 C CA . ILE B 1 212 ? -6.023 10.812 17.188 1 93.31 212 ILE B CA 1
ATOM 5113 C C . ILE B 1 212 ? -6.523 12.227 17.453 1 93.31 212 ILE B C 1
ATOM 5115 O O . ILE B 1 212 ? -7.344 12.445 18.344 1 93.31 212 ILE B O 1
ATOM 5119 N N . TYR B 1 213 ? -5.922 13.219 16.828 1 96.19 213 TYR B N 1
ATOM 5120 C CA . TYR B 1 213 ? -6.391 14.602 16.906 1 96.19 213 TYR B CA 1
ATOM 5121 C C . TYR B 1 213 ? -7.441 14.883 15.836 1 96.19 213 TYR B C 1
ATOM 5123 O O . TYR B 1 213 ? -7.188 15.625 14.883 1 96.19 213 TYR B O 1
ATOM 5131 N N . ALA B 1 214 ? -8.641 14.219 16.031 1 93 214 ALA B N 1
ATOM 5132 C CA . ALA B 1 214 ? -9.719 14.18 15.047 1 93 214 ALA B CA 1
ATOM 5133 C C . ALA B 1 214 ? -11.078 14.312 15.719 1 93 214 ALA B C 1
ATOM 5135 O O . ALA B 1 214 ? -11.188 14.211 16.938 1 93 214 ALA B O 1
ATOM 5136 N N . GLY B 1 215 ? -12.109 14.609 14.859 1 90 215 GLY B N 1
ATOM 5137 C CA . GLY B 1 215 ? -13.461 14.609 15.398 1 90 215 GLY B CA 1
ATOM 5138 C C . GLY B 1 215 ? -14.273 15.812 14.961 1 90 215 GLY B C 1
ATOM 5139 O O . GLY B 1 215 ? -15.477 15.883 15.227 1 90 215 GLY B O 1
ATOM 5140 N N . ILE B 1 216 ? -13.555 16.719 14.43 1 94.56 216 ILE B N 1
ATOM 5141 C CA . ILE B 1 216 ? -14.219 17.922 13.945 1 94.56 216 ILE B CA 1
ATOM 5142 C C . ILE B 1 216 ? -14 18.062 12.438 1 94.56 216 ILE B C 1
ATOM 5144 O O . ILE B 1 216 ? -12.906 17.812 11.938 1 94.56 216 ILE B O 1
ATOM 5148 N N . ASN B 1 217 ? -15.102 18.484 11.695 1 95.88 217 ASN B N 1
ATOM 5149 C CA . ASN B 1 217 ? -15.016 18.609 10.242 1 95.88 217 ASN B CA 1
ATOM 5150 C C . ASN B 1 217 ? -13.922 19.578 9.82 1 95.88 217 ASN B C 1
ATOM 5152 O O . ASN B 1 217 ? -13.922 20.734 10.227 1 95.88 217 ASN B O 1
ATOM 5156 N N . GLY B 1 218 ? -12.961 19.078 9.07 1 97.69 218 GLY B N 1
ATOM 5157 C CA . GLY B 1 218 ? -11.945 19.922 8.484 1 97.69 218 GLY B CA 1
ATOM 5158 C C . GLY B 1 218 ? -10.648 19.938 9.266 1 97.69 218 GLY B C 1
ATOM 5159 O O . GLY B 1 218 ? -9.617 20.391 8.766 1 97.69 218 GLY B O 1
ATOM 5160 N N . LEU B 1 219 ? -10.633 19.391 10.422 1 98.12 219 LEU B N 1
ATOM 5161 C CA . LEU B 1 219 ? -9.492 19.531 11.312 1 98.12 219 LEU B CA 1
ATOM 5162 C C . LEU B 1 219 ? -8.32 18.688 10.836 1 98.12 219 LEU B C 1
ATOM 5164 O O . LEU B 1 219 ? -7.184 19.156 10.758 1 98.12 219 LEU B O 1
ATOM 5168 N N . GLU B 1 220 ? -8.57 17.422 10.484 1 97.94 220 GLU B N 1
ATOM 5169 C CA . GLU B 1 220 ? -7.508 16.469 10.18 1 97.94 220 GLU B CA 1
ATOM 5170 C C . GLU B 1 220 ? -6.703 16.922 8.961 1 97.94 220 GLU B C 1
ATOM 5172 O O . GLU B 1 220 ? -5.48 17.047 9.031 1 97.94 220 GLU B O 1
ATOM 5177 N N . ILE B 1 221 ? -7.367 17.203 7.898 1 98.38 221 ILE B N 1
ATOM 5178 C CA . ILE B 1 221 ? -6.656 17.609 6.684 1 98.38 221 ILE B CA 1
ATOM 5179 C C . ILE B 1 221 ? -6.188 19.047 6.816 1 98.38 221 ILE B C 1
ATOM 5181 O O . ILE B 1 221 ? -5.121 19.406 6.309 1 98.38 221 ILE B O 1
ATOM 5185 N N . GLY B 1 222 ? -6.98 19.891 7.551 1 98.62 222 GLY B N 1
ATOM 5186 C CA . GLY B 1 222 ? -6.574 21.266 7.77 1 98.62 222 GLY B CA 1
ATOM 5187 C C . GLY B 1 222 ? -5.258 21.391 8.508 1 98.62 222 GLY B C 1
ATOM 5188 O O . GLY B 1 222 ? -4.363 22.125 8.078 1 98.62 222 GLY B O 1
ATOM 5189 N N . GLN B 1 223 ? -5.129 20.703 9.617 1 98.69 223 GLN B N 1
ATOM 5190 C CA . GLN B 1 223 ? -3.889 20.766 10.383 1 98.69 223 GLN B CA 1
ATOM 5191 C C . GLN B 1 223 ? -2.711 20.25 9.555 1 98.69 223 GLN B C 1
ATOM 5193 O O . GLN B 1 223 ? -1.612 20.797 9.625 1 98.69 223 GLN B O 1
ATOM 5198 N N . SER B 1 224 ? -2.912 19.203 8.773 1 98.81 224 SER B N 1
ATOM 5199 C CA . SER B 1 224 ? -1.858 18.625 7.945 1 98.81 224 SER B CA 1
ATOM 5200 C C . SER B 1 224 ? -1.392 19.609 6.871 1 98.81 224 SER B C 1
ATOM 5202 O O . SER B 1 224 ? -0.193 19.719 6.609 1 98.81 224 SER B O 1
ATOM 5204 N N . LEU B 1 225 ? -2.346 20.297 6.258 1 98.81 225 LEU B N 1
ATOM 5205 C CA . LEU B 1 225 ? -2.018 21.281 5.23 1 98.81 225 LEU B CA 1
ATOM 5206 C C . LEU B 1 225 ? -1.212 22.438 5.816 1 98.81 225 LEU B C 1
ATOM 5208 O O . LEU B 1 225 ? -0.233 22.891 5.219 1 98.81 225 LEU B O 1
ATOM 5212 N N . ILE B 1 226 ? -1.62 22.891 6.957 1 98.81 226 ILE B N 1
ATOM 5213 C CA . ILE B 1 226 ? -0.901 23.969 7.605 1 98.81 226 ILE B CA 1
ATOM 5214 C C . ILE B 1 226 ? 0.534 23.547 7.898 1 98.81 226 ILE B C 1
ATOM 5216 O O . ILE B 1 226 ? 1.483 24.266 7.574 1 98.81 226 ILE B O 1
ATOM 5220 N N . ILE B 1 227 ? 0.705 22.375 8.469 1 98.88 227 ILE B N 1
ATOM 5221 C CA . ILE B 1 227 ? 2.035 21.875 8.797 1 98.88 227 ILE B CA 1
ATOM 5222 C C . ILE B 1 227 ? 2.857 21.719 7.523 1 98.88 227 ILE B C 1
ATOM 5224 O O . ILE B 1 227 ? 4.02 22.125 7.469 1 98.88 227 ILE B O 1
ATOM 5228 N N . ALA B 1 228 ? 2.26 21.156 6.504 1 98.75 228 ALA B N 1
ATOM 5229 C CA . ALA B 1 228 ? 2.953 20.969 5.23 1 98.75 228 ALA B CA 1
ATOM 5230 C C . ALA B 1 228 ? 3.41 22.297 4.648 1 98.75 228 ALA B C 1
ATOM 5232 O O . ALA B 1 228 ? 4.508 22.391 4.098 1 98.75 228 ALA B O 1
ATOM 5233 N N . PHE B 1 229 ? 2.592 23.266 4.762 1 98.25 229 PHE B N 1
ATOM 5234 C CA . PHE B 1 229 ? 2.938 24.594 4.27 1 98.25 229 PHE B CA 1
ATOM 5235 C C . PHE B 1 229 ? 4.141 25.156 5.023 1 98.25 229 PHE B C 1
ATOM 5237 O O . PHE B 1 229 ? 5.062 25.688 4.41 1 98.25 229 PHE B O 1
ATOM 5244 N N . PHE B 1 230 ? 4.141 25.031 6.266 1 98.69 230 PHE B N 1
ATOM 5245 C CA . PHE B 1 230 ? 5.25 25.562 7.059 1 98.69 230 PHE B CA 1
ATOM 5246 C C . PHE B 1 230 ? 6.52 24.75 6.809 1 98.69 230 PHE B C 1
ATOM 5248 O O . PHE B 1 230 ? 7.625 25.312 6.84 1 98.69 230 PHE B O 1
ATOM 5255 N N . ILE B 1 231 ? 6.367 23.438 6.574 1 98.69 231 ILE B N 1
ATOM 5256 C CA . ILE B 1 231 ? 7.512 22.641 6.16 1 98.69 231 ILE B CA 1
ATOM 5257 C C . ILE B 1 231 ? 8.062 23.172 4.836 1 98.69 231 ILE B C 1
ATOM 5259 O O . ILE B 1 231 ? 9.273 23.281 4.66 1 98.69 231 ILE B O 1
ATOM 5263 N N . SER B 1 232 ? 7.18 23.5 3.957 1 98.56 232 SER B N 1
ATOM 5264 C CA . SER B 1 232 ? 7.598 24.062 2.678 1 98.56 232 SER B CA 1
ATOM 5265 C C . SER B 1 232 ? 8.375 25.359 2.877 1 98.56 232 SER B C 1
ATOM 5267 O O . SER B 1 232 ? 9.422 25.562 2.256 1 98.56 232 SER B O 1
ATOM 5269 N N . ILE B 1 233 ? 7.887 26.219 3.736 1 98.25 233 ILE B N 1
ATOM 5270 C CA . ILE B 1 233 ? 8.57 27.469 4.035 1 98.25 233 ILE B CA 1
ATOM 5271 C C . ILE B 1 233 ? 9.961 27.172 4.598 1 98.25 233 ILE B C 1
ATOM 5273 O O . ILE B 1 233 ? 10.945 27.781 4.172 1 98.25 233 ILE B O 1
ATOM 5277 N N . HIS B 1 234 ? 10.047 26.266 5.523 1 98.19 234 HIS B N 1
ATOM 5278 C CA . HIS B 1 234 ? 11.328 25.875 6.098 1 98.19 234 HIS B CA 1
ATOM 5279 C C . HIS B 1 234 ? 12.297 25.406 5.02 1 98.19 234 HIS B C 1
ATOM 5281 O O . HIS B 1 234 ? 13.461 25.797 5.008 1 98.19 234 HIS B O 1
ATOM 5287 N N . ASN B 1 235 ? 11.812 24.547 4.133 1 98.06 235 ASN B N 1
ATOM 5288 C CA . ASN B 1 235 ? 12.641 24.047 3.047 1 98.06 235 ASN B CA 1
ATOM 5289 C C . ASN B 1 235 ? 13.141 25.172 2.15 1 98.06 235 ASN B C 1
ATOM 5291 O O . ASN B 1 235 ? 14.312 25.188 1.768 1 98.06 235 ASN B O 1
ATOM 5295 N N . LEU B 1 236 ? 12.281 26.109 1.832 1 97.69 236 LEU B N 1
ATOM 5296 C CA . LEU B 1 236 ? 12.648 27.219 0.956 1 97.69 236 LEU B CA 1
ATOM 5297 C C . LEU B 1 236 ? 13.68 28.109 1.625 1 97.69 236 LEU B C 1
ATOM 5299 O O . LEU B 1 236 ? 14.617 28.578 0.978 1 97.69 236 LEU B O 1
ATOM 5303 N N . ILE B 1 237 ? 13.508 28.375 2.924 1 96.88 237 ILE B N 1
ATOM 5304 C CA . ILE B 1 237 ? 14.484 29.172 3.664 1 96.88 237 ILE B CA 1
ATOM 5305 C C . ILE B 1 237 ? 15.844 28.469 3.631 1 96.88 237 ILE B C 1
ATOM 5307 O O . ILE B 1 237 ? 16.859 29.109 3.355 1 96.88 237 ILE B O 1
ATOM 5311 N N . GLU B 1 238 ? 15.891 27.172 3.855 1 95.75 238 GLU B N 1
ATOM 5312 C CA . GLU B 1 238 ? 17.141 26.422 3.855 1 95.75 238 GLU B CA 1
ATOM 5313 C C . GLU B 1 238 ? 17.797 26.453 2.479 1 95.75 238 GLU B C 1
ATOM 5315 O O . GLU B 1 238 ? 19.031 26.516 2.371 1 95.75 238 GLU B O 1
ATOM 5320 N N . ILE B 1 239 ? 17 26.359 1.482 1 95.31 239 ILE B N 1
ATOM 5321 C CA . ILE B 1 239 ? 17.531 26.422 0.121 1 95.31 239 ILE B CA 1
ATOM 5322 C C . ILE B 1 239 ? 18.141 27.797 -0.138 1 95.31 239 ILE B C 1
ATOM 5324 O O . ILE B 1 239 ? 19.266 27.891 -0.648 1 95.31 239 ILE B O 1
ATOM 5328 N N . ILE B 1 240 ? 17.484 28.891 0.248 1 94.5 240 ILE B N 1
ATOM 5329 C CA . ILE B 1 240 ? 17.984 30.25 0.066 1 94.5 240 ILE B CA 1
ATOM 5330 C C . ILE B 1 240 ? 19.297 30.422 0.81 1 94.5 240 ILE B C 1
ATOM 5332 O O . ILE B 1 240 ? 20.25 31 0.271 1 94.5 240 ILE B O 1
ATOM 5336 N N . LEU B 1 241 ? 19.375 29.859 2.008 1 91.5 241 LEU B N 1
ATOM 5337 C CA . LEU B 1 241 ? 20.547 30.016 2.861 1 91.5 241 LEU B CA 1
ATOM 5338 C C . LEU B 1 241 ? 21.734 29.234 2.309 1 91.5 241 LEU B C 1
ATOM 5340 O O . LEU B 1 241 ? 22.875 29.531 2.615 1 91.5 241 LEU B O 1
ATOM 5344 N N . ASN B 1 242 ? 21.469 28.297 1.448 1 89.5 242 ASN B N 1
ATOM 5345 C CA . ASN B 1 242 ? 22.547 27.422 1 1 89.5 242 ASN B CA 1
ATOM 5346 C C . ASN B 1 242 ? 22.812 27.594 -0.493 1 89.5 242 ASN B C 1
ATOM 5348 O O . ASN B 1 242 ? 23.594 26.828 -1.077 1 89.5 242 ASN B O 1
ATOM 5352 N N . ILE B 1 243 ? 22.078 28.562 -1.062 1 82.25 243 ILE B N 1
ATOM 5353 C CA . ILE B 1 243 ? 22.375 28.922 -2.445 1 82.25 243 ILE B CA 1
ATOM 5354 C C . ILE B 1 243 ? 23.734 29.594 -2.52 1 82.25 243 ILE B C 1
ATOM 5356 O O . ILE B 1 243 ? 24.016 30.531 -1.765 1 82.25 243 ILE B O 1
ATOM 5360 N N . GLY B 1 244 ? 24.672 29.203 -3.295 1 68.38 244 GLY B N 1
ATOM 5361 C CA . GLY B 1 244 ? 25.938 29.875 -3.518 1 68.38 244 GLY B CA 1
ATOM 5362 C C . GLY B 1 244 ? 26.984 29.562 -2.463 1 68.38 244 GLY B C 1
ATOM 5363 O O . GLY B 1 244 ? 28.078 30.125 -2.471 1 68.38 244 GLY B O 1
ATOM 5364 N N . THR B 1 245 ? 26.625 28.984 -1.281 1 59.47 245 THR B N 1
ATOM 5365 C CA . THR B 1 245 ? 27.578 28.719 -0.215 1 59.47 245 THR B CA 1
ATOM 5366 C C . THR B 1 245 ? 28.672 27.766 -0.689 1 59.47 245 THR B C 1
ATOM 5368 O O . THR B 1 245 ? 29.406 27.203 0.124 1 59.47 245 THR B O 1
ATOM 5371 N N . GLY B 1 246 ? 28.844 27.484 -1.889 1 48.47 246 GLY B N 1
ATOM 5372 C CA . GLY B 1 246 ? 30.031 26.781 -2.352 1 48.47 246 GLY B CA 1
ATOM 5373 C C . GLY B 1 246 ? 31.281 27.172 -1.606 1 48.47 246 GLY B C 1
ATOM 5374 O O . GLY B 1 246 ? 32.188 26.344 -1.434 1 48.47 246 GLY B O 1
ATOM 5375 N N . GLN B 1 247 ? 31.516 28.391 -1.155 1 47.44 247 GLN B N 1
ATOM 5376 C CA . GLN B 1 247 ? 32.812 28.828 -0.652 1 47.44 247 GLN B CA 1
ATOM 5377 C C . GLN B 1 247 ? 33 28.406 0.803 1 47.44 247 GLN B C 1
ATOM 5379 O O . GLN B 1 247 ? 34.094 28.047 1.207 1 47.44 247 GLN B O 1
ATOM 5384 N N . SER B 1 248 ? 32.156 28.562 1.77 1 45.34 248 SER B N 1
ATOM 5385 C CA . SER B 1 248 ? 32.438 28.297 3.178 1 45.34 248 SER B CA 1
ATOM 5386 C C . SER B 1 248 ? 32.125 26.859 3.543 1 45.34 248 SER B C 1
ATOM 5388 O O . SER B 1 248 ? 32.656 26.328 4.52 1 45.34 248 SER B O 1
ATOM 5390 N N . LYS B 1 249 ? 31.031 26.406 3.053 1 53.53 249 LYS B N 1
ATOM 5391 C CA . LYS B 1 249 ? 30.828 24.969 3.236 1 53.53 249 LYS B CA 1
ATOM 5392 C C . LYS B 1 249 ? 31.266 24.188 1.992 1 53.53 249 LYS B C 1
ATOM 5394 O O . LYS B 1 249 ? 31.219 24.719 0.881 1 53.53 249 LYS B O 1
ATOM 5399 N N . GLY B 1 250 ? 32.188 23.297 2.211 1 54.97 250 GLY B N 1
ATOM 5400 C CA . GLY B 1 250 ? 32.625 22.516 1.071 1 54.97 250 GLY B CA 1
ATOM 5401 C C . GLY B 1 250 ? 31.547 22.328 0.012 1 54.97 250 GLY B C 1
ATOM 5402 O O . GLY B 1 250 ? 30.359 22.281 0.329 1 54.97 250 GLY B O 1
ATOM 5403 N N . ILE B 1 251 ? 31.688 22.781 -1.243 1 60.25 251 ILE B N 1
ATOM 5404 C CA . ILE B 1 251 ? 30.859 22.719 -2.443 1 60.25 251 ILE B CA 1
ATOM 5405 C C . ILE B 1 251 ? 30.016 21.453 -2.424 1 60.25 251 ILE B C 1
ATOM 5407 O O . ILE B 1 251 ? 28.812 21.484 -2.721 1 60.25 251 ILE B O 1
ATOM 5411 N N . THR B 1 252 ? 30.438 20.438 -1.795 1 72.75 252 THR B N 1
ATOM 5412 C CA . THR B 1 252 ? 29.781 19.125 -1.837 1 72.75 252 THR B CA 1
ATOM 5413 C C . THR B 1 252 ? 28.688 19.047 -0.778 1 72.75 252 THR B C 1
ATOM 5415 O O . THR B 1 252 ? 27.609 18.5 -1.032 1 72.75 252 THR B O 1
ATOM 5418 N N . GLU B 1 253 ? 28.906 19.719 0.36 1 78 253 GLU B N 1
ATOM 5419 C CA . GLU B 1 253 ? 27.922 19.672 1.447 1 78 253 GLU B CA 1
ATOM 5420 C C . GLU B 1 253 ? 26.703 20.531 1.137 1 78 253 GLU B C 1
ATOM 5422 O O . GLU B 1 253 ? 25.578 20.109 1.369 1 78 253 GLU B O 1
ATOM 5427 N N . GLY B 1 254 ? 26.953 21.703 0.636 1 81 254 GLY B N 1
ATOM 5428 C CA . GLY B 1 254 ? 25.875 22.594 0.246 1 81 254 GLY B CA 1
ATOM 5429 C C . GLY B 1 254 ? 24.969 22.016 -0.82 1 81 254 GLY B C 1
ATOM 5430 O O . GLY B 1 254 ? 23.75 22.125 -0.733 1 81 254 GLY B O 1
ATOM 5431 N N . ALA B 1 255 ? 25.609 21.312 -1.687 1 85.44 255 ALA B N 1
ATOM 5432 C CA . ALA B 1 255 ? 24.859 20.672 -2.77 1 85.44 255 ALA B CA 1
ATOM 5433 C C . ALA B 1 255 ? 23.969 19.562 -2.24 1 85.44 255 ALA B C 1
ATOM 5435 O O . ALA B 1 255 ? 22.844 19.375 -2.707 1 85.44 255 ALA B O 1
ATOM 5436 N N . GLN B 1 256 ? 24.484 18.906 -1.257 1 87.44 256 GLN B N 1
ATOM 5437 C CA . GLN B 1 256 ? 23.719 17.812 -0.668 1 87.44 256 GLN B CA 1
ATOM 5438 C C . GLN B 1 256 ? 22.516 18.344 0.105 1 87.44 256 GLN B C 1
ATOM 5440 O O . GLN B 1 256 ? 21.422 17.766 0.034 1 87.44 256 GLN B O 1
ATOM 5445 N N . ILE B 1 257 ? 22.719 19.422 0.828 1 91.31 257 ILE B N 1
ATOM 5446 C CA . ILE B 1 257 ? 21.641 20.047 1.585 1 91.31 257 ILE B CA 1
ATOM 5447 C C . ILE B 1 257 ? 20.547 20.516 0.63 1 91.31 257 ILE B C 1
ATOM 5449 O O . ILE B 1 257 ? 19.359 20.297 0.869 1 91.31 257 ILE B O 1
ATOM 5453 N N . LEU B 1 258 ? 20.953 21.109 -0.459 1 92.94 258 LEU B N 1
ATOM 5454 C CA . LEU B 1 258 ? 20.016 21.578 -1.465 1 92.94 258 LEU B CA 1
ATOM 5455 C C . LEU B 1 258 ? 19.219 20.422 -2.051 1 92.94 258 LEU B C 1
ATOM 5457 O O . LEU B 1 258 ? 18 20.516 -2.205 1 92.94 258 LEU B O 1
ATOM 5461 N N . LYS B 1 259 ? 19.906 19.344 -2.268 1 92.5 259 LYS B N 1
ATOM 5462 C CA . LYS B 1 259 ? 19.266 18.156 -2.844 1 92.5 259 LYS B CA 1
ATOM 5463 C C . LYS B 1 259 ? 18.219 17.594 -1.894 1 92.5 259 LYS B C 1
ATOM 5465 O O . LYS B 1 259 ? 17.125 17.219 -2.32 1 92.5 259 LYS B O 1
ATOM 5470 N N . GLN B 1 260 ? 18.531 17.578 -0.682 1 94.75 260 GLN B N 1
ATOM 5471 C CA . GLN B 1 260 ? 17.656 16.984 0.322 1 94.75 260 GLN B CA 1
ATOM 5472 C C . GLN B 1 260 ? 16.406 17.844 0.531 1 94.75 260 GLN B C 1
ATOM 5474 O O . GLN B 1 260 ? 15.289 17.328 0.578 1 94.75 260 GLN B O 1
ATOM 5479 N N . HIS B 1 261 ? 16.578 19.078 0.691 1 96.56 261 HIS B N 1
ATOM 5480 C CA . HIS B 1 261 ? 15.438 19.969 0.866 1 96.56 261 HIS B CA 1
ATOM 5481 C C . HIS B 1 261 ? 14.586 20.031 -0.4 1 96.56 261 HIS B C 1
ATOM 5483 O O . HIS B 1 261 ? 13.359 20.156 -0.327 1 96.56 261 HIS B O 1
ATOM 5489 N N . PHE B 1 262 ? 15.25 19.969 -1.552 1 96.38 262 PHE B N 1
ATOM 5490 C CA . PHE B 1 262 ? 14.516 19.953 -2.811 1 96.38 262 PHE B CA 1
ATOM 5491 C C . PHE B 1 262 ? 13.656 18.688 -2.92 1 96.38 262 PHE B C 1
ATOM 5493 O O . PHE B 1 262 ? 12.523 18.75 -3.396 1 96.38 262 PHE B O 1
ATOM 5500 N N . LEU B 1 263 ? 14.164 17.578 -2.467 1 97 263 LEU B N 1
ATOM 5501 C CA . LEU B 1 263 ? 13.38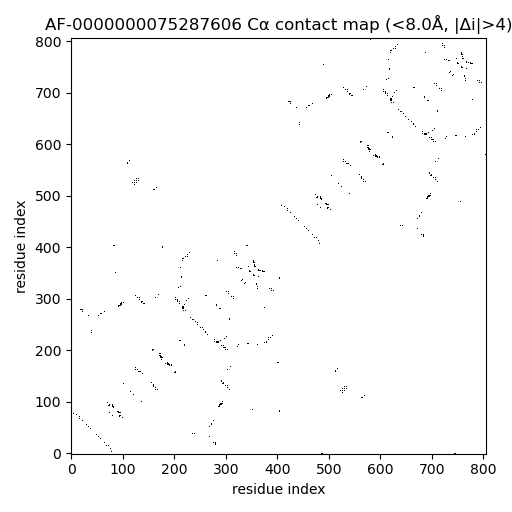3 16.344 -2.451 1 97 263 LEU B CA 1
ATOM 5502 C C . LEU B 1 263 ? 12.109 16.516 -1.628 1 97 263 LEU B C 1
ATOM 5504 O O . LEU B 1 263 ? 11.031 16.094 -2.055 1 97 263 LEU B O 1
ATOM 5508 N N . SER B 1 264 ? 12.234 17.109 -0.501 1 98 264 SER B N 1
ATOM 5509 C CA . SER B 1 264 ? 11.078 17.391 0.346 1 98 264 SER B CA 1
ATOM 5510 C C . SER B 1 264 ? 10.062 18.266 -0.381 1 98 264 SER B C 1
ATOM 5512 O O . SER B 1 264 ? 8.859 18 -0.346 1 98 264 SER B O 1
ATOM 5514 N N . ILE B 1 265 ? 10.5 19.266 -1.096 1 98 265 ILE B N 1
ATOM 5515 C CA . ILE B 1 265 ? 9.633 20.188 -1.829 1 98 265 ILE B CA 1
ATOM 5516 C C . ILE B 1 265 ? 8.883 19.422 -2.918 1 98 265 ILE B C 1
ATOM 5518 O O . ILE B 1 265 ? 7.68 19.609 -3.1 1 98 265 ILE B O 1
ATOM 5522 N N . ILE B 1 266 ? 9.547 18.516 -3.621 1 97.56 266 ILE B N 1
ATOM 5523 C CA . ILE B 1 266 ? 8.969 17.734 -4.711 1 97.56 266 ILE B CA 1
ATOM 5524 C C . ILE B 1 266 ? 7.82 16.875 -4.184 1 97.56 266 ILE B C 1
ATOM 5526 O O . ILE B 1 266 ? 6.828 16.656 -4.883 1 97.56 266 ILE B O 1
ATOM 5530 N N . PHE B 1 267 ? 7.898 16.453 -2.957 1 98.62 267 PHE B N 1
ATOM 5531 C CA . PHE B 1 267 ? 6.855 15.633 -2.357 1 98.62 267 PHE B CA 1
ATOM 5532 C C . PHE B 1 267 ? 5.703 16.5 -1.86 1 98.62 267 PHE B C 1
ATOM 5534 O O . PHE B 1 267 ? 4.547 16.078 -1.879 1 98.62 267 PHE B O 1
ATOM 5541 N N . ILE B 1 268 ? 5.957 17.734 -1.454 1 98.69 268 ILE B N 1
ATOM 5542 C CA . ILE B 1 268 ? 4.961 18.578 -0.804 1 98.69 268 ILE B CA 1
ATOM 5543 C C . ILE B 1 268 ? 4.023 19.172 -1.853 1 98.69 268 ILE B C 1
ATOM 5545 O O . ILE B 1 268 ? 2.822 19.312 -1.611 1 98.69 268 ILE B O 1
ATOM 5549 N N . LEU B 1 269 ? 4.508 19.5 -2.994 1 98.62 269 LEU B N 1
ATOM 5550 C CA . LEU B 1 269 ? 3.752 20.281 -3.971 1 98.62 269 LEU B CA 1
ATOM 5551 C C . LEU B 1 269 ? 2.504 19.531 -4.418 1 98.62 269 LEU B C 1
ATOM 5553 O O . LEU B 1 269 ? 1.394 20.062 -4.344 1 98.62 269 LEU B O 1
ATOM 5557 N N . PRO B 1 270 ? 2.648 18.266 -4.809 1 98.75 270 PRO B N 1
ATOM 5558 C CA . PRO B 1 270 ? 1.422 17.547 -5.184 1 98.75 270 PRO B CA 1
ATOM 5559 C C . PRO B 1 270 ? 0.492 17.312 -3.998 1 98.75 270 PRO B C 1
ATOM 5561 O O . PRO B 1 270 ? -0.731 17.297 -4.16 1 98.75 270 PRO B O 1
ATOM 5564 N N . PHE B 1 271 ? 1.047 17.125 -2.855 1 98.88 271 PHE B N 1
ATOM 5565 C CA . PHE B 1 271 ? 0.234 16.953 -1.657 1 98.88 271 PHE B CA 1
ATOM 5566 C C . PHE B 1 271 ? -0.661 18.172 -1.432 1 98.88 271 PHE B C 1
ATOM 5568 O O . PHE B 1 271 ? -1.866 18.031 -1.213 1 98.88 271 PHE B O 1
ATOM 5575 N N . VAL B 1 272 ? -0.044 19.344 -1.483 1 98.81 272 VAL B N 1
ATOM 5576 C CA . VAL B 1 272 ? -0.789 20.578 -1.269 1 98.81 272 VAL B CA 1
ATOM 5577 C C . VAL B 1 272 ? -1.818 20.766 -2.381 1 98.81 272 VAL B C 1
ATOM 5579 O O . VAL B 1 272 ? -2.98 21.078 -2.113 1 98.81 272 VAL B O 1
ATOM 5582 N N . SER B 1 273 ? -1.454 20.516 -3.604 1 98.81 273 SER B N 1
ATOM 5583 C CA . SER B 1 273 ? -2.332 20.703 -4.758 1 98.81 273 SER B CA 1
ATOM 5584 C C . SER B 1 273 ? -3.586 19.844 -4.633 1 98.81 273 SER B C 1
ATOM 5586 O O . SER B 1 273 ? -4.699 20.312 -4.859 1 98.81 273 SER B O 1
ATOM 5588 N N . ILE B 1 274 ? -3.436 18.656 -4.195 1 98.88 274 ILE B N 1
ATOM 5589 C CA . ILE B 1 274 ? -4.531 17.703 -4.133 1 98.88 274 ILE B CA 1
ATOM 5590 C C . ILE B 1 274 ? -5.367 17.953 -2.879 1 98.88 274 ILE B C 1
ATOM 5592 O O . ILE B 1 274 ? -6.598 18.016 -2.949 1 98.88 274 ILE B O 1
ATOM 5596 N N . ASN B 1 275 ? -4.738 18.203 -1.779 1 98.81 275 ASN B N 1
ATOM 5597 C CA . ASN B 1 275 ? -5.453 18.172 -0.506 1 98.81 275 ASN B CA 1
ATOM 5598 C C . ASN B 1 275 ? -6.047 19.531 -0.16 1 98.81 275 ASN B C 1
ATOM 5600 O O . ASN B 1 275 ? -6.902 19.641 0.719 1 98.81 275 ASN B O 1
ATOM 5604 N N . LEU B 1 276 ? -5.68 20.578 -0.882 1 98.75 276 LEU B N 1
ATOM 5605 C CA . LEU B 1 276 ? -6.48 21.797 -0.811 1 98.75 276 LEU B CA 1
ATOM 5606 C C . LEU B 1 276 ? -7.922 21.531 -1.226 1 98.75 276 LEU B C 1
ATOM 5608 O O . LEU B 1 276 ? -8.859 22.031 -0.605 1 98.75 276 LEU B O 1
ATOM 5612 N N . VAL B 1 277 ? -8.07 20.719 -2.201 1 98.75 277 VAL B N 1
ATOM 5613 C CA . VAL B 1 277 ? -9.406 20.359 -2.684 1 98.75 277 VAL B CA 1
ATOM 5614 C C . VAL B 1 277 ? -10.102 19.469 -1.666 1 98.75 277 VAL B C 1
ATOM 5616 O O . VAL B 1 277 ? -11.273 19.656 -1.354 1 98.75 277 VAL B O 1
ATOM 5619 N N . THR B 1 278 ? -9.375 18.484 -1.181 1 98.75 278 THR B N 1
ATOM 5620 C CA . THR B 1 278 ? -9.945 17.594 -0.166 1 98.75 278 THR B CA 1
ATOM 5621 C C . THR B 1 278 ? -10.438 18.406 1.031 1 98.75 278 THR B C 1
ATOM 5623 O O . THR B 1 278 ? -11.508 18.125 1.574 1 98.75 278 THR B O 1
ATOM 5626 N N . PHE B 1 279 ? -9.656 19.391 1.387 1 98.62 279 PHE B N 1
ATOM 5627 C CA . PHE B 1 279 ? -10.016 20.281 2.488 1 98.62 279 PHE B CA 1
ATOM 5628 C C . PHE B 1 279 ? -11.312 21.016 2.191 1 98.62 279 PHE B C 1
ATOM 5630 O O . PHE B 1 279 ? -12.164 21.156 3.072 1 98.62 279 PHE B O 1
ATOM 5637 N N . SER B 1 280 ? -11.516 21.438 1.008 1 98.25 280 SER B N 1
ATOM 5638 C CA . SER B 1 280 ? -12.703 22.188 0.618 1 98.25 280 SER B CA 1
ATOM 5639 C C . SER B 1 280 ? -13.969 21.375 0.802 1 98.25 280 SER B C 1
ATOM 5641 O O . SER B 1 280 ? -15.031 21.906 1.124 1 98.25 280 SER B O 1
ATOM 5643 N N . PHE B 1 281 ? -13.891 20.078 0.634 1 98 281 PHE B N 1
ATOM 5644 C CA . PHE B 1 281 ? -15.062 19.219 0.73 1 98 281 PHE B CA 1
ATOM 5645 C C . PHE B 1 281 ? -15.211 18.656 2.139 1 98 281 PHE B C 1
ATOM 5647 O O . PHE B 1 281 ? -16.297 18.219 2.533 1 98 281 PHE B O 1
ATOM 5654 N N . ASN B 1 282 ? -14.109 18.641 2.859 1 98.06 282 ASN B N 1
ATOM 5655 C CA . ASN B 1 282 ? -14.117 18.109 4.215 1 98.06 282 ASN B CA 1
ATOM 5656 C C . ASN B 1 282 ? -14.398 19.188 5.25 1 98.06 282 ASN B C 1
ATOM 5658 O O . ASN B 1 282 ? -14.828 18.891 6.367 1 98.06 282 ASN B O 1
ATOM 5662 N N . PHE B 1 283 ? -14.211 20.453 4.895 1 97.25 283 PHE B N 1
ATOM 5663 C CA . PHE B 1 283 ? -14.414 21.562 5.816 1 97.25 283 PHE B CA 1
ATOM 5664 C C . PHE B 1 283 ? -15.875 21.656 6.238 1 97.25 283 PHE B C 1
ATOM 5666 O O . PHE B 1 283 ? -16.766 21.172 5.523 1 97.25 283 PHE B O 1
ATOM 5673 N N . TYR B 1 284 ? -16.141 22.219 7.332 1 93.81 284 TYR B N 1
ATOM 5674 C CA . TYR B 1 284 ? -17.484 22.344 7.898 1 93.81 284 TYR B CA 1
ATOM 5675 C C . TYR B 1 284 ? -18.406 23.109 6.961 1 93.81 284 TYR B C 1
ATOM 5677 O O . TYR B 1 284 ? -18.078 24.219 6.531 1 93.81 284 TYR B O 1
ATOM 5685 N N . PRO B 1 285 ? -19.609 22.578 6.68 1 93.62 285 PRO B N 1
ATOM 5686 C CA . PRO B 1 285 ? -20.078 21.219 6.941 1 93.62 285 PRO B CA 1
ATOM 5687 C C . PRO B 1 285 ? -19.516 20.203 5.953 1 93.62 285 PRO B C 1
ATOM 5689 O O . PRO B 1 285 ? -19.531 20.438 4.738 1 93.62 285 PRO B O 1
ATOM 5692 N N . SER B 1 286 ? -19.062 19.125 6.453 1 95.38 286 SER B N 1
ATOM 5693 C CA . SER B 1 286 ? -18.312 18.172 5.652 1 95.38 286 SER B CA 1
ATOM 5694 C C . SER B 1 286 ? -19.219 17.453 4.656 1 95.38 286 SER B C 1
ATOM 5696 O O . SER B 1 286 ? -20.328 17.047 5 1 95.38 286 SER B O 1
ATOM 5698 N N . LYS B 1 287 ? -18.703 17.297 3.475 1 96 287 LYS B N 1
ATOM 5699 C CA . LYS B 1 287 ? -19.391 16.5 2.453 1 96 287 LYS B CA 1
ATOM 5700 C C . LYS B 1 287 ? -18.828 15.086 2.408 1 96 287 LYS B C 1
ATOM 5702 O O . LYS B 1 287 ? -19.422 14.203 1.786 1 96 287 LYS B O 1
ATOM 5707 N N . GLY B 1 288 ? -17.75 14.914 3.062 1 96.94 288 GLY B N 1
ATOM 5708 C CA . GLY B 1 288 ? -17.094 13.617 3.152 1 96.94 288 GLY B CA 1
ATOM 5709 C C . GLY B 1 288 ? -16.047 13.562 4.25 1 96.94 288 GLY B C 1
ATOM 5710 O O . GLY B 1 288 ? -15.281 14.508 4.43 1 96.94 288 GLY B O 1
ATOM 5711 N N . PHE B 1 289 ? -16.047 12.492 4.988 1 97.31 289 PHE B N 1
ATOM 5712 C CA . PHE B 1 289 ? -15.016 12.273 6 1 97.31 289 PHE B CA 1
ATOM 5713 C C . PHE B 1 289 ? -13.773 11.648 5.379 1 97.31 289 PHE B C 1
ATOM 5715 O O . PHE B 1 289 ? -13.867 10.727 4.566 1 97.31 289 PHE B O 1
ATOM 5722 N N . VAL B 1 290 ? -12.641 12.117 5.73 1 98.06 290 VAL B N 1
ATOM 5723 C CA . VAL B 1 290 ? -11.398 11.727 5.078 1 98.06 290 VAL B CA 1
ATOM 5724 C C . VAL B 1 290 ? -11.031 10.297 5.465 1 98.06 290 VAL B C 1
ATOM 5726 O O . VAL B 1 290 ? -10.391 9.578 4.691 1 98.06 290 VAL B O 1
ATOM 5729 N N . GLY B 1 291 ? -11.391 9.852 6.672 1 97.31 291 GLY B N 1
ATOM 5730 C CA . GLY B 1 291 ? -11.109 8.5 7.125 1 97.31 291 GLY B CA 1
ATOM 5731 C C . GLY B 1 291 ? -9.688 8.328 7.648 1 97.31 291 GLY B C 1
ATOM 5732 O O . GLY B 1 291 ? -8.867 9.234 7.535 1 97.31 291 GLY B O 1
ATOM 5733 N N . ASN B 1 292 ? -9.43 7.137 8.164 1 97 292 ASN B N 1
ATOM 5734 C CA . ASN B 1 292 ? -8.094 6.789 8.633 1 97 292 ASN B CA 1
ATOM 5735 C C . ASN B 1 292 ? -7.094 6.727 7.48 1 97 292 ASN B C 1
ATOM 5737 O O . ASN B 1 292 ? -5.895 6.941 7.68 1 97 292 ASN B O 1
ATOM 5741 N N . THR B 1 293 ? -7.602 6.477 6.316 1 98.31 293 THR B N 1
ATOM 5742 C CA . THR B 1 293 ? -6.766 6.391 5.121 1 98.31 293 THR B CA 1
ATOM 5743 C C . THR B 1 293 ? -5.926 7.652 4.957 1 98.31 293 THR B C 1
ATOM 5745 O O . THR B 1 293 ? -4.695 7.586 4.906 1 98.31 293 THR B O 1
ATOM 5748 N N . LEU B 1 294 ? -6.562 8.758 4.988 1 98.69 294 LEU B N 1
ATOM 5749 C CA . LEU B 1 294 ? -5.848 10 4.723 1 98.69 294 LEU B CA 1
ATOM 5750 C C . LEU B 1 294 ? -5.137 10.5 5.977 1 98.69 294 LEU B C 1
ATOM 5752 O O . LEU B 1 294 ? -4.051 11.078 5.895 1 98.69 294 LEU B O 1
ATOM 5756 N N . THR B 1 295 ? -5.723 10.281 7.168 1 98.25 295 THR B N 1
ATOM 5757 C CA . THR B 1 295 ? -5.082 10.773 8.383 1 98.25 295 THR B CA 1
ATOM 5758 C C . THR B 1 295 ? -3.771 10.031 8.641 1 98.25 295 THR B C 1
ATOM 5760 O O . THR B 1 295 ? -2.773 10.641 9.031 1 98.25 295 THR B O 1
ATOM 5763 N N . TYR B 1 296 ? -3.783 8.695 8.383 1 98.31 296 TYR B N 1
ATOM 5764 C CA . TYR B 1 296 ? -2.539 7.941 8.477 1 98.31 296 TYR B CA 1
ATOM 5765 C C . TYR B 1 296 ? -1.542 8.398 7.418 1 98.31 296 TYR B C 1
ATOM 5767 O O . TYR B 1 296 ? -0.356 8.57 7.707 1 98.31 296 TYR B O 1
ATOM 5775 N N . PHE B 1 297 ? -2.029 8.586 6.219 1 98.69 297 PHE B N 1
ATOM 5776 C CA . PHE B 1 297 ? -1.203 9.094 5.129 1 98.69 297 PHE B CA 1
ATOM 5777 C C . PHE B 1 297 ? -0.527 10.398 5.527 1 98.69 297 PHE B C 1
ATOM 5779 O O . PHE B 1 297 ? 0.693 10.531 5.41 1 98.69 297 PHE B O 1
ATOM 5786 N N . CYS B 1 298 ? -1.286 11.344 6.008 1 98.81 298 CYS B N 1
ATOM 5787 C CA . CYS B 1 298 ? -0.769 12.664 6.359 1 98.81 298 CYS B CA 1
ATOM 5788 C C . CYS B 1 298 ? 0.302 12.555 7.441 1 98.81 298 CYS B C 1
ATOM 5790 O O . CYS B 1 298 ? 1.347 13.203 7.348 1 98.81 298 CYS B O 1
ATOM 5792 N N . GLY B 1 299 ? 0.022 11.75 8.398 1 98.56 299 GLY B N 1
ATOM 5793 C CA . GLY B 1 299 ? 0.979 11.602 9.484 1 98.56 299 GLY B CA 1
ATOM 5794 C C . GLY B 1 299 ? 2.332 11.102 9.016 1 98.56 299 GLY B C 1
ATOM 5795 O O . GLY B 1 299 ? 3.354 11.758 9.234 1 98.56 299 GLY B O 1
ATOM 5796 N N . ILE B 1 300 ? 2.369 9.938 8.312 1 98.69 300 ILE B N 1
ATOM 5797 C CA . ILE B 1 300 ? 3.631 9.352 7.879 1 98.69 300 ILE B CA 1
ATOM 5798 C C . ILE B 1 300 ? 4.285 10.258 6.836 1 98.69 300 ILE B C 1
ATOM 5800 O O . ILE B 1 300 ? 5.516 10.359 6.781 1 98.69 300 ILE B O 1
ATOM 5804 N N . PHE B 1 301 ? 3.436 10.906 6.043 1 98.81 301 PHE B N 1
ATOM 5805 C CA . PHE B 1 301 ? 3.906 11.844 5.027 1 98.81 301 PHE B CA 1
ATOM 5806 C C . PHE B 1 301 ? 4.758 12.938 5.656 1 98.81 301 PHE B C 1
ATOM 5808 O O . PHE B 1 301 ? 5.848 13.242 5.172 1 98.81 301 PHE B O 1
ATOM 5815 N N . LEU B 1 302 ? 4.316 13.516 6.738 1 98.81 302 LEU B N 1
ATOM 5816 C CA . LEU B 1 302 ? 5.051 14.57 7.426 1 98.81 302 LEU B CA 1
ATOM 5817 C C . LEU B 1 302 ? 6.375 14.047 7.969 1 98.81 302 LEU B C 1
ATOM 5819 O O . LEU B 1 302 ? 7.402 14.719 7.867 1 98.81 302 LEU B O 1
ATOM 5823 N N . ALA B 1 303 ? 6.344 12.883 8.508 1 98.44 303 ALA B N 1
ATOM 5824 C CA . ALA B 1 303 ? 7.578 12.273 9.008 1 98.44 303 ALA B CA 1
ATOM 5825 C C . ALA B 1 303 ? 8.578 12.055 7.871 1 98.44 303 ALA B C 1
ATOM 5827 O O . ALA B 1 303 ? 9.758 12.383 8.008 1 98.44 303 ALA B O 1
ATOM 5828 N N . VAL B 1 304 ? 8.117 11.539 6.781 1 98.5 304 VAL B N 1
ATOM 5829 C CA . VAL B 1 304 ? 8.961 11.25 5.629 1 98.5 304 VAL B CA 1
ATOM 5830 C C . VAL B 1 304 ? 9.633 12.531 5.137 1 98.5 304 VAL B C 1
ATOM 5832 O O . VAL B 1 304 ? 10.836 12.547 4.867 1 98.5 304 VAL B O 1
ATOM 5835 N N . LEU B 1 305 ? 8.859 13.648 5.059 1 98.44 305 LEU B N 1
ATOM 5836 C CA . LEU B 1 305 ? 9.406 14.922 4.605 1 98.44 305 LEU B CA 1
ATOM 5837 C C . LEU B 1 305 ? 10.555 15.367 5.5 1 98.44 305 LEU B C 1
ATOM 5839 O O . LEU B 1 305 ? 11.594 15.805 5.008 1 98.44 305 LEU B O 1
ATOM 5843 N N . SER B 1 306 ? 10.352 15.234 6.773 1 97.31 306 SER B N 1
ATOM 5844 C CA . SER B 1 306 ? 11.352 15.719 7.723 1 97.31 306 SER B CA 1
ATOM 5845 C C . SER B 1 306 ? 12.609 14.859 7.68 1 97.31 306 SER B C 1
ATOM 5847 O O . SER B 1 306 ? 13.711 15.359 7.891 1 97.31 306 SER B O 1
ATOM 5849 N N . ILE B 1 307 ? 12.438 13.594 7.402 1 95.12 307 ILE B N 1
ATOM 5850 C CA . ILE B 1 307 ? 13.562 12.68 7.309 1 95.12 307 ILE B CA 1
ATOM 5851 C C . ILE B 1 307 ? 14.352 12.953 6.027 1 95.12 307 ILE B C 1
ATOM 5853 O O . ILE B 1 307 ? 15.578 12.969 6.039 1 95.12 307 ILE B O 1
ATOM 5857 N N . PHE B 1 308 ? 13.641 13.273 4.914 1 93.94 308 PHE B N 1
ATOM 5858 C CA . PHE B 1 308 ? 14.273 13.648 3.654 1 93.94 308 PHE B CA 1
ATOM 5859 C C . PHE B 1 308 ? 15.195 14.844 3.842 1 93.94 308 PHE B C 1
ATOM 5861 O O . PHE B 1 308 ? 16.359 14.82 3.42 1 93.94 308 PHE B O 1
ATOM 5868 N N . GLY B 1 309 ? 14.68 15.852 4.496 1 93.5 309 GLY B N 1
ATOM 5869 C CA . GLY B 1 309 ? 15.406 17.109 4.629 1 93.5 309 GLY B CA 1
ATOM 5870 C C . GLY B 1 309 ? 16.234 17.188 5.895 1 93.5 309 GLY B C 1
ATOM 5871 O O . GLY B 1 309 ? 16.875 18.203 6.164 1 93.5 309 GLY B O 1
ATOM 5872 N N . HIS B 1 310 ? 16.266 16.141 6.707 1 92.06 310 HIS B N 1
ATOM 5873 C CA . HIS B 1 310 ? 17.031 16.062 7.949 1 92.06 310 HIS B CA 1
ATOM 5874 C C . HIS B 1 310 ? 16.625 17.188 8.906 1 92.06 310 HIS B C 1
ATOM 5876 O O . HIS B 1 310 ? 17.5 17.875 9.445 1 92.06 310 HIS B O 1
ATOM 5882 N N . PHE B 1 311 ? 15.367 17.375 9.102 1 94.81 311 PHE B N 1
ATOM 5883 C CA . PHE B 1 311 ? 14.906 18.438 10 1 94.81 311 PHE B CA 1
ATOM 5884 C C . PHE B 1 311 ? 13.828 17.906 10.945 1 94.81 311 PHE B C 1
ATOM 5886 O O . PHE B 1 311 ? 12.82 18.578 11.164 1 94.81 311 PHE B O 1
ATOM 5893 N N . SER B 1 312 ? 13.984 16.734 11.477 1 93.38 312 SER B N 1
ATOM 5894 C CA . SER B 1 312 ? 13.016 16.094 12.359 1 93.38 312 SER B CA 1
ATOM 5895 C C . SER B 1 312 ? 12.781 16.922 13.617 1 93.38 312 SER B C 1
ATOM 5897 O O . SER B 1 312 ? 11.672 16.953 14.148 1 93.38 312 SER B O 1
ATOM 5899 N N . LYS B 1 313 ? 13.734 17.672 14.109 1 91.75 313 LYS B N 1
ATOM 5900 C CA . LYS B 1 313 ? 13.562 18.547 15.266 1 91.75 313 LYS B CA 1
ATOM 5901 C C . LYS B 1 313 ? 12.609 19.688 14.945 1 91.75 313 LYS B C 1
ATOM 5903 O O . LYS B 1 313 ? 11.758 20.047 15.766 1 91.75 313 LYS B O 1
ATOM 5908 N N . THR B 1 314 ? 12.836 20.266 13.773 1 95.81 314 THR B N 1
ATOM 5909 C CA . THR B 1 314 ? 11.953 21.344 13.336 1 95.81 314 THR B CA 1
ATOM 5910 C C . THR B 1 314 ? 10.516 20.844 13.203 1 95.81 314 THR B C 1
ATOM 5912 O O . THR B 1 314 ? 9.57 21.547 13.562 1 95.81 314 THR B O 1
ATOM 5915 N N . LEU B 1 315 ? 10.367 19.609 12.711 1 97.75 315 LEU B N 1
ATOM 5916 C CA . LEU B 1 315 ? 9.031 19.047 12.594 1 97.75 315 LEU B CA 1
ATOM 5917 C C . LEU B 1 315 ? 8.352 18.953 13.953 1 97.75 315 LEU B C 1
ATOM 5919 O O . LEU B 1 315 ? 7.156 19.25 14.07 1 97.75 315 LEU B O 1
ATOM 5923 N N . ILE B 1 316 ? 9.109 18.594 14.938 1 96.81 316 ILE B N 1
ATOM 5924 C CA . ILE B 1 316 ? 8.555 18.469 16.281 1 96.81 316 ILE B CA 1
ATOM 5925 C C . ILE B 1 316 ? 7.977 19.812 16.734 1 96.81 316 ILE B C 1
ATOM 5927 O O . ILE B 1 316 ? 6.91 19.859 17.344 1 96.81 316 ILE B O 1
ATOM 5931 N N . LEU B 1 317 ? 8.625 20.906 16.359 1 96.94 317 LEU B N 1
ATOM 5932 C CA . LEU B 1 317 ? 8.148 22.234 16.688 1 96.94 317 LEU B CA 1
ATOM 5933 C C . LEU B 1 317 ? 6.832 22.531 15.977 1 96.94 317 LEU B C 1
ATOM 5935 O O . LEU B 1 317 ? 5.988 23.266 16.5 1 96.94 317 LEU B O 1
ATOM 5939 N N . PHE B 1 318 ? 6.66 21.953 14.805 1 98.56 318 PHE B N 1
ATOM 5940 C CA . PHE B 1 318 ? 5.449 22.188 14.031 1 98.56 318 PHE B CA 1
ATOM 5941 C C . PHE B 1 318 ? 4.309 21.312 14.531 1 98.56 318 PHE B C 1
ATOM 5943 O O . PHE B 1 318 ? 3.146 21.531 14.188 1 98.56 318 PHE B O 1
ATOM 5950 N N . LEU B 1 319 ? 4.637 20.312 15.391 1 98.62 319 LEU B N 1
ATOM 5951 C CA . LEU B 1 319 ? 3.648 19.344 15.836 1 98.62 319 LEU B CA 1
ATOM 5952 C C . LEU B 1 319 ? 3.262 19.578 17.297 1 98.62 319 LEU B C 1
ATOM 5954 O O . LEU B 1 319 ? 2.795 18.656 17.969 1 98.62 319 LEU B O 1
ATOM 5958 N N . ILE B 1 320 ? 3.375 20.734 17.781 1 98.12 320 ILE B N 1
ATOM 5959 C CA . ILE B 1 320 ? 3.131 21.062 19.172 1 98.12 320 ILE B CA 1
ATOM 5960 C C . ILE B 1 320 ? 1.685 20.734 19.547 1 98.12 320 ILE B C 1
ATOM 5962 O O . ILE B 1 320 ? 1.429 20.047 20.531 1 98.12 320 ILE B O 1
ATOM 5966 N N . PRO B 1 321 ? 0.663 21.172 18.75 1 98.62 321 PRO B N 1
ATOM 5967 C CA . PRO B 1 321 ? -0.705 20.797 19.109 1 98.62 321 PRO B CA 1
ATOM 5968 C C . PRO B 1 321 ? -0.911 19.281 19.156 1 98.62 321 PRO B C 1
ATOM 5970 O O . PRO B 1 321 ? -1.638 18.781 20.016 1 98.62 321 PRO B O 1
ATOM 5973 N N . GLN B 1 322 ? -0.339 18.547 18.25 1 98.5 322 GLN B N 1
ATOM 5974 C CA . GLN B 1 322 ? -0.458 17.094 18.203 1 98.5 322 GLN B CA 1
ATOM 5975 C C . GLN B 1 322 ? 0.166 16.453 19.438 1 98.5 322 GLN B C 1
ATOM 5977 O O . GLN B 1 322 ? -0.369 15.484 19.984 1 98.5 322 GLN B O 1
ATOM 5982 N N . PHE B 1 323 ? 1.274 16.984 19.875 1 97.56 323 PHE B N 1
ATOM 5983 C CA . PHE B 1 323 ? 1.898 16.5 21.094 1 97.56 323 PHE B CA 1
ATOM 5984 C C . PHE B 1 323 ? 1.01 16.781 22.312 1 97.56 323 PHE B C 1
ATOM 5986 O O . PHE B 1 323 ? 0.843 15.914 23.172 1 97.56 323 PHE B O 1
ATOM 5993 N N . LEU B 1 324 ? 0.482 17.969 22.328 1 97.62 324 LEU B N 1
ATOM 5994 C CA . LEU B 1 324 ? -0.421 18.312 23.422 1 97.62 324 LEU B CA 1
ATOM 5995 C C . LEU B 1 324 ? -1.618 17.375 23.469 1 97.62 324 LEU B C 1
ATOM 5997 O O . LEU B 1 324 ? -1.977 16.859 24.531 1 97.62 324 LEU B O 1
ATOM 6001 N N . ASN B 1 325 ? -2.219 17.172 22.312 1 97.69 325 ASN B N 1
ATOM 6002 C CA . ASN B 1 325 ? -3.35 16.25 22.25 1 97.69 325 ASN B CA 1
ATOM 6003 C C . ASN B 1 325 ? -2.955 14.852 22.703 1 97.69 325 ASN B C 1
ATOM 6005 O O . ASN B 1 325 ? -3.721 14.188 23.406 1 97.69 325 ASN B O 1
ATOM 6009 N N . PHE B 1 326 ? -1.789 14.438 22.281 1 95.69 326 PHE B N 1
ATOM 6010 C CA . PHE B 1 326 ? -1.302 13.109 22.625 1 95.69 326 PHE B CA 1
ATOM 6011 C C . PHE B 1 326 ? -1.15 12.961 24.141 1 95.69 326 PHE B C 1
ATOM 6013 O O . PHE B 1 326 ? -1.638 11.992 24.719 1 95.69 326 PHE B O 1
ATOM 6020 N N . PHE B 1 327 ? -0.519 13.875 24.766 1 95.25 327 PHE B N 1
ATOM 6021 C CA . PHE B 1 327 ? -0.267 13.797 26.188 1 95.25 327 PHE B CA 1
ATOM 6022 C C . PHE B 1 327 ? -1.571 13.883 26.984 1 95.25 327 PHE B C 1
ATOM 6024 O O . PHE B 1 327 ? -1.757 13.164 27.969 1 95.25 327 PHE B O 1
ATOM 6031 N N . LEU B 1 328 ? -2.453 14.688 26.5 1 94.56 328 LEU B N 1
ATOM 6032 C CA . LEU B 1 328 ? -3.764 14.781 27.141 1 94.56 328 LEU B CA 1
ATOM 6033 C C . LEU B 1 328 ? -4.52 13.461 27.016 1 94.56 328 LEU B C 1
ATOM 6035 O O . LEU B 1 328 ? -5.277 13.094 27.906 1 94.56 328 LEU B O 1
ATOM 6039 N N . SER B 1 329 ? -4.277 12.766 25.938 1 93.81 329 SER B N 1
ATOM 6040 C CA . SER B 1 329 ? -5.047 11.57 25.609 1 93.81 329 SER B CA 1
ATOM 6041 C C . SER B 1 329 ? -4.441 10.328 26.25 1 93.81 329 SER B C 1
ATOM 6043 O O . SER B 1 329 ? -5.07 9.273 26.297 1 93.81 329 SER B O 1
ATOM 6045 N N . LEU B 1 330 ? -3.266 10.375 26.781 1 90.62 330 LEU B N 1
ATOM 6046 C CA . LEU B 1 330 ? -2.479 9.234 27.234 1 90.62 330 LEU B CA 1
ATOM 6047 C C . LEU B 1 330 ? -3.244 8.422 28.266 1 90.62 330 LEU B C 1
ATOM 6049 O O . LEU B 1 330 ? -3.291 7.191 28.188 1 90.62 330 LEU B O 1
ATOM 6053 N N . PRO B 1 331 ? -3.873 9.055 29.234 1 89.69 331 PRO B N 1
ATOM 6054 C CA . PRO B 1 331 ? -4.59 8.266 30.234 1 89.69 331 PRO B CA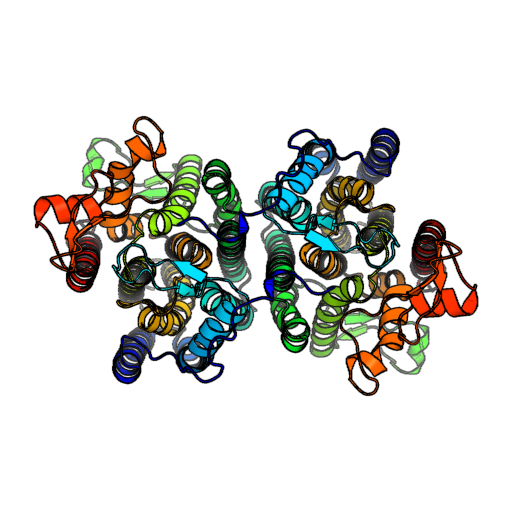 1
ATOM 6055 C C . PRO B 1 331 ? -5.688 7.395 29.641 1 89.69 331 PRO B C 1
ATOM 6057 O O . PRO B 1 331 ? -5.926 6.281 30.109 1 89.69 331 PRO B O 1
ATOM 6060 N N . GLN B 1 332 ? -6.305 7.863 28.625 1 88.5 332 GLN B N 1
ATOM 6061 C CA . GLN B 1 332 ? -7.367 7.105 27.969 1 88.5 332 GLN B CA 1
ATOM 6062 C C . GLN B 1 332 ? -6.793 6.074 27 1 88.5 332 GLN B C 1
ATOM 6064 O O . GLN B 1 332 ? -7.285 4.945 26.938 1 88.5 332 GLN B O 1
ATOM 6069 N N . LEU B 1 333 ? -5.781 6.422 26.391 1 82 333 LEU B N 1
ATOM 6070 C CA . LEU B 1 333 ? -5.172 5.52 25.422 1 82 333 LEU B CA 1
ATOM 6071 C C . LEU B 1 333 ? -4.527 4.324 26.109 1 82 333 LEU B C 1
ATOM 6073 O O . LEU B 1 333 ? -4.496 3.225 25.562 1 82 333 LEU B O 1
ATOM 6077 N N . LEU B 1 334 ? -4.012 4.535 27.297 1 82.38 334 LEU B N 1
ATOM 6078 C CA . LEU B 1 334 ? -3.381 3.473 28.078 1 82.38 334 LEU B CA 1
ATOM 6079 C C . LEU B 1 334 ? -4.402 2.76 28.953 1 82.38 334 LEU B C 1
ATOM 6081 O O . LEU B 1 334 ? -4.039 1.909 29.766 1 82.38 334 LEU B O 1
ATOM 6085 N N . ASN B 1 335 ? -5.637 3.178 28.891 1 80.69 335 ASN B N 1
ATOM 6086 C CA . ASN B 1 335 ? -6.781 2.557 29.547 1 80.69 335 ASN B CA 1
ATOM 6087 C C . ASN B 1 335 ? -6.742 2.77 31.062 1 80.69 335 ASN B C 1
ATOM 6089 O O . ASN B 1 335 ? -7.219 1.929 31.828 1 80.69 335 ASN B O 1
ATOM 6093 N N . PHE B 1 336 ? -6.098 3.791 31.453 1 85.31 336 PHE B N 1
ATOM 6094 C CA . PHE B 1 336 ? -6.223 4.203 32.844 1 85.31 336 PHE B CA 1
ATOM 6095 C C . PHE B 1 336 ? -7.605 4.785 33.125 1 85.31 336 PHE B C 1
ATOM 6097 O O . PHE B 1 336 ? -8.133 4.648 34.219 1 85.31 336 PHE B O 1
ATOM 6104 N N . VAL B 1 337 ? -8.102 5.414 32.094 1 85.31 337 VAL B N 1
ATOM 6105 C CA . VAL B 1 337 ? -9.469 5.902 32 1 85.31 337 VAL B CA 1
ATOM 6106 C C . VAL B 1 337 ? -10.18 5.27 30.812 1 85.31 337 VAL B C 1
ATOM 6108 O O . VAL B 1 337 ? -9.555 5.02 29.766 1 85.31 337 VAL B O 1
ATOM 6111 N N . PRO B 1 338 ? -11.414 4.934 31.047 1 83.06 338 PRO B N 1
ATOM 6112 C CA . PRO B 1 338 ? -12.141 4.332 29.922 1 83.06 338 PRO B CA 1
ATOM 6113 C C . PRO B 1 338 ? -12.055 5.172 28.656 1 83.06 338 PRO B C 1
ATOM 6115 O O . PRO B 1 338 ? -12.141 6.398 28.719 1 83.06 338 PRO B O 1
ATOM 6118 N N . CYS B 1 339 ? -11.758 4.52 27.594 1 81.81 339 CYS B N 1
ATOM 6119 C CA . CYS B 1 339 ? -11.602 5.18 26.312 1 81.81 339 CYS B CA 1
ATOM 6120 C C . CYS B 1 339 ? -12.711 4.762 25.344 1 81.81 339 CYS B C 1
ATOM 6122 O O . CYS B 1 339 ? -12.664 3.668 24.781 1 81.81 339 CYS B O 1
ATOM 6124 N N . PRO B 1 340 ? -13.664 5.66 25.188 1 77.69 340 PRO B N 1
ATOM 6125 C CA . PRO B 1 340 ? -14.703 5.324 24.219 1 77.69 340 PRO B CA 1
ATOM 6126 C C . PRO B 1 340 ? -14.188 5.324 22.781 1 77.69 340 PRO B C 1
ATOM 6128 O O . PRO B 1 340 ? -13.07 5.789 22.516 1 77.69 340 PRO B O 1
ATOM 6131 N N . ARG B 1 341 ? -14.938 4.785 21.875 1 72.81 341 ARG B N 1
ATOM 6132 C CA . ARG B 1 341 ? -14.57 4.711 20.453 1 72.81 341 ARG B CA 1
ATOM 6133 C C . ARG B 1 341 ? -14.406 6.102 19.859 1 72.81 341 ARG B C 1
ATOM 6135 O O . ARG B 1 341 ? -13.484 6.34 19.078 1 72.81 341 ARG B O 1
ATOM 6142 N N . HIS B 1 342 ? -15.383 6.914 20.312 1 77.38 342 HIS B N 1
ATOM 6143 C CA . HIS B 1 342 ? -15.336 8.289 19.844 1 77.38 342 HIS B CA 1
ATOM 6144 C C . HIS B 1 342 ? -15.172 9.266 21 1 77.38 342 HIS B C 1
ATOM 6146 O O . HIS B 1 342 ? -16.016 9.312 21.906 1 77.38 342 HIS B O 1
ATOM 6152 N N . ARG B 1 343 ? -14.18 10 21 1 86.06 343 ARG B N 1
ATOM 6153 C CA . ARG B 1 343 ? -13.898 10.961 22.047 1 86.06 343 ARG B CA 1
ATOM 6154 C C . ARG B 1 343 ? -14.289 12.375 21.625 1 86.06 343 ARG B C 1
ATOM 6156 O O . ARG B 1 343 ? -13.539 13.328 21.828 1 86.06 343 ARG B O 1
ATOM 6163 N N . LEU B 1 344 ? -15.453 12.453 21.078 1 88 344 LEU B N 1
ATOM 6164 C CA . LEU B 1 344 ? -15.961 13.688 20.5 1 88 344 LEU B CA 1
ATOM 6165 C C . LEU B 1 344 ? -16.609 14.562 21.578 1 88 344 LEU B C 1
ATOM 6167 O O . LEU B 1 344 ? -16.969 14.07 22.641 1 88 344 LEU B O 1
ATOM 6171 N N . PRO B 1 345 ? -16.719 15.875 21.297 1 92.94 345 PRO B N 1
ATOM 6172 C CA . PRO B 1 345 ? -17.562 16.719 22.141 1 92.94 345 PRO B CA 1
ATOM 6173 C C . PRO B 1 345 ? -19.047 16.391 21.984 1 92.94 345 PRO B C 1
ATOM 6175 O O . PRO B 1 345 ? -19.422 15.508 21.203 1 92.94 345 PRO B O 1
ATOM 6178 N N . VAL B 1 346 ? -19.828 17.047 22.828 1 91.12 346 VAL B N 1
ATOM 6179 C CA . VAL B 1 346 ? -21.266 16.797 22.797 1 91.12 346 VAL B CA 1
ATOM 6180 C C . VAL B 1 346 ? -21.969 18 22.172 1 91.12 346 VAL B C 1
ATOM 6182 O O . VAL B 1 346 ? -21.656 19.141 22.469 1 91.12 346 VAL B O 1
ATOM 6185 N N . VAL B 1 347 ? -22.938 17.672 21.328 1 92.31 347 VAL B N 1
ATOM 6186 C CA . VAL B 1 347 ? -23.703 18.734 20.672 1 92.31 347 VAL B CA 1
ATOM 6187 C C . VAL B 1 347 ? -24.938 19.062 21.531 1 92.31 347 VAL B C 1
ATOM 6189 O O . VAL B 1 347 ? -25.656 18.156 21.953 1 92.31 347 VAL B O 1
ATOM 6192 N N . ASN B 1 348 ? -25.125 20.281 21.812 1 92.25 348 ASN B N 1
ATOM 6193 C CA . ASN B 1 348 ? -26.344 20.766 22.453 1 92.25 348 ASN B CA 1
ATOM 6194 C C . ASN B 1 348 ? -27.469 20.969 21.453 1 92.25 348 ASN B C 1
ATOM 6196 O O . ASN B 1 348 ? -27.391 21.875 20.609 1 92.25 348 ASN B O 1
ATOM 6200 N N . PRO B 1 349 ? -28.438 20.234 21.594 1 90.19 349 PRO B N 1
ATOM 6201 C CA . PRO B 1 349 ? -29.5 20.312 20.609 1 90.19 349 PRO B CA 1
ATOM 6202 C C . PRO B 1 349 ? -30.219 21.656 20.609 1 90.19 349 PRO B C 1
ATOM 6204 O O . PRO B 1 349 ? -30.797 22.062 19.594 1 90.19 349 PRO B O 1
ATOM 6207 N N . LYS B 1 350 ? -30.172 22.391 21.641 1 91.19 350 LYS B N 1
ATOM 6208 C CA . LYS B 1 350 ? -30.875 23.672 21.75 1 91.19 350 LYS B CA 1
ATOM 6209 C C . LYS B 1 350 ? -30.062 24.797 21.109 1 91.19 350 LYS B C 1
ATOM 6211 O O . LYS B 1 350 ? -30.625 25.641 20.422 1 91.19 350 LYS B O 1
ATOM 6216 N N . THR B 1 351 ? -28.812 24.766 21.312 1 92.38 351 THR B N 1
ATOM 6217 C CA . THR B 1 351 ? -27.984 25.891 20.875 1 92.38 351 THR B CA 1
ATOM 6218 C C . THR B 1 351 ? -27.203 25.516 19.609 1 92.38 351 THR B C 1
ATOM 6220 O O . THR B 1 351 ? -26.641 26.391 18.938 1 92.38 351 THR B O 1
ATOM 6223 N N . ASN B 1 352 ? -27.109 24.25 19.266 1 91.38 352 ASN B N 1
ATOM 6224 C CA . ASN B 1 352 ? -26.328 23.719 18.156 1 91.38 352 ASN B CA 1
ATOM 6225 C C . ASN B 1 352 ? -24.844 23.984 18.359 1 91.38 352 ASN B C 1
ATOM 6227 O O . ASN B 1 352 ? -24.109 24.172 17.391 1 91.38 352 ASN B O 1
ATOM 6231 N N . LYS B 1 353 ? -24.5 24.203 19.609 1 95.06 353 LYS B N 1
ATOM 6232 C CA . LYS B 1 353 ? -23.094 24.391 19.969 1 95.06 353 LYS B CA 1
ATOM 6233 C C . LYS B 1 353 ? -22.516 23.141 20.594 1 95.06 353 LYS B C 1
ATOM 6235 O O . LYS B 1 353 ? -23.25 22.281 21.094 1 95.06 353 LYS B O 1
ATOM 6240 N N . LEU B 1 354 ? -21.219 23.016 20.438 1 95.38 354 LEU B N 1
ATOM 6241 C CA . LEU B 1 354 ? -20.516 21.875 21.016 1 95.38 354 LEU B CA 1
ATOM 6242 C C . LEU B 1 354 ? -20 22.219 22.406 1 95.38 354 LEU B C 1
ATOM 6244 O O . LEU B 1 354 ? -19.531 23.328 22.656 1 95.38 354 LEU B O 1
ATOM 6248 N N . THR B 1 355 ? -20.172 21.266 23.281 1 94.38 355 THR B N 1
ATOM 6249 C CA . THR B 1 355 ? -19.672 21.359 24.656 1 94.38 355 THR B CA 1
ATOM 6250 C C . TH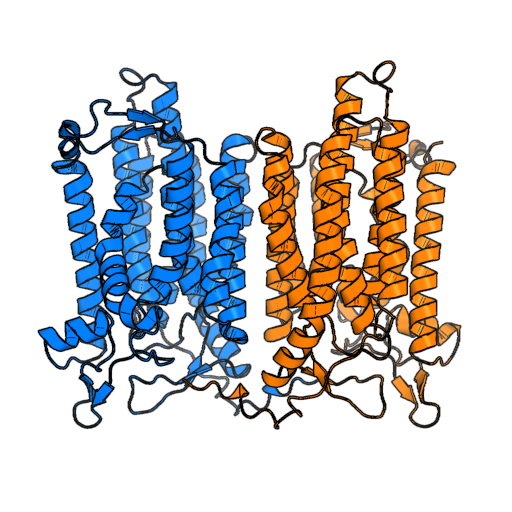R B 1 355 ? -18.719 20.219 24.984 1 94.38 355 THR B C 1
ATOM 6252 O O . THR B 1 355 ? -18.719 19.203 24.297 1 94.38 355 THR B O 1
ATOM 6255 N N . TYR B 1 356 ? -17.875 20.484 25.969 1 92.19 356 TYR B N 1
ATOM 6256 C CA . TYR B 1 356 ? -16.875 19.469 26.297 1 92.19 356 TYR B CA 1
ATOM 6257 C C . TYR B 1 356 ? -17.531 18.219 26.891 1 92.19 356 TYR B C 1
ATOM 6259 O O . TYR B 1 356 ? -18.531 18.312 27.594 1 92.19 356 TYR B O 1
ATOM 6267 N N . SER B 1 357 ? -17.219 16.812 26.562 1 89.5 357 SER B N 1
ATOM 6268 C CA . SER B 1 357 ? -17.781 15.539 26.984 1 89.5 357 SER B CA 1
ATOM 6269 C C . SER B 1 357 ? -16.906 14.883 28.062 1 89.5 357 SER B C 1
ATOM 6271 O O . SER B 1 357 ? -17.094 13.703 28.375 1 89.5 357 SER B O 1
ATOM 6273 N N . HIS B 1 358 ? -15.742 15.453 28.578 1 87.12 358 HIS B N 1
ATOM 6274 C CA . HIS B 1 358 ? -14.812 14.961 29.594 1 87.12 358 HIS B CA 1
ATOM 6275 C C . HIS B 1 358 ? -13.797 14 28.984 1 87.12 358 HIS B C 1
ATOM 6277 O O . HIS B 1 358 ? -13.078 13.312 29.703 1 87.12 358 HIS B O 1
ATOM 6283 N N . ASN B 1 359 ? -13.898 13.805 27.703 1 91.12 359 ASN B N 1
ATOM 6284 C CA . ASN B 1 359 ? -12.82 13.078 27.031 1 91.12 359 ASN B CA 1
ATOM 6285 C C . ASN B 1 359 ? -11.539 13.914 26.969 1 91.12 359 ASN B C 1
ATOM 6287 O O . ASN B 1 359 ? -11.602 15.133 26.844 1 91.12 359 ASN B O 1
ATOM 6291 N N . TYR B 1 360 ? -10.5 13.211 27.062 1 92.5 360 TYR B N 1
ATOM 6292 C CA . TYR B 1 360 ? -9.203 13.867 27.172 1 92.5 360 TYR B CA 1
ATOM 6293 C C . TYR B 1 360 ? -8.586 14.117 25.797 1 92.5 360 TYR B C 1
ATOM 6295 O O . TYR B 1 360 ? -7.66 13.414 25.391 1 92.5 360 TYR B O 1
ATOM 6303 N N . THR B 1 361 ? -9.047 15.094 25.156 1 94.75 361 THR B N 1
ATOM 6304 C CA . THR B 1 361 ? -8.516 15.539 23.875 1 94.75 361 THR B CA 1
ATOM 6305 C C . THR B 1 361 ? -8.297 17.047 23.875 1 94.75 361 THR B C 1
ATOM 6307 O O . THR B 1 361 ? -8.852 17.766 24.719 1 94.75 361 THR B O 1
ATOM 6310 N N . LEU B 1 362 ? -7.477 17.484 23.031 1 96.75 362 LEU B N 1
ATOM 6311 C CA . LEU B 1 362 ? -7.234 18.906 22.891 1 96.75 362 LEU B CA 1
ATOM 6312 C C . LEU B 1 362 ? -8.508 19.656 22.5 1 96.75 362 LEU B C 1
ATOM 6314 O O . LEU B 1 362 ? -8.742 20.781 22.938 1 96.75 362 LEU B O 1
ATOM 6318 N N . ILE B 1 363 ? -9.391 19.031 21.703 1 96.75 363 ILE B N 1
ATOM 6319 C CA . ILE B 1 363 ? -10.672 19.594 21.297 1 96.75 363 ILE B CA 1
ATOM 6320 C C . ILE B 1 363 ? -11.531 19.891 22.516 1 96.75 363 ILE B C 1
ATOM 6322 O O . ILE B 1 363 ? -12.031 21.016 22.688 1 96.75 363 ILE B O 1
ATOM 6326 N N . ASN B 1 364 ? -11.68 18.906 23.391 1 95.81 364 ASN B N 1
ATOM 6327 C CA . ASN B 1 364 ? -12.469 19.062 24.609 1 95.81 364 ASN B CA 1
ATOM 6328 C C . ASN B 1 364 ? -11.828 20.062 25.562 1 95.81 364 ASN B C 1
ATOM 6330 O O . ASN B 1 364 ? -12.531 20.781 26.266 1 95.81 364 ASN B O 1
ATOM 6334 N N . PHE B 1 365 ? -10.531 20.062 25.594 1 96.5 365 PHE B N 1
ATOM 6335 C CA . PHE B 1 365 ? -9.812 20.984 26.469 1 96.5 365 PHE B CA 1
ATOM 6336 C C . PHE B 1 365 ? -10.086 22.438 26.047 1 96.5 365 PHE B C 1
ATOM 6338 O O . PHE B 1 365 ? -10.305 23.297 26.891 1 96.5 365 PHE B O 1
ATOM 6345 N N . ILE B 1 366 ? -10.062 22.688 24.781 1 96.69 366 ILE B N 1
ATOM 6346 C CA . ILE B 1 366 ? -10.328 24.031 24.25 1 96.69 366 ILE B CA 1
ATOM 6347 C C . ILE B 1 366 ? -11.758 24.438 24.578 1 96.69 366 ILE B C 1
ATOM 6349 O O . ILE B 1 366 ? -12.008 25.594 24.953 1 96.69 366 ILE B O 1
ATOM 6353 N N . LEU B 1 367 ? -12.703 23.531 24.422 1 96.31 367 LEU B N 1
ATOM 6354 C CA . LEU B 1 367 ? -14.094 23.797 24.766 1 96.31 367 LEU B CA 1
ATOM 6355 C C . LEU B 1 367 ? -14.242 24.062 26.266 1 96.31 367 LEU B C 1
ATOM 6357 O O . LEU B 1 367 ? -15.086 24.875 26.672 1 96.31 367 LEU B O 1
ATOM 6361 N N . TYR B 1 368 ? -13.461 23.391 27.016 1 95.75 368 TYR B N 1
ATOM 6362 C CA . TYR B 1 368 ? -13.461 23.609 28.469 1 95.75 368 TYR B CA 1
ATOM 6363 C C . TYR B 1 368 ? -12.969 25.016 28.797 1 95.75 368 TYR B C 1
ATOM 6365 O O . TYR B 1 368 ? -13.531 25.672 29.672 1 95.75 368 TYR B O 1
ATOM 6373 N N . LEU B 1 369 ? -11.969 25.469 28.156 1 96.31 369 LEU B N 1
ATOM 6374 C CA . LEU B 1 369 ? -11.336 26.75 28.438 1 96.31 369 LEU B CA 1
ATOM 6375 C C . LEU B 1 369 ? -12.18 27.891 27.891 1 96.31 369 LEU B C 1
ATOM 6377 O O . LEU B 1 369 ? -12.297 28.938 28.531 1 96.31 369 LEU B O 1
ATOM 6381 N N . PHE B 1 370 ? -12.836 27.75 26.688 1 96.88 370 PHE B N 1
ATOM 6382 C CA . PHE B 1 370 ? -13.461 28.859 25.984 1 96.88 370 PHE B CA 1
ATOM 6383 C C . PHE B 1 370 ? -14.977 28.781 26.094 1 96.88 370 PHE B C 1
ATOM 6385 O O . PHE B 1 370 ? -15.68 29.734 25.75 1 96.88 370 PHE B O 1
ATOM 6392 N N . GLY B 1 371 ? -15.477 27.656 26.547 1 95.56 371 GLY B N 1
ATOM 6393 C CA . GLY B 1 371 ? -16.906 27.453 26.594 1 95.56 371 GLY B CA 1
ATOM 6394 C C . GLY B 1 371 ? -17.469 26.875 25.312 1 95.56 371 GLY B C 1
ATOM 6395 O O . GLY B 1 371 ? -16.719 26.562 24.375 1 95.56 371 GLY B O 1
ATOM 6396 N N . PRO B 1 372 ? -18.797 26.719 25.25 1 96.62 372 PRO B N 1
ATOM 6397 C CA . PRO B 1 372 ? -19.438 26.125 24.078 1 96.62 372 PRO B CA 1
ATOM 6398 C C . PRO B 1 372 ? -19.219 26.938 22.812 1 96.62 372 PRO B C 1
ATOM 6400 O O . PRO B 1 372 ? -19.297 28.172 22.844 1 96.62 372 PRO B O 1
ATOM 6403 N N . LEU B 1 373 ? -18.891 26.297 21.781 1 97.31 373 LEU B N 1
ATOM 6404 C CA . LEU B 1 373 ? -18.656 26.906 20.469 1 97.31 373 LEU B CA 1
ATOM 6405 C C . LEU B 1 373 ? -19.375 26.141 19.375 1 97.31 373 LEU B C 1
ATOM 6407 O O . LEU B 1 373 ? -19.641 24.953 19.516 1 97.31 373 LEU B O 1
ATOM 6411 N N . SER B 1 374 ? -19.75 26.922 18.312 1 96.19 374 SER B N 1
ATOM 6412 C CA . SER B 1 374 ? -20.188 26.203 17.109 1 96.19 374 SER B CA 1
ATOM 6413 C C . SER B 1 374 ? -19.062 25.391 16.5 1 96.19 374 SER B C 1
ATOM 6415 O O . SER B 1 374 ? -17.891 25.688 16.719 1 96.19 374 SER B O 1
ATOM 6417 N N . GLU B 1 375 ? -19.391 24.391 15.812 1 95.5 375 GLU B N 1
ATOM 6418 C CA . GLU B 1 375 ? -18.375 23.547 15.188 1 95.5 375 GLU B CA 1
ATOM 6419 C C . GLU B 1 375 ? -17.484 24.359 14.266 1 95.5 375 GLU B C 1
ATOM 6421 O O . GLU B 1 375 ? -16.266 24.156 14.227 1 95.5 375 GLU B O 1
ATOM 6426 N N . PHE B 1 376 ? -18.062 25.281 13.508 1 95.94 376 PHE B N 1
ATOM 6427 C CA . PHE B 1 376 ? -17.312 26.156 12.609 1 95.94 376 PHE B CA 1
ATOM 6428 C C . PHE B 1 376 ? -16.281 26.969 13.383 1 95.94 376 PHE B C 1
ATOM 6430 O O . PHE B 1 376 ? -15.094 26.984 13.023 1 95.94 376 PHE B O 1
ATOM 6437 N N . HIS B 1 377 ? -16.672 27.609 14.414 1 97.25 377 HIS B N 1
ATOM 6438 C CA . HIS B 1 377 ? -15.766 28.438 15.195 1 97.25 377 HIS B CA 1
ATOM 6439 C C . HIS B 1 377 ? -14.695 27.609 15.891 1 97.25 377 HIS B C 1
ATOM 6441 O O . HIS B 1 377 ? -13.555 28.047 16.031 1 97.25 377 HIS B O 1
ATOM 6447 N N . LEU B 1 378 ? -15.109 26.484 16.312 1 97.5 378 LEU B N 1
ATOM 6448 C CA . LEU B 1 378 ? -14.164 25.594 16.984 1 97.5 378 LEU B CA 1
ATOM 6449 C C . LEU B 1 378 ? -13.055 25.172 16.031 1 97.5 378 LEU B C 1
ATOM 6451 O O . LEU B 1 378 ? -11.867 25.25 16.375 1 97.5 378 LEU B O 1
ATOM 6455 N N . VAL B 1 379 ? -13.43 24.734 14.828 1 97.75 379 VAL B N 1
ATOM 6456 C CA . VAL B 1 379 ? -12.422 24.266 13.883 1 97.75 379 VAL B CA 1
ATOM 6457 C C . VAL B 1 379 ? -11.516 25.422 13.469 1 97.75 379 VAL B C 1
ATOM 6459 O O . VAL B 1 379 ? -10.297 25.234 13.328 1 97.75 379 VAL B O 1
ATOM 6462 N N . VAL B 1 380 ? -12.055 26.562 13.258 1 97.94 380 VAL B N 1
ATOM 6463 C CA . VAL B 1 380 ? -11.266 27.734 12.891 1 97.94 380 VAL B CA 1
ATOM 6464 C C . VAL B 1 380 ? -10.273 28.062 14 1 97.94 380 VAL B C 1
ATOM 6466 O O . VAL B 1 380 ? -9.109 28.359 13.734 1 97.94 380 VAL B O 1
ATOM 6469 N N . LEU B 1 381 ? -10.734 27.984 15.211 1 98.12 381 LEU B N 1
ATOM 6470 C CA . LEU B 1 381 ? -9.883 28.266 16.359 1 98.12 381 LEU B CA 1
ATOM 6471 C C . LEU B 1 381 ? -8.742 27.25 16.453 1 98.12 381 LEU B C 1
ATOM 6473 O O . LEU B 1 381 ? -7.594 27.625 16.688 1 98.12 381 LEU B O 1
ATOM 6477 N N . LEU B 1 382 ? -9.031 26.047 16.297 1 98.44 382 LEU B N 1
ATOM 6478 C CA . LEU B 1 382 ? -8.031 24.984 16.359 1 98.44 382 LEU B CA 1
ATOM 6479 C C . LEU B 1 382 ? -7.004 25.125 15.242 1 98.44 382 LEU B C 1
ATOM 6481 O O . LEU B 1 382 ? -5.809 24.922 15.461 1 98.44 382 LEU B O 1
ATOM 6485 N N . LEU B 1 383 ? -7.453 25.422 14.023 1 98.62 383 LEU B N 1
ATOM 6486 C CA . LEU B 1 383 ? -6.547 25.609 12.898 1 98.62 383 LEU B CA 1
ATOM 6487 C C . LEU B 1 383 ? -5.688 26.859 13.102 1 98.62 383 LEU B C 1
ATOM 6489 O O . LEU B 1 383 ? -4.512 26.875 12.727 1 98.62 383 LEU B O 1
ATOM 6493 N N . ALA B 1 384 ? -6.316 27.891 13.695 1 98.56 384 ALA B N 1
ATOM 6494 C CA . ALA B 1 384 ? -5.547 29.094 14.031 1 98.56 384 ALA B CA 1
ATOM 6495 C C . ALA B 1 384 ? -4.457 28.766 15.055 1 98.56 384 ALA B C 1
ATOM 6497 O O . ALA B 1 384 ? -3.342 29.297 14.961 1 98.56 384 ALA B O 1
ATOM 6498 N N . PHE B 1 385 ? -4.832 27.953 15.992 1 98.5 385 PHE B N 1
ATOM 6499 C CA . PHE B 1 385 ? -3.855 27.516 16.984 1 98.5 385 PHE B CA 1
ATOM 6500 C C . PHE B 1 385 ? -2.705 26.781 16.312 1 98.5 385 PHE B C 1
ATOM 6502 O O . PHE B 1 385 ? -1.538 27.016 16.625 1 98.5 385 PHE B O 1
ATOM 6509 N N . GLN B 1 386 ? -2.973 25.875 15.375 1 98.75 386 GLN B N 1
ATOM 6510 C CA . GLN B 1 386 ? -1.958 25.156 14.602 1 98.75 386 GLN B CA 1
ATOM 6511 C C . GLN B 1 386 ? -1.062 26.141 13.844 1 98.75 386 GLN B C 1
ATOM 6513 O O . GLN B 1 386 ? 0.164 26 13.852 1 98.75 386 GLN B O 1
ATOM 6518 N N . PHE B 1 387 ? -1.695 27.125 13.195 1 98.69 387 PHE B N 1
ATOM 6519 C CA . PHE B 1 387 ? -0.956 28.125 12.445 1 98.69 387 PHE B CA 1
ATOM 6520 C C . PHE B 1 387 ? -0.027 28.906 13.367 1 98.69 387 PHE B C 1
ATOM 6522 O O . PHE B 1 387 ? 1.137 29.141 13.031 1 98.69 387 PHE B O 1
ATOM 6529 N N . GLY B 1 388 ? -0.551 29.312 14.516 1 98.69 388 GLY B N 1
ATOM 6530 C CA . GLY B 1 388 ? 0.234 30.047 15.484 1 98.69 388 GLY B CA 1
ATOM 6531 C C . GLY B 1 388 ? 1.428 29.281 16.016 1 98.69 388 GLY B C 1
ATOM 6532 O O . GLY B 1 388 ? 2.535 29.812 16.094 1 98.69 388 GLY B O 1
ATOM 6533 N N . THR B 1 389 ? 1.238 28.062 16.359 1 98.38 389 THR B N 1
ATOM 6534 C CA . THR B 1 389 ? 2.324 27.266 16.906 1 98.38 389 THR B CA 1
ATOM 6535 C C . THR B 1 389 ? 3.375 26.969 15.836 1 98.38 389 THR B C 1
ATOM 6537 O O . THR B 1 389 ? 4.57 26.922 16.125 1 98.38 389 THR B O 1
ATOM 6540 N N . CYS B 1 390 ? 2.965 26.719 14.602 1 98.56 390 CYS B N 1
ATOM 6541 C CA . CYS B 1 390 ? 3.932 26.531 13.523 1 98.56 390 CYS B CA 1
ATOM 6542 C C . CYS B 1 390 ? 4.75 27.797 13.305 1 98.56 390 CYS B C 1
ATOM 6544 O O . CYS B 1 390 ? 5.957 27.734 13.055 1 98.56 390 CYS B O 1
ATOM 6546 N N . SER B 1 391 ? 4.07 28.969 13.406 1 98.25 391 SER B N 1
ATOM 6547 C CA . SER B 1 391 ? 4.777 30.25 13.305 1 98.25 391 SER B CA 1
ATOM 6548 C C . SER B 1 391 ? 5.809 30.391 14.422 1 98.25 391 SER B C 1
ATOM 6550 O O . SER B 1 391 ? 6.941 30.812 14.172 1 98.25 391 SER B O 1
ATOM 6552 N N . LEU B 1 392 ? 5.43 30.078 15.57 1 97.44 392 LEU B N 1
ATOM 6553 C CA . LEU B 1 392 ? 6.348 30.094 16.703 1 97.44 392 LEU B CA 1
ATOM 6554 C C . LEU B 1 392 ? 7.512 29.141 16.484 1 97.44 392 LEU B C 1
ATOM 6556 O O . LEU B 1 392 ? 8.656 29.453 16.812 1 97.44 392 LEU B O 1
ATOM 6560 N N . GLY B 1 393 ? 7.152 27.953 15.953 1 96.94 393 GLY B N 1
ATOM 6561 C CA . GLY B 1 393 ? 8.195 26.984 15.656 1 96.94 393 GLY B CA 1
ATOM 6562 C C . GLY B 1 393 ? 9.227 27.484 14.68 1 96.94 393 GLY B C 1
ATOM 6563 O O . GLY B 1 393 ? 10.43 27.297 14.875 1 96.94 393 GLY B O 1
ATOM 6564 N N . LEU B 1 394 ? 8.797 28.125 13.641 1 96.25 394 LEU B N 1
ATOM 6565 C CA . LEU B 1 394 ? 9.711 28.703 12.664 1 96.25 394 LEU B CA 1
ATOM 6566 C C . LEU B 1 394 ? 10.57 29.797 13.297 1 96.25 394 LEU B C 1
ATOM 6568 O O . LEU B 1 394 ? 11.766 29.891 13.016 1 96.25 394 LEU B O 1
ATOM 6572 N N . PHE B 1 395 ? 9.938 30.609 14.141 1 95.62 395 PHE B N 1
ATOM 6573 C CA . PHE B 1 395 ? 10.648 31.672 14.844 1 95.62 395 PHE B CA 1
ATOM 6574 C C . PHE B 1 395 ? 11.742 31.094 15.734 1 95.62 395 PHE B C 1
ATOM 6576 O O . PHE B 1 395 ? 12.875 31.578 15.719 1 95.62 395 PHE B O 1
ATOM 6583 N N . LEU B 1 396 ? 11.445 30.094 16.469 1 94.38 396 LEU B N 1
ATOM 6584 C CA . LEU B 1 396 ? 12.406 29.453 17.359 1 94.38 396 LEU B CA 1
ATOM 6585 C C . LEU B 1 396 ? 13.562 28.859 16.562 1 94.38 396 LEU B C 1
ATOM 6587 O O . LEU B 1 396 ? 14.719 28.938 16.984 1 94.38 396 LEU B O 1
ATOM 6591 N N . ARG B 1 397 ? 13.266 28.266 15.422 1 93.06 397 ARG B N 1
ATOM 6592 C CA . ARG B 1 397 ? 14.273 27.609 14.586 1 93.06 397 ARG B CA 1
ATOM 6593 C C . ARG B 1 397 ? 15.273 28.625 14.039 1 93.06 397 ARG B C 1
ATOM 6595 O O . ARG B 1 397 ? 16.484 28.344 14.008 1 93.06 397 ARG B O 1
ATOM 6602 N N . TYR B 1 398 ? 14.914 29.766 13.688 1 91.94 398 TYR B N 1
ATOM 6603 C CA . TYR B 1 398 ? 15.797 30.656 12.938 1 91.94 398 TYR B CA 1
ATOM 6604 C C . TYR B 1 398 ? 16.219 31.844 13.789 1 91.94 398 TYR B C 1
ATOM 6606 O O . TYR B 1 398 ? 17.219 32.5 13.484 1 91.94 398 TYR B O 1
ATOM 6614 N N . PHE B 1 399 ? 15.539 32.125 14.867 1 88.75 399 PHE B N 1
ATOM 6615 C CA . PHE B 1 399 ? 15.914 33.312 15.625 1 88.75 399 PHE B CA 1
ATOM 6616 C C . PHE B 1 399 ? 16.469 32.906 16.984 1 88.75 399 PHE B C 1
ATOM 6618 O O . PHE B 1 399 ? 17.25 33.688 17.594 1 88.75 399 PHE B O 1
ATOM 6625 N N . ILE B 1 400 ? 16.078 31.75 17.578 1 74 400 ILE B N 1
ATOM 6626 C CA . ILE B 1 400 ? 16.578 31.375 18.891 1 74 400 ILE B CA 1
ATOM 6627 C C . ILE B 1 400 ? 17.625 30.266 18.75 1 74 400 ILE B C 1
ATOM 6629 O O . ILE B 1 400 ? 18.672 30.297 19.391 1 74 400 ILE B O 1
ATOM 6633 N N . ASP B 1 401 ? 17.344 29.078 18.141 1 64.06 401 ASP B N 1
ATOM 6634 C CA . ASP B 1 401 ? 18.25 27.938 18 1 64.06 401 ASP B CA 1
ATOM 6635 C C . ASP B 1 401 ? 19.484 28.312 17.203 1 64.06 401 ASP B C 1
ATOM 6637 O O . ASP B 1 401 ? 20.5 27.609 17.25 1 64.06 401 ASP B O 1
ATOM 6641 N N . THR B 1 402 ? 19.531 29.359 16.234 1 46.06 402 THR B N 1
ATOM 6642 C CA . THR B 1 402 ? 20.734 29.797 15.547 1 46.06 402 THR B CA 1
ATOM 6643 C C . THR B 1 402 ? 21.734 30.391 16.531 1 46.06 402 THR B C 1
ATOM 6645 O O . THR B 1 402 ? 22.828 30.781 16.141 1 46.06 402 THR B O 1
ATOM 6648 N N . THR B 1 403 ? 21.312 30.609 17.75 1 34.38 403 THR B N 1
ATOM 6649 C CA . THR B 1 403 ? 22.391 31.016 18.641 1 34.38 403 THR B CA 1
ATOM 6650 C C . THR B 1 403 ? 23.094 29.797 19.25 1 34.38 403 THR B C 1
ATOM 6652 O O . THR B 1 403 ? 22.438 28.828 19.641 1 34.38 403 THR B O 1
#

Radius of gyration: 27.54 Å; Cα contacts (8 Å, |Δi|>4): 1200; chains: 2; bounding box: 69×68×72 Å

Foldseek 3Di:
DDPVLQVQPPPPPPDQADFQDDLVVLLVVLVVLLVVVLVLCVQPPCNVVSVVLSVVLLVLLVCLLVCLRVVQVVQSSSVAWAFQQLFPVRDTAHPQSLLVLLVSLLVVLVVCLVVCVPPVLVSLLSVLLSQLLVQLLVVQVCCSVPVDDVVCLQVSLLVSQVSLLVSQPDQCWDQDQPVCCVPPVDRTDSPVVVSSVVLSVQSSLLLCLLVLQDRFQLQSLLLLLLLLSLLLVVLSVLLSVLVPVCPVPPVVVSVQLNVLSVSLNSSSSSVNSNSSSVSRQRHVVHNHHNGSSNSSSSRNNLSSSCSSNVNSVLSVLLSVLSVQFCVQQVCCVVPVDPHDPDLYFHADPVVSWTAADPHRGPLNVVCVVPPTGHSNVSSVVSSVVSNVSSVVSVCCVPPPSVD/DDPVLQVQPPDPPPDQADFQDDLVVLLVVLVVLLVVVLVLCVQPPCNVVSVVLSVVLLVLLVCLLVCLRVVQVVQSSSVAWAFQQLFPVRDTAHPQSLLVLLVSLLVVLVVCLVVCVPPVLVSLLSVLLSQLLVQLLVVQVCCSVPVDDVVCLQVSLLVSQVSLLVSQPDQCWDQDQPVCCVPPVDRTDSPVVVSSVVLSVQSSLLLCLLVLQDRFQLQSLLLLLLLLSLLLVVLSVLLSVLVPVCPVPPVVVSVQLNVLSVSLNSSSSSVNSNSSSVSRQRHVVHNHHNGSSNSSSSRNNLSSSCSSNVNSVLSVLLSVLSVQFCVQQVCCVVPVDPHDPDLYFHADPVVSWTAQPPHRGPLSVVCVVPPTGHSNVSSVVSSVVSNVSNVVSVCCVPPPSVD

Secondary structure (DSSP, 8-state):
---GGG------TT--PPPSS-HHHHHHHHHHHHHHHHHHHTTSTTHHHHHHHHHHHHHHHHHHHHHHHHHHHHHHHTT-EEE-TTSSS--EEE--TTHHHHHHHHHHHHHHGGGGTT-HHHHHHHHHHHHHHHHHHHHHHHHHHH---HHHHHHHHHHHHHHHHHT--S-SEEE--GGGTTT-S-SEEE-HHHHHHHHHHHHHHHHHHHHHS--STTHHHHHHHHHHHHHHHHHHHHHHHTTTTTTTS-HHHHHHHHHHHHHHHHHHHHHHHHHHHHHHHHSSSPSB--HHHHHHHHHHHHHHHHHHTT-HHHHHHHTHHHHHHHHHHHHHHTTSS---S----EE-TTT--EE--SS-SHHHHHHHHH--B-HHHHHHHHHHHHHHHHHHHHHIIIIITT-/---GGG------TT--PPPSS-HHHHHHHHHHHHHHHHHHHTTSTTHHHHHHHHHHHHHHHHHHHHHHHHHHHHHHHTT-EEE-TTSSS--EEE--TTHHHHHHHHHHHHHHGGGGTT-HHHHHHHHHHHHHHHHHHHHHHHHHHH---HHHHHHHHHHHHHHHHHT--S-SEEE--GGGTTT-S-SEEE-THHHHHHHHHHHHHHHHHHHHS--STTHHHHHHHHHHHHHHHHHHHHHHHHTTTTTTS-HHHHHHHHHHHHHHHHHHHHHHHHHHHHHHHHSSSPSB--HHHHHHHHHHHHHHHHHHTT-HHHHHHHTHHHHHHHHHHHHHHTTSS---S----EE-TTT--EE--S--SHHHHHHHHH--B-HHHHHHHHHHHHHHHHHHHHHIIIIITT-

pLDDT: mean 88.58, std 15.97, range [22.75, 98.88]

Solvent-accessible surface area (backbone atoms only — not comparable to full-atom values): 41726 Å² total; per-residue (Å²): 115,84,62,77,54,58,75,35,77,85,65,70,89,76,72,74,69,73,60,60,45,63,65,67,62,55,49,52,51,49,53,53,52,53,49,51,54,49,59,71,35,57,88,42,97,52,31,68,57,52,64,63,48,50,56,56,28,54,48,40,30,52,50,38,61,63,45,47,46,56,47,36,52,50,32,43,55,57,53,28,48,42,57,41,74,77,44,88,80,51,47,80,26,18,39,50,50,20,49,56,58,50,51,53,48,49,50,50,54,44,55,56,51,62,80,37,63,89,36,68,70,59,40,34,38,52,48,20,41,49,40,24,32,52,52,41,26,42,50,13,44,50,33,65,75,68,60,64,60,69,70,57,68,55,52,53,34,47,45,38,30,42,45,42,61,65,42,57,81,70,74,48,48,50,70,56,56,66,86,46,39,84,78,41,82,58,52,62,43,76,44,52,69,56,48,53,50,47,52,34,51,45,29,34,46,29,26,44,34,37,52,70,57,57,80,53,55,32,41,45,59,45,47,48,50,51,46,51,50,52,50,46,50,52,35,52,53,53,39,62,72,37,56,80,34,47,79,82,41,61,50,66,58,32,50,49,53,4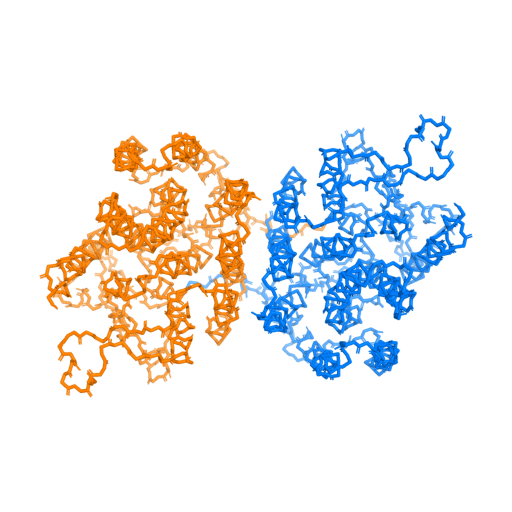1,51,24,27,48,52,29,46,67,58,44,49,48,51,52,31,32,44,55,44,52,32,19,30,16,20,61,74,50,60,27,40,41,45,44,20,32,26,21,27,48,14,32,43,54,39,41,39,22,61,52,44,70,36,56,69,60,45,52,38,46,38,48,68,43,50,51,24,47,63,51,24,40,50,33,74,73,57,77,34,89,61,67,95,62,72,49,56,41,56,36,84,86,77,63,23,31,33,49,36,100,41,53,34,50,70,22,49,49,23,64,75,72,39,68,33,40,66,64,58,45,40,52,49,53,45,48,50,47,50,49,43,32,51,51,29,54,46,42,56,67,68,52,64,69,94,117,83,62,77,53,58,76,36,77,83,66,69,87,76,70,74,70,72,60,59,45,64,64,67,61,52,49,51,51,50,51,54,52,53,49,51,53,49,61,71,34,57,86,43,98,53,30,68,58,51,63,63,49,49,56,56,27,55,50,42,31,52,50,36,60,63,45,46,46,54,47,36,52,50,31,44,57,56,56,28,50,42,57,40,75,76,44,88,79,50,47,78,28,18,38,49,50,20,49,55,59,52,50,54,48,49,52,50,53,43,54,55,51,61,81,39,63,88,36,66,71,60,39,34,38,53,47,19,40,49,40,24,33,52,52,42,25,41,50,14,44,50,33,64,74,68,59,64,61,69,67,59,69,55,52,53,34,46,45,38,31,40,45,43,61,64,44,56,81,68,74,47,48,47,70,55,56,65,88,46,40,85,77,40,80,59,51,62,43,76,45,53,67,56,46,51,50,48,52,35,50,45,28,34,47,29,27,46,33,38,51,70,56,56,80,51,56,32,41,44,58,43,47,47,50,52,44,50,50,52,50,47,51,53,35,52,53,54,39,62,72,38,56,81,35,47,79,82,43,59,52,66,57,32,50,49,53,42,50,25,29,47,52,30,48,67,59,45,49,50,49,52,33,31,45,55,44,53,33,19,31,18,20,62,76,50,61,26,40,41,44,43,19,32,27,21,28,49,14,33,42,53,39,42,38,22,60,52,45,69,36,57,69,60,47,53,38,45,37,48,67,44,50,51,24,46,64,52,24,41,50,32,75,71,58,77,34,89,60,66,96,62,70,49,58,39,56,36,82,88,77,64,24,33,32,52,62,84,42,52,34,51,69,27,50,50,25,61,74,72,38,68,34,40,66,64,58,45,39,53,50,52,46,48,49,47,49,49,44,33,51,50,29,53,46,41,57,66,69,53,65,71,91